Protein AF-0000000084396044 (afdb_homodimer)

Structure (mmCIF, N/CA/C/O backbone):
data_AF-0000000084396044-model_v1
#
loop_
_entity.id
_entity.type
_entity.pdbx_description
1 polymer 'Zn(2)-C6 fungal-type domain-containing protein'
#
loop_
_atom_site.group_PDB
_atom_site.id
_atom_site.type_symbol
_atom_site.label_atom_id
_atom_site.label_alt_id
_atom_site.label_comp_id
_atom_site.label_asym_id
_atom_site.label_entity_id
_atom_site.label_seq_id
_atom_site.pdbx_PDB_ins_code
_atom_site.Cartn_x
_atom_site.Cartn_y
_atom_site.Cartn_z
_atom_site.occupancy
_atom_site.B_iso_or_equiv
_atom_site.auth_seq_id
_atom_site.auth_comp_id
_atom_site.auth_asym_id
_atom_site.auth_atom_id
_atom_site.pdbx_PDB_model_num
ATOM 1 N N . MET A 1 1 ? -64.375 82.5 -14.344 1 21.16 1 MET A N 1
ATOM 2 C CA . MET A 1 1 ? -64.125 81.188 -15.047 1 21.16 1 MET A CA 1
ATOM 3 C C . MET A 1 1 ? -63.344 80.25 -14.148 1 21.16 1 MET A C 1
ATOM 5 O O . MET A 1 1 ? -62.688 80.625 -13.203 1 21.16 1 MET A O 1
ATOM 9 N N . TYR A 1 2 ? -63.25 78.688 -14.602 1 21.69 2 TYR A N 1
ATOM 10 C CA . TYR A 1 2 ? -63.844 77.438 -14.125 1 21.69 2 TYR A CA 1
ATOM 11 C C . TYR A 1 2 ? -62.812 76.5 -13.477 1 21.69 2 TYR A C 1
ATOM 13 O O . TYR A 1 2 ? -62.219 75.688 -14.156 1 21.69 2 TYR A O 1
ATOM 21 N N . THR A 1 3 ? -61.688 76.812 -12.773 1 20.41 3 THR A N 1
ATOM 22 C CA . THR A 1 3 ? -60.281 76.438 -12.539 1 20.41 3 THR A CA 1
ATOM 23 C C . THR A 1 3 ? -60.219 75.062 -11.891 1 20.41 3 THR A C 1
ATOM 25 O O . THR A 1 3 ? -59.5 74.188 -12.367 1 20.41 3 THR A O 1
ATOM 28 N N . SER A 1 4 ? -59.875 74.938 -10.578 1 18.22 4 SER A N 1
ATOM 29 C CA . SER A 1 4 ? -58.719 74.5 -9.812 1 18.22 4 SER A CA 1
ATOM 30 C C . SER A 1 4 ? -59 73.188 -9.117 1 18.22 4 SER A C 1
ATOM 32 O O . SER A 1 4 ? -58.25 72.75 -8.242 1 18.22 4 SER A O 1
ATOM 34 N N . THR A 1 5 ? -60.156 72.5 -9.477 1 21.81 5 THR A N 1
ATOM 35 C CA . THR A 1 5 ? -60.5 71.812 -8.25 1 21.81 5 THR A CA 1
ATOM 36 C C . THR A 1 5 ? -59.719 70.5 -8.141 1 21.81 5 THR A C 1
ATOM 38 O O . THR A 1 5 ? -60.062 69.5 -8.758 1 21.81 5 THR A O 1
ATOM 41 N N . SER A 1 6 ? -58.219 70.438 -8.07 1 21.19 6 SER A N 1
ATOM 42 C CA . SER A 1 6 ? -57.25 69.438 -8.516 1 21.19 6 SER A CA 1
ATOM 43 C C . SER A 1 6 ? -57.219 68.188 -7.586 1 21.19 6 SER A C 1
ATOM 45 O O . SER A 1 6 ? -56.688 68.312 -6.473 1 21.19 6 SER A O 1
ATOM 47 N N . SER A 1 7 ? -58.156 67.25 -7.539 1 19.41 7 SER A N 1
ATOM 48 C CA . SER A 1 7 ? -58.5 66.312 -6.441 1 19.41 7 SER A CA 1
ATOM 49 C C . SER A 1 7 ? -57.562 65.125 -6.383 1 19.41 7 SER A C 1
ATOM 51 O O . SER A 1 7 ? -57.656 64.188 -7.191 1 19.41 7 SER A O 1
ATOM 53 N N . ALA A 1 8 ? -56.188 65.188 -6.016 1 19.22 8 ALA A N 1
ATOM 54 C CA . ALA A 1 8 ? -55 64.375 -6.344 1 19.22 8 ALA A CA 1
ATOM 55 C C . ALA A 1 8 ? -55.031 63.031 -5.648 1 19.22 8 ALA A C 1
ATOM 57 O O . ALA A 1 8 ? -54.375 62.094 -6.074 1 19.22 8 ALA A O 1
ATOM 58 N N . THR A 1 9 ? -55.562 62.812 -4.422 1 17.52 9 THR A N 1
ATOM 59 C CA . THR A 1 9 ? -54.625 62.188 -3.498 1 17.52 9 THR A CA 1
ATOM 60 C C . THR A 1 9 ? -54.469 60.719 -3.834 1 17.52 9 THR A C 1
ATOM 62 O O . THR A 1 9 ? -53.312 60.219 -3.877 1 17.52 9 THR A O 1
ATOM 65 N N . ALA A 1 10 ? -55.438 59.688 -3.449 1 20.41 10 ALA A N 1
ATOM 66 C CA . ALA A 1 10 ? -55.156 58.719 -2.402 1 20.41 10 ALA A CA 1
ATOM 67 C C . ALA A 1 10 ? -54.719 57.375 -3 1 20.41 10 ALA A C 1
ATOM 69 O O . ALA A 1 10 ? -55.375 56.844 -3.893 1 20.41 10 ALA A O 1
ATOM 70 N N . ARG A 1 11 ? -53.469 56.781 -2.822 1 22.91 11 ARG A N 1
ATOM 71 C CA . ARG A 1 11 ? -52.438 55.844 -3.229 1 22.91 11 ARG A CA 1
ATOM 72 C C . ARG A 1 11 ? -52.844 54.406 -2.904 1 22.91 11 ARG A C 1
ATOM 74 O O . ARG A 1 11 ? -52.062 53.5 -3.064 1 22.91 11 ARG A O 1
ATOM 81 N N . SER A 1 12 ? -54.094 53.969 -2.48 1 22.05 12 SER A N 1
ATOM 82 C CA . SER A 1 12 ? -54.062 52.812 -1.6 1 22.05 12 SER A CA 1
ATOM 83 C C . SER A 1 12 ? -53.625 51.562 -2.35 1 22.05 12 SER A C 1
ATOM 85 O O . SER A 1 12 ? -54.281 51.156 -3.318 1 22.05 12 SER A O 1
ATOM 87 N N . GLU A 1 13 ? -52.344 51.375 -2.445 1 21.55 13 GLU A N 1
ATOM 88 C CA . GLU A 1 13 ? -51.688 50.312 -3.24 1 21.55 13 GLU A CA 1
ATOM 89 C C . GLU A 1 13 ? -52.219 48.938 -2.848 1 21.55 13 GLU A C 1
ATOM 91 O O . GLU A 1 13 ? -52.312 48.625 -1.662 1 21.55 13 GLU A O 1
ATOM 96 N N . GLU A 1 14 ? -53.062 48.312 -3.623 1 22.39 14 GLU A N 1
ATOM 97 C CA . GLU A 1 14 ? -53.781 47.062 -3.67 1 22.39 14 GLU A CA 1
ATOM 98 C C . GLU A 1 14 ? -52.844 45.875 -3.477 1 22.39 14 GLU A C 1
ATOM 100 O O . GLU A 1 14 ? -51.906 45.688 -4.246 1 22.39 14 GLU A O 1
ATOM 105 N N . GLU A 1 15 ? -52.562 45.594 -2.197 1 23.44 15 GLU A N 1
ATOM 106 C CA . GLU A 1 15 ? -51.625 44.594 -1.613 1 23.44 15 GLU A CA 1
ATOM 107 C C . GLU A 1 15 ? -51.844 43.219 -2.229 1 23.44 15 GLU A C 1
ATOM 109 O O . GLU A 1 15 ? -52.938 42.688 -2.184 1 23.44 15 GLU A O 1
ATOM 114 N N . ASP A 1 16 ? -51.125 42.938 -3.312 1 24.44 16 ASP A N 1
ATOM 115 C CA . ASP A 1 16 ? -51.062 41.781 -4.191 1 24.44 16 ASP A CA 1
ATOM 116 C C . ASP A 1 16 ? -50.844 40.5 -3.391 1 24.44 16 ASP A C 1
ATOM 118 O O . ASP A 1 16 ? -49.812 40.344 -2.752 1 24.44 16 ASP A O 1
ATOM 122 N N . GLN A 1 17 ? -51.844 40.062 -2.713 1 24.88 17 GLN A N 1
ATOM 123 C CA . GLN A 1 17 ? -51.781 38.938 -1.804 1 24.88 17 GLN A CA 1
ATOM 124 C C . GLN A 1 17 ? -51.25 37.688 -2.512 1 24.88 17 GLN A C 1
ATOM 126 O O . GLN A 1 17 ? -51.812 37.25 -3.523 1 24.88 17 GLN A O 1
ATOM 131 N N . PRO A 1 18 ? -49.906 37.594 -2.533 1 25.38 18 PRO A N 1
ATOM 132 C CA . PRO A 1 18 ? -49.281 36.531 -3.367 1 25.38 18 PRO A CA 1
ATOM 133 C C . PRO A 1 18 ? -49.938 35.188 -3.17 1 25.38 18 PRO A C 1
ATOM 135 O O . PRO A 1 18 ? -50.375 34.844 -2.059 1 25.38 18 PRO A O 1
ATOM 138 N N . GLU A 1 19 ? -50.625 34.75 -4.141 1 24.52 19 GLU A N 1
ATOM 139 C CA . GLU A 1 19 ? -51.375 33.5 -4.305 1 24.52 19 GLU A CA 1
ATOM 140 C C . GLU A 1 19 ? -50.594 32.312 -3.77 1 24.52 19 GLU A C 1
ATOM 142 O O . GLU A 1 19 ? -49.375 32.25 -3.904 1 24.52 19 GLU A O 1
ATOM 147 N N . GLU A 1 20 ? -51.188 31.641 -2.846 1 24.78 20 GLU A N 1
ATOM 148 C CA . GLU A 1 20 ? -50.906 30.453 -2.043 1 24.78 20 GLU A CA 1
ATOM 149 C C . GLU A 1 20 ? -50.469 29.281 -2.92 1 24.78 20 GLU A C 1
ATOM 151 O O . GLU A 1 20 ? -51.219 28.844 -3.799 1 24.78 20 GLU A O 1
ATOM 156 N N . ARG A 1 21 ? -49.188 29.344 -3.367 1 27.2 21 ARG A N 1
ATOM 157 C CA . ARG A 1 21 ? -48.656 28.281 -4.219 1 27.2 21 ARG A CA 1
ATOM 158 C C . ARG A 1 21 ? -49.125 26.906 -3.736 1 27.2 21 ARG A C 1
ATOM 160 O O . ARG A 1 21 ? -48.812 26.516 -2.607 1 27.2 21 ARG A O 1
ATOM 167 N N . ARG A 1 22 ? -50.125 26.406 -4.348 1 27.64 22 ARG A N 1
ATOM 168 C CA . ARG A 1 22 ? -50.812 25.109 -4.266 1 27.64 22 ARG A CA 1
ATOM 169 C C . ARG A 1 22 ? -49.812 23.969 -4.312 1 27.64 22 ARG A C 1
ATOM 171 O O . ARG A 1 22 ? -49 23.875 -5.23 1 27.64 22 ARG A O 1
ATOM 178 N N . LYS A 1 23 ? -49.5 23.391 -3.184 1 27.42 23 LYS A N 1
ATOM 179 C CA . LYS A 1 23 ? -48.719 22.188 -2.934 1 27.42 23 LYS A CA 1
ATOM 180 C C . LYS A 1 23 ? -49.094 21.078 -3.914 1 27.42 23 LYS A C 1
ATOM 182 O O . LYS A 1 23 ? -50.219 20.594 -3.916 1 27.42 23 LYS A O 1
ATOM 187 N N . ILE A 1 24 ? -48.688 21.203 -5.199 1 27.16 24 ILE A N 1
ATOM 188 C CA . ILE A 1 24 ? -49.125 20.172 -6.141 1 27.16 24 ILE A CA 1
ATOM 189 C C . ILE A 1 24 ? -48.75 18.781 -5.598 1 27.16 24 ILE A C 1
ATOM 191 O O . ILE A 1 24 ? -47.594 18.516 -5.32 1 27.16 24 ILE A O 1
ATOM 195 N N . LYS A 1 25 ? -49.688 18.156 -4.973 1 28.2 25 LYS A N 1
ATOM 196 C CA . LYS A 1 25 ? -49.719 16.797 -4.445 1 28.2 25 LYS A CA 1
ATOM 197 C C . LYS A 1 25 ? -49.188 15.797 -5.473 1 28.2 25 LYS A C 1
ATOM 199 O O . LYS A 1 25 ? -49.688 15.766 -6.605 1 28.2 25 LYS A O 1
ATOM 204 N N . ARG A 1 26 ? -47.969 15.445 -5.461 1 28.83 26 ARG A N 1
ATOM 205 C CA . ARG A 1 26 ? -47.344 14.492 -6.371 1 28.83 26 ARG A CA 1
ATOM 206 C C . ARG A 1 26 ? -48.188 13.227 -6.496 1 28.83 26 ARG A C 1
ATOM 208 O O . ARG A 1 26 ? -48.562 12.633 -5.488 1 28.83 26 ARG A O 1
ATOM 215 N N . PRO A 1 27 ? -48.844 12.961 -7.539 1 30.09 27 PRO A N 1
ATOM 216 C CA . PRO A 1 27 ? -49.75 11.812 -7.648 1 30.09 27 PRO A CA 1
ATOM 217 C C . PRO A 1 27 ? -49.062 10.484 -7.348 1 30.09 27 PRO A C 1
ATOM 219 O O . PRO A 1 27 ? -47.875 10.312 -7.672 1 30.09 27 PRO A O 1
ATOM 222 N N . ARG A 1 28 ? -49.438 9.711 -6.406 1 32.41 28 ARG A N 1
ATOM 223 C CA . ARG A 1 28 ? -49.062 8.367 -5.961 1 32.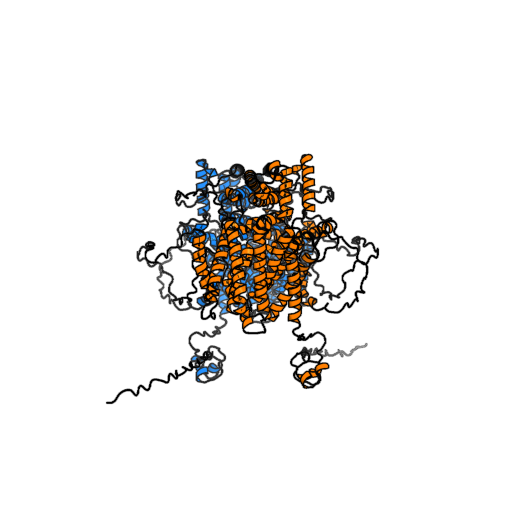41 28 ARG A CA 1
ATOM 224 C C . ARG A 1 28 ? -49.156 7.367 -7.109 1 32.41 28 ARG A C 1
ATOM 226 O O . ARG A 1 28 ? -50.188 7.219 -7.734 1 32.41 28 ARG A O 1
ATOM 233 N N . ALA A 1 29 ? -48.125 7.145 -7.801 1 35.47 29 ALA A N 1
ATOM 234 C CA . ALA A 1 29 ? -48.156 6.172 -8.891 1 35.47 29 ALA A CA 1
ATOM 235 C C . ALA A 1 29 ? -48.75 4.84 -8.422 1 35.47 29 ALA A C 1
ATOM 237 O O . ALA A 1 29 ? -48.25 4.246 -7.465 1 35.47 29 ALA A O 1
ATOM 238 N N . LYS A 1 30 ? -49.969 4.652 -8.539 1 42.31 30 LYS A N 1
ATOM 239 C CA . LYS A 1 30 ? -50.781 3.484 -8.203 1 42.31 30 LYS A CA 1
ATOM 240 C C . LYS A 1 30 ? -50.281 2.236 -8.914 1 42.31 30 LYS A C 1
ATOM 242 O O . LYS A 1 30 ? -50.219 2.203 -10.148 1 42.31 30 LYS A O 1
ATOM 247 N N . LEU A 1 31 ? -49.438 1.45 -8.352 1 51.81 31 LEU A N 1
ATOM 248 C CA . LEU A 1 31 ? -48.781 0.222 -8.781 1 51.81 31 LEU A CA 1
ATOM 249 C C . LEU A 1 31 ? -49.812 -0.896 -8.984 1 51.81 31 LEU A C 1
ATOM 251 O O . LEU A 1 31 ? -49.75 -1.928 -8.312 1 51.81 31 LEU A O 1
ATOM 255 N N . THR A 1 32 ? -51 -0.607 -9.391 1 63.94 32 THR A N 1
ATOM 256 C CA . THR A 1 32 ? -52.062 -1.593 -9.609 1 63.94 32 THR A CA 1
ATOM 257 C C . THR A 1 32 ? -52.219 -1.909 -11.094 1 63.94 32 THR A C 1
ATOM 259 O O . THR A 1 32 ? -51.938 -1.055 -11.945 1 63.94 32 THR A O 1
ATOM 262 N N . CYS A 1 33 ? -52.5 -3.174 -11.469 1 67.75 33 CYS A N 1
ATOM 263 C CA . CYS A 1 33 ? -52.719 -3.521 -12.867 1 67.75 33 CYS A CA 1
ATOM 264 C C . CYS A 1 33 ? -53.906 -2.727 -13.438 1 67.75 33 CYS A C 1
ATOM 266 O O . CYS A 1 33 ? -54.75 -2.252 -12.695 1 67.75 33 CYS A O 1
ATOM 268 N N . LEU A 1 34 ? -53.875 -2.344 -14.703 1 71.81 34 LEU A N 1
ATOM 269 C CA . LEU A 1 34 ? -54.844 -1.459 -15.328 1 71.81 34 LEU A CA 1
ATOM 270 C C . LEU A 1 34 ? -56.281 -1.956 -15.078 1 71.81 34 LEU A C 1
ATOM 272 O O . LEU A 1 34 ? -57.188 -1.156 -14.859 1 71.81 34 LEU A O 1
ATOM 276 N N . ASN A 1 35 ? -56.406 -3.297 -14.961 1 73.44 35 ASN A N 1
ATOM 277 C CA . ASN A 1 35 ? -57.719 -3.871 -14.727 1 73.44 35 ASN A CA 1
ATOM 278 C C . ASN A 1 35 ? -58.156 -3.723 -13.273 1 73.44 35 ASN A C 1
ATOM 280 O O . ASN A 1 35 ? -59.312 -3.357 -12.992 1 73.44 35 ASN A O 1
ATOM 284 N N . CYS A 1 36 ? -57.25 -3.953 -12.422 1 72.94 36 CYS A N 1
ATOM 285 C CA . CYS A 1 36 ? -57.531 -3.785 -11 1 72.94 36 CYS A CA 1
ATOM 286 C C . CYS A 1 36 ? -57.656 -2.309 -10.641 1 72.94 36 CYS A C 1
ATOM 288 O O . CYS A 1 36 ? -58.469 -1.948 -9.773 1 72.94 36 CYS A O 1
ATOM 290 N N . LYS A 1 37 ? -57 -1.386 -11.336 1 72.12 37 LYS A N 1
ATOM 291 C CA . LYS A 1 37 ? -57.125 0.062 -11.188 1 72.12 37 LYS A CA 1
ATOM 292 C C . LYS A 1 37 ? -58.5 0.546 -11.625 1 72.12 37 LYS A C 1
ATOM 294 O O . LYS A 1 37 ? -59.125 1.363 -10.938 1 72.12 37 LYS A O 1
ATOM 299 N N . ARG A 1 38 ? -58.938 0.032 -12.727 1 72.06 38 ARG A N 1
ATOM 300 C CA . ARG A 1 38 ? -60.25 0.415 -13.266 1 72.06 38 ARG A CA 1
ATOM 301 C C . ARG A 1 38 ? -61.375 -0.028 -12.344 1 72.06 38 ARG A C 1
ATOM 303 O O . ARG A 1 38 ? -62.344 0.7 -12.156 1 72.06 38 ARG A O 1
ATOM 310 N N . ARG A 1 39 ? -61.125 -1.17 -11.719 1 69.38 39 ARG A N 1
ATOM 311 C CA . ARG A 1 39 ? -62.188 -1.736 -10.922 1 69.38 39 ARG A CA 1
ATOM 312 C C . ARG A 1 39 ? -61.969 -1.479 -9.438 1 69.38 39 ARG A C 1
ATOM 314 O O . ARG A 1 39 ? -62.781 -1.896 -8.602 1 69.38 39 ARG A O 1
ATOM 321 N N . LYS A 1 40 ? -60.875 -0.711 -9.102 1 71.75 40 LYS A N 1
ATOM 322 C CA . LYS A 1 40 ? -60.531 -0.303 -7.746 1 71.75 40 LYS A CA 1
ATOM 323 C C . LYS A 1 40 ? -60.406 -1.512 -6.82 1 71.75 40 LYS A C 1
ATOM 325 O O . LYS A 1 40 ? -60.844 -1.47 -5.676 1 71.75 40 LYS A O 1
ATOM 330 N N . THR A 1 41 ? -59.969 -2.68 -7.453 1 73.31 41 THR A N 1
ATOM 331 C CA . THR A 1 41 ? -59.719 -3.863 -6.633 1 73.31 41 THR A CA 1
ATOM 332 C C . THR A 1 41 ? -58.25 -4.004 -6.293 1 73.31 41 THR A C 1
ATOM 334 O O . THR A 1 41 ? -57.375 -3.436 -6.977 1 73.31 41 THR A O 1
ATOM 337 N N . LYS A 1 42 ? -57.906 -4.664 -5.207 1 70.94 42 LYS A N 1
ATOM 338 C CA . LYS A 1 42 ? -56.531 -4.883 -4.73 1 70.94 42 LYS A CA 1
ATOM 339 C C . LYS A 1 42 ? -55.75 -5.734 -5.715 1 70.94 42 LYS A C 1
ATOM 341 O O . LYS A 1 42 ? -56.188 -6.809 -6.125 1 70.94 42 LYS A O 1
ATOM 346 N N . CYS A 1 43 ? -54.625 -5.238 -6.32 1 68.44 43 CYS A N 1
ATOM 347 C CA . CYS A 1 43 ? -53.75 -5.898 -7.266 1 68.44 43 CYS A CA 1
ATOM 348 C C . CYS A 1 43 ? -52.531 -6.465 -6.551 1 68.44 43 CYS A C 1
ATOM 350 O O . CYS A 1 43 ? -51.906 -5.789 -5.711 1 68.44 43 CYS A O 1
ATOM 352 N N . ASP A 1 44 ? -52.281 -7.672 -6.594 1 69.69 44 ASP A N 1
ATOM 353 C CA . ASP A 1 44 ? -51.156 -8.312 -5.922 1 69.69 44 ASP A CA 1
ATOM 354 C C . ASP A 1 44 ? -49.844 -8.102 -6.699 1 69.69 44 ASP A C 1
ATOM 356 O O . ASP A 1 44 ? -48.844 -8.734 -6.395 1 69.69 44 ASP A O 1
ATOM 360 N N . LYS A 1 45 ? -49.75 -7.312 -7.703 1 68.38 45 LYS A N 1
ATOM 361 C CA . LYS A 1 45 ? -48.688 -6.801 -8.531 1 68.38 45 LYS A CA 1
ATOM 362 C C . LYS A 1 45 ? -47.969 -7.934 -9.258 1 68.38 45 LYS A C 1
ATOM 364 O O . LYS A 1 45 ? -46.812 -7.766 -9.711 1 68.38 45 LYS A O 1
ATOM 369 N N . THR A 1 46 ? -48.719 -9.102 -9.406 1 70.44 46 THR A N 1
ATOM 370 C CA . THR A 1 46 ? -48.219 -10.203 -10.227 1 70.44 46 THR A CA 1
ATOM 371 C C . THR A 1 46 ? -48.844 -10.141 -11.625 1 70.44 46 THR A C 1
ATOM 373 O O . THR A 1 46 ? -49.875 -9.539 -11.828 1 70.44 46 THR A O 1
ATOM 376 N N . LEU A 1 47 ? -47.969 -10.57 -12.766 1 69.19 47 LEU A N 1
ATOM 377 C CA . LEU A 1 47 ? -48.531 -10.602 -14.109 1 69.19 47 LEU A CA 1
ATOM 378 C C . LEU A 1 47 ? -48.719 -12.047 -14.578 1 69.19 47 LEU A C 1
ATOM 380 O O . LEU A 1 47 ? -47.75 -12.781 -14.742 1 69.19 47 LEU A O 1
ATOM 384 N N . PRO A 1 48 ? -50.031 -12.312 -14.562 1 71.62 48 PRO A N 1
ATOM 385 C CA . PRO A 1 48 ? -51.312 -11.648 -14.289 1 71.62 48 PRO A CA 1
ATOM 386 C C . PRO A 1 48 ? -51.625 -11.594 -12.797 1 71.62 48 PRO A C 1
ATOM 388 O O . PRO A 1 48 ? -51.25 -12.492 -12.047 1 71.62 48 PRO A O 1
ATOM 391 N N . CYS A 1 49 ? -52.156 -10.508 -12.336 1 72.69 49 CYS A N 1
ATOM 392 C CA . CYS A 1 49 ? -52.406 -10.383 -10.898 1 72.69 49 CYS A CA 1
ATOM 393 C C . CYS A 1 49 ? -53.469 -11.352 -10.445 1 72.69 49 CYS A C 1
ATOM 395 O O . CYS A 1 49 ? -54.344 -11.734 -11.227 1 72.69 49 CYS A O 1
ATOM 397 N N . SER A 1 50 ? -53.281 -11.984 -9.297 1 75.88 50 SER A N 1
ATOM 398 C CA . SER A 1 50 ? -54.156 -13 -8.742 1 75.88 50 SER A CA 1
ATOM 399 C C . SER A 1 50 ? -55.625 -12.578 -8.859 1 75.88 50 SER A C 1
ATOM 401 O O . SER A 1 50 ? -56.5 -13.414 -9.078 1 75.88 50 SER A O 1
ATOM 403 N N . SER A 1 51 ? -55.844 -11.266 -8.812 1 76.62 51 SER A N 1
ATOM 404 C CA . SER A 1 51 ? -57.219 -10.742 -8.914 1 76.62 51 SER A CA 1
ATOM 405 C C . SER A 1 51 ? -57.75 -10.828 -10.344 1 76.62 51 SER A C 1
ATOM 407 O O . SER A 1 51 ? -58.906 -11.164 -10.562 1 76.62 51 SER A O 1
ATOM 409 N N . CYS A 1 52 ? -56.906 -10.617 -11.281 1 75.31 52 CYS A N 1
ATOM 410 C CA . CYS A 1 52 ? -57.281 -10.742 -12.688 1 75.31 52 CYS A CA 1
ATOM 411 C C . CYS A 1 52 ? -57.469 -12.203 -13.07 1 75.31 52 CYS A C 1
ATOM 413 O O . CYS A 1 52 ? -58.406 -12.547 -13.82 1 75.31 52 CYS A O 1
ATOM 415 N N . ILE A 1 53 ? -56.688 -13.156 -12.484 1 76.12 53 ILE A N 1
ATOM 416 C CA . ILE A 1 53 ? -56.75 -14.594 -12.719 1 76.12 53 ILE A CA 1
ATOM 417 C C . ILE A 1 53 ? -58.062 -15.133 -12.156 1 76.12 53 ILE A C 1
ATOM 419 O O . ILE A 1 53 ? -58.781 -15.891 -12.836 1 76.12 53 ILE A O 1
ATOM 423 N N . THR A 1 54 ? -58.406 -14.734 -10.992 1 76.69 54 THR A N 1
ATOM 424 C CA . THR A 1 54 ? -59.625 -15.227 -10.344 1 76.69 54 THR A CA 1
ATOM 425 C C . THR A 1 54 ? -60.844 -14.789 -11.117 1 76.69 54 THR A C 1
ATOM 427 O O . THR A 1 54 ? -61.875 -15.5 -11.125 1 76.69 54 THR A O 1
ATOM 430 N N . ARG A 1 55 ? -60.719 -13.711 -11.797 1 73.62 55 ARG A N 1
ATOM 431 C CA . ARG A 1 55 ? -61.875 -13.18 -12.5 1 73.62 55 ARG A CA 1
ATOM 432 C C . ARG A 1 55 ? -61.875 -13.609 -13.961 1 73.62 55 ARG A C 1
ATOM 434 O O . ARG A 1 55 ? -62.75 -13.195 -14.742 1 73.62 55 ARG A O 1
ATOM 441 N N . GLY A 1 56 ? -61.031 -14.539 -14.305 1 75.06 56 GLY A N 1
ATOM 442 C CA . GLY A 1 56 ? -60.969 -15.109 -15.633 1 75.06 56 GLY A CA 1
ATOM 443 C C . GLY A 1 56 ? -60.406 -14.156 -16.672 1 75.06 56 GLY A C 1
ATOM 444 O O . GLY A 1 56 ? -60.562 -14.352 -17.875 1 75.06 56 GLY A O 1
ATOM 445 N N . GLU A 1 57 ? -59.969 -12.93 -16.234 1 70.5 57 GLU A N 1
ATOM 446 C CA . GLU A 1 57 ? -59.438 -11.898 -17.125 1 70.5 57 GLU A CA 1
ATOM 447 C C . GLU A 1 57 ? -57.906 -11.883 -17.141 1 70.5 57 GLU A C 1
ATOM 449 O O . GLU A 1 57 ? -57.312 -10.844 -17.391 1 70.5 57 GLU A O 1
ATOM 454 N N . GLY A 1 58 ? -57.312 -13 -16.688 1 70.56 58 GLY A N 1
ATOM 455 C CA . GLY A 1 58 ? -55.875 -13.109 -16.609 1 70.56 58 GLY A CA 1
ATOM 456 C C . GLY A 1 58 ? -55.156 -12.711 -17.891 1 70.56 58 GLY A C 1
ATOM 457 O O . GLY A 1 58 ? -54.062 -12.125 -17.859 1 70.56 58 GLY A O 1
ATOM 458 N N . GLY A 1 59 ? -55.656 -13.008 -19.047 1 73.88 59 GLY A N 1
ATOM 459 C CA . GLY A 1 59 ? -55.094 -12.719 -20.359 1 73.88 59 GLY A CA 1
ATOM 460 C C . GLY A 1 59 ? -55.031 -11.234 -20.672 1 73.88 59 GLY A C 1
ATOM 461 O O . GLY A 1 59 ? -54.219 -10.797 -21.469 1 73.88 59 GLY A O 1
ATOM 462 N N . SER A 1 60 ? -56 -10.453 -20.094 1 68.88 60 SER A N 1
ATOM 463 C CA . SER A 1 60 ? -56.094 -9.023 -20.359 1 68.88 60 SER A CA 1
ATOM 464 C C . SER A 1 60 ? -55.5 -8.211 -19.234 1 68.88 60 SER A C 1
ATOM 466 O O . SER A 1 60 ? -55.625 -6.988 -19.188 1 68.88 60 SER A O 1
ATOM 468 N N . CYS A 1 61 ? -54.875 -8.82 -18.141 1 66.69 61 CYS A N 1
ATOM 469 C CA . CYS A 1 61 ? -54.188 -8.148 -17.047 1 66.69 61 CYS A CA 1
ATOM 470 C C . CYS A 1 61 ? -52.938 -7.41 -17.547 1 66.69 61 CYS A C 1
ATOM 472 O O . CYS A 1 61 ? -52.031 -8.023 -18.078 1 66.69 61 CYS A O 1
ATOM 474 N N . HIS A 1 62 ? -53.062 -6.117 -17.641 1 71.75 62 HIS A N 1
ATOM 475 C CA . HIS A 1 62 ? -52 -5.289 -18.141 1 71.75 62 HIS A CA 1
ATOM 476 C C . HIS A 1 62 ? -51.625 -4.195 -17.141 1 71.75 62 HIS A C 1
ATOM 478 O O . HIS A 1 62 ? -52.5 -3.662 -16.453 1 71.75 62 HIS A O 1
ATOM 484 N N . TYR A 1 63 ? -50.469 -4.133 -16.781 1 63.28 63 TYR A N 1
ATOM 485 C CA . TYR A 1 63 ? -50 -3.033 -15.961 1 63.28 63 TYR A CA 1
ATOM 486 C C . TYR A 1 63 ? -49.562 -1.857 -16.828 1 63.28 63 TYR A C 1
ATOM 488 O O . TYR A 1 63 ? -49.25 -2.029 -18 1 63.28 63 TYR A O 1
ATOM 496 N N . GLU A 1 64 ? -49.75 -0.645 -16.344 1 55.5 64 GLU A N 1
ATOM 497 C CA . GLU A 1 64 ? -49.312 0.536 -17.078 1 55.5 64 GLU A CA 1
ATOM 498 C C . GLU A 1 64 ? -47.875 0.367 -17.578 1 55.5 64 GLU A C 1
ATOM 500 O O . GLU A 1 64 ? -47.062 -0.348 -16.969 1 55.5 64 GLU A O 1
ATOM 505 N N . GLU A 1 65 ? -47.406 0.775 -18.797 1 43.47 65 GLU A N 1
ATOM 506 C CA . GLU A 1 65 ? -46.125 0.725 -19.5 1 43.47 65 GLU A CA 1
ATOM 507 C C . GLU A 1 65 ? -44.969 1.118 -18.578 1 43.47 65 GLU A C 1
ATOM 509 O O . GLU A 1 65 ? -45.031 2.121 -17.875 1 43.47 65 GLU A O 1
ATOM 514 N N . GLY A 1 66 ? -43.844 0.218 -18.312 1 43.28 66 GLY A N 1
ATOM 515 C CA . GLY A 1 66 ? -42.594 0.307 -17.547 1 43.28 66 GLY A CA 1
ATOM 516 C C . GLY A 1 66 ? -42.5 -0.739 -16.453 1 43.28 66 GLY A C 1
ATOM 517 O O . GLY A 1 66 ? -41.469 -0.848 -15.789 1 43.28 66 GLY A O 1
ATOM 518 N N . TYR A 1 67 ? -43.562 -1.254 -15.969 1 35.06 67 TYR A N 1
ATOM 519 C CA . TYR A 1 67 ? -43.469 -2.23 -14.891 1 35.06 67 TYR A CA 1
ATOM 520 C C . TYR A 1 67 ? -43.438 -3.65 -15.438 1 35.06 67 TYR A C 1
ATOM 522 O O . TYR A 1 67 ? -44.375 -4.074 -16.125 1 35.06 67 TYR A O 1
ATOM 530 N N . GLU A 1 68 ? -42.219 -4.219 -15.656 1 32.72 68 GLU A N 1
ATOM 531 C CA . GLU A 1 68 ? -42.281 -5.613 -16.078 1 32.72 68 GLU A CA 1
ATOM 532 C C . GLU A 1 68 ? -42.531 -6.539 -14.891 1 32.72 68 GLU A C 1
ATOM 534 O O . GLU A 1 68 ? -41.75 -6.551 -13.938 1 32.72 68 GLU A O 1
ATOM 539 N N . PRO A 1 69 ? -43.594 -7.008 -14.703 1 32.12 69 PRO A N 1
ATOM 540 C CA . PRO A 1 69 ? -43.812 -8.023 -13.664 1 32.12 69 PRO A CA 1
ATOM 541 C C . PRO A 1 69 ? -42.938 -9.258 -13.859 1 32.12 69 PRO A C 1
ATOM 543 O O . PRO A 1 69 ? -42.531 -9.555 -14.984 1 32.12 69 PRO A O 1
ATOM 546 N N . ILE A 1 70 ? -42.375 -9.891 -12.828 1 31.64 70 ILE A N 1
ATOM 547 C CA . ILE A 1 70 ? -41.594 -11.109 -12.773 1 31.64 70 ILE A CA 1
ATOM 548 C C . ILE A 1 70 ? -42.344 -12.25 -13.438 1 31.64 70 ILE A C 1
ATOM 550 O O . ILE A 1 70 ? -43.438 -12.609 -13.008 1 31.64 70 ILE A O 1
ATOM 554 N N . GLN A 1 71 ? -42.156 -12.406 -14.703 1 28.03 71 GLN A N 1
ATOM 555 C CA . GLN A 1 71 ? -42.719 -13.602 -15.305 1 28.03 71 GLN A CA 1
ATOM 556 C C . GLN A 1 71 ? -42.156 -14.867 -14.664 1 28.03 71 GLN A C 1
ATOM 558 O O . GLN A 1 71 ? -40.969 -14.992 -14.469 1 28.03 71 GLN A O 1
ATOM 563 N N . THR A 1 72 ? -42.875 -15.594 -14.008 1 27.06 72 THR A N 1
ATOM 564 C CA . THR A 1 72 ? -42.594 -16.922 -13.492 1 27.06 72 THR A CA 1
ATOM 565 C C . THR A 1 72 ? -42.219 -17.875 -14.625 1 27.06 72 THR A C 1
ATOM 567 O O . THR A 1 72 ? -43.062 -18.297 -15.406 1 27.06 72 THR A O 1
ATOM 570 N N . HIS A 1 73 ? -41.188 -17.672 -15.414 1 27.69 73 HIS A N 1
ATOM 571 C CA . HIS A 1 73 ? -40.906 -18.688 -16.422 1 27.69 73 HIS A CA 1
ATOM 572 C C . HIS A 1 73 ? -40.688 -20.062 -15.797 1 27.69 73 HIS A C 1
ATOM 574 O O . HIS A 1 73 ? -40.156 -20.172 -14.703 1 27.69 73 HIS A O 1
ATOM 580 N N . PRO A 1 74 ? -41.406 -21.078 -16.234 1 27.5 74 PRO A N 1
ATOM 581 C CA . PRO A 1 74 ? -41.281 -22.469 -15.805 1 27.5 74 PRO A CA 1
ATOM 582 C C . PRO A 1 74 ? -39.844 -22.953 -15.805 1 27.5 74 PRO A C 1
ATOM 584 O O . PRO A 1 74 ? -38.969 -22.359 -16.453 1 27.5 74 PRO A O 1
ATOM 587 N N . SER A 1 75 ? -39.531 -24.203 -15.141 1 29.52 75 SER A N 1
ATOM 588 C CA . SER A 1 75 ? -38.406 -24.969 -14.633 1 29.52 75 SER A CA 1
ATOM 589 C C . SER A 1 75 ? -37.469 -25.406 -15.773 1 29.52 75 SER A C 1
ATOM 591 O O . SER A 1 75 ? -37.531 -26.547 -16.219 1 29.52 75 SER A O 1
ATOM 593 N N . SER A 1 76 ? -37.438 -24.766 -16.875 1 31.39 76 SER A N 1
ATOM 594 C CA . SER A 1 76 ? -36.562 -25.234 -17.969 1 31.39 76 SER A CA 1
ATOM 595 C C . SER A 1 76 ? -35.125 -25.391 -17.5 1 31.39 76 SER A C 1
ATOM 597 O O . SER A 1 76 ? -34.25 -25.641 -18.312 1 31.39 76 SER A O 1
ATOM 599 N N . SER A 1 77 ? -34.906 -25.188 -16.297 1 33.09 77 SER A N 1
ATOM 600 C CA . SER A 1 77 ? -33.562 -24.969 -15.766 1 33.09 77 SER A CA 1
ATOM 601 C C . SER A 1 77 ? -32.719 -26.25 -15.828 1 33.09 77 SER A C 1
ATOM 603 O O . SER A 1 77 ? -31.5 -26.188 -15.875 1 33.09 77 SER A O 1
ATOM 605 N N . ASN A 1 78 ? -33.438 -27.422 -15.742 1 32.94 78 ASN A N 1
ATOM 606 C CA . ASN A 1 78 ? -32.719 -28.688 -15.664 1 32.94 78 ASN A CA 1
ATOM 607 C C . ASN A 1 78 ? -32.125 -29.062 -17.016 1 32.94 78 ASN A C 1
ATOM 609 O O . ASN A 1 78 ? -31.031 -29.656 -17.078 1 32.94 78 ASN A O 1
ATOM 613 N N . GLN A 1 79 ? -32.875 -28.828 -18.156 1 34.31 79 GLN A N 1
ATOM 614 C CA . GLN A 1 79 ? -32.438 -29.297 -19.453 1 34.31 79 GLN A CA 1
ATOM 615 C C . GLN A 1 79 ? -31.219 -28.516 -19.938 1 34.31 79 GLN A C 1
ATOM 617 O O . GLN A 1 79 ? -30.312 -29.094 -20.547 1 34.31 79 GLN A O 1
ATOM 622 N N . GLU A 1 80 ? -31.234 -27.297 -19.594 1 36.19 80 GLU A N 1
ATOM 623 C CA . GLU A 1 80 ? -30.109 -26.5 -20.062 1 36.19 80 GLU A CA 1
ATOM 624 C C . GLU A 1 80 ? -28.828 -26.859 -19.328 1 36.19 80 GLU A C 1
ATOM 626 O O . GLU A 1 80 ? -27.75 -26.969 -19.938 1 36.19 80 GLU A O 1
ATOM 631 N N . PHE A 1 81 ? -28.938 -27.312 -18.078 1 37.16 81 PHE A N 1
ATOM 632 C CA . PHE A 1 81 ? -27.781 -27.781 -17.328 1 37.16 81 PHE A CA 1
ATOM 633 C C . PHE A 1 81 ? -27.281 -29.109 -17.891 1 37.16 81 PHE A C 1
ATOM 635 O O . PHE A 1 81 ? -26.078 -29.297 -18.062 1 37.16 81 PHE A O 1
ATOM 642 N N . LYS A 1 82 ? -28.234 -30.062 -18.328 1 41.44 82 LYS A N 1
ATOM 643 C CA . LYS A 1 82 ? -27.844 -31.344 -18.922 1 41.44 82 LYS A CA 1
ATOM 644 C C . LYS A 1 82 ? -27.172 -31.141 -20.281 1 41.44 82 LYS A C 1
ATOM 646 O O . LYS A 1 82 ? -26.219 -31.828 -20.609 1 41.44 82 LYS A O 1
ATOM 651 N N . ALA A 1 83 ? -27.609 -30.109 -20.984 1 45.25 83 ALA A N 1
ATOM 652 C CA . ALA A 1 83 ? -27.016 -29.844 -22.297 1 45.25 83 ALA A CA 1
ATOM 653 C C . ALA A 1 83 ? -25.594 -29.297 -22.156 1 45.25 83 ALA A C 1
ATOM 655 O O . ALA A 1 83 ? -24.703 -29.688 -22.922 1 45.25 83 ALA A O 1
ATOM 656 N N . ILE A 1 84 ? -25.359 -28.531 -21.172 1 48.59 84 ILE A N 1
ATOM 657 C CA . ILE A 1 84 ? -24.031 -28.016 -20.906 1 48.59 84 ILE A CA 1
ATOM 658 C C . ILE A 1 84 ? -23.141 -29.125 -20.328 1 48.59 84 ILE A C 1
ATOM 660 O O . ILE A 1 84 ? -21.984 -29.281 -20.734 1 48.59 84 ILE A O 1
ATOM 664 N N . GLN A 1 85 ? -23.75 -30.078 -19.594 1 47 85 GLN A N 1
ATOM 665 C CA . GLN A 1 85 ? -23.047 -31.25 -19.094 1 47 85 GLN A CA 1
ATOM 666 C C . GLN A 1 85 ? -22.688 -32.219 -20.219 1 47 85 GLN A C 1
ATOM 668 O O . GLN A 1 85 ? -21.562 -32.719 -20.281 1 47 85 GLN A O 1
ATOM 673 N N . ASP A 1 86 ? -23.641 -32.469 -21.141 1 49.47 86 ASP A N 1
ATOM 674 C CA . ASP A 1 86 ? -23.391 -33.312 -22.297 1 49.47 86 ASP A CA 1
ATOM 675 C C . ASP A 1 86 ? -22.312 -32.719 -23.203 1 49.47 86 ASP A C 1
ATOM 677 O O . ASP A 1 86 ? -21.453 -33.469 -23.688 1 49.47 86 ASP A O 1
ATOM 681 N N . ARG A 1 87 ? -22.359 -31.438 -23.297 1 45 87 ARG A N 1
ATOM 682 C CA . ARG A 1 87 ? -21.312 -30.781 -24.062 1 45 87 ARG A CA 1
ATOM 683 C C . ARG A 1 87 ? -19.969 -30.891 -23.375 1 45 87 ARG A C 1
ATOM 685 O O . ARG A 1 87 ? -18.953 -31.172 -24 1 45 87 ARG A O 1
ATOM 692 N N . LEU A 1 88 ? -19.984 -30.828 -22.109 1 47.28 88 LEU A N 1
ATOM 693 C CA . LEU A 1 88 ? -18.781 -30.953 -21.297 1 47.28 88 LEU A CA 1
ATOM 694 C C . LEU A 1 88 ? -18.234 -32.375 -21.344 1 47.28 88 LEU A C 1
ATOM 696 O O . LEU A 1 88 ? -17.031 -32.562 -21.5 1 47.28 88 LEU A O 1
ATOM 700 N N . GLU A 1 89 ? -19.141 -33.406 -21.266 1 47.03 89 GLU A N 1
ATOM 701 C CA . GLU A 1 89 ? -18.719 -34.781 -21.359 1 47.03 89 GLU A CA 1
ATOM 702 C C . GLU A 1 89 ? -18.141 -35.094 -22.734 1 47.03 89 GLU A C 1
ATOM 704 O O . GLU A 1 89 ? -17.141 -35.812 -22.844 1 47.03 89 GLU A O 1
ATOM 709 N N . ARG A 1 90 ? -18.656 -34.5 -23.75 1 46.31 90 ARG A N 1
ATOM 710 C CA . ARG A 1 90 ? -18.125 -34.688 -25.094 1 46.31 90 ARG A CA 1
ATOM 711 C C . ARG A 1 90 ? -16.734 -34.062 -25.219 1 46.31 90 ARG A C 1
ATOM 713 O O . ARG A 1 90 ? -15.828 -34.656 -25.797 1 46.31 90 ARG A O 1
ATOM 720 N N . ILE A 1 91 ? -16.703 -32.938 -24.609 1 46.22 91 ILE A N 1
ATOM 721 C CA . ILE A 1 91 ? -15.43 -32.25 -24.688 1 46.22 91 ILE A CA 1
ATOM 722 C C . ILE A 1 91 ? -14.391 -33 -23.844 1 46.22 91 ILE A C 1
ATOM 724 O O . ILE A 1 91 ? -13.258 -33.188 -24.281 1 46.22 91 ILE A O 1
ATOM 728 N N . GLU A 1 92 ? -14.805 -33.5 -22.734 1 43 92 GLU A N 1
ATOM 729 C CA . GLU A 1 92 ? -13.914 -34.25 -21.859 1 43 92 GLU A CA 1
ATOM 730 C C . GLU A 1 92 ? -13.5 -35.562 -22.5 1 43 92 GLU A C 1
ATOM 732 O O . GLU A 1 92 ? -12.336 -35.969 -22.422 1 43 92 GLU A O 1
ATOM 737 N N . ALA A 1 93 ? -14.438 -36.312 -23.156 1 40.81 93 ALA A N 1
ATOM 738 C CA . ALA A 1 93 ? -14.133 -37.531 -23.875 1 40.81 93 ALA A CA 1
ATOM 739 C C . ALA A 1 93 ? -13.172 -37.281 -25.031 1 40.81 93 ALA A C 1
ATOM 741 O O . ALA A 1 93 ? -12.289 -38.094 -25.312 1 40.81 93 ALA A O 1
ATOM 742 N N . ALA A 1 94 ? -13.352 -36.156 -25.656 1 36.56 94 ALA A N 1
ATOM 743 C CA . ALA A 1 94 ? -12.453 -35.812 -26.766 1 36.56 94 ALA A CA 1
ATOM 744 C C . ALA A 1 94 ? -11.039 -35.562 -26.266 1 36.56 94 ALA A C 1
ATOM 746 O O . ALA A 1 94 ? -10.062 -35.906 -26.953 1 36.56 94 ALA A O 1
ATOM 747 N N . LEU A 1 95 ? -10.984 -35.062 -25.016 1 34.31 95 LEU A N 1
ATOM 748 C CA . LEU A 1 95 ? -9.664 -34.781 -24.484 1 34.31 95 LEU A CA 1
ATOM 749 C C . LEU A 1 95 ? -8.93 -36.062 -24.141 1 34.31 95 LEU A C 1
ATOM 751 O O . LEU A 1 95 ? -7.711 -36.156 -24.266 1 34.31 95 LEU A O 1
ATOM 755 N N . THR A 1 96 ? -9.594 -37.188 -23.719 1 31.73 96 THR A N 1
ATOM 756 C CA . THR A 1 96 ? -8.938 -38.438 -23.391 1 31.73 96 THR A CA 1
ATOM 757 C C . THR A 1 96 ? -8.453 -39.156 -24.656 1 31.73 96 THR A C 1
ATOM 759 O O . THR A 1 96 ? -7.453 -39.875 -24.625 1 31.73 96 THR A O 1
ATOM 762 N N . THR A 1 97 ? -9.258 -39.25 -25.875 1 29.17 97 THR A N 1
ATOM 763 C CA . THR A 1 97 ? -8.906 -40.125 -26.984 1 29.17 97 THR A CA 1
ATOM 764 C C . THR A 1 97 ? -7.734 -39.562 -27.766 1 29.17 97 THR A C 1
ATOM 766 O O . THR A 1 97 ? -7.145 -40.25 -28.609 1 29.17 97 THR A O 1
ATOM 769 N N . HIS A 1 98 ? -7.488 -38.281 -27.938 1 27.67 98 HIS A N 1
ATOM 770 C CA . HIS A 1 98 ? -6.668 -37.906 -29.078 1 27.67 98 HIS A CA 1
ATOM 771 C C . HIS A 1 98 ? -5.219 -38.344 -28.875 1 27.67 98 HIS A C 1
ATOM 773 O O . HIS A 1 98 ? -4.324 -37.5 -28.828 1 27.67 98 HIS A O 1
ATOM 779 N N . THR A 1 99 ? -4.945 -39.406 -28.094 1 23.91 99 THR A N 1
ATOM 780 C CA . THR A 1 99 ? -3.529 -39.688 -28.297 1 23.91 99 THR A CA 1
ATOM 781 C C . THR A 1 99 ? -3.23 -39.938 -29.781 1 23.91 99 THR A C 1
ATOM 783 O O . THR A 1 99 ? -2.086 -39.812 -30.219 1 23.91 99 THR A O 1
ATOM 786 N N . LEU A 1 100 ? -3.99 -40.969 -30.5 1 21.39 100 LEU A N 1
ATOM 787 C CA . LEU A 1 100 ? -3.354 -41.75 -31.562 1 21.39 100 LEU A CA 1
ATOM 788 C C . LEU A 1 100 ? -3.078 -40.875 -32.781 1 21.39 100 LEU A C 1
ATOM 790 O O . LEU A 1 100 ? -3.631 -39.781 -32.906 1 21.39 100 LEU A O 1
ATOM 794 N N . HIS A 1 101 ? -2.877 -41.531 -34.188 1 20.53 101 HIS A N 1
ATOM 795 C CA . HIS A 1 101 ? -2.166 -41.438 -35.469 1 20.53 101 HIS A CA 1
ATOM 796 C C . HIS A 1 101 ? -2.896 -40.5 -36.438 1 20.53 101 HIS A C 1
ATOM 798 O O . HIS A 1 101 ? -2.482 -40.344 -37.562 1 20.53 101 HIS A O 1
ATOM 804 N N . SER A 1 102 ? -4.246 -40.094 -36.25 1 19.02 102 SER A N 1
ATOM 805 C CA . SER A 1 102 ? -5.043 -39.938 -37.469 1 19.02 102 SER A CA 1
ATOM 806 C C . SER A 1 102 ? -4.543 -38.75 -38.312 1 19.02 102 SER A C 1
ATOM 808 O O . SER A 1 102 ? -4.375 -37.656 -37.781 1 19.02 102 SER A O 1
ATOM 810 N N . HIS A 1 103 ? -3.863 -39 -39.531 1 19.16 103 HIS A N 1
ATOM 811 C CA . HIS A 1 103 ? -3.5 -38.312 -40.781 1 19.16 103 HIS A CA 1
ATOM 812 C C . HIS A 1 103 ? -4.711 -37.625 -41.406 1 19.16 103 HIS A C 1
ATOM 814 O O . HIS A 1 103 ? -4.617 -37.094 -42.5 1 19.16 103 HIS A O 1
ATOM 820 N N . LEU A 1 104 ? -6.055 -37.906 -40.969 1 17.12 104 LEU A N 1
ATOM 821 C CA . LEU A 1 104 ? -7.09 -37.781 -42 1 17.12 104 LEU A CA 1
ATOM 822 C C . LEU A 1 104 ? -7.207 -36.344 -42.469 1 17.12 104 LEU A C 1
ATOM 824 O O . LEU A 1 104 ? -7.043 -35.406 -41.688 1 17.12 104 LEU A O 1
ATOM 828 N N . SER A 1 105 ? -7.254 -36.156 -43.938 1 18.22 105 SER A N 1
ATOM 829 C CA . SER A 1 105 ? -7.418 -35.125 -44.969 1 18.22 105 SER A CA 1
ATOM 830 C C . SER A 1 105 ? -8.789 -34.5 -44.875 1 18.22 105 SER A C 1
ATOM 832 O O . SER A 1 105 ? -9.805 -35.125 -45.188 1 18.22 105 SER A O 1
ATOM 834 N N . PRO A 1 106 ? -9.148 -33.875 -43.781 1 17.02 106 PRO A N 1
ATOM 835 C CA . PRO A 1 106 ? -10.547 -33.438 -43.781 1 17.02 106 PRO A CA 1
ATOM 836 C C . PRO A 1 106 ? -10.914 -32.594 -45 1 17.02 106 PRO A C 1
ATOM 838 O O . PRO A 1 106 ? -10.125 -31.734 -45.406 1 17.02 106 PRO A O 1
ATOM 841 N N . ALA A 1 107 ? -11.844 -33.094 -45.844 1 17.14 107 ALA A N 1
ATOM 842 C CA . ALA A 1 107 ? -12.625 -32.719 -47.031 1 17.14 107 ALA A CA 1
ATOM 843 C C . ALA A 1 107 ? -13.367 -31.406 -46.812 1 17.14 107 ALA A C 1
ATOM 845 O O . ALA A 1 107 ? -13.586 -31 -45.656 1 17.14 107 ALA A O 1
ATOM 846 N N . ALA A 1 108 ? -13.953 -30.828 -48 1 17.38 108 ALA A N 1
ATOM 847 C CA . ALA A 1 108 ? -14.43 -29.625 -48.688 1 17.38 108 ALA A CA 1
ATOM 848 C C . ALA A 1 108 ? -15.828 -29.25 -48.219 1 17.38 108 ALA A C 1
ATOM 850 O O . ALA A 1 108 ? -16.469 -28.359 -48.812 1 17.38 108 ALA A O 1
ATOM 851 N N . THR A 1 109 ? -16.375 -29.797 -47.125 1 16.77 109 THR A N 1
ATOM 852 C CA . THR A 1 109 ? -17.812 -29.641 -47.25 1 16.77 109 THR A CA 1
ATOM 853 C C . THR A 1 109 ? -18.188 -28.172 -47.406 1 16.77 109 THR A C 1
ATOM 855 O O . THR A 1 109 ? -17.609 -27.297 -46.75 1 16.77 109 THR A O 1
ATOM 858 N N . ALA A 1 110 ? -19.297 -27.875 -48.219 1 17.28 110 ALA A N 1
ATOM 859 C CA . ALA A 1 110 ? -20.109 -27 -49.062 1 17.28 110 ALA A CA 1
ATOM 860 C C . ALA A 1 110 ? -20.766 -25.906 -48.25 1 17.28 110 ALA A C 1
ATOM 862 O O . ALA A 1 110 ? -20.891 -26.016 -47.031 1 17.28 110 ALA A O 1
ATOM 863 N N . GLN A 1 111 ? -21.656 -24.984 -48.906 1 16.34 111 GLN A N 1
ATOM 864 C CA . GLN A 1 111 ? -22.016 -23.609 -49.188 1 16.34 111 GLN A CA 1
ATOM 865 C C . GLN A 1 111 ? -23.156 -23.125 -48.281 1 16.34 111 GLN A C 1
ATOM 867 O O . GLN A 1 111 ? -23.359 -21.922 -48.125 1 16.34 111 GLN A O 1
ATOM 872 N N . SER A 1 112 ? -23.938 -24.016 -47.625 1 16 112 SER A N 1
ATOM 873 C CA . SER A 1 112 ? -25.297 -23.516 -47.781 1 16 112 SER A CA 1
ATOM 874 C C . SER A 1 112 ? -25.516 -22.25 -46.969 1 16 112 SER A C 1
ATOM 876 O O . SER A 1 112 ? -24.938 -22.078 -45.906 1 16 112 SER A O 1
ATOM 878 N N . LYS A 1 113 ? -26.391 -21.281 -47.531 1 17.8 113 LYS A N 1
ATOM 879 C CA . LYS A 1 113 ? -26.859 -19.906 -47.531 1 17.8 113 LYS A CA 1
ATOM 880 C C . LYS A 1 113 ? -27.703 -19.609 -46.281 1 17.8 113 LYS A C 1
ATOM 882 O O . LYS A 1 113 ? -28.375 -18.578 -46.219 1 17.8 113 LYS A O 1
ATOM 887 N N . LEU A 1 114 ? -27.688 -20.547 -45.219 1 16.56 114 LEU A N 1
ATOM 888 C CA . LEU A 1 114 ? -28.938 -20.297 -44.5 1 16.56 114 LEU A CA 1
ATOM 889 C C . LEU A 1 114 ? -29.031 -18.828 -44.094 1 16.56 114 LEU A C 1
ATOM 891 O O . LEU A 1 114 ? -28.016 -18.203 -43.75 1 16.56 114 LEU A O 1
ATOM 895 N N . THR A 1 115 ? -30.266 -18.297 -44.094 1 17.44 115 THR A N 1
ATOM 896 C CA . THR A 1 115 ? -31.141 -17.141 -44.156 1 17.44 115 THR A CA 1
ATOM 897 C C . THR A 1 115 ? -31.062 -16.297 -42.906 1 17.44 115 THR A C 1
ATOM 899 O O . THR A 1 115 ? -30.844 -16.844 -41.812 1 17.44 115 THR A O 1
ATOM 902 N N . ASN A 1 116 ? -31.125 -14.977 -43 1 16.48 116 ASN A N 1
ATOM 903 C CA . ASN A 1 116 ? -30.719 -13.648 -42.531 1 16.48 116 ASN A CA 1
ATOM 904 C C . ASN A 1 116 ? -31.438 -13.25 -41.25 1 16.48 116 ASN A C 1
ATOM 906 O O . ASN A 1 116 ? -31.172 -12.195 -40.688 1 16.48 116 ASN A O 1
ATOM 910 N N . GLY A 1 117 ? -32.594 -13.945 -40.844 1 18.09 117 GLY A N 1
ATOM 911 C CA . GLY A 1 117 ? -33.531 -12.93 -40.375 1 18.09 117 GLY A CA 1
ATOM 912 C C . GLY A 1 117 ? -33.219 -12.391 -39 1 18.09 117 GLY A C 1
ATOM 913 O O . GLY A 1 117 ? -33.344 -13.109 -38 1 18.09 117 GLY A O 1
ATOM 914 N N . ARG A 1 118 ? -32.25 -11.586 -38.812 1 18.64 118 ARG A N 1
ATOM 915 C CA . ARG A 1 118 ? -31.594 -11.109 -37.594 1 18.64 118 ARG A CA 1
ATOM 916 C C . ARG A 1 118 ? -32.531 -10.227 -36.781 1 18.64 118 ARG A C 1
ATOM 918 O O . ARG A 1 118 ? -32.75 -9.062 -37.125 1 18.64 118 ARG A O 1
ATOM 925 N N . SER A 1 119 ? -33.688 -10.828 -36.281 1 17.83 119 SER A N 1
ATOM 926 C CA . SER A 1 119 ? -34.594 -9.883 -35.625 1 17.83 119 SER A CA 1
ATOM 927 C C . SER A 1 119 ? -33.875 -9.211 -34.438 1 17.83 119 SER A C 1
ATOM 929 O O . SER A 1 119 ? -33.281 -9.891 -33.594 1 17.83 119 SER A O 1
ATOM 931 N N . GLU A 1 120 ? -33.531 -7.902 -34.438 1 19.36 120 GLU A N 1
ATOM 932 C CA . GLU A 1 120 ? -32.75 -6.82 -33.875 1 19.36 120 GLU A CA 1
ATOM 933 C C . GLU A 1 120 ? -33.281 -6.445 -32.469 1 19.36 120 GLU A C 1
ATOM 935 O O . GLU A 1 120 ? -32.844 -5.449 -31.891 1 19.36 120 GLU A O 1
ATOM 940 N N . ASN A 1 121 ? -34.25 -7.203 -31.844 1 17.19 121 ASN A N 1
ATOM 941 C CA . ASN A 1 121 ? -35.094 -6.395 -30.984 1 17.19 121 ASN A CA 1
ATOM 942 C C . ASN A 1 121 ? -34.312 -5.781 -29.828 1 17.19 121 ASN A C 1
ATOM 944 O O . ASN A 1 121 ? -33.188 -6.203 -29.531 1 17.19 121 ASN A O 1
ATOM 948 N N . ASP A 1 122 ? -35 -5.637 -28.453 1 18.45 122 ASP A N 1
ATOM 949 C CA . ASP A 1 122 ? -35.469 -4.633 -27.516 1 18.45 122 ASP A CA 1
ATOM 950 C C . ASP A 1 122 ? -34.531 -4.516 -26.312 1 18.45 122 ASP A C 1
ATOM 952 O O . ASP A 1 122 ? -34.688 -3.637 -25.469 1 18.45 122 ASP A O 1
ATOM 956 N N . THR A 1 123 ? -33.781 -5.586 -26.016 1 19.67 123 THR A N 1
ATOM 957 C CA . THR A 1 123 ? -33.469 -5.711 -24.609 1 19.67 123 THR A CA 1
ATOM 958 C C . THR A 1 123 ? -32.438 -4.684 -24.188 1 19.67 123 THR A C 1
ATOM 960 O O . THR A 1 123 ? -31.266 -5.031 -23.953 1 19.67 123 THR A O 1
ATOM 963 N N . SER A 1 124 ? -32.375 -3.48 -24.891 1 20.89 124 SER A N 1
ATOM 964 C CA . SER A 1 124 ? -31.391 -2.418 -24.859 1 20.89 124 SER A CA 1
ATOM 965 C C . SER A 1 124 ? -31.391 -1.689 -23.516 1 20.89 124 SER A C 1
ATOM 967 O O . SER A 1 124 ? -30.516 -0.853 -23.266 1 20.89 124 SER A O 1
ATOM 969 N N . VAL A 1 125 ? -32.531 -1.671 -22.719 1 19.67 125 VAL A N 1
ATOM 970 C CA . VAL A 1 125 ? -32.875 -0.478 -21.953 1 19.67 125 VAL A CA 1
ATOM 971 C C . VAL A 1 125 ? -32.125 -0.483 -20.625 1 19.67 125 VAL A C 1
ATOM 973 O O . VAL A 1 125 ? -31.625 0.55 -20.188 1 19.67 125 VAL A O 1
ATOM 976 N N . ARG A 1 126 ? -32.469 -1.541 -19.766 1 21.19 126 ARG A N 1
ATOM 977 C CA . ARG A 1 126 ? -32.406 -1.415 -18.312 1 21.19 126 ARG A CA 1
ATOM 978 C C . ARG A 1 126 ? -30.953 -1.223 -17.844 1 21.19 126 ARG A C 1
ATOM 980 O O . ARG A 1 126 ? -30.703 -0.971 -16.672 1 21.19 126 ARG A O 1
ATOM 987 N N . ALA A 1 127 ? -30.094 -1.903 -18.531 1 21.09 127 ALA A N 1
ATOM 988 C CA . ALA A 1 127 ? -28.688 -1.892 -18.125 1 21.09 127 ALA A CA 1
ATOM 989 C C . ALA A 1 127 ? -28.172 -0.464 -18.016 1 21.09 127 ALA A C 1
ATOM 991 O O . ALA A 1 127 ? -26.984 -0.251 -17.781 1 21.09 127 ALA A O 1
ATOM 992 N N . ALA A 1 128 ? -29.078 0.497 -18.359 1 21.05 128 ALA A N 1
ATOM 993 C CA . ALA A 1 128 ? -28.797 1.925 -18.5 1 21.05 128 ALA A CA 1
ATOM 994 C C . ALA A 1 128 ? -28.734 2.609 -17.141 1 21.05 128 ALA A C 1
ATOM 996 O O . ALA A 1 128 ? -27.984 3.562 -16.953 1 21.05 128 ALA A O 1
ATOM 997 N N . THR A 1 129 ? -29.703 2.143 -16.172 1 20.8 129 THR A N 1
ATOM 998 C CA . THR A 1 129 ? -30 3.012 -15.039 1 20.8 129 THR A CA 1
ATOM 999 C C . THR A 1 129 ? -28.875 2.957 -14.008 1 20.8 129 THR A C 1
ATOM 1001 O O . THR A 1 129 ? -28.516 3.979 -13.43 1 20.8 129 THR A O 1
ATOM 1004 N N . GLU A 1 130 ? -28.719 1.725 -13.453 1 22.36 130 GLU A N 1
ATOM 1005 C CA . GLU A 1 130 ? -27.75 1.575 -12.367 1 22.36 130 GLU A CA 1
ATOM 1006 C C . GLU A 1 130 ? -26.375 2.068 -12.789 1 22.36 130 GLU A C 1
ATOM 1008 O O . GLU A 1 130 ? -25.484 2.254 -11.945 1 22.36 130 GLU A O 1
ATOM 1013 N N . GLU A 1 131 ? -26.109 2.205 -14.094 1 24.31 131 GLU A N 1
ATOM 1014 C CA . GLU A 1 131 ? -25.016 2.801 -14.867 1 24.31 131 GLU A CA 1
ATOM 1015 C C . GLU A 1 131 ? -24.906 4.301 -14.602 1 24.31 131 GLU A C 1
ATOM 1017 O O . GLU A 1 131 ? -23.891 4.918 -14.906 1 24.31 131 GLU A O 1
ATOM 1022 N N . ARG A 1 132 ? -26 4.863 -14.141 1 23.69 132 ARG A N 1
ATOM 1023 C CA . ARG A 1 132 ? -26.141 6.309 -14.008 1 23.69 132 ARG A CA 1
ATOM 1024 C C . ARG A 1 132 ? -25.359 6.832 -12.812 1 23.69 132 ARG A C 1
ATOM 1026 O O . ARG A 1 132 ? -24.719 7.883 -12.883 1 23.69 132 ARG A O 1
ATOM 1033 N N . ALA A 1 133 ? -25.766 6.172 -11.594 1 23.45 133 ALA A N 1
ATOM 1034 C CA . ALA A 1 133 ? -25.234 6.777 -10.375 1 23.45 133 ALA A CA 1
ATOM 1035 C C . ALA A 1 133 ? -23.703 6.719 -10.352 1 23.45 133 ALA A C 1
ATOM 1037 O O . ALA A 1 133 ? -23.047 7.645 -9.875 1 23.45 133 ALA A O 1
ATOM 1038 N N . HIS A 1 134 ? -23.062 5.516 -10.57 1 26.03 134 HIS A N 1
ATOM 1039 C CA . HIS A 1 134 ? -21.641 5.387 -10.82 1 26.03 134 HIS A CA 1
ATOM 1040 C C . HIS A 1 134 ? -21.188 6.332 -11.93 1 26.03 134 HIS A C 1
ATOM 1042 O O . HIS A 1 134 ? -20.031 6.781 -11.938 1 26.03 134 HIS A O 1
ATOM 1048 N N . GLY A 1 135 ? -21.969 6.641 -12.914 1 25.67 135 GLY A N 1
ATOM 1049 C CA . GLY A 1 135 ? -21.875 7.559 -14.039 1 25.67 135 GLY A CA 1
ATOM 1050 C C . GLY A 1 135 ? -21.672 9 -13.625 1 25.67 135 GLY A C 1
ATOM 1051 O O . GLY A 1 135 ? -21.031 9.781 -14.336 1 25.67 135 GLY A O 1
ATOM 1052 N N . VAL A 1 136 ? -22.484 9.375 -12.664 1 27.23 136 VAL A N 1
ATOM 1053 C CA . VAL A 1 136 ? -22.391 10.742 -12.172 1 27.23 136 VAL A CA 1
ATOM 1054 C C . VAL A 1 136 ? -21.016 10.992 -11.57 1 27.23 136 VAL A C 1
ATOM 1056 O O . VAL A 1 136 ? -20.422 12.055 -11.766 1 27.23 136 VAL A O 1
ATOM 1059 N N . LEU A 1 137 ? -20.672 10.102 -10.719 1 28.52 137 LEU A N 1
ATOM 1060 C CA . LEU A 1 137 ? -19.359 10.227 -10.102 1 28.52 137 LEU A CA 1
ATOM 1061 C C . LEU A 1 137 ? -18.25 10.188 -11.156 1 28.52 137 LEU A C 1
ATOM 1063 O O . LEU A 1 137 ? -17.25 10.906 -11.047 1 28.52 137 LEU A O 1
ATOM 1067 N N . VAL A 1 138 ? -18.281 9.203 -12.125 1 28.89 138 VAL A N 1
ATOM 1068 C CA . VAL A 1 138 ? -17.453 9.094 -13.32 1 28.89 138 VAL A CA 1
ATOM 1069 C C . VAL A 1 138 ? -17.656 10.328 -14.203 1 28.89 138 VAL A C 1
ATOM 1071 O O . VAL A 1 138 ? -16.719 10.781 -14.867 1 28.89 138 VAL A O 1
ATOM 1074 N N . ALA A 1 139 ? -18.781 10.719 -14.508 1 28.36 139 ALA A N 1
ATOM 1075 C CA . ALA A 1 139 ? -19.016 11.883 -15.352 1 28.36 139 ALA A CA 1
ATOM 1076 C C . ALA A 1 139 ? -18.359 13.133 -14.773 1 28.36 139 ALA A C 1
ATOM 1078 O O . ALA A 1 139 ? -18.016 14.055 -15.516 1 28.36 139 ALA A O 1
ATOM 1079 N N . SER A 1 140 ? -18.75 13.469 -13.508 1 29.02 140 SER A N 1
ATOM 1080 C CA . SER A 1 140 ? -17.984 14.57 -12.93 1 29.02 140 SER A CA 1
ATOM 1081 C C . SER A 1 140 ? -16.516 14.172 -12.719 1 29.02 140 SER A C 1
ATOM 1083 O O . SER A 1 140 ? -16.203 13.352 -11.859 1 29.02 140 SER A O 1
ATOM 1085 N N . ARG A 1 141 ? -15.906 13.562 -13.586 1 31.31 141 ARG A N 1
ATOM 1086 C CA . ARG A 1 141 ? -14.508 13.18 -13.703 1 31.31 141 ARG A CA 1
ATOM 1087 C C . ARG A 1 141 ? -13.625 14.047 -12.805 1 31.31 141 ARG A C 1
ATOM 1089 O O . ARG A 1 141 ? -12.641 14.625 -13.266 1 31.31 141 ARG A O 1
ATOM 1096 N N . THR A 1 142 ? -14.203 14.789 -12.023 1 31.56 142 THR A N 1
ATOM 1097 C CA . THR A 1 142 ? -13.328 15.617 -11.203 1 31.56 142 THR A CA 1
ATOM 1098 C C . THR A 1 142 ? -12.359 14.758 -10.406 1 31.56 142 THR A C 1
ATOM 1100 O O . THR A 1 142 ? -12.773 13.938 -9.586 1 31.56 142 THR A O 1
ATOM 1103 N N . LYS A 1 143 ? -11.414 14.367 -11.109 1 35.97 143 LYS A N 1
ATOM 1104 C CA . LYS A 1 143 ? -10.312 13.734 -10.383 1 35.97 143 LYS A CA 1
ATOM 1105 C C . LYS A 1 143 ? -10.172 14.32 -8.984 1 35.97 143 LYS A C 1
ATOM 1107 O O . LYS A 1 143 ? -10.461 15.492 -8.758 1 35.97 143 LYS A O 1
ATOM 1112 N N . PRO A 1 144 ? -10.352 13.516 -8.156 1 37.62 144 PRO A N 1
ATOM 1113 C CA . PRO A 1 144 ? -10.07 13.961 -6.793 1 37.62 144 PRO A CA 1
ATOM 1114 C C . PRO A 1 144 ? -8.961 15.016 -6.734 1 37.62 144 PRO A C 1
ATOM 1116 O O . PRO A 1 144 ? -8.016 14.961 -7.523 1 37.62 144 PRO A O 1
ATOM 1119 N N . ASN A 1 145 ? -9.297 16.156 -6.41 1 32.25 145 ASN A N 1
ATOM 1120 C CA . ASN A 1 145 ? -8.289 17.172 -6.141 1 32.25 145 ASN A CA 1
ATOM 1121 C C . ASN A 1 145 ? -7.148 16.609 -5.289 1 32.25 145 ASN A C 1
ATOM 1123 O O . ASN A 1 145 ? -7.352 16.266 -4.125 1 32.25 145 ASN A O 1
ATOM 1127 N N . HIS A 1 146 ? -6.457 15.75 -5.969 1 34.81 146 HIS A N 1
ATOM 1128 C CA . HIS A 1 146 ? -5.32 15.188 -5.258 1 34.81 146 HIS A CA 1
ATOM 1129 C C . HIS A 1 146 ? -4.391 16.281 -4.742 1 34.81 146 HIS A C 1
ATOM 1131 O O . HIS A 1 146 ? -3.871 17.078 -5.52 1 34.81 146 HIS A O 1
ATOM 1137 N N . GLY A 1 147 ? -4.758 16.891 -3.701 1 32.91 147 GLY A N 1
ATOM 1138 C CA . GLY A 1 147 ? -3.98 17.844 -2.926 1 32.91 147 GLY A CA 1
ATOM 1139 C C . GLY A 1 147 ? -2.92 18.562 -3.744 1 32.91 147 GLY A C 1
ATOM 1140 O O . GLY A 1 147 ? -2.686 18.219 -4.902 1 32.91 147 GLY A O 1
ATOM 1141 N N . PRO A 1 148 ? -2.451 19.812 -3.303 1 30.12 148 PRO A N 1
ATOM 1142 C CA . PRO A 1 148 ? -1.453 20.578 -4.047 1 30.12 148 PRO A CA 1
ATOM 1143 C C . PRO A 1 148 ? -0.249 19.734 -4.465 1 30.12 148 PRO A C 1
ATOM 1145 O O . PRO A 1 148 ? 0.195 18.875 -3.707 1 30.12 148 PRO A O 1
ATOM 1148 N N . SER A 1 149 ? -0.188 19.344 -5.594 1 33.53 149 SER A N 1
ATOM 1149 C CA . SER A 1 149 ? 1.172 19.047 -6.031 1 33.53 149 SER A CA 1
ATOM 1150 C C . SER A 1 149 ? 2.143 20.141 -5.609 1 33.53 149 SER A C 1
ATOM 1152 O O . SER A 1 149 ? 1.943 21.312 -5.934 1 33.53 149 SER A O 1
ATOM 1154 N N . PRO A 1 150 ? 2.723 20.156 -4.516 1 32.06 150 PRO A N 1
ATOM 1155 C CA . PRO A 1 150 ? 3.711 21.234 -4.383 1 32.06 150 PRO A CA 1
ATOM 1156 C C . PRO A 1 150 ? 4.562 21.406 -5.637 1 32.06 150 PRO A C 1
ATOM 1158 O O . PRO A 1 150 ? 5.336 20.516 -5.996 1 32.06 150 PRO A O 1
ATOM 1161 N N . ILE A 1 151 ? 4.137 21.875 -6.699 1 32.97 151 ILE A N 1
ATOM 1162 C CA . ILE A 1 151 ? 5.195 22.344 -7.586 1 32.97 151 ILE A CA 1
ATOM 1163 C C . ILE A 1 151 ? 6.105 23.312 -6.836 1 32.97 151 ILE A C 1
ATOM 1165 O O . ILE A 1 151 ? 5.734 24.469 -6.594 1 32.97 151 ILE A O 1
ATOM 1169 N N . TYR A 1 152 ? 6.652 23.031 -5.789 1 33.09 152 TYR A N 1
ATOM 1170 C CA . TYR A 1 152 ? 7.789 23.906 -5.504 1 33.09 152 TYR A CA 1
ATOM 1171 C C . TYR A 1 152 ? 8.648 24.094 -6.746 1 33.09 152 TYR A C 1
ATOM 1173 O O . TYR A 1 152 ? 9.438 23.219 -7.109 1 33.09 152 TYR A O 1
ATOM 1181 N N . GLN A 1 153 ? 8.18 24.672 -7.762 1 33.81 153 GLN A N 1
ATOM 1182 C CA . GLN A 1 153 ? 9.117 25.172 -8.766 1 33.81 153 GLN A CA 1
ATOM 1183 C C . GLN A 1 153 ? 10.125 26.141 -8.141 1 33.81 153 GLN A C 1
ATOM 1185 O O . GLN A 1 153 ? 9.773 27.266 -7.793 1 33.81 153 GLN A O 1
ATOM 1190 N N . ASN A 1 154 ? 10.766 25.906 -7.07 1 32.31 154 ASN A N 1
ATOM 1191 C CA . ASN A 1 154 ? 11.859 26.859 -7.176 1 32.31 154 ASN A CA 1
ATOM 1192 C C . ASN A 1 154 ? 12.195 27.172 -8.633 1 32.31 154 ASN A C 1
ATOM 1194 O O . ASN A 1 154 ? 12.047 26.312 -9.508 1 32.31 154 ASN A O 1
ATOM 1198 N N . HIS A 1 155 ? 12.172 28.484 -8.891 1 31.92 155 HIS A N 1
ATOM 1199 C CA . HIS A 1 155 ? 12.781 29.016 -10.109 1 31.92 155 HIS A CA 1
ATOM 1200 C C . HIS A 1 155 ? 14.031 28.219 -10.484 1 31.92 155 HIS A C 1
ATOM 1202 O O . HIS A 1 155 ? 15.148 28.734 -10.383 1 31.92 155 HIS A O 1
ATOM 1208 N N . TYR A 1 156 ? 14.406 27.312 -9.742 1 32.06 156 TYR A N 1
ATOM 1209 C CA . TYR A 1 156 ? 15.5 26.828 -10.586 1 32.06 156 TYR A CA 1
ATOM 1210 C C . TYR A 1 156 ? 15.109 26.875 -12.055 1 32.06 156 TYR A C 1
ATOM 1212 O O . TYR A 1 156 ? 13.953 26.625 -12.406 1 32.06 156 TYR A O 1
ATOM 1220 N N . GLU A 1 157 ? 15.781 27.797 -12.695 1 31.95 157 GLU A N 1
ATOM 1221 C CA . GLU A 1 157 ? 15.758 27.891 -14.156 1 31.95 157 GLU A CA 1
ATOM 1222 C C . GLU A 1 157 ? 15.328 26.562 -14.773 1 31.95 157 GLU A C 1
ATOM 1224 O O . GLU A 1 157 ? 15.984 25.531 -14.578 1 31.95 157 GLU A O 1
ATOM 1229 N N . GLN A 1 158 ? 14.148 26.234 -14.594 1 33.25 158 GLN A N 1
ATOM 1230 C CA . GLN A 1 158 ? 13.758 25.375 -15.711 1 33.25 158 GLN A CA 1
ATOM 1231 C C . GLN A 1 158 ? 14.688 25.562 -16.906 1 33.25 158 GLN A C 1
ATOM 1233 O O . GLN A 1 158 ? 14.625 26.578 -17.594 1 33.25 158 GLN A O 1
ATOM 1238 N N . GLU A 1 159 ? 15.953 25.625 -16.734 1 31.78 159 GLU A N 1
ATOM 1239 C CA . GLU A 1 159 ? 16.344 25.391 -18.125 1 31.78 159 GLU A CA 1
ATOM 1240 C C . GLU A 1 159 ? 15.234 24.672 -18.891 1 31.78 159 GLU A C 1
ATOM 1242 O O . GLU A 1 159 ? 14.742 23.641 -18.453 1 31.78 159 GLU A O 1
ATOM 1247 N N . THR A 1 160 ? 14.312 25.547 -19.375 1 31.69 160 THR A N 1
ATOM 1248 C CA . THR A 1 160 ? 13.516 25.125 -20.516 1 31.69 160 THR A CA 1
ATOM 1249 C C . THR A 1 160 ? 14.062 23.844 -21.125 1 31.69 160 THR A C 1
ATOM 1251 O O . THR A 1 160 ? 15.086 23.859 -21.812 1 31.69 160 THR A O 1
ATOM 1254 N N . ILE A 1 161 ? 14.516 23.062 -20.359 1 31.62 161 ILE A N 1
ATOM 1255 C CA . ILE A 1 161 ? 14.594 21.953 -21.297 1 31.62 161 ILE A CA 1
ATOM 1256 C C . ILE A 1 161 ? 13.469 22.062 -22.328 1 31.62 161 ILE A C 1
ATOM 1258 O O . ILE A 1 161 ? 12.297 21.922 -21.984 1 31.62 161 ILE A O 1
ATOM 1262 N N . GLN A 1 162 ? 13.461 23.219 -23.109 1 31.17 162 GLN A N 1
ATOM 1263 C CA . GLN A 1 162 ? 12.898 23.094 -24.453 1 31.17 162 GLN A CA 1
ATOM 1264 C C . GLN A 1 162 ? 12.797 21.625 -24.875 1 31.17 162 GLN A C 1
ATOM 1266 O O . GLN A 1 162 ? 13.812 20.938 -24.984 1 31.17 162 GLN A O 1
ATOM 1271 N N . SER A 1 163 ? 12.016 20.984 -24.266 1 32.31 163 SER A N 1
ATOM 1272 C CA . SER A 1 163 ? 11.656 19.922 -25.203 1 32.31 163 SER A CA 1
ATOM 1273 C C . SER A 1 163 ? 11.875 20.359 -26.641 1 32.31 163 SER A C 1
ATOM 1275 O O . SER A 1 163 ? 11.133 21.203 -27.172 1 32.31 163 SER A O 1
ATOM 1277 N N . ARG A 1 164 ? 13.055 20.953 -27 1 31.08 164 ARG A N 1
ATOM 1278 C CA . ARG A 1 164 ? 13.227 20.875 -28.453 1 31.08 164 ARG A CA 1
ATOM 1279 C C . ARG A 1 164 ? 12.328 19.781 -29.047 1 31.08 164 ARG A C 1
ATOM 1281 O O . ARG A 1 164 ? 11.531 20.062 -29.938 1 31.08 164 ARG A O 1
ATOM 1288 N N . THR A 1 165 ? 13.18 18.781 -29.531 1 31.73 165 THR A N 1
ATOM 1289 C CA . THR A 1 165 ? 12.922 17.906 -30.672 1 31.73 165 THR A CA 1
ATOM 1290 C C . THR A 1 165 ? 11.805 16.922 -30.359 1 31.73 165 THR A C 1
ATOM 1292 O O . THR A 1 165 ? 11.836 16.25 -29.312 1 31.73 165 THR A O 1
ATOM 1295 N N . THR A 1 166 ? 10.656 17.172 -30.578 1 36.69 166 THR A N 1
ATOM 1296 C CA . THR A 1 166 ? 9.703 16.172 -31.062 1 36.69 166 THR A CA 1
ATOM 1297 C C . THR A 1 166 ? 10.406 14.859 -31.359 1 36.69 166 THR A C 1
ATOM 1299 O O . THR A 1 166 ? 10.953 14.672 -32.438 1 36.69 166 THR A O 1
ATOM 1302 N N . ALA A 1 167 ? 11.492 14.609 -30.688 1 38.72 167 ALA A N 1
ATOM 1303 C CA . ALA A 1 167 ? 12.125 13.367 -31.125 1 38.72 167 ALA A CA 1
ATOM 1304 C C . ALA A 1 167 ? 11.117 12.453 -31.812 1 38.72 167 ALA A C 1
ATOM 1306 O O . ALA A 1 167 ? 9.922 12.477 -31.5 1 38.72 167 ALA A O 1
ATOM 1307 N N . PRO A 1 168 ? 11.492 12 -32.875 1 43.88 168 PRO A N 1
ATOM 1308 C CA . PRO A 1 168 ? 10.758 11.117 -33.781 1 43.88 168 PRO A CA 1
ATOM 1309 C C . PRO A 1 168 ? 9.969 10.039 -33.031 1 43.88 168 PRO A C 1
ATOM 1311 O O . PRO A 1 168 ? 10.422 9.531 -32 1 43.88 168 PRO A O 1
ATOM 1314 N N . GLU A 1 169 ? 8.633 9.992 -33.031 1 59.81 169 GLU A N 1
ATOM 1315 C CA . GLU A 1 169 ? 7.488 9.109 -32.844 1 59.81 169 GLU A CA 1
ATOM 1316 C C . GLU A 1 169 ? 7.879 7.645 -33 1 59.81 169 GLU A C 1
ATOM 1318 O O . GLU A 1 169 ? 7.504 7.004 -33.969 1 59.81 169 GLU A O 1
ATOM 1323 N N . ILE A 1 170 ? 9.102 7.305 -32.531 1 74.5 170 ILE A N 1
ATOM 1324 C CA . ILE A 1 170 ? 9.461 5.906 -32.75 1 74.5 170 ILE A CA 1
ATOM 1325 C C . ILE A 1 170 ? 8.766 5.023 -31.703 1 74.5 170 ILE A C 1
ATOM 1327 O O . ILE A 1 170 ? 8.75 5.352 -30.516 1 74.5 170 ILE A O 1
ATOM 1331 N N . TRP A 1 171 ? 8.125 4.223 -32.156 1 85.38 171 TRP A N 1
ATOM 1332 C CA . TRP A 1 171 ? 7.504 3.182 -31.359 1 85.38 171 TRP A CA 1
ATOM 1333 C C . TRP A 1 171 ? 7.906 1.796 -31.844 1 85.38 171 TRP A C 1
ATOM 1335 O O . TRP A 1 171 ? 7.855 1.52 -33.062 1 85.38 171 TRP A O 1
ATOM 1345 N N . PRO A 1 172 ? 8.414 0.964 -30.875 1 88.75 172 PRO A N 1
ATOM 1346 C CA . PRO A 1 172 ? 8.547 1.146 -29.438 1 88.75 172 PRO A CA 1
ATOM 1347 C C . PRO A 1 172 ? 9.781 1.961 -29.047 1 88.75 172 PRO A C 1
ATOM 1349 O O . PRO A 1 172 ? 10.75 2.012 -29.812 1 88.75 172 PRO A O 1
ATOM 1352 N N . ASN A 1 173 ? 9.68 2.662 -27.953 1 87.69 173 ASN A N 1
ATOM 1353 C CA . ASN A 1 173 ? 10.75 3.539 -27.484 1 87.69 173 ASN A CA 1
ATOM 1354 C C . ASN A 1 173 ? 11.305 3.08 -26.141 1 87.69 173 ASN A C 1
ATOM 1356 O O . ASN A 1 173 ? 10.555 2.9 -25.188 1 87.69 173 ASN A O 1
ATOM 1360 N N . ILE A 1 174 ? 12.641 2.861 -26.094 1 92.5 174 ILE A N 1
ATOM 1361 C CA . ILE A 1 174 ? 13.273 2.465 -24.828 1 92.5 174 ILE A CA 1
ATOM 1362 C C . ILE A 1 174 ? 14.312 3.504 -24.422 1 92.5 174 ILE A C 1
ATOM 1364 O O . ILE A 1 174 ? 15.188 3.225 -23.594 1 92.5 174 ILE A O 1
ATOM 1368 N N . VAL A 1 175 ? 14.273 4.707 -25.062 1 85.81 175 VAL A N 1
ATOM 1369 C CA . VAL A 1 175 ? 15.258 5.746 -24.781 1 85.81 175 VAL A CA 1
ATOM 1370 C C . VAL A 1 175 ? 14.617 6.848 -23.938 1 85.81 175 VAL A C 1
ATOM 1372 O O . VAL A 1 175 ? 13.461 7.227 -24.172 1 85.81 175 VAL A O 1
ATOM 1375 N N . LEU A 1 176 ? 15.391 7.305 -22.859 1 70.81 176 LEU A N 1
ATOM 1376 C CA . LEU A 1 176 ? 14.914 8.352 -21.969 1 70.81 176 LEU A CA 1
ATOM 1377 C C . LEU A 1 176 ? 14.961 9.711 -22.656 1 70.81 176 LEU A C 1
ATOM 1379 O O . LEU A 1 176 ? 15.922 10.031 -23.359 1 70.81 176 LEU A O 1
ATOM 1383 N N . THR A 1 177 ? 13.867 10.367 -22.719 1 58.91 177 THR A N 1
ATOM 1384 C CA . THR A 1 177 ? 13.859 11.672 -23.359 1 58.91 177 THR A CA 1
ATOM 1385 C C . THR A 1 177 ? 14.484 12.727 -22.469 1 58.91 177 THR A C 1
ATOM 1387 O O . THR A 1 177 ? 15.039 13.719 -22.953 1 58.91 177 THR A O 1
ATOM 1390 N N . SER A 1 178 ? 14.305 12.578 -21.109 1 57.72 178 SER A N 1
ATOM 1391 C CA . SER A 1 178 ? 14.68 13.719 -20.281 1 57.72 178 SER A CA 1
ATOM 1392 C C . SER A 1 178 ? 16.125 13.617 -19.828 1 57.72 178 SER A C 1
ATOM 1394 O O . SER A 1 178 ? 16.609 12.523 -19.5 1 57.72 178 SER A O 1
ATOM 1396 N N . THR A 1 179 ? 17.016 14.547 -20.25 1 54.47 179 THR A N 1
ATOM 1397 C CA . THR A 1 179 ? 18.453 14.656 -20 1 54.47 179 THR A CA 1
ATOM 1398 C C . THR A 1 179 ? 18.703 15.156 -18.578 1 54.47 179 THR A C 1
ATOM 1400 O O . THR A 1 179 ? 18.797 16.359 -18.344 1 54.47 179 THR A O 1
ATOM 1403 N N . TYR A 1 180 ? 18.219 14.516 -17.578 1 57.12 180 TYR A N 1
ATOM 1404 C CA . TYR A 1 180 ? 18.578 15.016 -16.25 1 57.12 180 TYR A CA 1
ATOM 1405 C C . TYR A 1 180 ? 20.031 14.688 -15.922 1 57.12 180 TYR A C 1
ATOM 1407 O O . TYR A 1 180 ? 20.625 13.789 -16.516 1 57.12 180 TYR A O 1
ATOM 1415 N N . ARG A 1 181 ? 20.703 15.625 -15.219 1 60.97 181 ARG A N 1
ATOM 1416 C CA . ARG A 1 181 ? 22.062 15.398 -14.727 1 60.97 181 ARG A CA 1
ATOM 1417 C C . ARG A 1 181 ? 22.156 14.086 -13.961 1 60.97 181 ARG A C 1
ATOM 1419 O O . ARG A 1 181 ? 21.406 13.867 -13.008 1 60.97 181 ARG A O 1
ATOM 1426 N N . ARG A 1 182 ? 22.906 13.242 -14.539 1 75.88 182 ARG A N 1
ATOM 1427 C CA . ARG A 1 182 ? 23.109 11.93 -13.93 1 75.88 182 ARG A CA 1
ATOM 1428 C C . ARG A 1 182 ? 24.344 11.938 -13.023 1 75.88 182 ARG A C 1
ATOM 1430 O O . ARG A 1 182 ? 25.344 12.578 -13.328 1 75.88 182 ARG A O 1
ATOM 1437 N N . SER A 1 183 ? 24.203 11.312 -11.898 1 77.31 183 SER A N 1
ATOM 1438 C CA . SER A 1 183 ? 25.297 11.242 -10.938 1 77.31 183 SER A CA 1
ATOM 1439 C C . SER A 1 183 ? 26.344 10.211 -11.359 1 77.31 183 SER A C 1
ATOM 1441 O O . SER A 1 183 ? 26.094 9.422 -12.273 1 77.31 183 SER A O 1
ATOM 1443 N N . ALA A 1 184 ? 27.5 10.281 -10.773 1 80.62 184 ALA A N 1
ATOM 1444 C CA . ALA A 1 184 ? 28.547 9.281 -10.992 1 80.62 184 ALA A CA 1
ATOM 1445 C C . ALA A 1 184 ? 28.062 7.887 -10.602 1 80.62 184 ALA A C 1
ATOM 1447 O O . ALA A 1 184 ? 28.375 6.898 -11.273 1 80.62 184 ALA A O 1
ATOM 1448 N N . ARG A 1 185 ? 27.25 7.801 -9.594 1 85.06 185 ARG A N 1
ATOM 1449 C CA . ARG A 1 185 ? 26.688 6.523 -9.172 1 85.06 185 ARG A CA 1
ATOM 1450 C C . ARG A 1 185 ? 25.766 5.949 -10.258 1 85.06 185 ARG A C 1
ATOM 1452 O O . ARG A 1 185 ? 25.828 4.75 -10.547 1 85.06 185 ARG A O 1
ATOM 1459 N N . TRP A 1 186 ? 25.016 6.828 -10.805 1 87.06 186 TRP A N 1
ATOM 1460 C CA . TRP A 1 186 ? 24.094 6.402 -11.852 1 87.06 186 TRP A CA 1
ATOM 1461 C C . TRP A 1 186 ? 24.844 5.742 -13 1 87.06 186 TRP A C 1
ATOM 1463 O O . TRP A 1 186 ? 24.484 4.648 -13.445 1 87.06 186 TRP A O 1
ATOM 1473 N N . HIS A 1 187 ? 25.969 6.316 -13.398 1 87.62 187 HIS A N 1
ATOM 1474 C CA . HIS A 1 187 ? 26.75 5.789 -14.516 1 87.62 187 HIS A CA 1
ATOM 1475 C C . HIS A 1 187 ? 27.391 4.457 -14.156 1 87.62 187 HIS A C 1
ATOM 1477 O O . HIS A 1 187 ? 27.391 3.527 -14.969 1 87.62 187 HIS A O 1
ATOM 1483 N N . ARG A 1 188 ? 27.844 4.398 -13.008 1 89.31 188 ARG A N 1
ATOM 1484 C CA . ARG A 1 188 ? 28.469 3.16 -12.562 1 89.31 188 ARG A CA 1
ATOM 1485 C C . ARG A 1 188 ? 27.453 2.025 -12.492 1 89.31 188 ARG A C 1
ATOM 1487 O O . ARG A 1 188 ? 27.734 0.906 -12.93 1 89.31 188 ARG A O 1
ATOM 1494 N N . GLU A 1 189 ? 26.344 2.367 -11.969 1 92.31 189 GLU A N 1
ATOM 1495 C CA . GLU A 1 189 ? 25.312 1.347 -11.836 1 92.31 189 GLU A CA 1
ATOM 1496 C C . GLU A 1 189 ? 24.781 0.927 -13.203 1 92.31 189 GLU A C 1
ATOM 1498 O O . GLU A 1 189 ? 24.562 -0.26 -13.453 1 92.31 189 GLU A O 1
ATOM 1503 N N . MET A 1 190 ? 24.594 1.886 -14.078 1 92.38 190 MET A N 1
ATOM 1504 C CA . MET A 1 190 ? 24.141 1.554 -15.43 1 92.38 190 MET A CA 1
ATOM 1505 C C . MET A 1 190 ? 25.125 0.606 -16.109 1 92.38 190 MET A C 1
ATOM 1507 O O . MET A 1 190 ? 24.719 -0.361 -16.75 1 92.38 190 MET A O 1
ATOM 1511 N N . HIS A 1 191 ? 26.344 0.872 -15.875 1 92.62 191 HIS A N 1
ATOM 1512 C CA . HIS A 1 191 ? 27.375 0.016 -16.453 1 92.62 191 HIS A CA 1
ATOM 1513 C C . HIS A 1 191 ? 27.328 -1.385 -15.852 1 92.62 191 HIS A C 1
ATOM 1515 O O . HIS A 1 191 ? 27.422 -2.379 -16.578 1 92.62 191 HIS A O 1
ATOM 1521 N N . SER A 1 192 ? 27.141 -1.459 -14.562 1 94.06 192 SER A N 1
ATOM 1522 C CA . SER A 1 192 ? 27.094 -2.74 -13.867 1 94.06 192 SER A CA 1
ATOM 1523 C C . SER A 1 192 ? 25.891 -3.574 -14.32 1 94.06 192 SER A C 1
ATOM 1525 O O . SER A 1 192 ? 26 -4.797 -14.453 1 94.06 192 SER A O 1
ATOM 1527 N N . ILE A 1 193 ? 24.781 -2.945 -14.547 1 96 193 ILE A N 1
ATOM 1528 C CA . ILE A 1 193 ? 23.578 -3.633 -15.008 1 96 193 ILE A CA 1
ATOM 1529 C C . ILE A 1 193 ? 23.844 -4.281 -16.359 1 96 193 ILE A C 1
ATOM 1531 O O . ILE A 1 193 ? 23.562 -5.465 -16.562 1 96 193 ILE A O 1
ATOM 1535 N N . LEU A 1 194 ? 24.453 -3.494 -17.234 1 95.44 194 LEU A N 1
ATOM 1536 C CA . LEU A 1 194 ? 24.703 -3.963 -18.594 1 95.44 194 LEU A CA 1
ATOM 1537 C C . LEU A 1 194 ? 25.719 -5.102 -18.609 1 95.44 194 LEU A C 1
ATOM 1539 O O . LEU A 1 194 ? 25.594 -6.035 -19.406 1 95.44 194 LEU A O 1
ATOM 1543 N N . GLU A 1 195 ? 26.625 -5.078 -17.672 1 94.12 195 GLU A N 1
ATOM 1544 C CA . GLU A 1 195 ? 27.641 -6.125 -17.562 1 94.12 195 GLU A CA 1
ATOM 1545 C C . GLU A 1 195 ? 27.047 -7.422 -17.031 1 94.12 195 GLU A C 1
ATOM 1547 O O . GLU A 1 195 ? 27.531 -8.516 -17.328 1 94.12 195 GLU A O 1
ATOM 1552 N N . THR A 1 196 ? 26.016 -7.289 -16.266 1 95.5 196 THR A N 1
ATOM 1553 C CA . THR A 1 196 ? 25.406 -8.445 -15.617 1 95.5 196 THR A CA 1
ATOM 1554 C C . THR A 1 196 ? 24.547 -9.227 -16.609 1 95.5 196 THR A C 1
ATOM 1556 O O . THR A 1 196 ? 24.297 -10.422 -16.422 1 95.5 196 THR A O 1
ATOM 1559 N N . LEU A 1 197 ? 24.062 -8.562 -17.672 1 96.5 197 LEU A N 1
ATOM 1560 C CA . LEU A 1 197 ? 23.203 -9.242 -18.641 1 96.5 197 LEU A CA 1
ATOM 1561 C C . LEU A 1 197 ? 23.953 -10.391 -19.312 1 96.5 197 LEU A C 1
ATOM 1563 O O . LEU A 1 197 ? 25.125 -10.266 -19.656 1 96.5 197 LEU A O 1
ATOM 1567 N N . PRO A 1 198 ? 23.281 -11.5 -19.391 1 96.44 198 PRO A N 1
ATOM 1568 C CA . PRO A 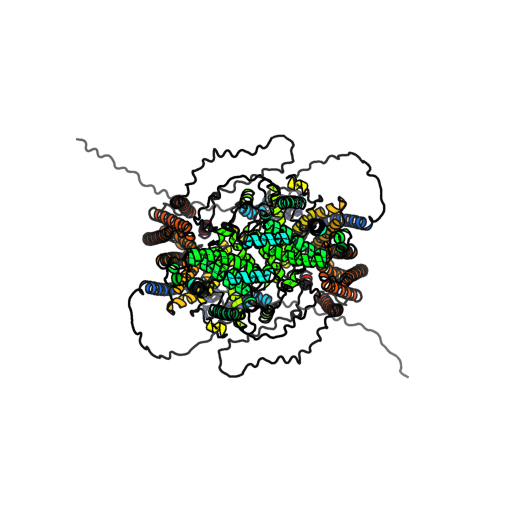1 198 ? 23.922 -12.609 -20.094 1 96.44 198 PRO A CA 1
ATOM 1569 C C . PRO A 1 198 ? 24.125 -12.336 -21.578 1 96.44 198 PRO A C 1
ATOM 1571 O O . PRO A 1 198 ? 23.703 -11.289 -22.078 1 96.44 198 PRO A O 1
ATOM 1574 N N . ASN A 1 199 ? 24.812 -13.281 -22.203 1 93.88 199 ASN A N 1
ATOM 1575 C CA . ASN A 1 199 ? 25.016 -13.109 -23.641 1 93.88 199 ASN A CA 1
ATOM 1576 C C . ASN A 1 199 ? 23.703 -13.234 -24.422 1 93.88 199 ASN A C 1
ATOM 1578 O O . ASN A 1 199 ? 22.688 -13.672 -23.859 1 93.88 199 ASN A O 1
ATOM 1582 N N . GLN A 1 200 ? 23.703 -12.922 -25.672 1 93.38 200 GLN A N 1
ATOM 1583 C CA . GLN A 1 200 ? 22.484 -12.797 -26.469 1 93.38 200 GLN A CA 1
ATOM 1584 C C . GLN A 1 200 ? 21.781 -14.141 -26.609 1 93.38 200 GLN A C 1
ATOM 1586 O O . GLN A 1 200 ? 20.547 -14.219 -26.484 1 93.38 200 GLN A O 1
ATOM 1591 N N . ALA A 1 201 ? 22.531 -15.164 -26.828 1 94.94 201 ALA A N 1
ATOM 1592 C CA . ALA A 1 201 ? 21.938 -16.484 -27 1 94.94 201 ALA A CA 1
ATOM 1593 C C . ALA A 1 201 ? 21.234 -16.938 -25.719 1 94.94 201 ALA A C 1
ATOM 1595 O O . ALA A 1 201 ? 20.125 -17.5 -25.766 1 94.94 201 ALA A O 1
ATOM 1596 N N . GLN A 1 202 ? 21.875 -16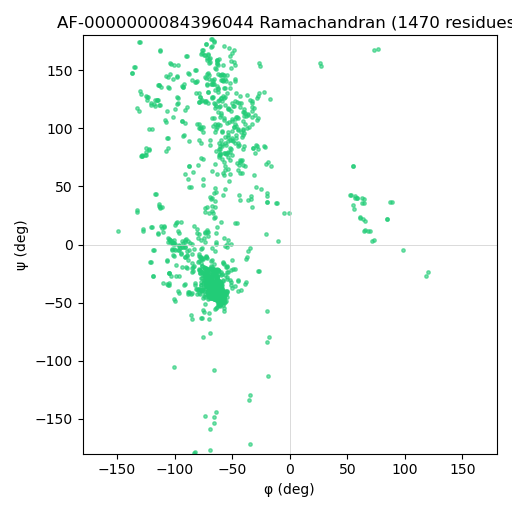.688 -24.641 1 96.56 202 GLN A N 1
ATOM 1597 C CA . GLN A 1 202 ? 21.281 -17.031 -23.359 1 96.56 202 GLN A CA 1
ATOM 1598 C C . GLN A 1 202 ? 20.031 -16.188 -23.078 1 96.56 202 GLN A C 1
ATOM 1600 O O . GLN A 1 202 ? 19.016 -16.703 -22.609 1 96.56 202 GLN A O 1
ATOM 1605 N N . MET A 1 203 ? 20.078 -14.922 -23.359 1 96.62 203 MET A N 1
ATOM 1606 C CA . MET A 1 203 ? 18.938 -14.023 -23.156 1 96.62 203 MET A CA 1
ATOM 1607 C C . MET A 1 203 ? 17.75 -14.477 -24 1 96.62 203 MET A C 1
ATOM 1609 O O . MET A 1 203 ? 16.625 -14.531 -23.484 1 96.62 203 MET A O 1
ATOM 1613 N N . ASP A 1 204 ? 18.031 -14.82 -25.203 1 95.69 204 ASP A N 1
ATOM 1614 C CA . ASP A 1 204 ? 16.953 -15.273 -26.078 1 95.69 204 ASP A CA 1
ATOM 1615 C C . ASP A 1 204 ? 16.312 -16.547 -25.547 1 95.69 204 ASP A C 1
ATOM 1617 O O . ASP A 1 204 ? 15.078 -16.688 -25.562 1 95.69 204 ASP A O 1
ATOM 1621 N N . TYR A 1 205 ? 17.156 -17.406 -25.109 1 96.5 205 TYR A N 1
ATOM 1622 C CA . TYR A 1 205 ? 16.656 -18.656 -24.578 1 96.5 205 TYR A CA 1
ATOM 1623 C C . TYR A 1 205 ? 15.766 -18.422 -23.359 1 96.5 205 TYR A C 1
ATOM 1625 O O . TYR A 1 205 ? 14.68 -19 -23.25 1 96.5 205 TYR A O 1
ATOM 1633 N N . ILE A 1 206 ? 16.219 -17.594 -22.453 1 96.88 206 ILE A N 1
ATOM 1634 C CA . ILE A 1 206 ? 15.5 -17.312 -21.203 1 96.88 206 ILE A CA 1
ATOM 1635 C C . ILE A 1 206 ? 14.203 -16.562 -21.5 1 96.88 206 ILE A C 1
ATOM 1637 O O . ILE A 1 206 ? 13.156 -16.875 -20.953 1 96.88 206 ILE A O 1
ATOM 1641 N N . LEU A 1 207 ? 14.242 -15.617 -22.391 1 96.69 207 LEU A N 1
ATOM 1642 C CA . LEU A 1 207 ? 13.07 -14.828 -22.75 1 96.69 207 LEU A CA 1
ATOM 1643 C C . LEU A 1 207 ? 12.031 -15.695 -23.453 1 96.69 207 LEU A C 1
ATOM 1645 O O . LEU A 1 207 ? 10.828 -15.539 -23.234 1 96.69 207 LEU A O 1
ATOM 1649 N N . ASP A 1 208 ? 12.492 -16.578 -24.25 1 94.38 208 ASP A N 1
ATOM 1650 C CA . ASP A 1 208 ? 11.578 -17.5 -24.906 1 94.38 208 ASP A CA 1
ATOM 1651 C C . ASP A 1 208 ? 10.844 -18.375 -23.891 1 94.38 208 ASP A C 1
ATOM 1653 O O . ASP A 1 208 ? 9.633 -18.594 -24.016 1 94.38 208 ASP A O 1
ATOM 1657 N N . PHE A 1 209 ? 11.609 -18.812 -22.984 1 93.25 209 PHE A N 1
ATOM 1658 C CA . PHE A 1 209 ? 11 -19.625 -21.922 1 93.25 209 PHE A CA 1
ATOM 1659 C C . PHE A 1 209 ? 9.945 -18.812 -21.172 1 93.25 209 PHE A C 1
ATOM 1661 O O . PHE A 1 209 ? 8.867 -19.328 -20.859 1 93.25 209 PHE A O 1
ATOM 1668 N N . TYR A 1 210 ? 10.234 -17.594 -20.891 1 93.56 210 TYR A N 1
ATOM 1669 C CA . TYR A 1 210 ? 9.305 -16.75 -20.156 1 93.56 210 TYR A CA 1
ATOM 1670 C C . TYR A 1 210 ? 7.992 -16.594 -20.922 1 93.56 210 TYR A C 1
ATOM 1672 O O . TYR A 1 210 ? 6.918 -16.812 -20.359 1 93.56 210 TYR A O 1
ATOM 1680 N N . PHE A 1 211 ? 8.016 -16.203 -22.141 1 92.06 211 PHE A N 1
ATOM 1681 C CA . PHE A 1 211 ? 6.812 -15.844 -22.891 1 92.06 211 PHE A CA 1
ATOM 1682 C C . PHE A 1 211 ? 6.051 -17.094 -23.312 1 92.06 211 PHE A C 1
ATOM 1684 O O . PHE A 1 211 ? 4.824 -17.062 -23.469 1 92.06 211 PHE A O 1
ATOM 1691 N N . LEU A 1 212 ? 6.742 -18.203 -23.391 1 87.31 212 LEU A N 1
ATOM 1692 C CA . LEU A 1 212 ? 6.086 -19.422 -23.875 1 87.31 212 LEU A CA 1
ATOM 1693 C C . LEU A 1 212 ? 5.496 -20.219 -22.703 1 87.31 212 LEU A C 1
ATOM 1695 O O . LEU A 1 212 ? 4.426 -20.812 -22.844 1 87.31 212 LEU A O 1
ATOM 1699 N N . GLU A 1 213 ? 6.199 -20.141 -21.594 1 86 213 GLU A N 1
ATOM 1700 C CA . GLU A 1 213 ? 5.816 -21.094 -20.562 1 86 213 GLU A CA 1
ATOM 1701 C C . GLU A 1 213 ? 5.348 -20.391 -19.297 1 86 213 GLU A C 1
ATOM 1703 O O . GLU A 1 213 ? 4.582 -20.953 -18.516 1 86 213 GLU A O 1
ATOM 1708 N N . LEU A 1 214 ? 5.836 -19.234 -19.094 1 86.25 214 LEU A N 1
ATOM 1709 C CA . LEU A 1 214 ? 5.52 -18.594 -17.812 1 86.25 214 LEU A CA 1
ATOM 1710 C C . LEU A 1 214 ? 4.402 -17.562 -17.984 1 86.25 214 LEU A C 1
ATOM 1712 O O . LEU A 1 214 ? 3.479 -17.516 -17.172 1 86.25 214 LEU A O 1
ATOM 1716 N N . GLN A 1 215 ? 4.523 -16.766 -18.953 1 86.25 215 GLN A N 1
ATOM 1717 C CA . GLN A 1 215 ? 3.555 -15.68 -19.109 1 86.25 215 GLN A CA 1
ATOM 1718 C C . GLN A 1 215 ? 2.342 -16.141 -19.922 1 86.25 215 GLN A C 1
ATOM 1720 O O . GLN A 1 215 ? 1.953 -15.508 -20.891 1 86.25 215 GLN A O 1
ATOM 1725 N N . ILE A 1 216 ? 1.809 -17.219 -19.562 1 81.62 216 ILE A N 1
ATOM 1726 C CA . ILE A 1 216 ? 0.603 -17.703 -20.219 1 81.62 216 ILE A CA 1
ATOM 1727 C C . ILE A 1 216 ? -0.631 -17.109 -19.547 1 81.62 216 ILE A C 1
ATOM 1729 O O . ILE A 1 216 ? -1.582 -16.703 -20.219 1 81.62 216 ILE A O 1
ATOM 1733 N N . ILE A 1 217 ? -0.523 -17.094 -18.219 1 79.62 217 ILE A N 1
ATOM 1734 C CA . ILE A 1 217 ? -1.523 -16.406 -17.406 1 79.62 217 ILE A CA 1
ATOM 1735 C C . ILE A 1 217 ? -0.901 -15.18 -16.75 1 79.62 217 ILE A C 1
ATOM 1737 O O . ILE A 1 217 ? 0.234 -15.234 -16.266 1 79.62 217 ILE A O 1
ATOM 1741 N N . GLY A 1 218 ? -1.579 -14.039 -16.75 1 77.44 218 GLY A N 1
ATOM 1742 C CA . GLY A 1 218 ? -1.052 -12.797 -16.219 1 77.44 218 GLY A CA 1
ATOM 1743 C C . GLY A 1 218 ? -0.281 -11.984 -17.25 1 77.44 218 GLY A C 1
ATOM 1744 O O . GLY A 1 218 ? 0.783 -11.445 -16.938 1 77.44 218 GLY A O 1
ATOM 1745 N N . MET A 1 219 ? -0.795 -12.055 -18.391 1 77.81 219 MET A N 1
ATOM 1746 C CA . MET A 1 219 ? -0.132 -11.391 -19.516 1 77.81 219 MET A CA 1
ATOM 1747 C C . MET A 1 219 ? -0.383 -9.891 -19.484 1 77.81 219 MET A C 1
ATOM 1749 O O . MET A 1 219 ? -1.45 -9.43 -19.891 1 77.81 219 MET A O 1
ATOM 1753 N N . HIS A 1 220 ? 0.664 -9.203 -18.953 1 85.56 220 HIS A N 1
ATOM 1754 C CA . HIS A 1 220 ? 0.561 -7.746 -18.969 1 85.56 220 HIS A CA 1
ATOM 1755 C C . HIS A 1 220 ? 1.665 -7.121 -19.812 1 85.56 220 HIS A C 1
ATOM 1757 O O . HIS A 1 220 ? 1.66 -5.914 -20.062 1 85.56 220 HIS A O 1
ATOM 1763 N N . ILE A 1 221 ? 2.541 -7.961 -20.281 1 91.88 221 ILE A N 1
ATOM 1764 C CA . ILE A 1 221 ? 3.578 -7.516 -21.203 1 91.88 221 ILE A CA 1
ATOM 1765 C C . ILE A 1 221 ? 3.391 -8.195 -22.562 1 91.88 221 ILE A C 1
ATOM 1767 O O . ILE A 1 221 ? 3.35 -9.422 -22.641 1 91.88 221 ILE A O 1
ATOM 1771 N N . MET A 1 222 ? 3.275 -7.438 -23.594 1 92.44 222 MET A N 1
ATOM 1772 C CA . MET A 1 222 ? 3.109 -7.973 -24.938 1 92.44 222 MET A CA 1
ATOM 1773 C C . MET A 1 222 ? 4.441 -8.469 -25.5 1 92.44 222 MET A C 1
ATOM 1775 O O . MET A 1 222 ? 5.402 -7.707 -25.578 1 92.44 222 MET A O 1
ATOM 1779 N N . ARG A 1 223 ? 4.441 -9.656 -25.938 1 94.12 223 ARG A N 1
ATOM 1780 C CA . ARG A 1 223 ? 5.676 -10.273 -26.406 1 94.12 223 ARG A CA 1
ATOM 1781 C C . ARG A 1 223 ? 6.207 -9.555 -27.641 1 94.12 223 ARG A C 1
ATOM 1783 O O . ARG A 1 223 ? 7.398 -9.242 -27.719 1 94.12 223 ARG A O 1
ATOM 1790 N N . SER A 1 224 ? 5.336 -9.289 -28.609 1 92.94 224 SER A N 1
ATOM 1791 C CA . SER A 1 224 ? 5.766 -8.695 -29.875 1 92.94 224 SER A CA 1
ATOM 1792 C C . SER A 1 224 ? 6.414 -7.336 -29.656 1 92.94 224 SER A C 1
ATOM 1794 O O . SER A 1 224 ? 7.477 -7.051 -30.219 1 92.94 224 SER A O 1
ATOM 1796 N N . VAL A 1 225 ? 5.82 -6.559 -28.812 1 94.38 225 VAL A N 1
ATOM 1797 C CA . VAL A 1 225 ? 6.359 -5.227 -28.547 1 94.38 225 VAL A CA 1
ATOM 1798 C C . VAL A 1 225 ? 7.664 -5.348 -27.766 1 94.38 225 VAL A C 1
ATOM 1800 O O . VAL A 1 225 ? 8.648 -4.684 -28.078 1 94.38 225 VAL A O 1
ATOM 1803 N N . PHE A 1 226 ? 7.684 -6.23 -26.797 1 96.06 226 PHE A N 1
ATOM 1804 C CA . PHE A 1 226 ? 8.867 -6.426 -25.984 1 96.06 226 PHE A CA 1
ATOM 1805 C C . PHE A 1 226 ? 10.047 -6.895 -26.828 1 96.06 226 PHE A C 1
ATOM 1807 O O . PHE A 1 226 ? 11.164 -6.41 -26.656 1 96.06 226 PHE A O 1
ATOM 1814 N N . MET A 1 227 ? 9.781 -7.781 -27.719 1 95.69 227 MET A N 1
ATOM 1815 C CA . MET A 1 227 ? 10.859 -8.305 -28.547 1 95.69 227 MET A CA 1
ATOM 1816 C C . MET A 1 227 ? 11.352 -7.246 -29.531 1 95.69 227 MET A C 1
ATOM 1818 O O . MET A 1 227 ? 12.539 -7.207 -29.859 1 95.69 227 MET A O 1
ATOM 1822 N N . SER A 1 228 ? 10.445 -6.434 -29.969 1 94.62 228 SER A N 1
ATOM 1823 C CA . SER A 1 228 ? 10.859 -5.305 -30.781 1 94.62 228 SER A CA 1
ATOM 1824 C C . SER A 1 228 ? 11.742 -4.344 -30 1 94.62 228 SER A C 1
ATOM 1826 O O . SER A 1 228 ? 12.703 -3.783 -30.547 1 94.62 228 SER A O 1
ATOM 1828 N N . GLU A 1 229 ? 11.406 -4.125 -28.781 1 95.75 229 GLU A N 1
ATOM 1829 C CA . GLU A 1 229 ? 12.234 -3.307 -27.891 1 95.75 229 GLU A CA 1
ATOM 1830 C C . GLU A 1 229 ? 13.609 -3.936 -27.688 1 95.75 229 GLU A C 1
ATOM 1832 O O . GLU A 1 229 ? 14.617 -3.23 -27.641 1 95.75 229 GLU A O 1
ATOM 1837 N N . MET A 1 230 ? 13.617 -5.234 -27.578 1 96.12 230 MET A N 1
ATOM 1838 C CA . MET A 1 230 ? 14.875 -5.953 -27.422 1 96.12 230 MET A CA 1
ATOM 1839 C C . MET A 1 230 ? 15.766 -5.77 -28.641 1 96.12 230 MET A C 1
ATOM 1841 O O . MET A 1 230 ? 16.984 -5.609 -28.516 1 96.12 230 MET A O 1
ATOM 1845 N N . ASP A 1 231 ? 15.156 -5.801 -29.812 1 95.06 231 ASP A N 1
ATOM 1846 C CA . ASP A 1 231 ? 15.898 -5.562 -31.047 1 95.06 231 ASP A CA 1
ATOM 1847 C C . ASP A 1 231 ? 16.516 -4.168 -31.047 1 95.06 231 ASP A C 1
ATOM 1849 O O . ASP A 1 231 ? 17.672 -3.994 -31.453 1 95.06 231 ASP A O 1
ATOM 1853 N N . ARG A 1 232 ? 15.75 -3.299 -30.578 1 93.06 232 ARG A N 1
ATOM 1854 C CA . ARG A 1 232 ? 16.25 -1.932 -30.469 1 93.06 232 ARG A CA 1
ATOM 1855 C C . ARG A 1 232 ? 17.422 -1.847 -29.5 1 93.06 232 ARG A C 1
ATOM 1857 O O . ARG A 1 232 ? 18.391 -1.126 -29.75 1 93.06 232 ARG A O 1
ATOM 1864 N N . PHE A 1 233 ? 17.328 -2.545 -28.484 1 95.38 233 PHE A N 1
ATOM 1865 C CA . PHE A 1 233 ? 18.406 -2.57 -27.5 1 95.38 233 PHE A CA 1
ATOM 1866 C C . PHE A 1 233 ? 19.688 -3.111 -28.094 1 95.38 233 PHE A C 1
ATOM 1868 O O . PHE A 1 233 ? 20.766 -2.547 -27.875 1 95.38 233 PHE A O 1
ATOM 1875 N N . VAL A 1 234 ? 19.516 -4.137 -28.828 1 94 234 VAL A N 1
ATOM 1876 C CA . VAL A 1 234 ? 20.672 -4.742 -29.469 1 94 234 VAL A CA 1
ATOM 1877 C C . VAL A 1 234 ? 21.297 -3.746 -30.438 1 94 234 VAL A C 1
ATOM 1879 O O . VAL A 1 234 ? 22.516 -3.639 -30.531 1 94 234 VAL A O 1
ATOM 1882 N N . GLN A 1 235 ? 20.453 -3.01 -31.062 1 91.69 235 GLN A N 1
ATOM 1883 C CA . GLN A 1 235 ? 20.938 -1.995 -31.984 1 91.69 235 GLN A CA 1
ATOM 1884 C C . GLN A 1 235 ? 21.688 -0.891 -31.25 1 91.69 235 GLN A C 1
ATOM 1886 O O . GLN A 1 235 ? 22.766 -0.472 -31.688 1 91.69 235 GLN A O 1
ATOM 1891 N N . LEU A 1 236 ? 21.141 -0.465 -30.188 1 91.38 236 LEU A N 1
ATOM 1892 C CA . LEU A 1 236 ? 21.781 0.583 -29.391 1 91.38 236 LEU A CA 1
ATOM 1893 C C . LEU A 1 236 ? 23.125 0.1 -28.828 1 91.38 236 LEU A C 1
ATOM 1895 O O . LEU A 1 236 ? 24.094 0.858 -28.797 1 91.38 236 LEU A O 1
ATOM 1899 N N . LYS A 1 237 ? 23.125 -1.059 -28.391 1 90.5 237 LYS A N 1
ATOM 1900 C CA . LYS A 1 237 ? 24.344 -1.646 -27.875 1 90.5 237 LYS A CA 1
ATOM 1901 C C . LYS A 1 237 ? 25.438 -1.697 -28.938 1 90.5 237 LYS A C 1
ATOM 1903 O O . LYS A 1 237 ? 26.594 -1.375 -28.656 1 90.5 237 LYS A O 1
ATOM 1908 N N . SER A 1 238 ? 25.094 -2.055 -30.109 1 90.62 238 SER A N 1
ATOM 1909 C CA . SER A 1 238 ? 26.047 -2.143 -31.203 1 90.62 238 SER A CA 1
ATOM 1910 C C . SER A 1 238 ? 26.609 -0.771 -31.562 1 90.62 238 SER A C 1
ATOM 1912 O O . SER A 1 238 ? 27.75 -0.663 -32.031 1 90.62 238 SER A O 1
ATOM 1914 N N . LEU A 1 239 ? 25.859 0.273 -31.312 1 91.88 239 LEU A N 1
ATOM 1915 C CA . LEU A 1 239 ? 26.281 1.638 -31.609 1 91.88 239 LEU A CA 1
ATOM 1916 C C . LEU A 1 239 ? 26.938 2.277 -30.391 1 91.88 239 LEU A C 1
ATOM 1918 O O . LEU A 1 239 ? 27.219 3.479 -30.391 1 91.88 239 LEU A O 1
ATOM 1922 N N . ASN A 1 240 ? 27.094 1.589 -29.344 1 88.69 240 ASN A N 1
ATOM 1923 C CA . ASN A 1 240 ? 27.688 2.051 -28.094 1 88.69 240 ASN A CA 1
ATOM 1924 C C . ASN A 1 240 ? 26.859 3.174 -27.469 1 88.69 240 ASN A C 1
ATOM 1926 O O . ASN A 1 240 ? 27.422 4.137 -26.938 1 88.69 240 ASN A O 1
ATOM 1930 N N . LEU A 1 241 ? 25.531 3.076 -27.609 1 88.75 241 LEU A N 1
ATOM 1931 C CA . LEU A 1 241 ? 24.594 4.055 -27.047 1 88.75 241 LEU A CA 1
ATOM 1932 C C . LEU A 1 241 ? 23.75 3.438 -25.938 1 88.75 241 LEU A C 1
ATOM 1934 O O . LEU A 1 241 ? 22.609 3.842 -25.734 1 88.75 241 LEU A O 1
ATOM 1938 N N . GLN A 1 242 ? 24.281 2.521 -25.25 1 84.69 242 GLN A N 1
ATOM 1939 C CA . GLN A 1 242 ? 23.5 1.779 -24.266 1 84.69 242 GLN A CA 1
ATOM 1940 C C . GLN A 1 242 ? 23.203 2.639 -23.047 1 84.69 242 GLN A C 1
ATOM 1942 O O . GLN A 1 242 ? 22.281 2.346 -22.281 1 84.69 242 GLN A O 1
ATOM 1947 N N . SER A 1 243 ? 23.938 3.674 -22.828 1 82.38 243 SER A N 1
ATOM 1948 C CA . SER A 1 243 ? 23.719 4.547 -21.672 1 82.38 243 SER A CA 1
ATOM 1949 C C . SER A 1 243 ? 22.469 5.387 -21.844 1 82.38 243 SER A C 1
ATOM 1951 O O . SER A 1 243 ? 21.969 5.984 -20.891 1 82.38 243 SER A O 1
ATOM 1953 N N . SER A 1 244 ? 21.938 5.348 -23.047 1 86.19 244 SER A N 1
ATOM 1954 C CA . SER A 1 244 ? 20.734 6.129 -23.312 1 86.19 244 SER A CA 1
ATOM 1955 C C . SER A 1 244 ? 19.469 5.316 -23.047 1 86.19 244 SER A C 1
ATOM 1957 O O . SER A 1 244 ? 18.359 5.844 -23.109 1 86.19 244 SER A O 1
ATOM 1959 N N . VAL A 1 245 ? 19.672 4.086 -22.688 1 92.31 245 VAL A N 1
ATOM 1960 C CA . VAL A 1 245 ? 18.547 3.195 -22.484 1 92.31 245 VAL A CA 1
ATOM 1961 C C . VAL A 1 245 ? 17.797 3.59 -21.203 1 92.31 245 VAL A C 1
ATOM 1963 O O . VAL A 1 245 ? 18.422 3.916 -20.203 1 92.31 245 VAL A O 1
ATOM 1966 N N . ASP A 1 246 ? 16.516 3.584 -21.25 1 91.69 246 ASP A N 1
ATOM 1967 C CA . ASP A 1 246 ? 15.672 3.842 -20.094 1 91.69 246 ASP A CA 1
ATOM 1968 C C . ASP A 1 246 ? 15.906 2.803 -19 1 91.69 246 ASP A C 1
ATOM 1970 O O . ASP A 1 246 ? 15.641 1.616 -19.188 1 91.69 246 ASP A O 1
ATOM 1974 N N . PRO A 1 247 ? 16.344 3.219 -17.859 1 93.12 247 PRO A N 1
ATOM 1975 C CA . PRO A 1 247 ? 16.609 2.248 -16.797 1 93.12 247 PRO A CA 1
ATOM 1976 C C . PRO A 1 247 ? 15.344 1.504 -16.344 1 93.12 247 PRO A C 1
ATOM 1978 O O . PRO A 1 247 ? 15.43 0.371 -15.867 1 93.12 247 PRO A O 1
ATOM 1981 N N . ALA A 1 248 ? 14.172 2.131 -16.469 1 94.38 248 ALA A N 1
ATOM 1982 C CA . ALA A 1 248 ? 12.938 1.437 -16.109 1 94.38 248 ALA A CA 1
ATOM 1983 C C . ALA A 1 248 ? 12.703 0.238 -17.031 1 94.38 248 ALA A C 1
ATOM 1985 O O . ALA A 1 248 ? 12.227 -0.808 -16.594 1 94.38 248 ALA A O 1
ATOM 1986 N N . TRP A 1 249 ? 13.008 0.406 -18.25 1 96.44 249 TRP A N 1
ATOM 1987 C CA . TRP A 1 249 ? 12.914 -0.713 -19.188 1 96.44 249 TRP A CA 1
ATOM 1988 C C . TRP A 1 249 ? 13.93 -1.794 -18.828 1 96.44 249 TRP A C 1
ATOM 1990 O O . TRP A 1 249 ? 13.617 -2.986 -18.875 1 96.44 249 TRP A O 1
ATOM 2000 N N . LEU A 1 250 ? 15.133 -1.368 -18.516 1 96.62 250 LEU A N 1
ATOM 2001 C CA . LEU A 1 250 ? 16.156 -2.328 -18.109 1 96.62 250 LEU A CA 1
ATOM 2002 C C . LEU A 1 250 ? 15.703 -3.123 -16.891 1 96.62 250 LEU A C 1
ATOM 2004 O O . LEU A 1 250 ? 15.961 -4.324 -16.797 1 96.62 250 LEU A O 1
ATOM 2008 N N . ALA A 1 251 ? 15.078 -2.381 -15.961 1 97.44 251 ALA A N 1
ATOM 2009 C CA . ALA A 1 251 ? 14.547 -3.07 -14.789 1 97.44 251 ALA A CA 1
ATOM 2010 C C . ALA A 1 251 ? 13.562 -4.164 -15.203 1 97.44 251 ALA A C 1
ATOM 2012 O O . ALA A 1 251 ? 13.57 -5.258 -14.633 1 97.44 251 ALA A O 1
ATOM 2013 N N . GLN A 1 252 ? 12.766 -3.896 -16.156 1 96.88 252 GLN A N 1
ATOM 2014 C CA . GLN A 1 252 ? 11.797 -4.871 -16.656 1 96.88 252 GLN A CA 1
ATOM 2015 C C . GLN A 1 252 ? 12.5 -6.086 -17.25 1 96.88 252 GLN A C 1
ATOM 2017 O O . GLN A 1 252 ? 12.164 -7.227 -16.906 1 96.88 252 GLN A O 1
ATOM 2022 N N . VAL A 1 253 ? 13.484 -5.805 -18.062 1 97.69 253 VAL A N 1
ATOM 2023 C CA . VAL A 1 253 ? 14.242 -6.883 -18.703 1 97.69 253 VAL A CA 1
ATOM 2024 C C . VAL A 1 253 ? 14.914 -7.734 -17.625 1 97.69 253 VAL A C 1
ATOM 2026 O O . VAL A 1 253 ? 14.797 -8.961 -17.641 1 97.69 253 VAL A O 1
ATOM 2029 N N . VAL A 1 254 ? 15.57 -7.098 -16.75 1 97.75 254 VAL A N 1
ATOM 2030 C CA . VAL A 1 254 ? 16.344 -7.789 -15.719 1 97.75 254 VAL A CA 1
ATOM 2031 C C . VAL A 1 254 ? 15.406 -8.609 -14.836 1 97.75 254 VAL A C 1
ATOM 2033 O O . VAL A 1 254 ? 15.719 -9.742 -14.469 1 97.75 254 VAL A O 1
ATOM 2036 N N . CYS A 1 255 ? 14.266 -8.078 -14.523 1 95.88 255 CYS A N 1
ATOM 2037 C CA . CYS A 1 255 ? 13.305 -8.773 -13.672 1 95.88 255 CYS A CA 1
ATOM 2038 C C . CYS A 1 255 ? 12.781 -10.031 -14.367 1 95.88 255 CYS A C 1
ATOM 2040 O O . CYS A 1 255 ? 12.68 -11.086 -13.742 1 95.88 255 CYS A O 1
ATOM 2042 N N . ILE A 1 256 ? 12.461 -9.867 -15.617 1 96.19 256 ILE A N 1
ATOM 2043 C CA . ILE A 1 256 ? 11.984 -11.016 -16.375 1 96.19 256 ILE A CA 1
ATOM 2044 C C . ILE A 1 256 ? 13.047 -12.109 -16.375 1 96.19 256 ILE A C 1
ATOM 2046 O O . ILE A 1 256 ? 12.742 -13.281 -16.141 1 96.19 256 ILE A O 1
ATOM 2050 N N . LEU A 1 257 ? 14.258 -11.711 -16.625 1 96.81 257 LEU A N 1
ATOM 2051 C CA . LEU A 1 257 ? 15.352 -12.68 -16.609 1 96.81 257 LEU A CA 1
ATOM 2052 C C . LEU A 1 257 ? 15.5 -13.32 -15.242 1 96.81 257 LEU A C 1
ATOM 2054 O O . LEU A 1 257 ? 15.641 -14.539 -15.133 1 96.81 257 LEU A O 1
ATOM 2058 N N . TRP A 1 258 ? 15.477 -12.5 -14.25 1 93.62 258 TRP A N 1
ATOM 2059 C CA . TRP A 1 258 ? 15.641 -12.953 -12.867 1 93.62 258 TRP A CA 1
ATOM 2060 C C . TRP A 1 258 ? 14.562 -13.977 -12.5 1 93.62 258 TRP A C 1
ATOM 2062 O O . TRP A 1 258 ? 14.875 -15.078 -12.047 1 93.62 258 TRP A O 1
ATOM 2072 N N . VAL A 1 259 ? 13.297 -13.648 -12.734 1 91 259 VAL A N 1
ATOM 2073 C CA . VAL A 1 259 ? 12.172 -14.508 -12.391 1 91 259 VAL A CA 1
ATOM 2074 C C . VAL A 1 259 ? 12.25 -15.805 -13.188 1 91 259 VAL A C 1
ATOM 2076 O O . VAL A 1 259 ? 12.07 -16.891 -12.633 1 91 259 VAL A O 1
ATOM 2079 N N . THR A 1 260 ? 12.578 -15.688 -14.414 1 92.38 260 THR A N 1
ATOM 2080 C CA . THR A 1 260 ? 12.617 -16.859 -15.289 1 92.38 260 THR A CA 1
ATOM 2081 C C . THR A 1 260 ? 13.711 -17.812 -14.852 1 92.38 260 THR A C 1
ATOM 2083 O O . THR A 1 260 ? 13.531 -19.031 -14.898 1 92.38 260 THR A O 1
ATOM 2086 N N . CYS A 1 261 ? 14.82 -17.281 -14.43 1 91.69 261 CYS A N 1
ATOM 2087 C CA . CYS A 1 261 ? 15.93 -18.125 -13.992 1 91.69 261 CYS A CA 1
ATOM 2088 C C . CYS A 1 261 ? 15.523 -18.984 -12.797 1 91.69 261 CYS A C 1
ATOM 2090 O O . CYS A 1 261 ? 15.992 -20.109 -12.664 1 91.69 261 CYS A O 1
ATOM 2092 N N . HIS A 1 262 ? 14.68 -18.516 -12 1 86.88 262 HIS A N 1
ATOM 2093 C CA . HIS A 1 262 ? 14.227 -19.297 -10.852 1 86.88 262 HIS A CA 1
ATOM 2094 C C . HIS A 1 262 ? 13.406 -20.516 -11.297 1 86.88 262 HIS A C 1
ATOM 2096 O O . HIS A 1 262 ? 13.57 -21.609 -10.758 1 86.88 262 HIS A O 1
ATOM 2102 N N . PHE A 1 263 ? 12.633 -20.281 -12.281 1 84 263 PHE A N 1
ATOM 2103 C CA . PHE A 1 263 ? 11.805 -21.375 -12.773 1 84 263 PHE A CA 1
ATOM 2104 C C . PHE A 1 263 ? 12.641 -22.328 -13.617 1 84 263 PHE A C 1
ATOM 2106 O O . PHE A 1 263 ? 12.438 -23.547 -13.57 1 84 263 PHE A O 1
ATOM 2113 N N . LEU A 1 264 ? 13.547 -21.75 -14.289 1 88.38 264 LEU A N 1
ATOM 2114 C CA . LEU A 1 264 ? 14.406 -22.562 -15.125 1 88.38 264 LEU A CA 1
ATOM 2115 C C . LEU A 1 264 ? 15.305 -23.453 -14.273 1 88.38 264 LEU A C 1
ATOM 2117 O O . LEU A 1 264 ? 15.57 -24.609 -14.633 1 88.38 264 LEU A O 1
ATOM 2121 N N . ALA A 1 265 ? 15.766 -22.938 -13.203 1 85.44 265 ALA A N 1
ATOM 2122 C CA . ALA A 1 265 ? 16.672 -23.688 -12.32 1 85.44 265 ALA A CA 1
ATOM 2123 C C . ALA A 1 265 ? 15.992 -24.938 -11.773 1 85.44 265 ALA A C 1
ATOM 2125 O O . ALA A 1 265 ? 16.656 -25.922 -11.461 1 85.44 265 ALA A O 1
ATOM 2126 N N . GLU A 1 266 ? 14.695 -24.891 -11.773 1 79.44 266 GLU A N 1
ATOM 2127 C CA . GLU A 1 266 ? 13.945 -26.031 -11.234 1 79.44 266 GLU A CA 1
ATOM 2128 C C . GLU A 1 266 ? 13.438 -26.938 -12.344 1 79.44 266 GLU A C 1
ATOM 2130 O O . GLU A 1 266 ? 12.781 -27.953 -12.07 1 79.44 266 GLU A O 1
ATOM 2135 N N . ASN A 1 267 ? 13.742 -26.578 -13.516 1 83.38 267 ASN A N 1
ATOM 2136 C CA . ASN A 1 267 ? 13.312 -27.375 -14.664 1 83.38 267 ASN A CA 1
ATOM 2137 C C . ASN A 1 267 ? 14.477 -28.156 -15.25 1 83.38 267 ASN A C 1
ATOM 2139 O O . ASN A 1 267 ? 15.055 -27.766 -16.266 1 83.38 267 ASN A O 1
ATOM 2143 N N . ASP A 1 268 ? 14.664 -29.328 -14.797 1 82.69 268 ASP A N 1
ATOM 2144 C CA . ASP A 1 268 ? 15.797 -30.156 -15.195 1 82.69 268 ASP A CA 1
ATOM 2145 C C . ASP A 1 268 ? 15.688 -30.562 -16.656 1 82.69 268 ASP A C 1
ATOM 2147 O O . ASP A 1 268 ? 16.688 -30.641 -17.375 1 82.69 268 ASP A O 1
ATOM 2151 N N . THR A 1 269 ? 14.508 -30.781 -17.031 1 83.31 269 THR A N 1
ATOM 2152 C CA . THR A 1 269 ? 14.305 -31.203 -18.422 1 83.31 269 THR A CA 1
ATOM 2153 C C . THR A 1 269 ? 14.758 -30.125 -19.391 1 83.31 269 THR A C 1
ATOM 2155 O O . THR A 1 269 ? 15.391 -30.422 -20.406 1 83.31 269 THR A O 1
ATOM 2158 N N . ARG A 1 270 ? 14.5 -28.922 -19.062 1 87.19 270 ARG A N 1
ATOM 2159 C CA . ARG A 1 270 ? 14.852 -27.797 -19.938 1 87.19 270 ARG A CA 1
ATOM 2160 C C . ARG A 1 270 ? 16.344 -27.5 -19.875 1 87.19 270 ARG A C 1
ATOM 2162 O O . ARG A 1 270 ? 16.969 -27.203 -20.891 1 87.19 270 ARG A O 1
ATOM 2169 N N . LEU A 1 271 ? 16.891 -27.578 -18.75 1 90.44 271 LEU A N 1
ATOM 2170 C CA . LEU A 1 271 ? 18.297 -27.203 -18.578 1 90.44 271 LEU A CA 1
ATOM 2171 C C . LEU A 1 271 ? 19.219 -28.297 -19.094 1 90.44 271 LEU A C 1
ATOM 2173 O O . LEU A 1 271 ? 20.391 -28.031 -19.422 1 90.44 271 LEU A O 1
ATOM 2177 N N . ASN A 1 272 ? 18.734 -29.516 -19.156 1 90.06 272 ASN A N 1
ATOM 2178 C CA . ASN A 1 272 ? 19.547 -30.625 -19.672 1 90.06 272 ASN A CA 1
ATOM 2179 C C . ASN A 1 272 ? 19.359 -30.812 -21.172 1 90.06 272 ASN A C 1
ATOM 2181 O O . ASN A 1 272 ? 19.922 -31.719 -21.766 1 90.06 272 ASN A O 1
ATOM 2185 N N . SER A 1 273 ? 18.609 -29.953 -21.703 1 91.25 273 SER A N 1
ATOM 2186 C CA . SER A 1 273 ? 18.438 -30 -23.156 1 91.25 273 SER A CA 1
ATOM 2187 C C . SER A 1 273 ? 19.719 -29.594 -23.875 1 91.25 273 SER A C 1
ATOM 2189 O O . SER A 1 273 ? 20.516 -28.828 -23.328 1 91.25 273 SER A O 1
ATOM 2191 N N . SER A 1 274 ? 19.859 -30.047 -25.156 1 91.94 274 SER A N 1
ATOM 2192 C CA . SER A 1 274 ? 21.031 -29.719 -25.953 1 91.94 274 SER A CA 1
ATOM 2193 C C . SER A 1 274 ? 21.125 -28.219 -26.219 1 91.94 274 SER A C 1
ATOM 2195 O O . SER A 1 274 ? 22.219 -27.656 -26.25 1 91.94 274 SER A O 1
ATOM 2197 N N . ALA A 1 275 ? 20 -27.641 -26.344 1 92.12 275 ALA A N 1
ATOM 2198 C CA . ALA A 1 275 ? 19.953 -26.203 -26.625 1 92.12 275 ALA A CA 1
ATOM 2199 C C . ALA A 1 275 ? 20.516 -25.406 -25.453 1 92.12 275 ALA A C 1
ATOM 2201 O O . ALA A 1 275 ? 21.281 -24.453 -25.656 1 92.12 275 ALA A O 1
ATOM 2202 N N . ALA A 1 276 ? 20.188 -25.75 -24.219 1 93.38 276 ALA A N 1
ATOM 2203 C CA . ALA A 1 276 ? 20.641 -25.047 -23.031 1 93.38 276 ALA A CA 1
ATOM 2204 C C . ALA A 1 276 ? 22.125 -25.297 -22.781 1 93.38 276 ALA A C 1
ATOM 2206 O O . ALA A 1 276 ? 22.875 -24.359 -22.469 1 93.38 276 ALA A O 1
ATOM 2207 N N . ILE A 1 277 ? 22.562 -26.5 -22.984 1 92.06 277 ILE A N 1
ATOM 2208 C CA . ILE A 1 277 ? 23.938 -26.891 -22.734 1 92.06 277 ILE A CA 1
ATOM 2209 C C . ILE A 1 277 ? 24.859 -26.188 -23.734 1 92.06 277 ILE A C 1
ATOM 2211 O O . ILE A 1 277 ? 25.938 -25.703 -23.359 1 92.06 277 ILE A O 1
ATOM 2215 N N . SER A 1 278 ? 24.438 -26.078 -24.922 1 93.94 278 SER A N 1
ATOM 2216 C CA . SER A 1 278 ? 25.266 -25.484 -25.984 1 93.94 278 SER A CA 1
ATOM 2217 C C . SER A 1 278 ? 25.547 -24.016 -25.703 1 93.94 278 SER A C 1
ATOM 2219 O O . SER A 1 278 ? 26.562 -23.469 -26.141 1 93.94 278 SER A O 1
ATOM 2221 N N . ILE A 1 279 ? 24.688 -23.422 -24.953 1 94.81 279 ILE A N 1
ATOM 2222 C CA . ILE A 1 279 ? 24.859 -21.984 -24.703 1 94.81 279 ILE A CA 1
ATOM 2223 C C . ILE A 1 279 ? 25.391 -21.766 -23.297 1 94.81 279 ILE A C 1
ATOM 2225 O O . ILE A 1 279 ? 25.453 -20.641 -22.812 1 94.81 279 ILE A O 1
ATOM 2229 N N . GLY A 1 280 ? 25.703 -22.875 -22.594 1 92.12 280 GLY A N 1
ATOM 2230 C CA . GLY A 1 280 ? 26.375 -22.797 -21.312 1 92.12 280 GLY A CA 1
ATOM 2231 C C . GLY A 1 280 ? 25.438 -22.562 -20.141 1 92.12 280 GLY A C 1
ATOM 2232 O O . GLY A 1 280 ? 25.828 -22 -19.125 1 92.12 280 GLY A O 1
ATOM 2233 N N . LEU A 1 281 ? 24.172 -22.875 -20.266 1 94.06 281 LEU A N 1
ATOM 2234 C CA . LEU A 1 281 ? 23.219 -22.719 -19.172 1 94.06 281 LEU A CA 1
ATOM 2235 C C . LEU A 1 281 ? 23.078 -24.031 -18.375 1 94.06 281 LEU A C 1
ATOM 2237 O O . LEU A 1 281 ? 22.562 -25.016 -18.906 1 94.06 281 LEU A O 1
ATOM 2241 N N . THR A 1 282 ? 23.641 -24.016 -17.234 1 92.62 282 THR A N 1
ATOM 2242 C CA . THR A 1 282 ? 23.516 -25.125 -16.281 1 92.62 282 THR A CA 1
ATOM 2243 C C . THR A 1 282 ? 22.719 -24.672 -15.055 1 92.62 282 THR A C 1
ATOM 2245 O O . THR A 1 282 ? 22.438 -23.484 -14.883 1 92.62 282 THR A O 1
ATOM 2248 N N . LYS A 1 283 ? 22.359 -25.625 -14.336 1 89.88 283 LYS A N 1
ATOM 2249 C CA . LYS A 1 283 ? 21.625 -25.281 -13.117 1 89.88 283 LYS A CA 1
ATOM 2250 C C . LYS A 1 283 ? 22.438 -24.344 -12.234 1 89.88 283 LYS A C 1
ATOM 2252 O O . LYS A 1 283 ? 21.922 -23.328 -11.766 1 89.88 283 LYS A O 1
ATOM 2257 N N . ALA A 1 284 ? 23.703 -24.656 -12.031 1 88.06 284 ALA A N 1
ATOM 2258 C CA . ALA A 1 284 ? 24.578 -23.844 -11.188 1 88.06 284 ALA A CA 1
ATOM 2259 C C . ALA A 1 284 ? 24.75 -22.438 -11.766 1 88.06 284 ALA A C 1
ATOM 2261 O O . ALA A 1 284 ? 24.672 -21.453 -11.039 1 88.06 284 ALA A O 1
ATOM 2262 N N . SER A 1 285 ? 24.984 -22.406 -13.055 1 91.88 285 SER A N 1
ATOM 2263 C CA . SER A 1 285 ? 25.188 -21.109 -13.688 1 91.88 285 SER A CA 1
ATOM 2264 C C . SER A 1 285 ? 23.906 -20.281 -13.672 1 91.88 285 SER A C 1
ATOM 2266 O O . SER A 1 285 ? 23.953 -19.047 -13.578 1 91.88 285 SER A O 1
ATOM 2268 N N . THR A 1 286 ? 22.781 -20.969 -13.789 1 93 286 THR A N 1
ATOM 2269 C CA . THR A 1 286 ? 21.484 -20.281 -13.781 1 93 286 THR A CA 1
ATOM 2270 C C . THR A 1 286 ? 21.188 -19.703 -12.406 1 93 286 THR A C 1
ATOM 2272 O O . THR A 1 286 ? 20.688 -18.578 -12.297 1 93 286 THR A O 1
ATOM 2275 N N . VAL A 1 287 ? 21.516 -20.391 -11.375 1 88.62 287 VAL A N 1
ATOM 2276 C CA . VAL A 1 287 ? 21.328 -19.922 -10.008 1 88.62 287 VAL A CA 1
ATOM 2277 C C . VAL A 1 287 ? 22.234 -18.734 -9.734 1 88.62 287 VAL A C 1
ATOM 2279 O O . VAL A 1 287 ? 21.812 -17.734 -9.141 1 88.62 287 VAL A O 1
ATOM 2282 N N . ASP A 1 288 ? 23.438 -18.812 -10.188 1 88.19 288 ASP A N 1
ATOM 2283 C CA . ASP A 1 288 ? 24.375 -17.719 -10.031 1 88.19 288 ASP A CA 1
ATOM 2284 C C . ASP A 1 288 ? 23.906 -16.469 -10.781 1 88.19 288 ASP A C 1
ATOM 2286 O O . ASP A 1 288 ? 24 -15.352 -10.273 1 88.19 288 ASP A O 1
ATOM 2290 N N . LEU A 1 289 ? 23.453 -16.734 -11.945 1 92.38 289 LEU A N 1
ATOM 2291 C CA . LEU A 1 289 ? 22.922 -15.633 -12.734 1 92.38 289 LEU A CA 1
ATOM 2292 C C . LEU A 1 289 ? 21.75 -14.969 -12.023 1 92.38 289 LEU A C 1
ATOM 2294 O O . LEU A 1 289 ? 21.625 -13.742 -12.016 1 92.38 289 LEU A O 1
ATOM 2298 N N . ALA A 1 290 ? 20.906 -15.75 -11.43 1 90.56 290 ALA A N 1
ATOM 2299 C CA . ALA A 1 290 ? 19.734 -15.234 -10.711 1 90.56 290 ALA A CA 1
ATOM 2300 C C . ALA A 1 290 ? 20.172 -14.305 -9.578 1 90.56 290 ALA A C 1
ATOM 2302 O O . ALA A 1 290 ? 19.562 -13.242 -9.383 1 90.56 290 ALA A O 1
ATOM 2303 N N . PHE A 1 291 ? 21.234 -14.602 -8.992 1 86.31 291 PHE A N 1
ATOM 2304 C CA . PHE A 1 291 ? 21.75 -13.789 -7.895 1 86.31 291 PHE A CA 1
ATOM 2305 C C . PHE A 1 291 ? 22.25 -12.438 -8.406 1 86.31 291 PHE A C 1
ATOM 2307 O O . PHE A 1 291 ? 21.906 -11.398 -7.832 1 86.31 291 PHE A O 1
ATOM 2314 N N . ARG A 1 292 ? 22.938 -12.5 -9.391 1 90.19 292 ARG A N 1
ATOM 2315 C CA . ARG A 1 292 ? 23.5 -11.273 -9.953 1 90.19 292 ARG A CA 1
ATOM 2316 C C . ARG A 1 292 ? 22.406 -10.391 -10.547 1 90.19 292 ARG A C 1
ATOM 2318 O O . ARG A 1 292 ? 22.484 -9.164 -10.469 1 90.19 292 ARG A O 1
ATOM 2325 N N . LEU A 1 293 ? 21.453 -11.055 -11.062 1 93 293 LEU A N 1
ATOM 2326 C CA . LEU A 1 293 ? 20.359 -10.32 -11.695 1 93 293 LEU A CA 1
ATOM 2327 C C . LEU A 1 293 ? 19.531 -9.578 -10.648 1 93 293 LEU A C 1
ATOM 2329 O O . LEU A 1 293 ? 19.016 -8.492 -10.914 1 93 293 LEU A O 1
ATOM 2333 N N . TYR A 1 294 ? 19.391 -10.094 -9.477 1 89.75 294 TYR A N 1
ATOM 2334 C CA . TYR A 1 294 ? 18.641 -9.391 -8.445 1 89.75 294 TYR A CA 1
ATOM 2335 C C . TYR A 1 294 ? 19.344 -8.094 -8.055 1 89.75 294 TYR A C 1
ATOM 2337 O O . TYR A 1 294 ? 18.703 -7.051 -7.895 1 89.75 294 TYR A O 1
ATOM 2345 N N . ASP A 1 295 ? 20.625 -8.195 -7.949 1 89.75 295 ASP A N 1
ATOM 2346 C CA . ASP A 1 295 ? 21.406 -6.988 -7.684 1 89.75 295 ASP A CA 1
ATOM 2347 C C . ASP A 1 295 ? 21.219 -5.957 -8.797 1 89.75 295 ASP A C 1
ATOM 2349 O O . ASP A 1 295 ? 21.062 -4.766 -8.516 1 89.75 295 ASP A O 1
ATOM 2353 N N . ALA A 1 296 ? 21.297 -6.465 -9.953 1 95.06 296 ALA A N 1
ATOM 2354 C CA . ALA A 1 296 ? 21.125 -5.586 -11.109 1 95.06 296 ALA A CA 1
ATOM 2355 C C . ALA A 1 296 ? 19.719 -4.965 -11.117 1 95.06 296 ALA A C 1
ATOM 2357 O O . ALA A 1 296 ? 19.562 -3.814 -11.531 1 95.06 296 ALA A O 1
ATOM 2358 N N . LEU A 1 297 ? 18.75 -5.742 -10.703 1 94.38 297 LEU A N 1
ATOM 2359 C CA . LEU A 1 297 ? 17.375 -5.242 -10.641 1 94.38 297 LEU A CA 1
ATOM 2360 C C . LEU A 1 297 ? 17.266 -4.062 -9.68 1 94.38 297 LEU A C 1
ATOM 2362 O O . LEU A 1 297 ? 16.688 -3.027 -10.023 1 94.38 297 LEU A O 1
ATOM 2366 N N . GLU A 1 298 ? 17.812 -4.168 -8.508 1 91.5 298 GLU A N 1
ATOM 2367 C CA . GLU A 1 298 ? 17.797 -3.086 -7.531 1 91.5 298 GLU A CA 1
ATOM 2368 C C . GLU A 1 298 ? 18.484 -1.834 -8.078 1 91.5 298 GLU A C 1
ATOM 2370 O O . GLU A 1 298 ? 17.969 -0.722 -7.906 1 91.5 298 GLU A O 1
ATOM 2375 N N . MET A 1 299 ? 19.594 -2.094 -8.773 1 94.12 299 MET A N 1
ATOM 2376 C CA . MET A 1 299 ? 20.328 -0.973 -9.367 1 94.12 299 MET A CA 1
ATOM 2377 C C . MET A 1 299 ? 19.5 -0.299 -10.453 1 94.12 299 MET A C 1
ATOM 2379 O O . MET A 1 299 ? 19.469 0.93 -10.547 1 94.12 299 MET A O 1
ATOM 2383 N N . ALA A 1 300 ? 18.875 -1.117 -11.234 1 96.19 300 ALA A N 1
ATOM 2384 C CA . ALA A 1 300 ? 18.062 -0.572 -12.328 1 96.19 300 ALA A CA 1
ATOM 2385 C C . ALA A 1 300 ? 16.891 0.249 -11.789 1 96.19 300 ALA A C 1
ATOM 2387 O O . ALA A 1 300 ? 16.594 1.324 -12.312 1 96.19 300 ALA A O 1
ATOM 2388 N N . LEU A 1 301 ? 16.266 -0.206 -10.781 1 94 301 LEU A N 1
ATOM 2389 C CA . LEU A 1 301 ? 15.164 0.521 -10.156 1 94 301 LEU A CA 1
ATOM 2390 C C . LEU A 1 301 ? 15.648 1.854 -9.594 1 94 301 LEU A C 1
ATOM 2392 O O . LEU A 1 301 ? 15 2.885 -9.789 1 94 301 LEU A O 1
ATOM 2396 N N . ASN A 1 302 ? 16.734 1.824 -8.984 1 90.69 302 ASN A N 1
ATOM 2397 C CA . ASN A 1 302 ? 17.281 3.055 -8.438 1 90.69 302 ASN A CA 1
ATOM 2398 C C . ASN A 1 302 ? 17.609 4.062 -9.531 1 90.69 302 ASN A C 1
ATOM 2400 O O . ASN A 1 302 ? 17.312 5.246 -9.406 1 90.69 302 ASN A O 1
ATOM 2404 N N . CYS A 1 303 ? 18.219 3.529 -10.578 1 90.81 303 CYS A N 1
ATOM 2405 C CA . CYS A 1 303 ? 18.578 4.398 -11.688 1 90.81 303 CYS A CA 1
ATOM 2406 C C . CYS A 1 303 ? 17.344 4.996 -12.336 1 90.81 303 CYS A C 1
ATOM 2408 O O . CYS A 1 303 ? 17.391 6.09 -12.906 1 90.81 303 CYS A O 1
ATOM 2410 N N . ALA A 1 304 ? 16.25 4.297 -12.234 1 89.81 304 ALA A N 1
ATOM 2411 C CA . ALA A 1 304 ? 15 4.77 -12.812 1 89.81 304 ALA A CA 1
ATOM 2412 C C . ALA A 1 304 ? 14.352 5.832 -11.93 1 89.81 304 ALA A C 1
ATOM 2414 O O . ALA A 1 304 ? 13.383 6.484 -12.336 1 89.81 304 ALA A O 1
ATOM 2415 N N . GLY A 1 305 ? 14.859 6.051 -10.695 1 84.75 305 GLY A N 1
ATOM 2416 C CA . GLY A 1 305 ? 14.258 7 -9.773 1 84.75 305 GLY A CA 1
ATOM 2417 C C . GLY A 1 305 ? 12.859 6.609 -9.344 1 84.75 305 GLY A C 1
ATOM 2418 O O . GLY A 1 305 ? 11.977 7.461 -9.234 1 84.75 305 GLY A O 1
ATOM 2419 N N . TRP A 1 306 ? 12.688 5.262 -9.133 1 86.75 306 TRP A N 1
ATOM 2420 C CA . TRP A 1 306 ? 11.336 4.73 -8.969 1 86.75 306 TRP A CA 1
ATOM 2421 C C . TRP A 1 306 ? 10.727 5.18 -7.648 1 86.75 306 TRP A C 1
ATOM 2423 O O . TRP A 1 306 ? 9.508 5.215 -7.5 1 86.75 306 TRP A O 1
ATOM 2433 N N . LEU A 1 307 ? 11.5 5.602 -6.637 1 81.12 307 LEU A N 1
ATOM 2434 C CA . LEU A 1 307 ? 10.977 6.066 -5.355 1 81.12 307 LEU A CA 1
ATOM 2435 C C . LEU A 1 307 ? 10.477 7.504 -5.465 1 81.12 307 LEU A C 1
ATOM 2437 O O . LEU A 1 307 ? 9.742 7.977 -4.594 1 81.12 307 LEU A O 1
ATOM 2441 N N . PHE A 1 308 ? 10.883 8.086 -6.52 1 75.62 308 PHE A N 1
ATOM 2442 C CA . PHE A 1 308 ? 10.531 9.492 -6.676 1 75.62 308 PHE A CA 1
ATOM 2443 C C . PHE A 1 308 ? 9.422 9.664 -7.703 1 75.62 308 PHE A C 1
ATOM 2445 O O . PHE A 1 308 ? 8.609 10.586 -7.594 1 75.62 308 PHE A O 1
ATOM 2452 N N . ARG A 1 309 ? 9.484 8.773 -8.664 1 78.69 309 ARG A N 1
ATOM 2453 C CA . ARG A 1 309 ? 8.539 8.898 -9.766 1 78.69 309 ARG A CA 1
ATOM 2454 C C . ARG A 1 309 ? 7.883 7.555 -10.078 1 78.69 309 ARG A C 1
ATOM 2456 O O . ARG A 1 309 ? 8.562 6.617 -10.5 1 78.69 309 ARG A O 1
ATOM 2463 N N . PRO A 1 310 ? 6.562 7.535 -9.906 1 84.06 310 PRO A N 1
ATOM 2464 C CA . PRO A 1 310 ? 5.895 6.309 -10.352 1 84.06 310 PRO A CA 1
ATOM 2465 C C . PRO A 1 310 ? 5.941 6.125 -11.867 1 84.06 310 PRO A C 1
ATOM 2467 O O . PRO A 1 310 ? 5.816 7.102 -12.609 1 84.06 310 PRO A O 1
ATOM 2470 N N . GLN A 1 311 ? 6.184 4.957 -12.336 1 88.88 311 GLN A N 1
ATOM 2471 C CA . GLN A 1 311 ? 6.297 4.645 -13.75 1 88.88 311 GLN A CA 1
ATOM 2472 C C . GLN A 1 311 ? 5.578 3.34 -14.086 1 88.88 311 GLN A C 1
ATOM 2474 O O . GLN A 1 311 ? 5.625 2.383 -13.312 1 88.88 311 GLN A O 1
ATOM 2479 N N . ILE A 1 312 ? 5.039 3.264 -15.281 1 93 312 ILE A N 1
ATOM 2480 C CA . ILE A 1 312 ? 4.27 2.096 -15.695 1 93 312 ILE A CA 1
ATOM 2481 C C . ILE A 1 312 ? 5.199 0.896 -15.859 1 93 312 ILE A C 1
ATOM 2483 O O . ILE A 1 312 ? 4.84 -0.23 -15.5 1 93 312 ILE A O 1
ATOM 2487 N N . ARG A 1 313 ? 6.371 1.09 -16.375 1 94.75 313 ARG A N 1
ATOM 2488 C CA . ARG A 1 313 ? 7.297 -0.019 -16.578 1 94.75 313 ARG A CA 1
ATOM 2489 C C . ARG A 1 313 ? 7.742 -0.615 -15.25 1 94.75 313 ARG A C 1
ATOM 2491 O O . ARG A 1 313 ? 7.949 -1.825 -15.148 1 94.75 313 ARG A O 1
ATOM 2498 N N . VAL A 1 314 ? 7.902 0.26 -14.312 1 94.94 314 VAL A N 1
ATOM 2499 C CA . VAL A 1 314 ? 8.258 -0.237 -12.984 1 94.94 314 VAL A CA 1
ATOM 2500 C C . VAL A 1 314 ? 7.098 -1.051 -12.414 1 94.94 314 VAL A C 1
ATOM 2502 O O . VAL A 1 314 ? 7.312 -2.102 -11.805 1 94.94 314 VAL A O 1
ATOM 2505 N N . LEU A 1 315 ? 5.887 -0.553 -12.633 1 95 315 LEU A N 1
ATOM 2506 C CA . LEU A 1 315 ? 4.719 -1.313 -12.203 1 95 315 LEU A CA 1
ATOM 2507 C C . LEU A 1 315 ? 4.707 -2.699 -12.836 1 95 315 LEU A C 1
ATOM 2509 O O . LEU A 1 315 ? 4.523 -3.703 -12.148 1 95 315 LEU A O 1
ATOM 2513 N N . GLN A 1 316 ? 4.926 -2.73 -14.094 1 95.06 316 GLN A N 1
ATOM 2514 C CA . GLN A 1 316 ? 4.953 -4.004 -14.805 1 95.06 316 GLN A CA 1
ATOM 2515 C C . GLN A 1 316 ? 6.07 -4.902 -14.281 1 95.06 316 GLN A C 1
ATOM 2517 O O . GLN A 1 316 ? 5.898 -6.121 -14.18 1 95.06 316 GLN A O 1
ATOM 2522 N N . THR A 1 317 ? 7.18 -4.301 -13.984 1 95.38 317 THR A N 1
ATOM 2523 C CA . THR A 1 317 ? 8.312 -5.023 -13.414 1 95.38 317 THR A CA 1
ATOM 2524 C C . THR A 1 317 ? 7.91 -5.688 -12.094 1 95.38 317 THR A C 1
ATOM 2526 O O . THR A 1 317 ? 8.188 -6.871 -11.883 1 95.38 317 THR A O 1
ATOM 2529 N N . LEU A 1 318 ? 7.238 -4.926 -11.289 1 92.44 318 LEU A N 1
ATOM 2530 C CA . LEU A 1 318 ? 6.809 -5.445 -10 1 92.44 318 LEU A CA 1
ATOM 2531 C C . LEU A 1 318 ? 5.781 -6.559 -10.172 1 92.44 318 LEU A C 1
ATOM 2533 O O . LEU A 1 318 ? 5.801 -7.543 -9.43 1 92.44 318 LEU A O 1
ATOM 2537 N N . LEU A 1 319 ? 4.914 -6.453 -11.109 1 92.06 319 LEU A N 1
ATOM 2538 C CA . LEU A 1 319 ? 3.906 -7.477 -11.359 1 92.06 319 LEU A CA 1
ATOM 2539 C C . LEU A 1 319 ? 4.562 -8.797 -11.75 1 92.06 319 LEU A C 1
ATOM 2541 O O . LEU A 1 319 ? 4.094 -9.867 -11.359 1 92.06 319 LEU A O 1
ATOM 2545 N N . VAL A 1 320 ? 5.648 -8.688 -12.484 1 91.62 320 VAL A N 1
ATOM 2546 C CA . VAL A 1 320 ? 6.391 -9.891 -12.844 1 91.62 320 VAL A CA 1
ATOM 2547 C C . VAL A 1 320 ? 6.984 -10.523 -11.586 1 91.62 320 VAL A C 1
ATOM 2549 O O . VAL A 1 320 ? 6.902 -11.742 -11.398 1 91.62 320 VAL A O 1
ATOM 2552 N N . ALA A 1 321 ? 7.473 -9.664 -10.711 1 87.88 321 ALA A N 1
ATOM 2553 C CA . ALA A 1 321 ? 8.156 -10.141 -9.508 1 87.88 321 ALA A CA 1
ATOM 2554 C C . ALA A 1 321 ? 7.168 -10.742 -8.516 1 87.88 321 ALA A C 1
ATOM 2556 O O . ALA A 1 321 ? 7.504 -11.68 -7.793 1 87.88 321 ALA A O 1
ATOM 2557 N N . ILE A 1 322 ? 5.973 -10.18 -8.445 1 81.88 322 ILE A N 1
ATOM 2558 C CA . ILE A 1 322 ? 4.969 -10.617 -7.48 1 81.88 322 ILE A CA 1
ATOM 2559 C C . ILE A 1 322 ? 4.633 -12.086 -7.711 1 81.88 322 ILE A C 1
ATOM 2561 O O . ILE A 1 322 ? 4.438 -12.844 -6.758 1 81.88 322 ILE A O 1
ATOM 2565 N N . TYR A 1 323 ? 4.629 -12.516 -8.938 1 71.31 323 TYR A N 1
ATOM 2566 C CA . TYR A 1 323 ? 4.305 -13.898 -9.258 1 71.31 323 TYR A CA 1
ATOM 2567 C C . TYR A 1 323 ? 5.309 -14.859 -8.633 1 71.31 323 TYR A C 1
ATOM 2569 O O . TYR A 1 323 ? 4.938 -15.938 -8.164 1 71.31 323 TYR A O 1
ATOM 2577 N N . LEU A 1 324 ? 6.559 -14.406 -8.602 1 72.44 324 LEU A N 1
ATOM 2578 C CA . LEU A 1 324 ? 7.602 -15.219 -7.98 1 72.44 324 LEU A CA 1
ATOM 2579 C C . LEU A 1 324 ? 7.504 -15.164 -6.461 1 72.44 324 LEU A C 1
ATOM 2581 O O . LEU A 1 324 ? 7.625 -16.188 -5.789 1 72.44 324 LEU A O 1
ATOM 2585 N N . ASN A 1 325 ? 7.195 -14.016 -5.984 1 64.75 325 ASN A N 1
ATOM 2586 C CA . ASN A 1 325 ? 7.195 -13.805 -4.543 1 64.75 325 ASN A CA 1
ATOM 2587 C C . ASN A 1 325 ? 6.059 -14.555 -3.863 1 64.75 325 ASN A C 1
ATOM 2589 O O . ASN A 1 325 ? 6.223 -15.078 -2.76 1 64.75 325 ASN A O 1
ATOM 2593 N N . MET A 1 326 ? 5.07 -14.609 -4.531 1 61.06 326 MET A N 1
ATOM 2594 C CA . MET A 1 326 ? 3.906 -15.297 -3.977 1 61.06 326 MET A CA 1
ATOM 2595 C C . MET A 1 326 ? 4.168 -16.797 -3.85 1 61.06 326 MET A C 1
ATOM 2597 O O . MET A 1 326 ? 3.496 -17.484 -3.08 1 61.06 326 MET A O 1
ATOM 2601 N N . GLN A 1 327 ? 5.258 -17.156 -4.531 1 58.34 327 GLN A N 1
ATOM 2602 C CA . GLN A 1 327 ? 5.57 -18.594 -4.52 1 58.34 327 GLN A CA 1
ATOM 2603 C C . GLN A 1 327 ? 6.691 -18.891 -3.529 1 58.34 327 GLN A C 1
ATOM 2605 O O . GLN A 1 327 ? 7.02 -20.062 -3.301 1 58.34 327 GLN A O 1
ATOM 2610 N N . GLY A 1 328 ? 7.094 -17.797 -2.934 1 54.97 328 GLY A N 1
ATOM 2611 C CA . GLY A 1 328 ? 8.172 -18 -1.978 1 54.97 328 GLY A CA 1
ATOM 2612 C C . GLY A 1 328 ? 9.461 -18.469 -2.623 1 54.97 328 GLY A C 1
ATOM 2613 O O . GLY A 1 328 ? 10.336 -19.031 -1.955 1 54.97 328 GLY A O 1
ATOM 2614 N N . CYS A 1 329 ? 9.594 -18.422 -3.889 1 51.97 329 CYS A N 1
ATOM 2615 C CA . CYS A 1 329 ? 10.664 -19.047 -4.664 1 51.97 329 CYS A CA 1
ATOM 2616 C C . CYS A 1 329 ? 11.859 -18.109 -4.785 1 51.97 329 CYS A C 1
ATOM 2618 O O . CYS A 1 329 ? 12.109 -17.547 -5.855 1 51.97 329 CYS A O 1
ATOM 2620 N N . TYR A 1 330 ? 12.398 -17.656 -3.66 1 58.22 330 TYR A N 1
ATOM 2621 C CA . TYR A 1 330 ? 13.492 -16.734 -3.918 1 58.22 330 TYR A CA 1
ATOM 2622 C C . TYR A 1 330 ? 14.844 -17.406 -3.738 1 58.22 330 TYR A C 1
ATOM 2624 O O . TYR A 1 330 ? 15.086 -18.062 -2.719 1 58.22 330 TYR A O 1
ATOM 2632 N N . HIS A 1 331 ? 15.539 -17.609 -4.848 1 48.28 331 HIS A N 1
ATOM 2633 C CA . HIS A 1 331 ? 16.938 -18.016 -4.699 1 48.28 331 HIS A CA 1
ATOM 2634 C C . HIS A 1 331 ? 17.75 -16.922 -4.031 1 48.28 331 HIS A C 1
ATOM 2636 O O . HIS A 1 331 ? 18.953 -17.078 -3.824 1 48.28 331 HIS A O 1
ATOM 2642 N N . THR A 1 332 ? 17.047 -15.883 -3.699 1 55.97 332 THR A N 1
ATOM 2643 C CA . THR A 1 332 ? 17.797 -14.75 -3.152 1 55.97 332 THR A CA 1
ATOM 2644 C C . THR A 1 332 ? 18.016 -14.93 -1.652 1 55.97 332 THR A C 1
ATOM 2646 O O . THR A 1 332 ? 18.578 -14.055 -0.999 1 55.97 332 THR A O 1
ATOM 2649 N N . GLY A 1 333 ? 17.531 -15.977 -1.219 1 57.72 333 GLY A N 1
ATOM 2650 C CA . GLY A 1 333 ? 17.734 -16.297 0.185 1 57.72 333 GLY A CA 1
ATOM 2651 C C . GLY A 1 333 ? 19.188 -16.281 0.588 1 57.72 333 GLY A C 1
ATOM 2652 O O . GLY A 1 333 ? 19.531 -15.961 1.729 1 57.72 333 GLY A O 1
ATOM 2653 N N . ARG A 1 334 ? 20 -16.469 -0.395 1 55.5 334 ARG A N 1
ATOM 2654 C CA . ARG A 1 334 ? 21.422 -16.469 -0.099 1 55.5 334 ARG A CA 1
ATOM 2655 C C . ARG A 1 334 ? 21.906 -15.07 0.27 1 55.5 334 ARG A C 1
ATOM 2657 O O . ARG A 1 334 ? 22.859 -14.914 1.029 1 55.5 334 ARG A O 1
ATOM 2664 N N . LEU A 1 335 ? 21.172 -14.188 -0.321 1 53.91 335 LEU A N 1
ATOM 2665 C CA . LEU A 1 335 ? 21.609 -12.812 -0.084 1 53.91 335 LEU A CA 1
ATOM 2666 C C . LEU A 1 335 ? 21.016 -12.266 1.208 1 53.91 335 LEU A C 1
ATOM 2668 O O . LEU A 1 335 ? 21.703 -11.625 1.996 1 53.91 335 LEU A O 1
ATOM 2672 N N . TYR A 1 336 ? 19.797 -12.586 1.325 1 59.69 336 TYR A N 1
ATOM 2673 C CA . TYR A 1 336 ? 19.125 -11.898 2.42 1 59.69 336 TYR A CA 1
ATOM 2674 C C . TYR A 1 336 ? 18.422 -12.898 3.332 1 59.69 336 TYR A C 1
ATOM 2676 O O . TYR A 1 336 ? 17.781 -12.516 4.32 1 59.69 336 TYR A O 1
ATOM 2684 N N . GLY A 1 337 ? 18.719 -14.102 3.186 1 57.41 337 GLY A N 1
ATOM 2685 C CA . GLY A 1 337 ? 18.016 -15.109 3.979 1 57.41 337 GLY A CA 1
ATOM 2686 C C . GLY A 1 337 ? 16.594 -15.352 3.525 1 57.41 337 GLY A C 1
ATOM 2687 O O . GLY A 1 337 ? 16.109 -14.68 2.611 1 57.41 337 GLY A O 1
ATOM 2688 N N . PRO A 1 338 ? 16.062 -16.422 4.062 1 56.06 338 PRO A N 1
ATOM 2689 C CA . PRO A 1 338 ? 14.672 -16.703 3.689 1 56.06 338 PRO A CA 1
ATOM 2690 C C . PRO A 1 338 ? 13.711 -15.586 4.098 1 56.06 338 PRO A C 1
ATOM 2692 O O . PRO A 1 338 ? 13.852 -15.016 5.18 1 56.06 338 PRO A O 1
ATOM 2695 N N . PRO A 1 339 ? 13.031 -15.133 3.064 1 55.81 339 PRO A N 1
ATOM 2696 C CA . PRO A 1 339 ? 12.086 -14.094 3.473 1 55.81 339 PRO A CA 1
ATOM 2697 C C . PRO A 1 339 ? 11.117 -14.57 4.551 1 55.81 339 PRO A C 1
ATOM 2699 O O . PRO A 1 339 ? 10.789 -15.758 4.609 1 55.81 339 PRO A O 1
ATOM 2702 N N . PRO A 1 340 ? 11 -13.602 5.555 1 52.91 340 PRO A N 1
ATOM 2703 C CA . PRO A 1 340 ? 9.953 -14 6.496 1 52.91 340 PRO A CA 1
ATOM 2704 C C . PRO A 1 340 ? 8.641 -14.359 5.797 1 52.91 340 PRO A C 1
ATOM 2706 O O . PRO A 1 340 ? 8.453 -14.039 4.621 1 52.91 340 PRO A O 1
ATOM 2709 N N . ASP A 1 341 ? 7.785 -15.125 6.434 1 48.72 341 ASP A N 1
ATOM 2710 C CA . ASP A 1 341 ? 6.504 -15.586 5.902 1 48.72 341 ASP A CA 1
ATOM 2711 C C . ASP A 1 341 ? 5.867 -14.523 5.008 1 48.72 341 ASP A C 1
ATOM 2713 O O . ASP A 1 341 ? 6.559 -13.641 4.492 1 48.72 341 ASP A O 1
ATOM 2717 N N . TRP A 1 342 ? 4.625 -14.148 5.184 1 48.25 342 TRP A N 1
ATOM 2718 C CA . TRP A 1 342 ? 3.688 -13.359 4.398 1 48.25 342 TRP A CA 1
ATOM 2719 C C . TRP A 1 342 ? 4.281 -11.992 4.051 1 48.25 342 TRP A C 1
ATOM 2721 O O . TRP A 1 342 ? 3.666 -11.211 3.328 1 48.25 342 TRP A O 1
ATOM 2731 N N . SER A 1 343 ? 5.516 -11.781 4.516 1 49.69 343 SER A N 1
ATOM 2732 C CA . SER A 1 343 ? 6.117 -10.461 4.359 1 49.69 343 SER A CA 1
ATOM 2733 C C . SER A 1 343 ? 6.336 -10.125 2.889 1 49.69 343 SER A C 1
ATOM 2735 O O . SER A 1 343 ? 6.75 -9.008 2.557 1 49.69 343 SER A O 1
ATOM 2737 N N . CYS A 1 344 ? 6.031 -11.18 2.043 1 52.72 344 CYS A N 1
ATOM 2738 C CA . CYS A 1 344 ? 6.434 -11.078 0.645 1 52.72 344 CYS A CA 1
ATOM 2739 C C . CYS A 1 344 ? 5.5 -10.148 -0.121 1 52.72 344 CYS A C 1
ATOM 2741 O O . CYS A 1 344 ? 5.727 -9.867 -1.301 1 52.72 344 CYS A O 1
ATOM 2743 N N . CYS A 1 345 ? 4.598 -9.578 0.656 1 64 345 CYS A N 1
ATOM 2744 C CA . CYS A 1 345 ? 3.648 -8.828 -0.159 1 64 345 CYS A CA 1
ATOM 2745 C C . CYS A 1 345 ? 4.055 -7.363 -0.263 1 64 345 CYS A C 1
ATOM 2747 O O . CYS A 1 345 ? 3.24 -6.512 -0.621 1 64 345 CYS A O 1
ATOM 2749 N N . LEU A 1 346 ? 5.305 -7.102 0.013 1 77.56 346 LEU A N 1
ATOM 2750 C CA . LEU A 1 346 ? 5.762 -5.715 -0.054 1 77.56 346 LEU A CA 1
ATOM 2751 C C . LEU A 1 346 ? 5.727 -5.203 -1.489 1 77.56 346 LEU A C 1
ATOM 2753 O O . LEU A 1 346 ? 5.312 -4.066 -1.737 1 77.56 346 LEU A O 1
ATOM 2757 N N . TRP A 1 347 ? 6.043 -6.102 -2.404 1 83.38 347 TRP A N 1
ATOM 2758 C CA . TRP A 1 347 ? 6.062 -5.719 -3.812 1 83.38 347 TRP A CA 1
ATOM 2759 C C . TRP A 1 347 ? 4.664 -5.348 -4.293 1 83.38 347 TRP A C 1
ATOM 2761 O O . TRP A 1 347 ? 4.5 -4.434 -5.109 1 83.38 347 TRP A O 1
ATOM 2771 N N . PHE A 1 348 ? 3.666 -6.078 -3.717 1 84.5 348 PHE A N 1
ATOM 2772 C CA . PHE A 1 348 ? 2.285 -5.777 -4.078 1 84.5 348 PHE A CA 1
ATOM 2773 C C . PHE A 1 348 ? 1.894 -4.383 -3.598 1 84.5 348 PHE A C 1
ATOM 2775 O O . PHE A 1 348 ? 1.315 -3.6 -4.352 1 84.5 348 PHE A O 1
ATOM 2782 N N . ASP A 1 349 ? 2.221 -4.02 -2.424 1 82.44 349 ASP A N 1
ATOM 2783 C CA . ASP A 1 349 ? 1.865 -2.721 -1.856 1 82.44 349 ASP A CA 1
ATOM 2784 C C . ASP A 1 349 ? 2.559 -1.586 -2.607 1 82.44 349 ASP A C 1
ATOM 2786 O O . ASP A 1 349 ? 1.98 -0.513 -2.791 1 82.44 349 ASP A O 1
ATOM 2790 N N . ILE A 1 350 ? 3.785 -1.885 -2.984 1 86.81 350 ILE A N 1
ATOM 2791 C CA . ILE A 1 350 ? 4.508 -0.888 -3.766 1 86.81 350 ILE A CA 1
ATOM 2792 C C . ILE A 1 350 ? 3.826 -0.696 -5.117 1 86.81 350 ILE A C 1
ATOM 2794 O O . ILE A 1 350 ? 3.648 0.435 -5.574 1 86.81 350 ILE A O 1
ATOM 2798 N N . ALA A 1 351 ? 3.428 -1.836 -5.695 1 91.81 351 ALA A N 1
ATOM 2799 C CA . ALA A 1 351 ? 2.717 -1.768 -6.969 1 91.81 351 ALA A CA 1
ATOM 2800 C C . ALA A 1 351 ? 1.419 -0.976 -6.832 1 91.81 351 ALA A C 1
ATOM 2802 O O . ALA A 1 351 ? 1.07 -0.186 -7.711 1 91.81 351 ALA A O 1
ATOM 2803 N N . VAL A 1 352 ? 0.723 -1.199 -5.742 1 90.31 352 VAL A N 1
ATOM 2804 C CA . VAL A 1 352 ? -0.509 -0.467 -5.461 1 90.31 352 VAL A CA 1
ATOM 2805 C C . VAL A 1 352 ? -0.215 1.029 -5.391 1 90.31 352 VAL A C 1
ATOM 2807 O O . VAL A 1 352 ? -0.948 1.841 -5.961 1 90.31 352 VAL A O 1
ATOM 2810 N N . GLY A 1 353 ? 0.869 1.372 -4.691 1 87.31 353 GLY A N 1
ATOM 2811 C CA . GLY A 1 353 ? 1.258 2.77 -4.586 1 87.31 353 GLY A CA 1
ATOM 2812 C C . GLY A 1 353 ? 1.526 3.418 -5.93 1 87.31 353 GLY A C 1
ATOM 2813 O O . GLY A 1 353 ? 1.104 4.551 -6.176 1 87.31 353 GLY A O 1
ATOM 2814 N N . ILE A 1 354 ? 2.189 2.713 -6.801 1 90.62 354 ILE A N 1
ATOM 2815 C CA . ILE A 1 354 ? 2.494 3.23 -8.133 1 90.62 354 ILE A CA 1
ATOM 2816 C C . ILE A 1 354 ? 1.203 3.402 -8.922 1 90.62 354 ILE A C 1
ATOM 2818 O O . ILE A 1 354 ? 1.013 4.414 -9.602 1 90.62 354 ILE A O 1
ATOM 2822 N N . CYS A 1 355 ? 0.336 2.412 -8.828 1 92.38 355 CYS A N 1
ATOM 2823 C CA . CYS A 1 355 ? -0.944 2.475 -9.523 1 92.38 355 CYS A CA 1
ATOM 2824 C C . CYS A 1 355 ? -1.741 3.699 -9.086 1 92.38 355 CYS A C 1
ATOM 2826 O O . CYS A 1 355 ? -2.258 4.438 -9.93 1 92.38 355 CYS A O 1
ATOM 2828 N N . LYS A 1 356 ? -1.812 3.965 -7.828 1 84.88 356 LYS A N 1
ATOM 2829 C CA . LYS A 1 356 ? -2.531 5.117 -7.293 1 84.88 356 LYS A CA 1
ATOM 2830 C C . LYS A 1 356 ? -1.84 6.422 -7.668 1 84.88 356 LYS A C 1
ATOM 2832 O O . LYS A 1 356 ? -2.5 7.406 -8 1 84.88 356 LYS A O 1
ATOM 2837 N N . GLY A 1 357 ? -0.493 6.324 -7.59 1 81.38 357 GLY A N 1
ATOM 2838 C CA . GLY A 1 357 ? 0.275 7.508 -7.945 1 81.38 357 GLY A CA 1
ATOM 2839 C C . GLY A 1 357 ? 0.061 7.949 -9.383 1 81.38 357 GLY A C 1
ATOM 2840 O O . GLY A 1 357 ? 0.058 9.148 -9.672 1 81.38 357 GLY A O 1
ATOM 2841 N N . LEU A 1 358 ? -0.189 6.996 -10.25 1 86.69 358 LEU A N 1
ATOM 2842 C CA . LEU A 1 358 ? -0.411 7.285 -11.664 1 86.69 358 LEU A CA 1
ATOM 2843 C C . LEU A 1 358 ? -1.901 7.363 -11.977 1 86.69 358 LEU A C 1
ATOM 2845 O O . LEU A 1 358 ? -2.289 7.578 -13.125 1 86.69 358 LEU A O 1
ATOM 2849 N N . GLU A 1 359 ? -2.721 7.074 -10.977 1 85.5 359 GLU A N 1
ATOM 2850 C CA . GLU A 1 359 ? -4.176 7.098 -11.078 1 85.5 359 GLU A CA 1
ATOM 2851 C C . GLU A 1 359 ? -4.672 6.141 -12.164 1 85.5 359 GLU A C 1
ATOM 2853 O O . GLU A 1 359 ? -5.59 6.469 -12.914 1 85.5 359 GLU A O 1
ATOM 2858 N N . LEU A 1 360 ? -4.047 5.02 -12.227 1 92.81 360 LEU A N 1
ATOM 2859 C CA . LEU A 1 360 ? -4.406 4.043 -13.25 1 92.81 360 LEU A CA 1
ATOM 2860 C C . LEU A 1 360 ? -5.754 3.4 -12.945 1 92.81 360 LEU A C 1
ATOM 2862 O O . LEU A 1 360 ? -6.414 2.871 -13.844 1 92.81 360 LEU A O 1
ATOM 2866 N N . HIS A 1 361 ? -6.164 3.365 -11.719 1 92.38 361 HIS A N 1
ATOM 2867 C CA . HIS A 1 361 ? -7.43 2.771 -11.305 1 92.38 361 HIS A CA 1
ATOM 2868 C C . HIS A 1 361 ? -8.602 3.688 -11.641 1 92.38 361 HIS A C 1
ATOM 2870 O O . HIS A 1 361 ? -9.766 3.293 -11.508 1 92.38 361 HIS A O 1
ATOM 2876 N N . LEU A 1 362 ? -8.258 4.898 -12.188 1 88.5 362 LEU A N 1
ATOM 2877 C CA . LEU A 1 362 ? -9.305 5.879 -12.445 1 88.5 362 LEU A CA 1
ATOM 2878 C C . LEU A 1 362 ? -9.547 6.035 -13.945 1 88.5 362 LEU A C 1
ATOM 2880 O O . LEU A 1 362 ? -10.125 7.031 -14.383 1 88.5 362 LEU A O 1
ATOM 2884 N N . ASP A 1 363 ? -9.07 5.137 -14.742 1 88.81 363 ASP A N 1
ATOM 2885 C CA . ASP A 1 363 ? -9.242 5.141 -16.188 1 88.81 363 ASP A CA 1
ATOM 2886 C C . ASP A 1 363 ? -8.766 6.461 -16.797 1 88.81 363 ASP A C 1
ATOM 2888 O O . ASP A 1 363 ? -9.562 7.207 -17.375 1 88.81 363 ASP A O 1
ATOM 2892 N N . PRO A 1 364 ? -7.48 6.688 -16.734 1 89.38 364 PRO A N 1
ATOM 2893 C CA . PRO A 1 364 ? -6.965 7.965 -17.234 1 89.38 364 PRO A CA 1
ATOM 2894 C C . PRO A 1 364 ? -7.309 8.211 -18.703 1 89.38 364 PRO A C 1
ATOM 2896 O O . PRO A 1 364 ? -7.293 7.273 -19.5 1 89.38 364 PRO A O 1
ATOM 2899 N N . SER A 1 365 ? -7.523 9.516 -18.984 1 84.81 365 SER A N 1
ATOM 2900 C CA . SER A 1 365 ? -7.773 9.938 -20.344 1 84.81 365 SER A CA 1
ATOM 2901 C C . SER A 1 365 ? -6.488 9.945 -21.172 1 84.81 365 SER A C 1
ATOM 2903 O O . SER A 1 365 ? -5.395 9.82 -20.625 1 84.81 365 SER A O 1
ATOM 2905 N N . ILE A 1 366 ? -6.664 10.055 -22.438 1 84.75 366 ILE A N 1
ATOM 2906 C CA . ILE A 1 366 ? -5.504 10.078 -23.312 1 84.75 366 ILE A CA 1
ATOM 2907 C C . ILE A 1 366 ? -4.633 11.289 -22.984 1 84.75 366 ILE A C 1
ATOM 2909 O O . ILE A 1 366 ? -3.402 11.203 -23.016 1 84.75 366 ILE A O 1
ATOM 2913 N N . ALA A 1 367 ? -5.277 12.398 -22.672 1 80.94 367 ALA A N 1
ATOM 2914 C CA . ALA A 1 367 ? -4.535 13.602 -22.312 1 80.94 367 ALA A CA 1
ATOM 2915 C C . ALA A 1 367 ? -3.709 13.375 -21.047 1 80.94 367 ALA A C 1
ATOM 2917 O O . ALA A 1 367 ? -2.562 13.82 -20.969 1 80.94 367 ALA A O 1
ATOM 2918 N N . GLU A 1 368 ? -4.27 12.664 -20.141 1 82.44 368 GLU A N 1
ATOM 2919 C CA . GLU A 1 368 ? -3.564 12.352 -18.906 1 82.44 368 GLU A CA 1
ATOM 2920 C C . GLU A 1 368 ? -2.416 11.383 -19.156 1 82.44 368 GLU A C 1
ATOM 2922 O O . GLU A 1 368 ? -1.358 11.492 -18.531 1 82.44 368 GLU A O 1
ATOM 2927 N N . ILE A 1 369 ? -2.645 10.484 -20.016 1 86.69 369 ILE A N 1
ATOM 2928 C CA . ILE A 1 369 ? -1.621 9.5 -20.359 1 86.69 369 ILE A CA 1
ATOM 2929 C C . ILE A 1 369 ? -0.423 10.211 -21 1 86.69 369 ILE A C 1
ATOM 2931 O O . ILE A 1 369 ? 0.727 9.898 -20.672 1 86.69 369 ILE A O 1
ATOM 2935 N N . VAL A 1 370 ? -0.737 11.148 -21.797 1 81.25 370 VAL A N 1
ATOM 2936 C CA . VAL A 1 370 ? 0.317 11.898 -22.469 1 81.25 370 VAL A CA 1
ATOM 2937 C C . VAL A 1 370 ? 1.136 12.68 -21.438 1 81.25 370 VAL A C 1
ATOM 2939 O O . VAL A 1 370 ? 2.359 12.773 -21.562 1 81.25 370 VAL A O 1
ATOM 2942 N N . LYS A 1 371 ? 0.478 13.062 -20.438 1 75.75 371 LYS A N 1
ATOM 2943 C CA . LYS A 1 371 ? 1.14 13.859 -19.406 1 75.75 371 LYS A CA 1
ATOM 2944 C C . LYS A 1 371 ? 2.129 13.008 -18.609 1 75.75 371 LYS A C 1
ATOM 2946 O O . LYS A 1 371 ? 3.072 13.539 -18.031 1 75.75 371 LYS A O 1
ATOM 2951 N N . MET A 1 372 ? 1.914 11.742 -18.641 1 78.56 372 MET A N 1
ATOM 2952 C CA . MET A 1 372 ? 2.805 10.852 -17.891 1 78.56 372 MET A CA 1
ATOM 2953 C C . MET A 1 372 ? 4.184 10.797 -18.547 1 78.56 372 MET A C 1
ATOM 2955 O O . MET A 1 372 ? 5.16 10.406 -17.906 1 78.56 372 MET A O 1
ATOM 2959 N N . GLN A 1 373 ? 4.312 11.047 -19.766 1 76.94 373 GLN A N 1
ATOM 2960 C CA . GLN A 1 373 ? 5.559 11.055 -20.531 1 76.94 373 GLN A CA 1
ATOM 2961 C C . GLN A 1 373 ? 6.324 9.75 -20.344 1 76.94 373 GLN A C 1
ATOM 2963 O O . GLN A 1 373 ? 7.531 9.766 -20.078 1 76.94 373 GLN A O 1
ATOM 2968 N N . ASP A 1 374 ? 5.633 8.695 -20.375 1 80.62 374 ASP A N 1
ATOM 2969 C CA . ASP A 1 374 ? 6.215 7.359 -20.25 1 80.62 374 ASP A CA 1
ATOM 2970 C C . ASP A 1 374 ? 6.441 6.73 -21.609 1 80.62 374 ASP A C 1
ATOM 2972 O O . ASP A 1 374 ? 5.5 6.59 -22.406 1 80.62 374 ASP A O 1
ATOM 2976 N N . PRO A 1 375 ? 7.625 6.309 -21.844 1 84.44 375 PRO A N 1
ATOM 2977 C CA . PRO A 1 375 ? 7.91 5.727 -23.156 1 84.44 375 PRO A CA 1
ATOM 2978 C C . PRO A 1 375 ? 7.094 4.465 -23.438 1 84.44 375 PRO A C 1
ATOM 2980 O O . PRO A 1 375 ? 6.93 4.074 -24.594 1 84.44 375 PRO A O 1
ATOM 2983 N N . ALA A 1 376 ? 6.645 3.855 -22.453 1 89.19 376 ALA A N 1
ATOM 2984 C CA . ALA A 1 376 ? 5.859 2.639 -22.625 1 89.19 376 ALA A CA 1
ATOM 2985 C C . ALA A 1 376 ? 4.453 2.959 -23.109 1 89.19 376 ALA A C 1
ATOM 2987 O O . ALA A 1 376 ? 3.727 2.068 -23.562 1 89.19 376 ALA A O 1
ATOM 2988 N N . LEU A 1 377 ? 4.105 4.258 -23.047 1 90.31 377 LEU A N 1
ATOM 2989 C CA . LEU A 1 377 ? 2.77 4.699 -23.422 1 90.31 377 LEU A CA 1
ATOM 2990 C C . LEU A 1 377 ? 2.834 5.73 -24.547 1 90.31 377 LEU A C 1
ATOM 2992 O O . LEU A 1 377 ? 2.711 6.934 -24.297 1 90.31 377 LEU A O 1
ATOM 2996 N N . PRO A 1 378 ? 2.949 5.199 -25.734 1 86.88 378 PRO A N 1
ATOM 2997 C CA . PRO A 1 378 ? 3.102 6.141 -26.844 1 86.88 378 PRO A CA 1
ATOM 2998 C C . PRO A 1 378 ? 1.817 6.91 -27.156 1 86.88 378 PRO A C 1
ATOM 3000 O O . PRO A 1 378 ? 0.756 6.305 -27.312 1 86.88 378 PRO A O 1
ATOM 3003 N N . PRO A 1 379 ? 1.979 8.188 -27.266 1 82.38 379 PRO A N 1
ATOM 3004 C CA . PRO A 1 379 ? 0.794 8.977 -27.594 1 82.38 379 PRO A CA 1
ATOM 3005 C C . PRO A 1 379 ? 0.233 8.641 -28.984 1 82.38 379 PRO A C 1
ATOM 3007 O O . PRO A 1 379 ? -0.962 8.828 -29.219 1 82.38 379 PRO A O 1
ATOM 3010 N N . SER A 1 380 ? 1.047 8.102 -29.844 1 84.06 380 SER A N 1
ATOM 3011 C CA . SER A 1 380 ? 0.641 7.789 -31.203 1 84.06 380 SER A CA 1
ATOM 3012 C C . SER A 1 380 ? -0.208 6.523 -31.25 1 84.06 380 SER A C 1
ATOM 3014 O O . SER A 1 380 ? -0.849 6.234 -32.281 1 84.06 380 SER A O 1
ATOM 3016 N N . ARG A 1 381 ? -0.241 5.797 -30.172 1 89.88 381 ARG A N 1
ATOM 3017 C CA . ARG A 1 381 ? -1.016 4.562 -30.094 1 89.88 381 ARG A CA 1
ATOM 3018 C C . ARG A 1 381 ? -1.925 4.574 -28.859 1 89.88 381 ARG A C 1
ATOM 3020 O O . ARG A 1 381 ? -1.697 3.828 -27.906 1 89.88 381 ARG A O 1
ATOM 3027 N N . PRO A 1 382 ? -2.961 5.289 -28.922 1 89.19 382 PRO A N 1
ATOM 3028 C CA . PRO A 1 382 ? -3.797 5.492 -27.734 1 89.19 382 PRO A CA 1
ATOM 3029 C C . PRO A 1 382 ? -4.504 4.215 -27.281 1 89.19 382 PRO A C 1
ATOM 3031 O O . PRO A 1 382 ? -4.664 3.984 -26.078 1 89.19 382 PRO A O 1
ATOM 3034 N N . VAL A 1 383 ? -4.949 3.369 -28.25 1 91.75 383 VAL A N 1
ATOM 3035 C CA . VAL A 1 383 ? -5.637 2.137 -27.875 1 91.75 383 VAL A CA 1
ATOM 3036 C C . VAL A 1 383 ? -4.664 1.194 -27.172 1 91.75 383 VAL A C 1
ATOM 3038 O O . VAL A 1 383 ? -4.996 0.607 -26.141 1 91.75 383 VAL A O 1
ATOM 3041 N N . TYR A 1 384 ? -3.506 1.135 -27.719 1 93.5 384 TYR A N 1
ATOM 3042 C CA . TYR A 1 384 ? -2.469 0.313 -27.109 1 93.5 384 TYR A CA 1
ATOM 3043 C C . TYR A 1 384 ? -2.178 0.778 -25.688 1 93.5 384 TYR A C 1
ATOM 3045 O O . TYR A 1 384 ? -2.156 -0.029 -24.75 1 93.5 384 TYR A O 1
ATOM 3053 N N . SER A 1 385 ? -2.031 2.094 -25.578 1 93.5 385 SER A N 1
ATOM 3054 C CA . SER A 1 385 ? -1.697 2.664 -24.266 1 93.5 385 SER A CA 1
ATOM 3055 C C . SER A 1 385 ? -2.801 2.402 -23.25 1 93.5 385 SER A C 1
ATOM 3057 O O . SER A 1 385 ? -2.521 2.035 -22.109 1 93.5 385 SER A O 1
ATOM 3059 N N . ALA A 1 386 ? -3.977 2.508 -23.672 1 93.69 386 ALA A N 1
ATOM 3060 C CA . ALA A 1 386 ? -5.109 2.27 -22.781 1 93.69 386 ALA A CA 1
ATOM 3061 C C . ALA A 1 386 ? -5.172 0.806 -22.359 1 93.69 386 ALA A C 1
ATOM 3063 O O . ALA A 1 386 ? -5.414 0.506 -21.188 1 93.69 386 ALA A O 1
ATOM 3064 N N . GLN A 1 387 ? -4.926 -0.076 -23.281 1 94.75 387 GLN A N 1
ATOM 3065 C CA . GLN A 1 387 ? -5.004 -1.501 -22.984 1 94.75 387 GLN A CA 1
ATOM 3066 C C . GLN A 1 387 ? -3.857 -1.936 -22.078 1 94.75 387 GLN A C 1
ATOM 3068 O O . GLN A 1 387 ? -4.035 -2.803 -21.219 1 94.75 387 GLN A O 1
ATOM 3073 N N . VAL A 1 388 ? -2.703 -1.33 -22.266 1 94.94 388 VAL A N 1
ATOM 3074 C CA . VAL A 1 388 ? -1.569 -1.63 -21.391 1 94.94 388 VAL A CA 1
ATOM 3075 C C . VAL A 1 388 ? -1.909 -1.254 -19.953 1 94.94 388 VAL A C 1
ATOM 3077 O O . VAL A 1 388 ? -1.643 -2.021 -19.031 1 94.94 388 VAL A O 1
ATOM 3080 N N . ILE A 1 389 ? -2.553 -0.132 -19.797 1 96.19 389 ILE A N 1
ATOM 3081 C CA . ILE A 1 389 ? -2.939 0.362 -18.484 1 96.19 389 ILE A CA 1
ATOM 3082 C C . ILE A 1 389 ? -3.996 -0.558 -17.875 1 96.19 389 ILE A C 1
ATOM 3084 O O . ILE A 1 389 ? -3.873 -0.982 -16.719 1 96.19 389 ILE A O 1
ATOM 3088 N N . ARG A 1 390 ? -4.949 -0.91 -18.641 1 95.94 390 ARG A N 1
ATOM 3089 C CA . ARG A 1 390 ? -6.039 -1.743 -18.156 1 95.94 390 ARG A CA 1
ATOM 3090 C C . ARG A 1 390 ? -5.539 -3.131 -17.766 1 95.94 390 ARG A C 1
ATOM 3092 O O . ARG A 1 390 ? -5.945 -3.68 -16.75 1 95.94 390 ARG A O 1
ATOM 3099 N N . ARG A 1 391 ? -4.672 -3.658 -18.547 1 95.69 391 ARG A N 1
ATOM 3100 C CA . ARG A 1 391 ? -4.117 -4.977 -18.266 1 95.69 391 ARG A CA 1
ATOM 3101 C C . ARG A 1 391 ? -3.299 -4.957 -16.984 1 95.69 391 ARG A C 1
ATOM 3103 O O . ARG A 1 391 ? -3.453 -5.836 -16.125 1 95.69 391 ARG A O 1
ATOM 3110 N N . ALA A 1 392 ? -2.508 -3.961 -16.859 1 95.69 392 ALA A N 1
ATOM 3111 C CA . ALA A 1 392 ? -1.687 -3.848 -15.656 1 95.69 392 ALA A CA 1
ATOM 3112 C C . ALA A 1 392 ? -2.553 -3.688 -14.406 1 95.69 392 ALA A C 1
ATOM 3114 O O . ALA A 1 392 ? -2.326 -4.355 -13.398 1 95.69 392 ALA A O 1
ATOM 3115 N N . PHE A 1 393 ? -3.52 -2.852 -14.469 1 95.81 393 PHE A N 1
ATOM 3116 C CA . PHE A 1 393 ? -4.371 -2.594 -13.32 1 95.81 393 PHE A CA 1
ATOM 3117 C C . PHE A 1 393 ? -5.156 -3.844 -12.93 1 95.81 393 PHE A C 1
ATOM 3119 O O . PHE A 1 393 ? -5.238 -4.195 -11.758 1 95.81 393 PHE A O 1
ATOM 3126 N N . HIS A 1 394 ? -5.688 -4.465 -13.891 1 95.69 394 HIS A N 1
ATOM 3127 C CA . HIS A 1 394 ? -6.559 -5.59 -13.57 1 95.69 394 HIS A CA 1
ATOM 3128 C C . HIS A 1 394 ? -5.746 -6.809 -13.133 1 95.69 394 HIS A C 1
ATOM 3130 O O . HIS A 1 394 ? -6.254 -7.672 -12.414 1 95.69 394 HIS A O 1
ATOM 3136 N N . ASP A 1 395 ? -4.52 -6.887 -13.57 1 93.12 395 ASP A N 1
ATOM 3137 C CA . ASP A 1 395 ? -3.641 -7.883 -12.977 1 93.12 395 ASP A CA 1
ATOM 3138 C C . ASP A 1 395 ? -3.377 -7.574 -11.5 1 93.12 395 ASP A C 1
ATOM 3140 O O . ASP A 1 395 ? -3.361 -8.477 -10.664 1 93.12 395 ASP A O 1
ATOM 3144 N N . LEU A 1 396 ? -3.18 -6.336 -11.297 1 93.12 396 LEU A N 1
ATOM 3145 C CA . LEU A 1 396 ? -3.014 -5.902 -9.906 1 93.12 396 LEU A CA 1
ATOM 3146 C C . LEU A 1 396 ? -4.273 -6.184 -9.094 1 93.12 396 LEU A C 1
ATOM 3148 O O . LEU A 1 396 ? -4.188 -6.625 -7.949 1 93.12 396 LEU A O 1
ATOM 3152 N N . LEU A 1 397 ? -5.391 -5.879 -9.695 1 93.19 397 LEU A N 1
ATOM 3153 C CA . LEU A 1 397 ? -6.672 -6.113 -9.047 1 93.19 397 LEU A CA 1
ATOM 3154 C C . LEU A 1 397 ? -6.867 -7.598 -8.75 1 93.19 397 LEU A C 1
ATOM 3156 O O . LEU A 1 397 ? -7.43 -7.957 -7.711 1 93.19 397 LEU A O 1
ATOM 3160 N N . LEU A 1 398 ? -6.402 -8.414 -9.68 1 91.12 398 LEU A N 1
ATOM 3161 C CA . LEU A 1 398 ? -6.449 -9.859 -9.477 1 91.12 398 LEU A CA 1
ATOM 3162 C C . LEU A 1 398 ? -5.66 -10.266 -8.234 1 91.12 398 LEU A C 1
ATOM 3164 O O . LEU A 1 398 ? -6.156 -11.023 -7.398 1 91.12 398 LEU A O 1
ATOM 3168 N N . PHE A 1 399 ? -4.523 -9.727 -8.055 1 86 399 PHE A N 1
ATOM 3169 C CA . PHE A 1 399 ? -3.695 -10.016 -6.891 1 86 399 PHE A CA 1
ATOM 3170 C C . PHE A 1 399 ? -4.348 -9.492 -5.621 1 86 399 PHE A C 1
ATOM 3172 O O . PHE A 1 399 ? -4.32 -10.148 -4.582 1 86 399 PHE A O 1
ATOM 3179 N N . ASP A 1 400 ? -4.887 -8.305 -5.703 1 87 400 ASP A N 1
ATOM 3180 C CA . ASP A 1 400 ? -5.602 -7.719 -4.578 1 87 400 ASP A CA 1
ATOM 3181 C C . ASP A 1 400 ? -6.707 -8.648 -4.086 1 87 400 ASP A C 1
ATOM 3183 O O . ASP A 1 400 ? -6.887 -8.828 -2.879 1 87 400 ASP A O 1
ATOM 3187 N N . THR A 1 401 ? -7.332 -9.211 -5.023 1 85.56 401 THR A N 1
ATOM 3188 C CA . THR A 1 401 ? -8.461 -10.078 -4.727 1 85.56 401 THR A CA 1
ATOM 3189 C C . THR A 1 401 ? -7.992 -11.359 -4.031 1 85.56 401 THR A C 1
ATOM 3191 O O . THR A 1 401 ? -8.531 -11.734 -2.99 1 85.56 401 THR A O 1
ATOM 3194 N N . TYR A 1 402 ? -7 -11.914 -4.488 1 77.88 402 TYR A N 1
ATOM 3195 C CA . TYR A 1 402 ? -6.648 -13.25 -4.008 1 77.88 402 TYR A CA 1
ATOM 3196 C C . TYR A 1 402 ? -5.715 -13.164 -2.805 1 77.88 402 TYR A C 1
ATOM 3198 O O . TYR A 1 402 ? -5.582 -14.125 -2.047 1 77.88 402 TYR A O 1
ATOM 3206 N N . THR A 1 403 ? -5.078 -12.062 -2.615 1 67.31 403 THR A N 1
ATOM 3207 C CA . THR A 1 403 ? -4.293 -11.891 -1.396 1 67.31 403 THR A CA 1
ATOM 3208 C C . THR A 1 403 ? -5.203 -11.82 -0.174 1 67.31 403 THR A C 1
ATOM 3210 O O . THR A 1 403 ? -4.828 -12.266 0.913 1 67.31 403 THR A O 1
ATOM 3213 N N . ILE A 1 404 ? -6.398 -11.281 -0.345 1 57.91 404 ILE A N 1
ATOM 3214 C CA . ILE A 1 404 ? -7.277 -10.984 0.783 1 57.91 404 ILE A CA 1
ATOM 3215 C C . ILE A 1 404 ? -8.266 -12.133 0.982 1 57.91 404 ILE A C 1
ATOM 3217 O O . ILE A 1 404 ? -8.594 -12.484 2.117 1 57.91 404 ILE A O 1
ATOM 3221 N N . ILE A 1 405 ? -8.797 -12.656 -0.033 1 49.97 405 ILE A N 1
ATOM 3222 C CA . ILE A 1 405 ? -9.992 -13.492 -0.005 1 49.97 405 ILE A CA 1
ATOM 3223 C C . ILE A 1 405 ? -9.68 -14.812 0.697 1 49.97 405 ILE A C 1
ATOM 3225 O O . ILE A 1 405 ? -10.562 -15.414 1.317 1 49.97 405 ILE A O 1
ATOM 3229 N N . ASN A 1 406 ? -8.461 -15.195 0.584 1 50.12 406 ASN A N 1
ATOM 3230 C CA . ASN A 1 406 ? -8.266 -16.516 1.164 1 50.12 406 ASN A CA 1
ATOM 3231 C C . ASN A 1 406 ? -8.344 -16.484 2.688 1 50.12 406 ASN A C 1
ATOM 3233 O O . ASN A 1 406 ? -8.141 -17.5 3.35 1 50.12 406 ASN A O 1
ATOM 3237 N N . SER A 1 407 ? -8.828 -15.211 3.113 1 48.69 407 SER A N 1
ATOM 3238 C CA . SER A 1 407 ? -8.766 -15.039 4.562 1 48.69 407 SER A CA 1
ATOM 3239 C C . SER A 1 407 ? -10.156 -15.094 5.184 1 48.69 407 SER A C 1
ATOM 3241 O O . SER A 1 407 ? -11.164 -14.953 4.48 1 48.69 407 SER A O 1
ATOM 3243 N N . SER A 1 408 ? -10.258 -15.633 6.344 1 49.78 408 SER A N 1
ATOM 3244 C CA . SER A 1 408 ? -11.469 -15.578 7.152 1 49.78 408 SER A CA 1
ATOM 3245 C C . SER A 1 408 ? -12.031 -14.164 7.219 1 49.78 408 SER A C 1
ATOM 3247 O O . SER A 1 408 ? -11.367 -13.211 6.816 1 49.78 408 SER A O 1
ATOM 3249 N N . ASP A 1 409 ? -13.312 -14.031 7.445 1 49.97 409 ASP A N 1
ATOM 3250 C CA . ASP A 1 409 ? -13.961 -12.727 7.582 1 49.97 409 ASP A CA 1
ATOM 3251 C C . ASP A 1 409 ? -13.117 -11.781 8.43 1 49.97 409 ASP A C 1
ATOM 3253 O O . ASP A 1 409 ? -12.969 -10.602 8.094 1 49.97 409 ASP A O 1
ATOM 3257 N N . ILE A 1 410 ? -12.578 -12.352 9.398 1 48.75 410 ILE A N 1
ATOM 3258 C CA . ILE A 1 410 ? -11.773 -11.539 10.305 1 48.75 410 ILE A CA 1
ATOM 3259 C C . ILE A 1 410 ? -10.516 -11.07 9.594 1 48.75 410 ILE A C 1
ATOM 3261 O O . ILE A 1 410 ? -10.141 -9.891 9.68 1 48.75 410 ILE A O 1
ATOM 3265 N N . THR A 1 411 ? -10.102 -11.969 8.859 1 60.25 411 THR A N 1
ATOM 3266 C CA . THR A 1 411 ? -8.852 -11.625 8.188 1 60.25 411 THR A CA 1
ATOM 3267 C C . THR A 1 411 ? -9.094 -10.57 7.113 1 60.25 411 THR A C 1
ATOM 3269 O O . THR A 1 411 ? -8.266 -9.672 6.926 1 60.25 411 THR A O 1
ATOM 3272 N N . ARG A 1 412 ? -10.289 -10.602 6.645 1 70.31 412 ARG A N 1
ATOM 3273 C CA . ARG A 1 412 ? -10.578 -9.641 5.582 1 70.31 412 ARG A CA 1
ATOM 3274 C C . ARG A 1 412 ? -10.781 -8.242 6.148 1 70.31 412 ARG A C 1
ATOM 3276 O O . ARG A 1 412 ? -10.469 -7.246 5.488 1 70.31 412 ARG A O 1
ATOM 3283 N N . THR A 1 413 ? -11.234 -8.25 7.348 1 70.56 413 THR A N 1
ATOM 3284 C CA . THR A 1 413 ? -11.414 -6.953 7.992 1 70.56 413 THR A CA 1
ATOM 3285 C C . THR A 1 413 ? -10.062 -6.348 8.367 1 70.56 413 THR A C 1
ATOM 3287 O O . THR A 1 413 ? -9.859 -5.141 8.234 1 70.56 413 THR A O 1
ATOM 3290 N N . LEU A 1 414 ? -9.203 -7.242 8.742 1 74.12 414 LEU A N 1
ATOM 3291 C CA . LEU A 1 414 ? -7.91 -6.777 9.227 1 74.12 414 LEU A CA 1
ATOM 3292 C C . LEU A 1 414 ? -6.949 -6.531 8.07 1 74.12 414 LEU A C 1
ATOM 3294 O O . LEU A 1 414 ? -5.953 -5.816 8.227 1 74.12 414 LEU A O 1
ATOM 3298 N N . PHE A 1 415 ? -7.277 -7.164 6.934 1 77.81 415 PHE A N 1
ATOM 3299 C CA . PHE A 1 415 ? -6.5 -6.965 5.715 1 77.81 415 PHE A CA 1
ATOM 3300 C C . PHE A 1 415 ? -7.406 -6.602 4.547 1 77.81 415 PHE A C 1
ATOM 3302 O O . PHE A 1 415 ? -7.641 -7.422 3.658 1 77.81 415 PHE A O 1
ATOM 3309 N N . PRO A 1 416 ? -7.828 -5.387 4.578 1 80.5 416 PRO A N 1
ATOM 3310 C CA . PRO A 1 416 ? -8.781 -4.977 3.549 1 80.5 416 PRO A CA 1
ATOM 3311 C C . PRO A 1 416 ? -8.164 -4.902 2.156 1 80.5 416 PRO A C 1
ATOM 3313 O O . PRO A 1 416 ? -6.934 -4.848 2.027 1 80.5 416 PRO A O 1
ATOM 3316 N N . TYR A 1 417 ? -9.094 -4.945 1.174 1 85.69 417 TYR A N 1
ATOM 3317 C CA . TYR A 1 417 ? -8.664 -4.742 -0.207 1 85.69 417 TYR A CA 1
ATOM 3318 C C . TYR A 1 417 ? -7.984 -3.393 -0.375 1 85.69 417 TYR A C 1
ATOM 3320 O O . TYR A 1 417 ? -8.406 -2.395 0.213 1 85.69 417 TYR A O 1
ATOM 3328 N N . SER A 1 418 ? -6.961 -3.387 -1.163 1 86.69 418 SER A N 1
ATOM 3329 C CA . SER A 1 418 ? -6.363 -2.107 -1.53 1 86.69 418 SER A CA 1
ATOM 3330 C C . SER A 1 418 ? -7.281 -1.308 -2.445 1 86.69 418 SER A C 1
ATOM 3332 O O . SER A 1 418 ? -7.258 -0.075 -2.434 1 86.69 418 SER A O 1
ATOM 3334 N N . PHE A 1 419 ? -8.055 -2.082 -3.24 1 90.94 419 PHE A N 1
ATOM 3335 C CA . PHE A 1 419 ? -9.047 -1.484 -4.125 1 90.94 419 PHE A CA 1
ATOM 3336 C C . PHE A 1 419 ? -10.422 -2.078 -3.869 1 90.94 419 PHE A C 1
ATOM 3338 O O . PHE A 1 419 ? -10.883 -2.949 -4.613 1 90.94 419 PHE A O 1
ATOM 3345 N N . PRO A 1 420 ? -11.062 -1.577 -2.799 1 86.31 420 PRO A N 1
ATOM 3346 C CA . PRO A 1 420 ? -12.43 -2.053 -2.57 1 86.31 420 PRO A CA 1
ATOM 3347 C C . PRO A 1 420 ? -13.344 -1.793 -3.762 1 86.31 420 PRO A C 1
ATOM 3349 O O . PRO A 1 420 ? -13.031 -0.966 -4.621 1 86.31 420 PRO A O 1
ATOM 3352 N N . ASP A 1 421 ? -14.492 -2.436 -3.52 1 80.69 421 ASP A N 1
ATOM 3353 C CA . ASP A 1 421 ? -15.43 -2.314 -4.633 1 80.69 421 ASP A CA 1
ATOM 3354 C C . ASP A 1 421 ? -15.906 -0.875 -4.797 1 80.69 421 ASP A C 1
ATOM 3356 O O . ASP A 1 421 ? -16.062 -0.155 -3.809 1 80.69 421 ASP A O 1
ATOM 3360 N N . ASP A 1 422 ? -15.852 -0.215 -5.855 1 78.75 422 ASP A N 1
ATOM 3361 C CA . ASP A 1 422 ? -16.312 1.121 -6.211 1 78.75 422 ASP A CA 1
ATOM 3362 C C . ASP A 1 422 ? -15.172 2.135 -6.145 1 78.75 422 ASP A C 1
ATOM 3364 O O . ASP A 1 422 ? -15.383 3.326 -6.383 1 78.75 422 ASP A O 1
ATOM 3368 N N . SER A 1 423 ? -14.094 1.599 -5.691 1 87.31 423 SER A N 1
ATOM 3369 C CA . SER A 1 423 ? -12.969 2.529 -5.574 1 87.31 423 SER A CA 1
ATOM 3370 C C . SER A 1 423 ? -12.195 2.625 -6.879 1 87.31 423 SER A C 1
ATOM 3372 O O . SER A 1 423 ? -11.109 3.217 -6.922 1 87.31 423 SER A O 1
ATOM 3374 N N . PHE A 1 424 ? -12.578 1.971 -7.867 1 90.88 424 PHE A N 1
ATOM 3375 C CA . PHE A 1 424 ? -11.883 2.045 -9.148 1 90.88 424 PHE A CA 1
ATOM 3376 C C . PHE A 1 424 ? -12.875 2.195 -10.297 1 90.88 424 PHE A C 1
ATOM 3378 O O . PHE A 1 424 ? -14.016 1.735 -10.195 1 90.88 424 PHE A O 1
ATOM 3385 N N . LEU A 1 425 ? -12.398 2.816 -11.352 1 89.5 425 LEU A N 1
ATOM 3386 C CA . LEU A 1 425 ? -13.258 3.146 -12.492 1 89.5 425 LEU A CA 1
ATOM 3387 C C . LEU A 1 425 ? -12.742 2.49 -13.766 1 89.5 425 LEU A C 1
ATOM 3389 O O . LEU A 1 425 ? -13.461 2.414 -14.766 1 89.5 425 LEU A O 1
ATOM 3393 N N . THR A 1 426 ? -11.539 2.029 -13.719 1 94.19 426 THR A N 1
ATOM 3394 C CA . THR A 1 426 ? -10.922 1.464 -14.914 1 94.19 426 THR A CA 1
ATOM 3395 C C . THR A 1 426 ? -11.641 0.189 -15.344 1 94.19 426 THR A C 1
ATOM 3397 O O . THR A 1 426 ? -11.703 -0.781 -14.586 1 94.19 426 THR A O 1
ATOM 3400 N N . PRO A 1 427 ? -12.133 0.198 -16.547 1 92.31 427 PRO A N 1
ATOM 3401 C CA . PRO A 1 427 ? -12.828 -1 -17.031 1 92.31 427 PRO A CA 1
ATOM 3402 C C . PRO A 1 427 ? -11.875 -2.164 -17.297 1 92.31 427 PRO A C 1
ATOM 3404 O O . PRO A 1 427 ? -10.664 -1.962 -17.422 1 92.31 427 PRO A O 1
ATOM 3407 N N . PRO A 1 428 ? -12.461 -3.369 -17.406 1 92.94 428 PRO A N 1
ATOM 3408 C CA . PRO A 1 428 ? -11.625 -4.52 -17.75 1 92.94 428 PRO A CA 1
ATOM 3409 C C . PRO A 1 428 ? -11.016 -4.41 -19.141 1 92.94 428 PRO A C 1
ATOM 3411 O O . PRO A 1 428 ? -11.57 -3.732 -20.016 1 92.94 428 PRO A O 1
ATOM 3414 N N . PRO A 1 429 ? -9.859 -5.059 -19.266 1 94.75 429 PRO A N 1
ATOM 3415 C CA . PRO A 1 429 ? -9.281 -5.098 -20.609 1 94.75 429 PRO A CA 1
ATOM 3416 C C . PRO A 1 429 ? -10.156 -5.844 -21.609 1 94.75 429 PRO A C 1
ATOM 3418 O O . PRO A 1 429 ? -10.992 -6.664 -21.219 1 94.75 429 PRO A O 1
ATOM 3421 N N . VAL A 1 430 ? -9.891 -5.512 -22.875 1 93.75 430 VAL A N 1
ATOM 3422 C CA . VAL A 1 430 ? -10.617 -6.141 -23.969 1 93.75 430 VAL A CA 1
ATOM 3423 C C . VAL A 1 430 ? -9.734 -7.191 -24.641 1 93.75 430 VAL A C 1
ATOM 3425 O O . VAL A 1 430 ? -8.508 -7.148 -24.516 1 93.75 430 VAL A O 1
ATOM 3428 N N . ASN A 1 431 ? -10.406 -8.156 -25.281 1 94.94 431 ASN A N 1
ATOM 3429 C CA . ASN A 1 431 ? -9.672 -9.25 -25.906 1 94.94 431 ASN A CA 1
ATOM 3430 C C . ASN A 1 431 ? -9.055 -8.828 -27.234 1 94.94 431 ASN A C 1
ATOM 3432 O O . ASN A 1 431 ? -9.734 -8.836 -28.266 1 94.94 431 ASN A O 1
ATOM 3436 N N . TYR A 1 432 ? -7.766 -8.523 -27.203 1 93.94 432 TYR A N 1
ATOM 3437 C CA . TYR A 1 432 ? -7.008 -8.195 -28.406 1 93.94 432 TYR A CA 1
ATOM 3438 C C . TYR A 1 432 ? -5.941 -9.25 -28.688 1 93.94 432 TYR A C 1
ATOM 3440 O O . TYR A 1 432 ? -5.281 -9.727 -27.766 1 93.94 432 TYR A O 1
ATOM 3448 N N . SER A 1 433 ? -5.848 -9.586 -29.953 1 91.94 433 SER A N 1
ATOM 3449 C CA . SER A 1 433 ? -4.602 -10.234 -30.344 1 91.94 433 SER A CA 1
ATOM 3450 C C . SER A 1 433 ? -3.443 -9.242 -30.359 1 91.94 433 SER A C 1
ATOM 3452 O O . SER A 1 433 ? -3.66 -8.031 -30.406 1 91.94 433 SER A O 1
ATOM 3454 N N . GLU A 1 434 ? -2.242 -9.711 -30.297 1 90.62 434 GLU A N 1
ATOM 3455 C CA . GLU A 1 434 ? -1.096 -8.805 -30.328 1 90.62 434 GLU A CA 1
ATOM 3456 C C . GLU A 1 434 ? -1.063 -7.996 -31.609 1 90.62 434 GLU A C 1
ATOM 3458 O O . GLU A 1 434 ? -0.765 -6.797 -31.594 1 90.62 434 GLU A O 1
ATOM 3463 N N . GLU A 1 435 ? -1.431 -8.625 -32.656 1 90.69 435 GLU A N 1
ATOM 3464 C CA . GLU A 1 435 ? -1.443 -7.961 -33.969 1 90.69 435 GLU A CA 1
ATOM 3465 C C . GLU A 1 435 ? -2.523 -6.887 -34.031 1 90.69 435 GLU A C 1
ATOM 3467 O O . GLU A 1 435 ? -2.273 -5.773 -34.5 1 90.69 435 GLU A O 1
ATOM 3472 N N . SER A 1 436 ? -3.631 -7.289 -33.562 1 92.19 436 SER A N 1
ATOM 3473 C CA . SER A 1 436 ? -4.742 -6.348 -33.625 1 92.19 436 SER A CA 1
ATOM 3474 C C . SER A 1 436 ? -4.488 -5.141 -32.719 1 92.19 436 SER A C 1
ATOM 3476 O O . SER A 1 436 ? -4.859 -4.016 -33.062 1 92.19 436 SER A O 1
ATOM 3478 N N . LEU A 1 437 ? -3.867 -5.324 -31.594 1 92.31 437 LEU A N 1
ATOM 3479 C CA . LEU A 1 437 ? -3.623 -4.234 -30.656 1 92.31 437 LEU A CA 1
ATOM 3480 C C . LEU A 1 437 ? -2.564 -3.279 -31.203 1 92.31 437 LEU A C 1
ATOM 3482 O O . LEU A 1 437 ? -2.703 -2.059 -31.078 1 92.31 437 LEU A O 1
ATOM 3486 N N . THR A 1 438 ? -1.547 -3.803 -31.812 1 90.12 438 THR A N 1
ATOM 3487 C CA . THR A 1 438 ? -0.469 -2.967 -32.312 1 90.12 438 THR A CA 1
ATOM 3488 C C . THR A 1 438 ? -0.932 -2.184 -33.562 1 90.12 438 THR A C 1
ATOM 3490 O O . THR A 1 438 ? -0.456 -1.075 -33.812 1 90.12 438 THR A O 1
ATOM 3493 N N . SER A 1 439 ? -1.884 -2.768 -34.312 1 88.75 439 SER A N 1
ATOM 3494 C CA . SER A 1 439 ? -2.412 -2.096 -35.5 1 88.75 439 SER A CA 1
ATOM 3495 C C . SER A 1 439 ? -3.664 -1.291 -35.156 1 88.75 439 SER A C 1
ATOM 3497 O O . SER A 1 439 ? -4.23 -0.63 -36.031 1 88.75 439 SER A O 1
ATOM 3499 N N . GLU A 1 440 ? -4.035 -1.393 -33.906 1 86.25 440 GLU A N 1
ATOM 3500 C CA . GLU A 1 440 ? -5.234 -0.727 -33.406 1 86.25 440 GLU A CA 1
ATOM 3501 C C . GLU A 1 440 ? -6.473 -1.146 -34.219 1 86.25 440 GLU A C 1
ATOM 3503 O O . GLU A 1 440 ? -7.293 -0.305 -34.594 1 86.25 440 GLU A O 1
ATOM 3508 N N . ALA A 1 441 ? -6.453 -2.42 -34.469 1 88.56 441 ALA A N 1
ATOM 3509 C CA . ALA A 1 441 ? -7.613 -3.025 -35.125 1 88.56 441 ALA A CA 1
ATOM 3510 C C . ALA A 1 441 ? -8.703 -3.355 -34.094 1 88.56 441 ALA A C 1
ATOM 3512 O O . ALA A 1 441 ? -8.555 -3.066 -32.906 1 88.56 441 ALA A O 1
ATOM 3513 N N . LEU A 1 442 ? -9.758 -3.898 -34.594 1 90.19 442 LEU A N 1
ATOM 3514 C CA . LEU A 1 442 ? -10.891 -4.227 -33.719 1 90.19 442 LEU A CA 1
ATOM 3515 C C . LEU A 1 442 ? -10.555 -5.406 -32.812 1 90.19 442 LEU A C 1
ATOM 3517 O O . LEU A 1 442 ? -9.82 -6.312 -33.219 1 90.19 442 LEU A O 1
ATOM 3521 N N . PRO A 1 443 ? -11.117 -5.367 -31.672 1 93.19 443 PRO A N 1
ATOM 3522 C CA . PRO A 1 443 ? -10.883 -6.477 -30.75 1 93.19 443 PRO A CA 1
ATOM 3523 C C . PRO A 1 443 ? -11.641 -7.742 -31.141 1 93.19 443 PRO A C 1
ATOM 3525 O O . PRO A 1 443 ? -12.555 -7.688 -31.953 1 93.19 443 PRO A O 1
ATOM 3528 N N . CYS A 1 444 ? -11.219 -8.836 -30.578 1 91 444 CYS A N 1
ATOM 3529 C CA . CYS A 1 444 ? -11.875 -10.133 -30.75 1 91 444 CYS A CA 1
ATOM 3530 C C . CYS A 1 444 ? -12.945 -10.344 -29.672 1 91 444 CYS A C 1
ATOM 3532 O O . CYS A 1 444 ? -12.969 -9.641 -28.672 1 91 444 CYS A O 1
ATOM 3534 N N . SER A 1 445 ? -13.758 -11.266 -30 1 88.81 445 SER A N 1
ATOM 3535 C CA . SER A 1 445 ? -14.758 -11.633 -29 1 88.81 445 SER A CA 1
ATOM 3536 C C . SER A 1 445 ? -14.125 -12.406 -27.844 1 88.81 445 SER A C 1
ATOM 3538 O O . SER A 1 445 ? -12.984 -12.859 -27.953 1 88.81 445 SER A O 1
ATOM 3540 N N . ARG A 1 446 ? -14.828 -12.656 -26.844 1 88.94 446 ARG A N 1
ATOM 3541 C CA . ARG A 1 446 ? -14.352 -13.398 -25.672 1 88.94 446 ARG A CA 1
ATOM 3542 C C . ARG A 1 446 ? -14.305 -14.891 -25.969 1 88.94 446 ARG A C 1
ATOM 3544 O O . ARG A 1 446 ? -13.711 -15.656 -25.203 1 88.94 446 ARG A O 1
ATOM 3551 N N . THR A 1 447 ? -14.906 -15.219 -27.094 1 88.44 447 THR A N 1
ATOM 3552 C CA . THR A 1 447 ? -14.93 -16.625 -27.469 1 88.44 447 THR A CA 1
ATOM 3553 C C . THR A 1 447 ? -13.773 -16.953 -28.406 1 88.44 447 THR A C 1
ATOM 3555 O O . THR A 1 447 ? -13.531 -18.125 -28.719 1 88.44 447 THR A O 1
ATOM 3558 N N . ASP A 1 448 ? -13.102 -15.906 -28.797 1 89.31 448 ASP A N 1
ATOM 3559 C CA . ASP A 1 448 ? -11.992 -16.109 -29.719 1 89.31 448 ASP A CA 1
ATOM 3560 C C . ASP A 1 448 ? -10.672 -16.266 -28.953 1 89.31 448 ASP A C 1
ATOM 3562 O O . ASP A 1 448 ? -10.406 -15.523 -28.016 1 89.31 448 ASP A O 1
ATOM 3566 N N . LYS A 1 449 ? -9.961 -17.219 -29.391 1 91.12 449 LYS A N 1
ATOM 3567 C CA . LYS A 1 449 ? -8.672 -17.453 -28.75 1 91.12 449 LYS A CA 1
ATOM 3568 C C . LYS A 1 449 ? -7.66 -16.375 -29.156 1 91.12 449 LYS A C 1
ATOM 3570 O O . LYS A 1 449 ? -7.438 -16.141 -30.344 1 91.12 449 LYS A O 1
ATOM 3575 N N . THR A 1 450 ? -7.141 -15.719 -28.234 1 91.5 450 THR A N 1
ATOM 3576 C CA . THR A 1 450 ? -5.988 -14.828 -28.359 1 91.5 450 THR A CA 1
ATOM 3577 C C . THR A 1 450 ? -4.945 -15.141 -27.297 1 91.5 450 THR A C 1
ATOM 3579 O O . THR A 1 450 ? -5.176 -15.977 -26.422 1 91.5 450 THR A O 1
ATOM 3582 N N . ASP A 1 451 ? -3.859 -14.539 -27.344 1 88.25 451 ASP A N 1
ATOM 3583 C CA . ASP A 1 451 ? -2.814 -14.75 -26.359 1 88.25 451 ASP A CA 1
ATOM 3584 C C . ASP A 1 451 ? -3.25 -14.242 -24.984 1 88.25 451 ASP A C 1
ATOM 3586 O O . ASP A 1 451 ? -2.785 -14.742 -23.953 1 88.25 451 ASP A O 1
ATOM 3590 N N . PHE A 1 452 ? -4.199 -13.383 -24.969 1 92.81 452 PHE A N 1
ATOM 3591 C CA . PHE A 1 452 ? -4.59 -12.695 -23.734 1 92.81 452 PHE A CA 1
ATOM 3592 C C . PHE A 1 452 ? -5.836 -13.328 -23.141 1 92.81 452 PHE A C 1
ATOM 3594 O O . PHE A 1 452 ? -6.207 -13.031 -22 1 92.81 452 PHE A O 1
ATOM 3601 N N . ILE A 1 453 ? -6.43 -14.258 -23.734 1 92.75 453 ILE A N 1
ATOM 3602 C CA . ILE A 1 453 ? -7.781 -14.711 -23.422 1 92.75 453 ILE A CA 1
ATOM 3603 C C . ILE A 1 453 ? -7.793 -15.391 -22.047 1 92.75 453 ILE A C 1
ATOM 3605 O O . ILE A 1 453 ? -8.742 -15.234 -21.281 1 92.75 453 ILE A O 1
ATOM 3609 N N . TRP A 1 454 ? -6.738 -16.125 -21.719 1 91.56 454 TRP A N 1
ATOM 3610 C CA . TRP A 1 454 ? -6.684 -16.828 -20.453 1 91.56 454 TRP A CA 1
ATOM 3611 C C . TRP A 1 454 ? -6.645 -15.836 -19.281 1 91.56 454 TRP A C 1
ATOM 3613 O O . TRP A 1 454 ? -7.367 -15.992 -18.297 1 91.56 454 TRP A O 1
ATOM 3623 N N . THR A 1 455 ? -5.863 -14.781 -19.438 1 92.94 455 THR A N 1
ATOM 3624 C CA . THR A 1 455 ? -5.762 -13.727 -18.438 1 92.94 455 THR A CA 1
ATOM 3625 C C . THR A 1 455 ? -7.082 -12.977 -18.297 1 92.94 455 THR A C 1
ATOM 3627 O O . THR A 1 455 ? -7.492 -12.625 -17.188 1 92.94 455 THR A O 1
ATOM 3630 N N . LEU A 1 456 ? -7.664 -12.766 -19.406 1 95.06 456 LEU A N 1
ATOM 3631 C CA . LEU A 1 456 ? -8.938 -12.055 -19.391 1 95.06 456 LEU A CA 1
ATOM 3632 C C . LEU A 1 456 ? -9.969 -12.805 -18.562 1 95.06 456 LEU A C 1
ATOM 3634 O O . LEU A 1 456 ? -10.664 -12.203 -17.734 1 95.06 456 LEU A O 1
ATOM 3638 N N . HIS A 1 457 ? -10.07 -14.07 -18.781 1 94.31 457 HIS A N 1
ATOM 3639 C CA . HIS A 1 457 ? -11.031 -14.859 -18.016 1 94.31 457 HIS A CA 1
ATOM 3640 C C . HIS A 1 457 ? -10.672 -14.891 -16.531 1 94.31 457 HIS A C 1
ATOM 3642 O O . HIS A 1 457 ? -11.555 -14.844 -15.68 1 94.31 457 HIS A O 1
ATOM 3648 N N . GLN A 1 458 ? -9.414 -14.961 -16.25 1 93 458 GLN A N 1
ATOM 3649 C CA . GLN A 1 458 ? -9.008 -14.906 -14.852 1 93 458 GLN A CA 1
ATOM 3650 C C . GLN A 1 458 ? -9.422 -13.586 -14.211 1 93 458 GLN A C 1
ATOM 3652 O O . GLN A 1 458 ? -9.836 -13.555 -13.055 1 93 458 GLN A O 1
ATOM 3657 N N . ASN A 1 459 ? -9.258 -12.539 -14.953 1 93.25 459 ASN A N 1
ATOM 3658 C CA . ASN A 1 459 ? -9.688 -11.227 -14.477 1 93.25 459 ASN A CA 1
ATOM 3659 C C . ASN A 1 459 ? -11.188 -11.195 -14.219 1 93.25 459 ASN A C 1
ATOM 3661 O O . ASN A 1 459 ? -11.641 -10.688 -13.195 1 93.25 459 ASN A O 1
ATOM 3665 N N . LEU A 1 460 ? -11.922 -11.766 -15.109 1 93 460 LEU A N 1
ATOM 3666 C CA . LEU A 1 460 ? -13.375 -11.781 -14.984 1 93 460 LEU A CA 1
ATOM 3667 C C . LEU A 1 460 ? -13.812 -12.609 -13.781 1 93 460 LEU A C 1
ATOM 3669 O O . LEU A 1 460 ? -14.688 -12.203 -13.023 1 93 460 LEU A O 1
ATOM 3673 N N . ILE A 1 461 ? -13.164 -13.727 -13.633 1 93.38 461 ILE A N 1
ATOM 3674 C CA . ILE A 1 461 ? -13.461 -14.602 -12.5 1 93.38 461 ILE A CA 1
ATOM 3675 C C . ILE A 1 461 ? -13.172 -13.859 -11.195 1 93.38 461 ILE A C 1
ATOM 3677 O O . ILE A 1 461 ? -13.961 -13.922 -10.25 1 93.38 461 ILE A O 1
ATOM 3681 N N . SER A 1 462 ? -12.062 -13.164 -11.172 1 90.5 462 SER A N 1
ATOM 3682 C CA . SER A 1 462 ? -11.664 -12.469 -9.961 1 90.5 462 SER A CA 1
ATOM 3683 C C . SER A 1 462 ? -12.656 -11.375 -9.594 1 90.5 462 SER A C 1
ATOM 3685 O O . SER A 1 462 ? -12.953 -11.164 -8.414 1 90.5 462 SER A O 1
ATOM 3687 N N . GLN A 1 463 ? -13.156 -10.688 -10.508 1 90.94 463 GLN A N 1
ATOM 3688 C CA . GLN A 1 463 ? -14.133 -9.641 -10.266 1 90.94 463 GLN A CA 1
ATOM 3689 C C . GLN A 1 463 ? -15.445 -10.219 -9.758 1 90.94 463 GLN A C 1
ATOM 3691 O O . GLN A 1 463 ? -16.047 -9.695 -8.812 1 90.94 463 GLN A O 1
ATOM 3696 N N . GLU A 1 464 ? -15.82 -11.258 -10.383 1 91.44 464 GLU A N 1
ATOM 3697 C CA . GLU A 1 464 ? -17.047 -11.906 -9.93 1 91.44 464 GLU A CA 1
ATOM 3698 C C . GLU A 1 464 ? -16.875 -12.531 -8.547 1 91.44 464 GLU A C 1
ATOM 3700 O O . GLU A 1 464 ? -17.812 -12.547 -7.746 1 91.44 464 GLU A O 1
ATOM 3705 N N . TRP A 1 465 ? -15.727 -12.992 -8.32 1 90.69 465 TRP A N 1
ATOM 3706 C CA . TRP A 1 465 ? -15.422 -13.609 -7.027 1 90.69 465 TRP A CA 1
ATOM 3707 C C . TRP A 1 465 ? -15.617 -12.609 -5.891 1 90.69 465 TRP A C 1
ATOM 3709 O O . TRP A 1 465 ? -16.125 -12.961 -4.824 1 90.69 465 TRP A O 1
ATOM 3719 N N . ARG A 1 466 ? -15.188 -11.438 -6.055 1 88.06 466 ARG A N 1
ATOM 3720 C CA . ARG A 1 466 ? -15.375 -10.391 -5.051 1 88.06 466 ARG A CA 1
ATOM 3721 C C . ARG A 1 466 ? -16.859 -10.227 -4.711 1 88.06 466 ARG A C 1
ATOM 3723 O O . ARG A 1 466 ? -17.219 -10.109 -3.539 1 88.06 466 ARG A O 1
ATOM 3730 N N . LYS A 1 467 ? -17.688 -10.242 -5.68 1 88.12 467 LYS A N 1
ATOM 3731 C CA . LYS A 1 467 ? -19.125 -10.117 -5.469 1 88.12 467 LYS A CA 1
ATOM 3732 C C . LYS A 1 467 ? -19.688 -11.328 -4.742 1 88.12 467 LYS A C 1
ATOM 3734 O O . LYS A 1 467 ? -20.547 -11.195 -3.871 1 88.12 467 LYS A O 1
ATOM 3739 N N . ILE A 1 468 ? -19.188 -12.445 -5.156 1 88 468 ILE A N 1
ATOM 3740 C CA . ILE A 1 468 ? -19.625 -13.688 -4.527 1 88 468 ILE A CA 1
ATOM 3741 C C . ILE A 1 468 ? -19.266 -13.68 -3.049 1 88 468 ILE A C 1
ATOM 3743 O O . ILE A 1 468 ? -20.078 -14.031 -2.195 1 88 468 ILE A O 1
ATOM 3747 N N . VAL A 1 469 ? -18.109 -13.297 -2.715 1 83.5 469 VAL A N 1
ATOM 3748 C CA . VAL A 1 469 ? -17.656 -13.258 -1.332 1 83.5 469 VAL A CA 1
ATOM 3749 C C . VAL A 1 469 ? -18.516 -12.312 -0.517 1 83.5 469 VAL A C 1
ATOM 3751 O O . VAL A 1 469 ? -18.859 -12.602 0.633 1 83.5 469 VAL A O 1
ATOM 3754 N N . ASN A 1 470 ? -18.859 -11.219 -1.102 1 80.5 470 ASN A N 1
ATOM 3755 C CA . ASN A 1 470 ? -19.766 -10.281 -0.427 1 80.5 470 ASN A CA 1
ATOM 3756 C C . ASN A 1 470 ? -21.109 -10.93 -0.101 1 80.5 470 ASN A C 1
ATOM 3758 O O . ASN A 1 470 ? -21.688 -10.68 0.957 1 80.5 470 ASN A O 1
ATOM 3762 N N . VAL A 1 471 ? -21.578 -11.75 -0.979 1 80.88 471 VAL A N 1
ATOM 3763 C CA . VAL A 1 471 ? -22.828 -12.469 -0.778 1 80.88 471 VAL A CA 1
ATOM 3764 C C . VAL A 1 471 ? -22.656 -13.5 0.339 1 80.88 471 VAL A C 1
ATOM 3766 O O . VAL A 1 471 ? -23.531 -13.641 1.201 1 80.88 471 VAL A O 1
ATOM 3769 N N . LEU A 1 472 ? -21.562 -14.117 0.357 1 78.94 472 LEU A N 1
ATOM 3770 C CA . LEU A 1 472 ? -21.312 -15.195 1.309 1 78.94 472 LEU A CA 1
ATOM 3771 C C . LEU A 1 472 ? -21.094 -14.641 2.711 1 78.94 472 LEU A C 1
ATOM 3773 O O . LEU A 1 472 ? -21.359 -15.328 3.703 1 78.94 472 LEU A O 1
ATOM 3777 N N . GLU A 1 473 ? -20.656 -13.438 2.807 1 74.62 473 GLU A N 1
ATOM 3778 C CA . GLU A 1 473 ? -20.453 -12.797 4.102 1 74.62 473 GLU A CA 1
ATOM 3779 C C . GLU A 1 473 ? -21.781 -12.43 4.754 1 74.62 473 GLU A C 1
ATOM 3781 O O . GLU A 1 473 ? -21.891 -12.367 5.98 1 74.62 473 GLU A O 1
ATOM 3786 N N . LYS A 1 474 ? -22.766 -12.172 4.023 1 76.06 474 LYS A N 1
ATOM 3787 C CA . LYS A 1 474 ? -24.094 -11.805 4.527 1 76.06 474 LYS A CA 1
ATOM 3788 C C . LYS A 1 474 ? -25.141 -12.852 4.145 1 76.06 474 LYS A C 1
ATOM 3790 O O . LYS A 1 474 ? -26.219 -12.508 3.672 1 76.06 474 LYS A O 1
ATOM 3795 N N . LEU A 1 475 ? -24.734 -14.094 4.312 1 73.5 475 LEU A N 1
ATOM 3796 C CA . LEU A 1 475 ? -25.547 -15.188 3.783 1 73.5 475 LEU A CA 1
ATOM 3797 C C . LEU A 1 475 ? -26.938 -15.203 4.438 1 73.5 475 LEU A C 1
ATOM 3799 O O . LEU A 1 475 ? -27.938 -15.5 3.781 1 73.5 475 LEU A O 1
ATOM 3803 N N . ASP A 1 476 ? -26.969 -14.859 5.695 1 69.56 476 ASP A N 1
ATOM 3804 C CA . ASP A 1 476 ? -28.234 -14.906 6.422 1 69.56 476 ASP A CA 1
ATOM 3805 C C . ASP A 1 476 ? -29.219 -13.867 5.891 1 69.56 476 ASP A C 1
ATOM 3807 O O . ASP A 1 476 ? -30.438 -14.055 5.98 1 69.56 476 ASP A O 1
ATOM 3811 N N . ASP A 1 477 ? -28.656 -12.953 5.293 1 73.94 477 ASP A N 1
ATOM 3812 C CA . ASP A 1 477 ? -29.484 -11.844 4.844 1 73.94 477 ASP A CA 1
ATOM 3813 C C . ASP A 1 477 ? -29.75 -11.914 3.34 1 73.94 477 ASP A C 1
ATOM 3815 O O . ASP A 1 477 ? -30.484 -11.102 2.787 1 73.94 477 ASP A O 1
ATOM 3819 N N . VAL A 1 478 ? -29.219 -13.016 2.699 1 77.44 478 VAL A N 1
ATOM 3820 C CA . VAL A 1 478 ? -29.281 -13.023 1.24 1 77.44 478 VAL A CA 1
ATOM 3821 C C . VAL A 1 478 ? -30.234 -14.117 0.763 1 77.44 478 VAL A C 1
ATOM 3823 O O . VAL A 1 478 ? -30.094 -15.281 1.153 1 77.44 478 VAL A O 1
ATOM 3826 N N . PRO A 1 479 ? -31.219 -13.656 0.075 1 83.06 479 PRO A N 1
ATOM 3827 C CA . PRO A 1 479 ? -32.125 -14.664 -0.479 1 83.06 479 PRO A CA 1
ATOM 3828 C C . PRO A 1 479 ? -31.422 -15.594 -1.473 1 83.06 479 PRO A C 1
ATOM 3830 O O . PRO A 1 479 ? -30.453 -15.195 -2.119 1 83.06 479 PRO A O 1
ATOM 3833 N N . TYR A 1 480 ? -31.922 -16.812 -1.647 1 89.25 480 TYR A N 1
ATOM 3834 C CA . TYR A 1 480 ? -31.375 -17.812 -2.557 1 89.25 480 TYR A CA 1
ATOM 3835 C C . TYR A 1 480 ? -31.375 -17.297 -3.994 1 89.25 480 TYR A C 1
ATOM 3837 O O . TYR A 1 480 ? -30.516 -17.672 -4.793 1 89.25 480 TYR A O 1
ATOM 3845 N N . SER A 1 481 ? -32.312 -16.359 -4.273 1 88.56 481 SER A N 1
ATOM 3846 C CA . SER A 1 481 ? -32.375 -15.797 -5.617 1 88.56 481 SER A CA 1
ATOM 3847 C C . SER A 1 481 ? -31.109 -15.047 -5.988 1 88.56 481 SER A C 1
ATOM 3849 O O . SER A 1 481 ? -30.703 -15.031 -7.152 1 88.56 481 SER A O 1
ATOM 3851 N N . MET A 1 482 ? -30.484 -14.508 -5.027 1 90.5 482 MET A N 1
ATOM 3852 C CA . MET A 1 482 ? -29.25 -13.781 -5.277 1 90.5 482 MET A CA 1
ATOM 3853 C C . MET A 1 482 ? -28.109 -14.742 -5.637 1 90.5 482 MET A C 1
ATOM 3855 O O . MET A 1 482 ? -27.266 -14.422 -6.465 1 90.5 482 MET A O 1
ATOM 3859 N N . VAL A 1 483 ? -28.109 -15.875 -5.051 1 91.75 483 VAL A N 1
ATOM 3860 C CA . VAL A 1 483 ? -27.125 -16.906 -5.371 1 91.75 483 VAL A CA 1
ATOM 3861 C C . VAL A 1 483 ? -27.312 -17.359 -6.816 1 91.75 483 VAL A C 1
ATOM 3863 O O . VAL A 1 483 ? -26.344 -17.5 -7.559 1 91.75 483 VAL A O 1
ATOM 3866 N N . MET A 1 484 ? -28.547 -17.484 -7.176 1 93.56 484 MET A N 1
ATOM 3867 C CA . MET A 1 484 ? -28.844 -17.938 -8.523 1 93.56 484 MET A CA 1
ATOM 3868 C C . MET A 1 484 ? -28.469 -16.875 -9.555 1 93.56 484 MET A C 1
ATOM 3870 O O . MET A 1 484 ? -28.047 -17.219 -10.664 1 93.56 484 MET A O 1
ATOM 3874 N N . GLU A 1 485 ? -28.625 -15.656 -9.156 1 92.38 485 GLU A N 1
ATOM 3875 C CA . GLU A 1 485 ? -28.25 -14.57 -10.055 1 92.38 485 GLU A CA 1
ATOM 3876 C C . GLU A 1 485 ? -26.734 -14.57 -10.297 1 92.38 485 GLU A C 1
ATOM 3878 O O . GLU A 1 485 ? -26.297 -14.461 -11.438 1 92.38 485 GLU A O 1
ATOM 3883 N N . ARG A 1 486 ? -26 -14.703 -9.242 1 94.19 486 ARG A N 1
ATOM 3884 C CA . ARG A 1 486 ? -24.547 -14.742 -9.375 1 94.19 486 ARG A CA 1
ATOM 3885 C C . ARG A 1 486 ? -24.109 -15.984 -10.141 1 94.19 486 ARG A C 1
ATOM 3887 O O . ARG A 1 486 ? -23.141 -15.93 -10.906 1 94.19 486 ARG A O 1
ATOM 3894 N N . SER A 1 487 ? -24.766 -17.031 -9.93 1 94.94 487 SER A N 1
ATOM 3895 C CA . SER A 1 487 ? -24.484 -18.266 -10.633 1 94.94 487 SER A CA 1
ATOM 3896 C C . SER A 1 487 ? -24.656 -18.109 -12.141 1 94.94 487 SER A C 1
ATOM 3898 O O . SER A 1 487 ? -23.875 -18.641 -12.93 1 94.94 487 SER A O 1
ATOM 3900 N N . GLN A 1 488 ? -25.672 -17.359 -12.445 1 93.44 488 GLN A N 1
ATOM 3901 C CA . GLN A 1 488 ? -25.938 -17.156 -13.867 1 93.44 488 GLN A CA 1
ATOM 3902 C C . GLN A 1 488 ? -24.828 -16.328 -14.508 1 93.44 488 GLN A C 1
ATOM 3904 O O . GLN A 1 488 ? -24.375 -16.625 -15.617 1 93.44 488 GLN A O 1
ATOM 3909 N N . VAL A 1 489 ? -24.438 -15.297 -13.859 1 94 489 VAL A N 1
ATOM 3910 C CA . VAL A 1 489 ? -23.359 -14.453 -14.375 1 94 489 VAL A CA 1
ATOM 3911 C C . VAL A 1 489 ? -22.094 -15.289 -14.57 1 94 489 VAL A C 1
ATOM 3913 O O . VAL A 1 489 ? -21.422 -15.18 -15.602 1 94 489 VAL A O 1
ATOM 3916 N N . LEU A 1 490 ? -21.781 -16.125 -13.586 1 95.19 490 LEU A N 1
ATOM 3917 C CA . LEU A 1 490 ? -20.625 -17 -13.672 1 95.19 490 LEU A CA 1
ATOM 3918 C C . LEU A 1 490 ? -20.781 -17.984 -14.836 1 95.19 490 LEU A C 1
ATOM 3920 O O . LEU A 1 490 ? -19.812 -18.25 -15.555 1 95.19 490 LEU A O 1
ATOM 3924 N N . ARG A 1 491 ? -21.906 -18.438 -15 1 94.88 491 ARG A N 1
ATOM 3925 C CA . ARG A 1 491 ? -22.172 -19.406 -16.062 1 94.88 491 ARG A CA 1
ATOM 3926 C C . ARG A 1 491 ? -22.016 -18.766 -17.438 1 94.88 491 ARG A C 1
ATOM 3928 O O . ARG A 1 491 ? -21.531 -19.422 -18.375 1 94.88 491 ARG A O 1
ATOM 3935 N N . ASP A 1 492 ? -22.453 -17.578 -17.578 1 92.06 492 ASP A N 1
ATOM 3936 C CA . ASP A 1 492 ? -22.297 -16.875 -18.844 1 92.06 492 ASP A CA 1
ATOM 3937 C C . ASP A 1 492 ? -20.812 -16.75 -19.203 1 92.06 492 ASP A C 1
ATOM 3939 O O . ASP A 1 492 ? -20.422 -17.031 -20.344 1 92.06 492 ASP A O 1
ATOM 3943 N N . GLY A 1 493 ? -20.078 -16.359 -18.219 1 93.06 493 GLY A N 1
ATOM 3944 C CA . GLY A 1 493 ? -18.641 -16.297 -18.453 1 93.06 493 GLY A CA 1
ATOM 3945 C C . GLY A 1 493 ? -18.031 -17.656 -18.75 1 93.06 493 GLY A C 1
ATOM 3946 O O . GLY A 1 493 ? -17.156 -17.766 -19.625 1 93.06 493 GLY A O 1
ATOM 3947 N N . PHE A 1 494 ? -18.5 -18.609 -18.094 1 94.88 494 PHE A N 1
ATOM 3948 C CA . PHE A 1 494 ? -18.016 -19.969 -18.266 1 94.88 494 PHE A CA 1
ATOM 3949 C C . PHE A 1 494 ? -18.359 -20.484 -19.656 1 94.88 494 PHE A C 1
ATOM 3951 O O . PHE A 1 494 ? -17.562 -21.188 -20.281 1 94.88 494 PHE A O 1
ATOM 3958 N N . THR A 1 495 ? -19.484 -20.141 -20.094 1 91.31 495 THR A N 1
ATOM 3959 C CA . THR A 1 495 ? -19.906 -20.547 -21.438 1 91.31 495 THR A CA 1
ATOM 3960 C C . THR A 1 495 ? -19 -19.938 -22.5 1 91.31 495 THR A C 1
ATOM 3962 O O . THR A 1 495 ? -18.578 -20.625 -23.438 1 91.31 495 THR A O 1
ATOM 3965 N N . ASP A 1 496 ? -18.75 -18.688 -22.344 1 90.31 496 ASP A N 1
ATOM 3966 C CA . ASP A 1 496 ? -17.797 -18.047 -23.25 1 90.31 496 ASP A CA 1
ATOM 3967 C C . ASP A 1 496 ? -16.453 -18.766 -23.234 1 90.31 496 ASP A C 1
ATOM 3969 O O . ASP A 1 496 ? -15.828 -18.938 -24.281 1 90.31 496 ASP A O 1
ATOM 3973 N N . PHE A 1 497 ? -16.047 -19.156 -22.078 1 93.38 497 PHE A N 1
ATOM 3974 C CA . PHE A 1 497 ? -14.758 -19.797 -21.891 1 93.38 497 PHE A CA 1
ATOM 3975 C C . PHE A 1 497 ? -14.734 -21.172 -22.562 1 93.38 497 PHE A C 1
ATOM 3977 O O . PHE A 1 497 ? -13.758 -21.531 -23.219 1 93.38 497 PHE A O 1
ATOM 3984 N N . LEU A 1 498 ? -15.75 -21.953 -22.406 1 90.81 498 LEU A N 1
ATOM 3985 C CA . LEU A 1 498 ? -15.805 -23.297 -22.953 1 90.81 498 LEU A CA 1
ATOM 3986 C C . LEU A 1 498 ? -15.781 -23.281 -24.469 1 90.81 498 LEU A C 1
ATOM 3988 O O . LEU A 1 498 ? -15.359 -24.25 -25.094 1 90.81 498 LEU A O 1
ATOM 3992 N N . ALA A 1 499 ? -16.156 -22.172 -25.016 1 86.75 499 ALA A N 1
ATOM 3993 C CA . ALA A 1 499 ? -16.156 -22.031 -26.469 1 86.75 499 ALA A CA 1
ATOM 3994 C C . ALA A 1 499 ? -14.742 -22.062 -27.016 1 86.75 499 ALA A C 1
ATOM 3996 O O . ALA A 1 499 ? -14.523 -22.391 -28.188 1 86.75 499 ALA A O 1
ATOM 3997 N N . LEU A 1 500 ? -13.766 -21.766 -26.219 1 87.38 500 LEU A N 1
ATOM 3998 C CA . LEU A 1 500 ? -12.367 -21.719 -26.641 1 87.38 500 LEU A CA 1
ATOM 3999 C C . LEU A 1 500 ? -11.844 -23.125 -26.938 1 87.38 500 LEU A C 1
ATOM 4001 O O . LEU A 1 500 ? -10.922 -23.281 -27.75 1 87.38 500 LEU A O 1
ATOM 4005 N N . LYS A 1 501 ? -12.086 -24.078 -26.172 1 76.62 501 LYS A N 1
ATOM 4006 C CA . LYS A 1 501 ? -11.625 -25.438 -26.391 1 76.62 501 LYS A CA 1
ATOM 4007 C C . LYS A 1 501 ? -12.281 -26.047 -27.641 1 76.62 501 LYS A C 1
ATOM 4009 O O . LYS A 1 501 ? -11.641 -26.812 -28.359 1 76.62 501 LYS A O 1
ATOM 4014 N N . ALA A 1 502 ? -13.477 -25.797 -27.906 1 58.09 502 ALA A N 1
ATOM 4015 C CA . ALA A 1 502 ? -14.227 -26.375 -29.016 1 58.09 502 ALA A CA 1
ATOM 4016 C C . ALA A 1 502 ? -13.633 -25.953 -30.359 1 58.09 502 ALA A C 1
ATOM 4018 O O . ALA A 1 502 ? -13.578 -26.75 -31.297 1 58.09 502 ALA A O 1
ATOM 4019 N N . ASP A 1 503 ? -13.18 -24.891 -30.438 1 50.44 503 ASP A N 1
ATOM 4020 C CA . ASP A 1 503 ? -12.891 -24.312 -31.75 1 50.44 503 ASP A CA 1
ATOM 4021 C C . ASP A 1 503 ? -11.391 -24.328 -32.031 1 50.44 503 ASP A C 1
ATOM 4023 O O . ASP A 1 503 ? -10.984 -24.312 -33.188 1 50.44 503 ASP A O 1
ATOM 4027 N N . ASP A 1 504 ? -10.578 -24.359 -30.906 1 62.25 504 ASP A N 1
ATOM 4028 C CA . ASP A 1 504 ? -9.211 -24.016 -31.25 1 62.25 504 ASP A CA 1
ATOM 4029 C C . ASP A 1 504 ? -8.242 -25.141 -30.906 1 62.25 504 ASP A C 1
ATOM 4031 O O . ASP A 1 504 ? -8.492 -25.906 -29.969 1 62.25 504 ASP A O 1
ATOM 4035 N N . GLY A 1 505 ? -7.496 -25.703 -31.781 1 76.69 505 GLY A N 1
ATOM 4036 C CA . GLY A 1 505 ? -6.348 -26.562 -31.531 1 76.69 505 GLY A CA 1
ATOM 4037 C C . GLY A 1 505 ? -5.363 -25.984 -30.547 1 76.69 505 GLY A C 1
ATOM 4038 O O . GLY A 1 505 ? -4.41 -25.297 -30.938 1 76.69 505 GLY A O 1
ATOM 4039 N N . LEU A 1 506 ? -5.52 -26.25 -29.156 1 85.75 506 LEU A N 1
ATOM 4040 C CA . LEU A 1 506 ? -4.668 -25.703 -28.109 1 85.75 506 LEU A CA 1
ATOM 4041 C C . LEU A 1 506 ? -3.35 -26.469 -28.016 1 85.75 506 LEU A C 1
ATOM 4043 O O . LEU A 1 506 ? -3.328 -27.688 -28.125 1 85.75 506 LEU A O 1
ATOM 4047 N N . ASN A 1 507 ? -2.316 -25.734 -28.016 1 86.12 507 ASN A N 1
ATOM 4048 C CA . ASN A 1 507 ? -1.059 -26.406 -27.703 1 86.12 507 ASN A CA 1
ATOM 4049 C C . ASN A 1 507 ? -1.012 -26.875 -26.25 1 86.12 507 ASN A C 1
ATOM 4051 O O . ASN A 1 507 ? -1.965 -26.656 -25.5 1 86.12 507 ASN A O 1
ATOM 4055 N N . GLN A 1 508 ? -0.035 -27.5 -25.906 1 86 508 GLN A N 1
ATOM 4056 C CA . GLN A 1 508 ? 0.036 -28.125 -24.578 1 86 508 GLN A CA 1
ATOM 4057 C C . GLN A 1 508 ? -0.04 -27.062 -23.484 1 86 508 GLN A C 1
ATOM 4059 O O . GLN A 1 508 ? -0.715 -27.266 -22.469 1 86 508 GLN A O 1
ATOM 4064 N N . TYR A 1 509 ? 0.634 -26.016 -23.594 1 87.06 509 TYR A N 1
ATOM 4065 C CA . TYR A 1 509 ? 0.642 -24.984 -22.578 1 87.06 509 TYR A CA 1
ATOM 4066 C C . TYR A 1 509 ? -0.714 -24.297 -22.484 1 87.06 509 TYR A C 1
ATOM 4068 O O . TYR A 1 509 ? -1.176 -23.953 -21.391 1 87.06 509 TYR A O 1
ATOM 4076 N N . GLU A 1 510 ? -1.349 -24.125 -23.578 1 89.06 510 GLU A N 1
ATOM 4077 C CA . GLU A 1 510 ? -2.691 -23.547 -23.609 1 89.06 510 GLU A CA 1
ATOM 4078 C C . GLU A 1 510 ? -3.705 -24.5 -22.953 1 89.06 510 GLU A C 1
ATOM 4080 O O . GLU A 1 510 ? -4.656 -24.047 -22.312 1 89.06 510 GLU A O 1
ATOM 4085 N N . THR A 1 511 ? -3.438 -25.766 -23.172 1 90.38 511 THR A N 1
ATOM 4086 C CA . THR A 1 511 ? -4.301 -26.766 -22.547 1 90.38 511 THR A CA 1
ATOM 4087 C C . THR A 1 511 ? -4.199 -26.688 -21.031 1 90.38 511 THR A C 1
ATOM 4089 O O . THR A 1 511 ? -5.207 -26.812 -20.328 1 90.38 511 THR A O 1
ATOM 4092 N N . ASP A 1 512 ? -3.018 -26.562 -20.562 1 91.25 512 ASP A N 1
ATOM 4093 C CA . ASP A 1 512 ? -2.826 -26.406 -19.125 1 91.25 512 ASP A CA 1
ATOM 4094 C C . ASP A 1 512 ? -3.504 -25.125 -18.609 1 91.25 512 ASP A C 1
ATOM 4096 O O . ASP A 1 512 ? -4.133 -25.141 -17.547 1 91.25 512 ASP A O 1
ATOM 4100 N N . ALA A 1 513 ? -3.355 -24.031 -19.391 1 90.75 513 ALA A N 1
ATOM 4101 C CA . ALA A 1 513 ? -3.998 -22.781 -19.016 1 90.75 513 ALA A CA 1
ATOM 4102 C C . ALA A 1 513 ? -5.516 -22.922 -18.984 1 90.75 513 ALA A C 1
ATOM 4104 O O . ALA A 1 513 ? -6.18 -22.391 -18.094 1 90.75 513 ALA A O 1
ATOM 4105 N N . PHE A 1 514 ? -5.988 -23.625 -19.938 1 92.56 514 PHE A N 1
ATOM 4106 C CA . PHE A 1 514 ? -7.418 -23.906 -19.984 1 92.56 514 PHE A CA 1
ATOM 4107 C C . PHE A 1 514 ? -7.859 -24.688 -18.75 1 92.56 514 PHE A C 1
ATOM 4109 O O . PHE A 1 514 ? -8.867 -24.344 -18.109 1 92.56 514 PHE A O 1
ATOM 4116 N N . ALA A 1 515 ? -7.105 -25.688 -18.438 1 92.81 515 ALA A N 1
ATOM 4117 C CA . ALA A 1 515 ? -7.453 -26.531 -17.297 1 92.81 515 ALA A CA 1
ATOM 4118 C C . ALA A 1 515 ? -7.434 -25.734 -16 1 92.81 515 ALA A C 1
ATOM 4120 O O . ALA A 1 515 ? -8.312 -25.891 -15.156 1 92.81 515 ALA A O 1
ATOM 4121 N N . LEU A 1 516 ? -6.488 -24.922 -15.867 1 91.69 516 LEU A N 1
ATOM 4122 C CA . LEU A 1 516 ? -6.375 -24.094 -14.664 1 91.69 516 LEU A CA 1
ATOM 4123 C C . LEU A 1 516 ? -7.531 -23.109 -14.578 1 91.69 516 LEU A C 1
ATOM 4125 O O . LEU A 1 516 ? -8.117 -22.922 -13.508 1 91.69 516 LEU A O 1
ATOM 4129 N N . THR A 1 517 ? -7.805 -22.469 -15.633 1 93.06 517 THR A N 1
ATOM 4130 C CA . THR A 1 517 ? -8.914 -21.516 -15.672 1 93.06 517 THR A CA 1
ATOM 4131 C C . THR A 1 517 ? -10.242 -22.219 -15.438 1 93.06 517 THR A C 1
ATOM 4133 O O . THR A 1 517 ? -11.117 -21.719 -14.734 1 93.06 517 THR A O 1
ATOM 4136 N N . TYR A 1 518 ? -10.336 -23.391 -16.047 1 93.81 518 TYR A N 1
ATOM 4137 C CA . TYR A 1 518 ? -11.516 -24.219 -15.852 1 93.81 518 TYR A CA 1
ATOM 4138 C C . TYR A 1 518 ? -11.727 -24.531 -14.367 1 93.81 518 TYR A C 1
ATOM 4140 O O . TYR A 1 518 ? -12.836 -24.391 -13.852 1 93.81 518 TYR A O 1
ATOM 4148 N N . SER A 1 519 ? -10.719 -24.922 -13.812 1 93.25 519 SER A N 1
ATOM 4149 C CA . SER A 1 519 ? -10.773 -25.234 -12.383 1 93.25 519 SER A CA 1
ATOM 4150 C C . SER A 1 519 ? -11.164 -24 -11.57 1 93.25 519 SER A C 1
ATOM 4152 O O . SER A 1 519 ? -11.883 -24.125 -10.57 1 93.25 519 SER A O 1
ATOM 4154 N N . SER A 1 520 ? -10.68 -22.891 -11.945 1 92.56 520 SER A N 1
ATOM 4155 C CA . SER A 1 520 ? -11 -21.641 -11.258 1 92.56 520 SER A CA 1
ATOM 4156 C C . SER A 1 520 ? -12.5 -21.344 -11.336 1 92.56 520 SER A C 1
ATOM 4158 O O . SER A 1 520 ? -13.102 -20.906 -10.352 1 92.56 520 SER A O 1
ATOM 4160 N N . TYR A 1 521 ? -13.086 -21.531 -12.461 1 94.75 521 TYR A N 1
ATOM 4161 C CA . TYR A 1 521 ? -14.531 -21.391 -12.594 1 94.75 521 TYR A CA 1
ATOM 4162 C C . TYR A 1 521 ? -15.266 -22.359 -11.68 1 94.75 521 TYR A C 1
ATOM 4164 O O . TYR A 1 521 ? -16.188 -21.969 -10.961 1 94.75 521 TYR A O 1
ATOM 4172 N N . GLN A 1 522 ? -14.812 -23.594 -11.75 1 94.38 522 GLN A N 1
ATOM 4173 C CA . GLN A 1 522 ? -15.469 -24.625 -10.953 1 94.38 522 GLN A CA 1
ATOM 4174 C C . GLN A 1 522 ? -15.398 -24.281 -9.461 1 94.38 522 GLN A C 1
ATOM 4176 O O . GLN A 1 522 ? -16.359 -24.5 -8.727 1 94.38 522 GLN A O 1
ATOM 4181 N N . GLN A 1 523 ? -14.289 -23.781 -9.031 1 92.69 523 GLN A N 1
ATOM 4182 C CA . GLN A 1 523 ? -14.141 -23.422 -7.633 1 92.69 523 GLN A CA 1
ATOM 4183 C C . GLN A 1 523 ? -15.133 -22.328 -7.234 1 92.69 523 GLN A C 1
ATOM 4185 O O . GLN A 1 523 ? -15.648 -22.328 -6.113 1 92.69 523 GLN A O 1
ATOM 4190 N N . ARG A 1 524 ? -15.398 -21.438 -8.086 1 92.94 524 ARG A N 1
ATOM 4191 C CA . ARG A 1 524 ? -16.359 -20.375 -7.785 1 92.94 524 ARG A CA 1
ATOM 4192 C C . ARG A 1 524 ? -17.781 -20.922 -7.715 1 92.94 524 ARG A C 1
ATOM 4194 O O . ARG A 1 524 ? -18.594 -20.453 -6.914 1 92.94 524 ARG A O 1
ATOM 4201 N N . PHE A 1 525 ? -18.109 -21.844 -8.594 1 94.19 525 PHE A N 1
ATOM 4202 C CA . PHE A 1 525 ? -19.406 -22.5 -8.523 1 94.19 525 PHE A CA 1
ATOM 4203 C C . PHE A 1 525 ? -19.562 -23.25 -7.195 1 94.19 525 PHE A C 1
ATOM 4205 O O . PHE A 1 525 ? -20.594 -23.141 -6.531 1 94.19 525 PHE A O 1
ATOM 4212 N N . LEU A 1 526 ? -18.531 -23.922 -6.91 1 93 526 LEU A N 1
ATOM 4213 C CA . LEU A 1 526 ? -18.547 -24.703 -5.688 1 93 526 LEU A CA 1
ATOM 4214 C C . LEU A 1 526 ? -18.781 -23.828 -4.465 1 93 526 LEU A C 1
ATOM 4216 O O . LEU A 1 526 ? -19.688 -24.078 -3.668 1 93 526 LEU A O 1
ATOM 4220 N N . ARG A 1 527 ? -18.047 -22.766 -4.34 1 88.88 527 ARG A N 1
ATOM 4221 C CA . ARG A 1 527 ? -18.109 -21.906 -3.168 1 88.88 527 ARG A CA 1
ATOM 4222 C C . ARG A 1 527 ? -19.438 -21.156 -3.121 1 88.88 527 ARG A C 1
ATOM 4224 O O . ARG A 1 527 ? -20 -20.938 -2.043 1 88.88 527 ARG A O 1
ATOM 4231 N N . LEU A 1 528 ? -19.891 -20.75 -4.234 1 90.62 528 LEU A N 1
ATOM 4232 C CA . LEU A 1 528 ? -21.141 -20 -4.316 1 90.62 528 LEU A CA 1
ATOM 4233 C C . LEU A 1 528 ? -22.312 -20.828 -3.846 1 90.62 528 LEU A C 1
ATOM 4235 O O . LEU A 1 528 ? -23.203 -20.344 -3.137 1 90.62 528 LEU A O 1
ATOM 4239 N N . HIS A 1 529 ? -22.344 -22.078 -4.137 1 91.81 529 HIS A N 1
ATOM 4240 C CA . HIS A 1 529 ? -23.516 -22.938 -3.898 1 91.81 529 HIS A CA 1
ATOM 4241 C C . HIS A 1 529 ? -23.328 -23.781 -2.641 1 91.81 529 HIS A C 1
ATOM 4243 O O . HIS A 1 529 ? -24.297 -24.359 -2.143 1 91.81 529 HIS A O 1
ATOM 4249 N N . ARG A 1 530 ? -22.219 -23.781 -2.111 1 90 530 ARG A N 1
ATOM 4250 C CA . ARG A 1 530 ? -21.859 -24.656 -1.004 1 90 530 ARG A CA 1
ATOM 4251 C C . ARG A 1 530 ? -22.797 -24.438 0.188 1 90 530 ARG A C 1
ATOM 4253 O O . ARG A 1 530 ? -23.203 -25.391 0.848 1 90 530 ARG A O 1
ATOM 4260 N N . PRO A 1 531 ? -23.141 -23.188 0.521 1 85.25 531 PRO A N 1
ATOM 4261 C CA . PRO A 1 531 ? -24 -22.969 1.688 1 85.25 531 PRO A CA 1
ATOM 4262 C C . PRO A 1 531 ? -25.328 -23.688 1.583 1 85.25 531 PRO A C 1
ATOM 4264 O O . PRO A 1 531 ? -26 -23.906 2.596 1 85.25 531 PRO A O 1
ATOM 4267 N N . PHE A 1 532 ? -25.734 -24.141 0.439 1 88.56 532 PHE A N 1
ATOM 4268 C CA . PHE A 1 532 ? -27.047 -24.75 0.234 1 88.56 532 PHE A CA 1
ATOM 4269 C C . PHE A 1 532 ? -26.906 -26.219 -0.134 1 88.56 532 PHE A C 1
ATOM 4271 O O . PHE A 1 532 ? -27.875 -26.859 -0.554 1 88.56 532 PHE A O 1
ATOM 4278 N N . PHE A 1 533 ? -25.703 -26.734 -0.018 1 90 533 PHE A N 1
ATOM 4279 C CA . PHE A 1 533 ? -25.359 -28.078 -0.427 1 90 533 PHE A CA 1
ATOM 4280 C C . PHE A 1 533 ? -26.109 -29.109 0.416 1 90 533 PHE A C 1
ATOM 4282 O O . PHE A 1 533 ? -26.891 -29.906 -0.112 1 90 533 PHE A O 1
ATOM 4289 N N . ILE A 1 534 ? -25.953 -29.016 1.697 1 87.38 534 ILE A N 1
ATOM 4290 C CA . ILE A 1 534 ? -26.562 -30 2.588 1 87.38 534 ILE A CA 1
ATOM 4291 C C . ILE A 1 534 ? -28.078 -29.828 2.586 1 87.38 534 ILE A C 1
ATOM 4293 O O . ILE A 1 534 ? -28.812 -30.828 2.611 1 87.38 534 ILE A O 1
ATOM 4297 N N . ARG A 1 535 ? -28.484 -28.562 2.539 1 86.38 535 ARG A N 1
ATOM 4298 C CA . ARG A 1 535 ? -29.922 -28.281 2.51 1 86.38 535 ARG A CA 1
ATOM 4299 C C . ARG A 1 535 ? -30.578 -28.922 1.287 1 86.38 535 ARG A C 1
ATOM 4301 O O . ARG A 1 535 ? -31.766 -29.234 1.31 1 86.38 535 ARG A O 1
ATOM 4308 N N . GLY A 1 536 ? -29.797 -29.141 0.345 1 90.94 536 GLY A N 1
ATOM 4309 C CA . GLY A 1 536 ? -30.312 -29.672 -0.908 1 90.94 536 GLY A CA 1
ATOM 4310 C C . GLY A 1 536 ? -30.703 -31.125 -0.818 1 90.94 536 GLY A C 1
ATOM 4311 O O . GLY A 1 536 ? -31.406 -31.641 -1.687 1 90.94 536 GLY A O 1
ATOM 4312 N N . TYR A 1 537 ? -30.359 -31.812 0.239 1 89.25 537 TYR A N 1
ATOM 4313 C CA . TYR A 1 537 ? -30.766 -33.188 0.428 1 89.25 537 TYR A CA 1
ATOM 4314 C C . TYR A 1 537 ? -32.156 -33.281 1.056 1 89.25 537 TYR A C 1
ATOM 4316 O O . TYR A 1 537 ? -32.844 -34.312 0.931 1 89.25 537 TYR A O 1
ATOM 4324 N N . GLN A 1 538 ? -32.5 -32.188 1.751 1 87.25 538 GLN A N 1
ATOM 4325 C CA . GLN A 1 538 ? -33.781 -32.188 2.494 1 87.25 538 GLN A CA 1
ATOM 4326 C C . GLN A 1 538 ? -34.844 -31.344 1.793 1 87.25 538 GLN A C 1
ATOM 4328 O O . GLN A 1 538 ? -36.031 -31.656 1.881 1 87.25 538 GLN A O 1
ATOM 4333 N N . ASP A 1 539 ? -34.375 -30.281 1.188 1 89.81 539 ASP A N 1
ATOM 4334 C CA . ASP A 1 539 ? -35.25 -29.328 0.552 1 89.81 539 ASP A CA 1
ATOM 4335 C C . ASP A 1 539 ? -35 -29.25 -0.953 1 89.81 539 ASP A C 1
ATOM 4337 O O . ASP A 1 539 ? -33.938 -28.844 -1.39 1 89.81 539 ASP A O 1
ATOM 4341 N N . HIS A 1 540 ? -36.031 -29.578 -1.753 1 89.31 540 HIS A N 1
ATOM 4342 C CA . HIS A 1 540 ? -35.906 -29.625 -3.205 1 89.31 540 HIS A CA 1
ATOM 4343 C C . HIS A 1 540 ? -35.594 -28.25 -3.779 1 89.31 540 HIS A C 1
ATOM 4345 O O . HIS A 1 540 ? -35.125 -28.125 -4.91 1 89.31 540 HIS A O 1
ATOM 4351 N N . ARG A 1 541 ? -35.906 -27.156 -3.107 1 88.44 541 ARG A N 1
ATOM 4352 C CA . ARG A 1 541 ? -35.594 -25.781 -3.527 1 88.44 541 ARG A CA 1
ATOM 4353 C C . ARG A 1 541 ? -34.094 -25.625 -3.795 1 88.44 541 ARG A C 1
ATOM 4355 O O . ARG A 1 541 ? -33.688 -24.781 -4.613 1 88.44 541 ARG A O 1
ATOM 4362 N N . TYR A 1 542 ? -33.344 -26.438 -3.1 1 92.88 542 TYR A N 1
ATOM 4363 C CA . TYR A 1 542 ? -31.891 -26.25 -3.146 1 92.88 542 TYR A CA 1
ATOM 4364 C C . TYR A 1 542 ? -31.203 -27.391 -3.889 1 92.88 542 TYR A C 1
ATOM 4366 O O . TYR A 1 542 ? -29.984 -27.578 -3.77 1 92.88 542 TYR A O 1
ATOM 4374 N N . GLU A 1 543 ? -31.953 -28.172 -4.605 1 93.44 543 GLU A N 1
ATOM 4375 C CA . GLU A 1 543 ? -31.422 -29.312 -5.336 1 93.44 543 GLU A CA 1
ATOM 4376 C C . GLU A 1 543 ? -30.391 -28.891 -6.371 1 93.44 543 GLU A C 1
ATOM 4378 O O . GLU A 1 543 ? -29.375 -29.562 -6.57 1 93.44 543 GLU A O 1
ATOM 4383 N N . HIS A 1 544 ? -30.703 -27.797 -6.961 1 93.44 544 HIS A N 1
ATOM 4384 C CA . HIS A 1 544 ? -29.781 -27.281 -7.957 1 93.44 544 HIS A CA 1
ATOM 4385 C C . HIS A 1 544 ? -28.406 -27.031 -7.344 1 93.44 544 HIS A C 1
ATOM 4387 O O . HIS A 1 544 ? -27.375 -27.359 -7.945 1 93.44 544 HIS A O 1
ATOM 4393 N N . SER A 1 545 ? -28.391 -26.453 -6.262 1 93.81 545 SER A N 1
ATOM 4394 C CA . SER A 1 545 ? -27.125 -26.156 -5.586 1 93.81 545 SER A CA 1
ATOM 4395 C C . SER A 1 545 ? -26.406 -27.438 -5.188 1 93.81 545 SER A C 1
ATOM 4397 O O . SER A 1 545 ? -25.188 -27.531 -5.312 1 93.81 545 SER A O 1
ATOM 4399 N N . ARG A 1 546 ? -27.141 -28.391 -4.754 1 94.06 546 ARG A N 1
ATOM 4400 C CA . ARG A 1 546 ? -26.547 -29.672 -4.398 1 94.06 546 ARG A CA 1
ATOM 4401 C C . ARG A 1 546 ? -25.844 -30.312 -5.602 1 94.06 546 ARG A C 1
ATOM 4403 O O . ARG A 1 546 ? -24.672 -30.688 -5.523 1 94.06 546 ARG A O 1
ATOM 4410 N N . ILE A 1 547 ? -26.531 -30.328 -6.676 1 94.69 547 ILE A N 1
ATOM 4411 C CA . ILE A 1 547 ? -26 -30.953 -7.887 1 94.69 547 ILE A CA 1
ATOM 4412 C C . ILE A 1 547 ? -24.781 -30.188 -8.383 1 94.69 547 ILE A C 1
ATOM 4414 O O . ILE A 1 547 ? -23.766 -30.781 -8.758 1 94.69 547 ILE A O 1
ATOM 4418 N N . THR A 1 548 ? -24.891 -28.875 -8.352 1 95.5 548 THR A N 1
ATOM 4419 C CA . THR A 1 548 ? -23.812 -28.016 -8.828 1 95.5 548 THR A CA 1
ATOM 4420 C C . THR A 1 548 ? -22.562 -28.203 -7.992 1 95.5 548 THR A C 1
ATOM 4422 O O . THR A 1 548 ? -21.453 -28.281 -8.531 1 95.5 548 THR A O 1
ATOM 4425 N N . VAL A 1 549 ? -22.703 -28.281 -6.73 1 95.12 549 VAL A N 1
ATOM 4426 C CA . VAL A 1 549 ? -21.578 -28.406 -5.812 1 95.12 549 VAL A CA 1
ATOM 4427 C C . VAL A 1 549 ? -20.875 -29.734 -6.027 1 95.12 549 VAL A C 1
ATOM 4429 O O . VAL A 1 549 ? -19.641 -29.797 -6.09 1 95.12 549 VAL A O 1
ATOM 4432 N N . ILE A 1 550 ? -21.625 -30.781 -6.156 1 95.62 550 ILE A N 1
ATOM 4433 C CA . ILE A 1 550 ? -21.047 -32.125 -6.34 1 95.62 550 ILE A CA 1
ATOM 4434 C C . ILE A 1 550 ? -20.312 -32.188 -7.68 1 95.62 550 ILE A C 1
ATOM 4436 O O . ILE A 1 550 ? -19.172 -32.656 -7.75 1 95.62 550 ILE A O 1
ATOM 4440 N N . ALA A 1 551 ? -20.969 -31.703 -8.648 1 95.81 551 ALA A N 1
ATOM 4441 C CA . ALA A 1 551 ? -20.359 -31.703 -9.977 1 95.81 551 ALA A CA 1
ATOM 4442 C C . ALA A 1 551 ? -19.062 -30.891 -9.992 1 95.81 551 ALA A C 1
ATOM 4444 O O . ALA A 1 551 ? -18.062 -31.328 -10.555 1 95.81 551 ALA A O 1
ATOM 4445 N N . ALA A 1 552 ? -19.109 -29.734 -9.43 1 96.44 552 ALA A N 1
ATOM 4446 C CA . ALA A 1 552 ? -17.953 -28.844 -9.391 1 96.44 552 ALA A CA 1
ATOM 4447 C C . ALA A 1 552 ? -16.797 -29.5 -8.625 1 96.44 552 ALA A C 1
ATOM 4449 O O . ALA A 1 552 ? -15.648 -29.453 -9.062 1 96.44 552 ALA A O 1
ATOM 4450 N N . ALA A 1 553 ? -17.094 -30.078 -7.5 1 95.81 553 ALA A N 1
ATOM 4451 C CA . ALA A 1 553 ? -16.062 -30.734 -6.695 1 95.81 553 ALA A CA 1
ATOM 4452 C C . ALA A 1 553 ? -15.383 -31.859 -7.477 1 95.81 553 ALA A C 1
ATOM 4454 O O . ALA A 1 553 ? -14.156 -31.953 -7.477 1 95.81 553 ALA A O 1
ATOM 4455 N N . ARG A 1 554 ? -16.172 -32.656 -8.141 1 96.75 554 ARG A N 1
ATOM 4456 C CA . ARG A 1 554 ? -15.641 -33.75 -8.922 1 96.75 554 ARG A CA 1
ATOM 4457 C C . ARG A 1 554 ? -14.781 -33.25 -10.07 1 96.75 554 ARG A C 1
ATOM 4459 O O . ARG A 1 554 ? -13.719 -33.812 -10.352 1 96.75 554 ARG A O 1
ATOM 4466 N N . GLN A 1 555 ? -15.25 -32.188 -10.641 1 95.81 555 GLN A N 1
ATOM 4467 C CA . GLN A 1 555 ? -14.516 -31.641 -11.773 1 95.81 555 GLN A CA 1
ATOM 4468 C C . GLN A 1 555 ? -13.195 -31.031 -11.312 1 95.81 555 GLN A C 1
ATOM 4470 O O . GLN A 1 555 ? -12.18 -31.141 -12.016 1 95.81 555 GLN A O 1
ATOM 4475 N N . ILE A 1 556 ? -13.18 -30.312 -10.211 1 95.75 556 ILE A N 1
ATOM 4476 C CA . ILE A 1 556 ? -11.945 -29.75 -9.656 1 95.75 556 ILE A CA 1
ATOM 4477 C C . ILE A 1 556 ? -10.938 -30.875 -9.422 1 95.75 556 ILE A C 1
ATOM 4479 O O . ILE A 1 556 ? -9.789 -30.781 -9.875 1 95.75 556 ILE A O 1
ATOM 4483 N N . ALA A 1 557 ? -11.406 -31.906 -8.781 1 96.62 557 ALA A N 1
ATOM 4484 C CA . ALA A 1 557 ? -10.523 -33.031 -8.461 1 96.62 557 ALA A CA 1
ATOM 4485 C C . ALA A 1 557 ? -10 -33.688 -9.727 1 96.62 557 ALA A C 1
ATOM 4487 O O . ALA A 1 557 ? -8.805 -33.969 -9.844 1 96.62 557 ALA A O 1
ATOM 4488 N N . LYS A 1 558 ? -10.883 -33.938 -10.609 1 96 558 LYS A N 1
ATOM 4489 C CA . LYS A 1 558 ? -10.516 -34.594 -11.859 1 96 558 LYS A CA 1
ATOM 4490 C C . LYS A 1 558 ? -9.484 -33.781 -12.633 1 96 558 LYS A C 1
ATOM 4492 O O . LYS A 1 558 ? -8.492 -34.312 -13.117 1 96 558 LYS A O 1
ATOM 4497 N N . THR A 1 559 ? -9.75 -32.531 -12.766 1 95.31 559 THR A N 1
ATOM 4498 C CA . THR A 1 559 ? -8.859 -31.641 -13.5 1 95.31 559 THR A CA 1
ATOM 4499 C C . THR A 1 559 ? -7.484 -31.578 -12.844 1 95.31 559 THR A C 1
ATOM 4501 O O . THR A 1 559 ? -6.461 -31.625 -13.531 1 95.31 559 THR A O 1
ATOM 4504 N N . HIS A 1 560 ? -7.508 -31.469 -11.578 1 94.94 560 HIS A N 1
ATOM 4505 C CA . HIS A 1 560 ? -6.246 -31.406 -10.859 1 94.94 560 HIS A CA 1
ATOM 4506 C C . HIS A 1 560 ? -5.449 -32.688 -11.023 1 94.94 560 HIS A C 1
ATOM 4508 O O . HIS A 1 560 ? -4.238 -32.656 -11.25 1 94.94 560 HIS A O 1
ATOM 4514 N N . ARG A 1 561 ? -6.082 -33.844 -10.914 1 95 561 ARG A N 1
ATOM 4515 C CA . ARG A 1 561 ? -5.41 -35.125 -11.109 1 95 561 ARG A CA 1
ATOM 4516 C C . ARG A 1 561 ? -4.773 -35.188 -12.492 1 95 561 ARG A C 1
ATOM 4518 O O . ARG A 1 561 ? -3.621 -35.625 -12.625 1 95 561 ARG A O 1
ATOM 4525 N N . ARG A 1 562 ? -5.488 -34.719 -13.391 1 93.06 562 ARG A N 1
ATOM 4526 C CA . ARG A 1 562 ? -4.977 -34.75 -14.75 1 93.06 562 ARG A CA 1
ATOM 4527 C C . ARG A 1 562 ? -3.734 -33.875 -14.891 1 93.06 562 ARG A C 1
ATOM 4529 O O . ARG A 1 562 ? -2.748 -34.281 -15.508 1 93.06 562 ARG A O 1
ATOM 4536 N N . LEU A 1 563 ? -3.793 -32.688 -14.336 1 93.12 563 LEU A N 1
ATOM 4537 C CA . LEU A 1 563 ? -2.668 -31.766 -14.414 1 93.12 563 LEU A CA 1
ATOM 4538 C C . LEU A 1 563 ? -1.445 -32.344 -13.703 1 93.12 563 LEU A C 1
ATOM 4540 O O . LEU A 1 563 ? -0.325 -32.25 -14.211 1 93.12 563 LEU A O 1
ATOM 4544 N N . LEU A 1 564 ? -1.617 -32.938 -12.57 1 90.69 564 LEU A N 1
ATOM 4545 C CA . LEU A 1 564 ? -0.515 -33.5 -11.797 1 90.69 564 LEU A CA 1
ATOM 4546 C C . LEU A 1 564 ? 0.085 -34.719 -12.5 1 90.69 564 LEU A C 1
ATOM 4548 O O . LEU A 1 564 ? 1.274 -35 -12.344 1 90.69 564 LEU A O 1
ATOM 4552 N N . LEU A 1 565 ? -0.701 -35.375 -13.258 1 88.19 565 LEU A N 1
ATOM 4553 C CA . LEU A 1 565 ? -0.229 -36.562 -13.938 1 88.19 565 LEU A CA 1
ATOM 4554 C C . LEU A 1 565 ? 0.399 -36.219 -15.281 1 88.19 565 LEU A C 1
ATOM 4556 O O . LEU A 1 565 ? 1.48 -36.719 -15.609 1 88.19 565 LEU A O 1
ATOM 4560 N N . ASP A 1 566 ? -0.202 -35.344 -16.031 1 87.62 566 ASP A N 1
ATOM 4561 C CA . ASP A 1 566 ? 0.173 -35.094 -17.422 1 87.62 566 ASP A CA 1
ATOM 4562 C C . ASP A 1 566 ? 1.122 -33.906 -17.562 1 87.62 566 ASP A C 1
ATOM 4564 O O . ASP A 1 566 ? 1.89 -33.844 -18.516 1 87.62 566 ASP A O 1
ATOM 4568 N N . SER A 1 567 ? 1.046 -33 -16.656 1 89.25 567 SER A N 1
ATOM 4569 C CA . SER A 1 567 ? 1.751 -31.734 -16.859 1 89.25 567 SER A CA 1
ATOM 4570 C C . SER A 1 567 ? 2.535 -31.328 -15.617 1 89.25 567 SER A C 1
ATOM 4572 O O . SER A 1 567 ? 2.729 -30.141 -15.352 1 89.25 567 SER A O 1
ATOM 4574 N N . SER A 1 568 ? 2.959 -32.25 -14.828 1 84.81 568 SER A N 1
ATOM 4575 C CA . SER A 1 568 ? 3.611 -31.953 -13.555 1 84.81 568 SER A CA 1
ATOM 4576 C C . SER A 1 568 ? 4.938 -31.219 -13.766 1 84.81 568 SER A C 1
ATOM 4578 O O . SER A 1 568 ? 5.414 -30.516 -12.875 1 84.81 568 SER A O 1
ATOM 4580 N N . GLY A 1 569 ? 5.473 -31.359 -14.914 1 80.75 569 GLY A N 1
ATOM 4581 C CA . GLY A 1 569 ? 6.766 -30.75 -15.188 1 80.75 569 GLY A CA 1
ATOM 4582 C C . GLY A 1 569 ? 6.656 -29.328 -15.719 1 80.75 569 GLY A C 1
ATOM 4583 O O . GLY A 1 569 ? 7.648 -28.609 -15.773 1 80.75 569 GLY A O 1
ATOM 4584 N N . HIS A 1 570 ? 5.469 -28.906 -16.047 1 86.12 570 HIS A N 1
ATOM 4585 C CA . HIS A 1 570 ? 5.277 -27.578 -16.609 1 86.12 570 HIS A CA 1
ATOM 4586 C C . HIS A 1 570 ? 5.27 -26.516 -15.5 1 86.12 570 HIS A C 1
ATOM 4588 O O . HIS A 1 570 ? 4.68 -26.719 -14.445 1 86.12 570 HIS A O 1
ATOM 4594 N N . SER A 1 571 ? 5.879 -25.375 -15.773 1 81.56 571 SER A N 1
ATOM 4595 C CA . SER A 1 571 ? 6.09 -24.328 -14.781 1 81.56 571 SER A CA 1
ATOM 4596 C C . SER A 1 571 ? 4.762 -23.75 -14.297 1 81.56 571 SER A C 1
ATOM 4598 O O . SER A 1 571 ? 4.609 -23.438 -13.117 1 81.56 571 SER A O 1
ATOM 4600 N N . ILE A 1 572 ? 3.811 -23.656 -15.148 1 82.5 572 ILE A N 1
ATOM 4601 C CA . ILE A 1 572 ? 2.539 -23.047 -14.789 1 82.5 572 ILE A CA 1
ATOM 4602 C C . ILE A 1 572 ? 1.801 -23.922 -13.789 1 82.5 572 ILE A C 1
ATOM 4604 O O . ILE A 1 572 ? 1.089 -23.422 -12.914 1 82.5 572 ILE A O 1
ATOM 4608 N N . VAL A 1 573 ? 1.997 -25.234 -13.898 1 84.19 573 VAL A N 1
ATOM 4609 C CA . VAL A 1 573 ? 1.354 -26.172 -13 1 84.19 573 VAL A CA 1
ATOM 4610 C C . VAL A 1 573 ? 2.115 -26.219 -11.672 1 84.19 573 VAL A C 1
ATOM 4612 O O . VAL A 1 573 ? 1.506 -26.219 -10.602 1 84.19 573 VAL A O 1
ATOM 4615 N N . LYS A 1 574 ? 3.393 -26.156 -11.789 1 78.19 574 LYS A N 1
ATOM 4616 C CA . LYS A 1 574 ? 4.238 -26.172 -10.602 1 78.19 574 LYS A CA 1
ATOM 4617 C C . LYS A 1 574 ? 3.986 -24.953 -9.727 1 78.19 574 LYS A C 1
ATOM 4619 O O . LYS A 1 574 ? 4.082 -25.016 -8.5 1 78.19 574 LYS A O 1
ATOM 4624 N N . SER A 1 575 ? 3.619 -23.922 -10.359 1 75.88 575 SER A N 1
ATOM 4625 C CA . SER A 1 575 ? 3.447 -22.656 -9.648 1 75.88 575 SER A CA 1
ATOM 4626 C C . SER A 1 575 ? 2.018 -22.5 -9.141 1 75.88 575 SER A C 1
ATOM 4628 O O . SER A 1 575 ? 1.733 -21.609 -8.336 1 75.88 575 SER A O 1
ATOM 4630 N N . ALA A 1 576 ? 1.167 -23.344 -9.586 1 79.94 576 ALA A N 1
ATOM 4631 C CA . ALA A 1 576 ? -0.247 -23.203 -9.25 1 79.94 576 ALA A CA 1
ATOM 4632 C C . ALA A 1 576 ? -0.566 -23.906 -7.93 1 79.94 576 ALA A C 1
ATOM 4634 O O . ALA A 1 576 ? -1.387 -24.828 -7.895 1 79.94 576 ALA A O 1
ATOM 4635 N N . VAL A 1 577 ? -0.067 -23.422 -6.859 1 76 577 VAL A N 1
ATOM 4636 C CA . VAL A 1 577 ? -0.23 -24.047 -5.551 1 76 577 VAL A CA 1
ATOM 4637 C C . VAL A 1 577 ? -1.695 -23.984 -5.129 1 76 577 VAL A C 1
ATOM 4639 O O . VAL A 1 577 ? -2.182 -24.859 -4.418 1 76 577 VAL A O 1
ATOM 4642 N N . PHE A 1 578 ? -2.416 -23 -5.672 1 76.75 578 PHE A N 1
ATOM 4643 C CA . PHE A 1 578 ? -3.816 -22.812 -5.309 1 76.75 578 PHE A CA 1
ATOM 4644 C C . PHE A 1 578 ? -4.648 -24.016 -5.742 1 76.75 578 PHE A C 1
ATOM 4646 O O . PHE A 1 578 ? -5.688 -24.297 -5.145 1 76.75 578 PHE A O 1
ATOM 4653 N N . MET A 1 579 ? -4.195 -24.766 -6.703 1 85 579 MET A N 1
ATOM 4654 C CA . MET A 1 579 ? -4.93 -25.922 -7.199 1 85 579 MET A CA 1
ATOM 4655 C C . MET A 1 579 ? -5.039 -27 -6.121 1 85 579 MET A C 1
ATOM 4657 O O . MET A 1 579 ? -6.055 -27.688 -6.027 1 85 579 MET A O 1
ATOM 4661 N N . PHE A 1 580 ? -4.012 -27.094 -5.301 1 84.06 580 PHE A N 1
ATOM 4662 C CA . PHE A 1 580 ? -4.031 -28.062 -4.219 1 84.06 580 PHE A CA 1
ATOM 4663 C C . PHE A 1 580 ? -5.09 -27.703 -3.184 1 84.06 580 PHE A C 1
ATOM 4665 O O . PHE A 1 580 ? -5.832 -28.562 -2.717 1 84.06 580 PHE A O 1
ATOM 4672 N N . GLN A 1 581 ? -5.129 -26.453 -2.967 1 80.25 581 GLN A N 1
ATOM 4673 C CA . GLN A 1 581 ? -6.125 -25.984 -2.008 1 80.25 581 GLN A CA 1
ATOM 4674 C C . GLN A 1 581 ? -7.539 -26.219 -2.531 1 80.25 581 GLN A C 1
ATOM 4676 O O . GLN A 1 581 ? -8.422 -26.656 -1.786 1 80.25 581 GLN A O 1
ATOM 4681 N N . HIS A 1 582 ? -7.723 -25.891 -3.732 1 86.31 582 HIS A N 1
ATOM 4682 C CA . HIS A 1 582 ? -9.023 -26.141 -4.348 1 86.31 582 HIS A CA 1
ATOM 4683 C C . HIS A 1 582 ? -9.391 -27.625 -4.301 1 86.31 582 HIS A C 1
ATOM 4685 O O . HIS A 1 582 ? -10.531 -27.969 -3.992 1 86.31 582 HIS A O 1
ATOM 4691 N N . HIS A 1 583 ? -8.445 -28.406 -4.582 1 91.25 583 HIS A N 1
ATOM 4692 C CA . HIS A 1 583 ? -8.641 -29.859 -4.586 1 91.25 583 HIS A CA 1
ATOM 4693 C C . HIS A 1 583 ? -8.977 -30.375 -3.191 1 91.25 583 HIS A C 1
ATOM 4695 O O . HIS A 1 583 ? -9.938 -31.125 -3.016 1 91.25 583 HIS A O 1
ATOM 4701 N N . ILE A 1 584 ? -8.297 -29.953 -2.252 1 88.12 584 ILE A N 1
ATOM 4702 C CA . ILE A 1 584 ? -8.484 -30.406 -0.877 1 88.12 584 ILE A CA 1
ATOM 4703 C C . ILE A 1 584 ? -9.852 -29.938 -0.366 1 88.12 584 ILE A C 1
ATOM 4705 O O . ILE A 1 584 ? -10.539 -30.688 0.339 1 88.12 584 ILE A O 1
ATOM 4709 N N . THR A 1 585 ? -10.219 -28.75 -0.751 1 84.88 585 THR A N 1
ATOM 4710 C CA . THR A 1 585 ? -11.5 -28.234 -0.288 1 84.88 585 THR A CA 1
ATOM 4711 C C . THR A 1 585 ? -12.648 -28.922 -1.017 1 84.88 585 THR A C 1
ATOM 4713 O O . THR A 1 585 ? -13.797 -28.859 -0.56 1 84.88 585 THR A O 1
ATOM 4716 N N . ALA A 1 586 ? -12.398 -29.5 -2.107 1 91.44 586 ALA A N 1
ATOM 4717 C CA . ALA A 1 586 ? -13.414 -30.234 -2.861 1 91.44 586 ALA A CA 1
ATOM 4718 C C . ALA A 1 586 ? -13.672 -31.609 -2.256 1 91.44 586 ALA A C 1
ATOM 4720 O O . ALA A 1 586 ? -14.758 -32.156 -2.408 1 91.44 586 ALA A O 1
ATOM 4721 N N . LEU A 1 587 ? -12.797 -32.156 -1.521 1 93.5 587 LEU A N 1
ATOM 4722 C CA . LEU A 1 587 ? -12.844 -33.562 -1.065 1 93.5 587 LEU A CA 1
ATOM 4723 C C . LEU A 1 587 ? -13.938 -33.75 -0.017 1 93.5 587 LEU A C 1
ATOM 4725 O O . LEU A 1 587 ? -14.656 -34.75 -0.042 1 93.5 587 LEU A O 1
ATOM 4729 N N . PRO A 1 588 ? -14.07 -32.781 0.904 1 91.69 588 PRO A N 1
ATOM 4730 C CA . PRO A 1 588 ? -15.148 -32.938 1.885 1 91.69 588 PRO A CA 1
ATOM 4731 C C . PRO A 1 588 ? -16.531 -33.062 1.236 1 91.69 588 PRO A C 1
ATOM 4733 O O . PRO A 1 588 ? -17.422 -33.688 1.781 1 91.69 588 PRO A O 1
ATOM 4736 N N . ILE A 1 589 ? -16.672 -32.438 0.111 1 93.94 589 ILE A N 1
ATOM 4737 C CA . ILE A 1 589 ? -17.938 -32.5 -0.593 1 93.94 589 ILE A CA 1
ATOM 4738 C C . ILE A 1 589 ? -18.188 -33.938 -1.07 1 93.94 589 ILE A C 1
ATOM 4740 O O . ILE A 1 589 ? -19.297 -34.438 -0.974 1 93.94 589 ILE A O 1
ATOM 4744 N N . LEU A 1 590 ? -17.188 -34.562 -1.591 1 95.62 590 LEU A N 1
ATOM 4745 C CA . LEU A 1 590 ? -17.297 -35.969 -2.016 1 95.62 590 LEU A CA 1
ATOM 4746 C C . LEU A 1 590 ? -17.641 -36.875 -0.834 1 95.62 590 LEU A C 1
ATOM 4748 O O . LEU A 1 590 ? -18.5 -37.75 -0.939 1 95.62 590 LEU A O 1
ATOM 4752 N N . LEU A 1 591 ? -17.016 -36.625 0.266 1 94.5 591 LEU A N 1
ATOM 4753 C CA . LEU A 1 591 ? -17.281 -37.375 1.478 1 94.5 591 LEU A CA 1
ATOM 4754 C C . LEU A 1 591 ? -18.734 -37.219 1.911 1 94.5 591 LEU A C 1
ATOM 4756 O O . LEU A 1 591 ? -19.422 -38.219 2.129 1 94.5 591 LEU A O 1
ATOM 4760 N N . LEU A 1 592 ? -19.141 -35.969 2.002 1 92.44 592 LEU A N 1
ATOM 4761 C CA . LEU A 1 592 ? -20.484 -35.719 2.488 1 92.44 592 LEU A CA 1
ATOM 4762 C C . LEU A 1 592 ? -21.531 -36.281 1.529 1 92.44 592 LEU A C 1
ATOM 4764 O O . LEU A 1 592 ? -22.578 -36.781 1.962 1 92.44 592 LEU A O 1
ATOM 4768 N N . ASN A 1 593 ? -21.234 -36.188 0.281 1 94.31 593 ASN A N 1
ATOM 4769 C CA . ASN A 1 593 ? -22.156 -36.781 -0.686 1 94.31 593 ASN A CA 1
ATOM 4770 C C . ASN A 1 593 ? -22.25 -38.312 -0.504 1 94.31 593 ASN A C 1
ATOM 4772 O O . ASN A 1 593 ? -23.344 -38.875 -0.627 1 94.31 593 ASN A O 1
ATOM 4776 N N . ALA A 1 594 ? -21.188 -38.938 -0.239 1 95.44 594 ALA A N 1
ATOM 4777 C CA . ALA A 1 594 ? -21.156 -40.375 -0.007 1 95.44 594 ALA A CA 1
ATOM 4778 C C . ALA A 1 594 ? -21.969 -40.75 1.236 1 95.44 594 ALA A C 1
ATOM 4780 O O . ALA A 1 594 ? -22.578 -41.812 1.294 1 95.44 594 ALA A O 1
ATOM 4781 N N . LEU A 1 595 ? -21.984 -39.844 2.195 1 93.12 595 LEU A N 1
ATOM 4782 C CA . LEU A 1 595 ? -22.672 -40.125 3.449 1 93.12 595 LEU A CA 1
ATOM 4783 C C . LEU A 1 595 ? -24.172 -39.875 3.307 1 93.12 595 LEU A C 1
ATOM 4785 O O . LEU A 1 595 ? -24.984 -40.656 3.83 1 93.12 595 LEU A O 1
ATOM 4789 N N . TYR A 1 596 ? -24.531 -38.844 2.574 1 91.69 596 TYR A N 1
ATOM 4790 C CA . TYR A 1 596 ? -25.938 -38.5 2.432 1 91.69 596 TYR A CA 1
ATOM 4791 C C . TYR A 1 596 ? -26.609 -39.344 1.367 1 91.69 596 TYR A C 1
ATOM 4793 O O . TYR A 1 596 ? -27.812 -39.656 1.458 1 91.69 596 TYR A O 1
ATOM 4801 N N . ASP A 1 597 ? -25.828 -39.656 0.333 1 92.25 597 ASP A N 1
ATOM 4802 C CA . ASP A 1 597 ? -26.297 -40.531 -0.741 1 92.25 597 ASP A CA 1
ATOM 4803 C C . ASP A 1 597 ? -25.422 -41.781 -0.86 1 92.25 597 ASP A C 1
ATOM 4805 O O . ASP A 1 597 ? -24.469 -41.812 -1.644 1 92.25 597 ASP A O 1
ATOM 4809 N N . ARG A 1 598 ? -25.844 -42.844 -0.331 1 91.5 598 ARG A N 1
ATOM 4810 C CA . ARG A 1 598 ? -25.047 -44.062 -0.216 1 91.5 598 ARG A CA 1
ATOM 4811 C C . ARG A 1 598 ? -24.875 -44.75 -1.574 1 91.5 598 ARG A C 1
ATOM 4813 O O . ARG A 1 598 ? -23.922 -45.5 -1.779 1 91.5 598 ARG A O 1
ATOM 4820 N N . SER A 1 599 ? -25.766 -44.469 -2.477 1 93.25 599 SER A N 1
ATOM 4821 C CA . SER A 1 599 ? -25.641 -45.062 -3.811 1 93.25 599 SER A CA 1
ATOM 4822 C C . SER A 1 599 ? -24.406 -44.531 -4.531 1 93.25 599 SER A C 1
ATOM 4824 O O . SER A 1 599 ? -23.875 -45.188 -5.43 1 93.25 599 SER A O 1
ATOM 4826 N N . SER A 1 600 ? -23.922 -43.375 -4.133 1 93.69 600 SER A N 1
ATOM 4827 C CA . SER A 1 600 ? -22.75 -42.75 -4.762 1 93.69 600 SER A CA 1
ATOM 4828 C C . SER A 1 600 ? -21.469 -43.062 -3.992 1 93.69 600 SER A C 1
ATOM 4830 O O . SER A 1 600 ? -20.391 -42.656 -4.395 1 93.69 600 SER A O 1
ATOM 4832 N N . ALA A 1 601 ? -21.531 -43.781 -2.932 1 95.44 601 ALA A N 1
ATOM 4833 C CA . ALA A 1 601 ? -20.422 -43.969 -2.006 1 95.44 601 ALA A CA 1
ATOM 4834 C C . ALA A 1 601 ? -19.25 -44.656 -2.703 1 95.44 601 ALA A C 1
ATOM 4836 O O . ALA A 1 601 ? -18.094 -44.25 -2.494 1 95.44 601 ALA A O 1
ATOM 4837 N N . HIS A 1 602 ? -19.594 -45.688 -3.52 1 95.75 602 HIS A N 1
ATOM 4838 C CA . HIS A 1 602 ? -18.531 -46.406 -4.199 1 95.75 602 HIS A CA 1
ATOM 4839 C C . HIS A 1 602 ? -17.766 -45.5 -5.145 1 95.75 602 HIS A C 1
ATOM 4841 O O . HIS A 1 602 ? -16.531 -45.5 -5.168 1 95.75 602 HIS A O 1
ATOM 4847 N N . GLN A 1 603 ? -18.469 -44.781 -5.887 1 96.31 603 GLN A N 1
ATOM 4848 C CA . GLN A 1 603 ? -17.859 -43.844 -6.836 1 96.31 603 GLN A CA 1
ATOM 4849 C C . GLN A 1 603 ? -17.031 -42.781 -6.117 1 96.31 603 GLN A C 1
ATOM 4851 O O . GLN A 1 603 ? -15.914 -42.5 -6.52 1 96.31 603 GLN A O 1
ATOM 4856 N N . MET A 1 604 ? -17.594 -42.156 -5.066 1 97.06 604 MET A N 1
ATOM 4857 C CA . MET A 1 604 ? -16.891 -41.125 -4.312 1 97.06 604 MET A CA 1
ATOM 4858 C C . MET A 1 604 ? -15.625 -41.688 -3.674 1 97.06 604 MET A C 1
ATOM 4860 O O . MET A 1 604 ? -14.602 -41 -3.637 1 97.06 604 MET A O 1
ATOM 4864 N N . ARG A 1 605 ? -15.734 -42.875 -3.158 1 96.88 605 ARG A N 1
ATOM 4865 C CA . ARG A 1 605 ? -14.578 -43.531 -2.561 1 96.88 605 ARG A CA 1
ATOM 4866 C C . ARG A 1 605 ? -13.453 -43.688 -3.576 1 96.88 605 ARG A C 1
ATOM 4868 O O . ARG A 1 605 ? -12.289 -43.438 -3.258 1 96.88 605 ARG A O 1
ATOM 4875 N N . GLN A 1 606 ? -13.82 -44.125 -4.746 1 97.25 606 GLN A N 1
ATOM 4876 C CA . GLN A 1 606 ? -12.836 -44.312 -5.809 1 97.25 606 GLN A CA 1
ATOM 4877 C C . GLN A 1 606 ? -12.172 -42.969 -6.168 1 97.25 606 GLN A C 1
ATOM 4879 O O . GLN A 1 606 ? -10.953 -42.906 -6.332 1 97.25 606 GLN A O 1
ATOM 4884 N N . GLU A 1 607 ? -12.922 -41.969 -6.309 1 97.12 607 GLU A N 1
ATOM 4885 C CA . GLU A 1 607 ? -12.391 -40.656 -6.66 1 97.12 607 GLU A CA 1
ATOM 4886 C C . GLU A 1 607 ? -11.484 -40.125 -5.562 1 97.12 607 GLU A C 1
ATOM 4888 O O . GLU A 1 607 ? -10.477 -39.469 -5.848 1 97.12 607 GLU A O 1
ATOM 4893 N N . LEU A 1 608 ? -11.812 -40.344 -4.316 1 97.56 608 LEU A N 1
ATOM 4894 C CA . LEU A 1 608 ? -10.938 -39.969 -3.211 1 97.56 608 LEU A CA 1
ATOM 4895 C C . LEU A 1 608 ? -9.617 -40.719 -3.275 1 97.56 608 LEU A C 1
ATOM 4897 O O . LEU A 1 608 ? -8.555 -40.156 -3.021 1 97.56 608 LEU A O 1
ATOM 4901 N N . SER A 1 609 ? -9.727 -42 -3.627 1 97.56 609 SER A N 1
ATOM 4902 C CA . SER A 1 609 ? -8.531 -42.844 -3.746 1 97.56 609 SER A CA 1
ATOM 4903 C C . SER A 1 609 ? -7.625 -42.312 -4.863 1 97.56 609 SER A C 1
ATOM 4905 O O . SER A 1 609 ? -6.402 -42.281 -4.711 1 97.56 609 SER A O 1
ATOM 4907 N N . GLU A 1 610 ? -8.219 -42 -5.93 1 97.12 610 GLU A N 1
ATOM 4908 C CA . GLU A 1 610 ? -7.453 -41.438 -7.043 1 97.12 610 GLU A CA 1
ATOM 4909 C C . GLU A 1 610 ? -6.797 -40.125 -6.664 1 97.12 610 GLU A C 1
ATOM 4911 O O . GLU A 1 610 ? -5.68 -39.844 -7.098 1 97.12 610 GLU A O 1
ATOM 4916 N N . SER A 1 611 ? -7.52 -39.312 -5.938 1 96.94 611 SER A N 1
ATOM 4917 C CA . SER A 1 611 ? -6.957 -38.031 -5.461 1 96.94 611 SER A CA 1
ATOM 4918 C C . SER A 1 611 ? -5.77 -38.281 -4.531 1 96.94 611 SER A C 1
ATOM 4920 O O . SER A 1 611 ? -4.742 -37.625 -4.648 1 96.94 611 SER A O 1
ATOM 4922 N N . SER A 1 612 ? -5.945 -39.219 -3.627 1 96.56 612 SER A N 1
ATOM 4923 C CA . SER A 1 612 ? -4.848 -39.562 -2.734 1 96.56 612 SER A CA 1
ATOM 4924 C C . SER A 1 612 ? -3.613 -40 -3.523 1 96.56 612 SER A C 1
ATOM 4926 O O . SER A 1 612 ? -2.494 -39.594 -3.203 1 96.56 612 SER A O 1
ATOM 4928 N N . ALA A 1 613 ? -3.836 -40.781 -4.531 1 96.31 613 ALA A N 1
ATOM 4929 C CA . ALA A 1 613 ? -2.736 -41.25 -5.367 1 96.31 613 ALA A CA 1
ATOM 4930 C C . ALA A 1 613 ? -2.051 -40.094 -6.082 1 96.31 613 ALA A C 1
ATOM 4932 O O . ALA A 1 613 ? -0.826 -40.062 -6.219 1 96.31 613 ALA A O 1
ATOM 4933 N N . ALA A 1 614 ? -2.822 -39.188 -6.562 1 95.19 614 ALA A N 1
ATOM 4934 C CA . ALA A 1 614 ? -2.268 -38.031 -7.246 1 95.19 614 ALA A CA 1
ATOM 4935 C C . ALA A 1 614 ? -1.436 -37.188 -6.293 1 95.19 614 ALA A C 1
ATOM 4937 O O . ALA A 1 614 ? -0.353 -36.719 -6.652 1 95.19 614 ALA A O 1
ATOM 4938 N N . PHE A 1 615 ? -1.949 -36.938 -5.105 1 94.12 615 PHE A N 1
ATOM 4939 C CA . PHE A 1 615 ? -1.211 -36.188 -4.094 1 94.12 615 PHE A CA 1
ATOM 4940 C C . PHE A 1 615 ? 0.085 -36.875 -3.73 1 94.12 615 PHE A C 1
ATOM 4942 O O . PHE A 1 615 ? 1.12 -36.25 -3.537 1 94.12 615 PHE A O 1
ATOM 4949 N N . LEU A 1 616 ? -0.034 -38.156 -3.611 1 94.31 616 LEU A N 1
ATOM 4950 C CA . LEU A 1 616 ? 1.14 -38.938 -3.254 1 94.31 616 LEU A CA 1
ATOM 4951 C C . LEU A 1 616 ? 2.225 -38.812 -4.316 1 94.31 616 LEU A C 1
ATOM 4953 O O . LEU A 1 616 ? 3.408 -38.688 -3.992 1 94.31 616 LEU A O 1
ATOM 4957 N N . LYS A 1 617 ? 1.829 -38.875 -5.48 1 92.38 617 LYS A N 1
ATOM 4958 C CA . LYS A 1 617 ? 2.785 -38.688 -6.566 1 92.38 617 LYS A CA 1
ATOM 4959 C C . LYS A 1 617 ? 3.465 -37.312 -6.48 1 92.38 617 LYS A C 1
ATOM 4961 O O . LYS A 1 617 ? 4.676 -37.219 -6.695 1 92.38 617 LYS A O 1
ATOM 4966 N N . SER A 1 618 ? 2.695 -36.312 -6.27 1 90.69 618 SER A N 1
ATOM 4967 C CA . SER A 1 618 ? 3.252 -34.969 -6.113 1 90.69 618 SER A CA 1
ATOM 4968 C C . SER A 1 618 ? 4.207 -34.906 -4.926 1 90.69 618 SER A C 1
ATOM 4970 O O . SER A 1 618 ? 5.262 -34.281 -5.004 1 90.69 618 SER A O 1
ATOM 4972 N N . TYR A 1 619 ? 3.826 -35.531 -3.883 1 89.81 619 TYR A N 1
ATOM 4973 C CA . TYR A 1 619 ? 4.672 -35.594 -2.697 1 89.81 619 TYR A CA 1
ATOM 4974 C C . TYR A 1 619 ? 6.008 -36.25 -3.014 1 89.81 619 TYR A C 1
ATOM 4976 O O . TYR A 1 619 ? 7.062 -35.75 -2.588 1 89.81 619 TYR A O 1
ATOM 4984 N N . GLN A 1 620 ? 5.973 -37.219 -3.768 1 88.75 620 GLN A N 1
ATOM 4985 C CA . GLN A 1 620 ? 7.156 -38.031 -4.09 1 88.75 620 GLN A CA 1
ATOM 4986 C C . GLN A 1 620 ? 8.07 -37.281 -5.059 1 88.75 620 GLN A C 1
ATOM 4988 O O . GLN A 1 620 ? 9.258 -37.594 -5.168 1 88.75 620 GLN A O 1
ATOM 4993 N N . SER A 1 621 ? 7.52 -36.344 -5.758 1 83.75 621 SER A N 1
ATOM 4994 C CA . SER A 1 621 ? 8.344 -35.531 -6.652 1 83.75 621 SER A CA 1
ATOM 4995 C C . SER A 1 621 ? 9.312 -34.656 -5.871 1 83.75 621 SER A C 1
ATOM 4997 O O . SER A 1 621 ? 10.273 -34.125 -6.438 1 83.75 621 SER A O 1
ATOM 4999 N N . ASN A 1 622 ? 9.141 -34.375 -4.629 1 77.75 622 ASN A N 1
ATOM 5000 C CA . ASN A 1 622 ? 9.992 -33.625 -3.703 1 77.75 622 ASN A CA 1
ATOM 5001 C C . ASN A 1 622 ? 10.141 -32.156 -4.133 1 77.75 622 ASN A C 1
ATOM 5003 O O . ASN A 1 622 ? 11.156 -31.531 -3.85 1 77.75 622 ASN A O 1
ATOM 5007 N N . PHE A 1 623 ? 9.141 -31.797 -4.926 1 77.81 623 PHE A N 1
ATOM 5008 C CA . PHE A 1 623 ? 9.156 -30.359 -5.219 1 77.81 623 PHE A CA 1
ATOM 5009 C C . PHE A 1 623 ? 8.844 -29.562 -3.965 1 77.81 623 PHE A C 1
ATOM 5011 O O . PHE A 1 623 ? 7.809 -29.766 -3.328 1 77.81 623 PHE A O 1
ATOM 5018 N N . PRO A 1 624 ? 9.617 -28.656 -3.607 1 70.81 624 PRO A N 1
ATOM 5019 C CA . PRO A 1 624 ? 9.531 -28.016 -2.295 1 70.81 624 PRO A CA 1
ATOM 5020 C C . PRO A 1 624 ? 8.203 -27.312 -2.072 1 70.81 624 PRO A C 1
ATOM 5022 O O . PRO A 1 624 ? 7.668 -27.328 -0.96 1 70.81 624 PRO A O 1
ATOM 5025 N N . LEU A 1 625 ? 7.633 -26.797 -3.045 1 70.56 625 LEU A N 1
ATOM 5026 C CA . LEU A 1 625 ? 6.41 -26.031 -2.881 1 70.56 625 LEU A CA 1
ATOM 5027 C C . LEU A 1 625 ? 5.211 -26.938 -2.658 1 70.56 625 LEU A C 1
ATOM 5029 O O . LEU A 1 625 ? 4.176 -26.5 -2.146 1 70.56 625 LEU A O 1
ATOM 5033 N N . HIS A 1 626 ? 5.41 -28.203 -3.041 1 78.44 626 HIS A N 1
ATOM 5034 C CA . HIS A 1 626 ? 4.25 -29.078 -3.047 1 78.44 626 HIS A CA 1
ATOM 5035 C C . HIS A 1 626 ? 4.297 -30.062 -1.882 1 78.44 626 HIS A C 1
ATOM 5037 O O . HIS A 1 626 ? 3.285 -30.688 -1.546 1 78.44 626 HIS A O 1
ATOM 5043 N N . ILE A 1 627 ? 5.418 -30.172 -1.267 1 79.38 627 ILE A N 1
ATOM 5044 C CA . ILE A 1 627 ? 5.66 -31.281 -0.344 1 79.38 627 ILE A CA 1
ATOM 5045 C C . ILE A 1 627 ? 4.648 -31.234 0.795 1 79.38 627 ILE A C 1
ATOM 5047 O O . ILE A 1 627 ? 3.977 -32.219 1.081 1 79.38 627 ILE A O 1
ATOM 5051 N N . HIS A 1 628 ? 4.441 -30.141 1.369 1 76.5 628 HIS A N 1
ATOM 5052 C CA . HIS A 1 628 ? 3.594 -30.047 2.551 1 76.5 628 HIS A CA 1
ATOM 5053 C C . HIS A 1 628 ? 2.119 -30.172 2.182 1 76.5 628 HIS A C 1
ATOM 5055 O O . HIS A 1 628 ? 1.373 -30.906 2.836 1 76.5 628 HIS A O 1
ATOM 5061 N N . VAL A 1 629 ? 1.749 -29.516 1.164 1 82 629 VAL A N 1
ATOM 5062 C CA . VAL A 1 629 ? 0.336 -29.484 0.801 1 82 629 VAL A CA 1
ATOM 5063 C C . VAL A 1 629 ? -0.074 -30.828 0.217 1 82 629 VAL A C 1
ATOM 5065 O O . VAL A 1 629 ? -1.204 -31.281 0.415 1 82 629 VAL A O 1
ATOM 5068 N N . SER A 1 630 ? 0.812 -31.469 -0.469 1 87.94 630 SER A N 1
ATOM 5069 C CA . SER A 1 630 ? 0.531 -32.812 -1.012 1 87.94 630 SER A CA 1
ATOM 5070 C C . SER A 1 630 ? 0.396 -33.844 0.1 1 87.94 630 SER A C 1
ATOM 5072 O O . SER A 1 630 ? -0.473 -34.719 0.039 1 87.94 630 SER A O 1
ATOM 5074 N N . ALA A 1 631 ? 1.27 -33.688 1.08 1 87.94 631 ALA A N 1
ATOM 5075 C CA . ALA A 1 631 ? 1.161 -34.594 2.225 1 87.94 631 ALA A CA 1
ATOM 5076 C C . ALA A 1 631 ? -0.185 -34.438 2.924 1 87.94 631 ALA A C 1
ATOM 5078 O O . ALA A 1 631 ? -0.833 -35.406 3.271 1 87.94 631 ALA A O 1
ATOM 5079 N N . LYS A 1 632 ? -0.547 -33.219 3.127 1 86.44 632 LYS A N 1
ATOM 5080 C CA . LYS A 1 632 ? -1.849 -32.938 3.727 1 86.44 632 LYS A CA 1
ATOM 5081 C C . LYS A 1 632 ? -2.977 -33.562 2.902 1 86.44 632 LYS A C 1
ATOM 5083 O O . LYS A 1 632 ? -3.898 -34.156 3.455 1 86.44 632 LYS A O 1
ATOM 5088 N N . GLY A 1 633 ? -2.904 -33.406 1.573 1 90.31 633 GLY A N 1
ATOM 5089 C CA . GLY A 1 633 ? -3.914 -33.938 0.682 1 90.31 633 GLY A CA 1
ATOM 5090 C C . GLY A 1 633 ? -4.035 -35.438 0.771 1 90.31 633 GLY A C 1
ATOM 5091 O O . GLY A 1 633 ? -5.141 -36 0.815 1 90.31 633 GLY A O 1
ATOM 5092 N N . VAL A 1 634 ? -2.92 -36.125 0.885 1 93.94 634 VAL A N 1
ATOM 5093 C CA . VAL A 1 634 ? -2.906 -37.562 1.004 1 93.94 634 VAL A CA 1
ATOM 5094 C C . VAL A 1 634 ? -3.613 -38 2.289 1 93.94 634 VAL A C 1
ATOM 5096 O O . VAL A 1 634 ? -4.496 -38.844 2.268 1 93.94 634 VAL A O 1
ATOM 5099 N N . CYS A 1 635 ? -3.229 -37.312 3.336 1 92.81 635 CYS A N 1
ATOM 5100 C CA . CYS A 1 635 ? -3.707 -37.719 4.652 1 92.81 635 CYS A CA 1
ATOM 5101 C C . CYS A 1 635 ? -5.199 -37.438 4.801 1 92.81 635 CYS A C 1
ATOM 5103 O O . CYS A 1 635 ? -5.945 -38.281 5.312 1 92.81 635 CYS A O 1
ATOM 5105 N N . ILE A 1 636 ? -5.613 -36.344 4.367 1 92.19 636 ILE A N 1
ATOM 5106 C CA . ILE A 1 636 ? -7.023 -36 4.453 1 92.19 636 ILE A CA 1
ATOM 5107 C C . ILE A 1 636 ? -7.859 -36.938 3.611 1 92.19 636 ILE A C 1
ATOM 5109 O O . ILE A 1 636 ? -8.891 -37.438 4.07 1 92.19 636 ILE A O 1
ATOM 5113 N N . ALA A 1 637 ? -7.43 -37.188 2.393 1 95.25 637 ALA A N 1
ATOM 5114 C CA . ALA A 1 637 ? -8.156 -38.094 1.51 1 95.25 637 ALA A CA 1
ATOM 5115 C C . ALA A 1 637 ? -8.258 -39.5 2.123 1 95.25 637 ALA A C 1
ATOM 5117 O O . ALA A 1 637 ? -9.328 -40.125 2.107 1 95.25 637 ALA A O 1
ATOM 5118 N N . ASN A 1 638 ? -7.23 -39.969 2.684 1 95.69 638 ASN A N 1
ATOM 5119 C CA . ASN A 1 638 ? -7.215 -41.312 3.271 1 95.69 638 ASN A CA 1
ATOM 5120 C C . ASN A 1 638 ? -8.141 -41.406 4.477 1 95.69 638 ASN A C 1
ATOM 5122 O O . ASN A 1 638 ? -8.82 -42.406 4.668 1 95.69 638 ASN A O 1
ATOM 5126 N N . GLU A 1 639 ? -8.086 -40.344 5.293 1 94.62 639 GLU A N 1
ATOM 5127 C CA . GLU A 1 639 ? -8.984 -40.375 6.445 1 94.62 639 GLU A CA 1
ATOM 5128 C C . GLU A 1 639 ? -10.445 -40.312 6.008 1 94.62 639 GLU A C 1
ATOM 5130 O O . GLU A 1 639 ? -11.312 -40.938 6.648 1 94.62 639 GLU A O 1
ATOM 5135 N N . MET A 1 640 ? -10.68 -39.625 5 1 95.56 640 MET A N 1
ATOM 5136 C CA . MET A 1 640 ? -12.047 -39.562 4.5 1 95.56 640 MET A CA 1
ATOM 5137 C C . MET A 1 640 ? -12.5 -40.906 3.938 1 95.56 640 MET A C 1
ATOM 5139 O O . MET A 1 640 ? -13.672 -41.281 4.074 1 95.56 640 MET A O 1
ATOM 5143 N N . ILE A 1 641 ? -11.656 -41.594 3.307 1 97.12 641 ILE A N 1
ATOM 5144 C CA . ILE A 1 641 ? -11.953 -42.938 2.789 1 97.12 641 ILE A CA 1
ATOM 5145 C C . ILE A 1 641 ? -12.336 -43.875 3.939 1 97.12 641 ILE A C 1
ATOM 5147 O O . ILE A 1 641 ? -13.297 -44.625 3.832 1 97.12 641 ILE A O 1
ATOM 5151 N N . LYS A 1 642 ? -11.68 -43.688 5.051 1 96.19 642 LYS A N 1
ATOM 5152 C CA . LYS A 1 642 ? -12 -44.5 6.223 1 96.19 642 LYS A CA 1
ATOM 5153 C C . LYS A 1 642 ? -13.406 -44.219 6.73 1 96.19 642 LYS A C 1
ATOM 5155 O O . LYS A 1 642 ? -14.117 -45.094 7.172 1 96.19 642 LYS A O 1
ATOM 5160 N N . VAL A 1 643 ? -13.695 -42.969 6.66 1 94.69 643 VAL A N 1
ATOM 5161 C CA . VAL A 1 643 ? -15.023 -42.562 7.129 1 94.69 643 VAL A CA 1
ATOM 5162 C C . VAL A 1 643 ? -16.094 -43.156 6.219 1 94.69 643 VAL A C 1
ATOM 5164 O O . VAL A 1 643 ? -17.156 -43.594 6.688 1 94.69 643 VAL A O 1
ATOM 5167 N N . ILE A 1 644 ? -15.859 -43.188 4.918 1 95.69 644 ILE A N 1
ATOM 5168 C CA . ILE A 1 644 ? -16.828 -43.75 3.986 1 95.69 644 ILE A CA 1
ATOM 5169 C C . ILE A 1 644 ? -16.938 -45.281 4.227 1 95.69 644 ILE A C 1
ATOM 5171 O O . ILE A 1 644 ? -18.031 -45.844 4.176 1 95.69 644 ILE A O 1
ATOM 5175 N N . ASP A 1 645 ? -15.859 -45.938 4.5 1 95.56 645 ASP A N 1
ATOM 5176 C CA . ASP A 1 645 ? -15.828 -47.375 4.719 1 95.56 645 ASP A CA 1
ATOM 5177 C C . ASP A 1 645 ? -16.516 -47.75 6.031 1 95.56 645 ASP A C 1
ATOM 5179 O O . ASP A 1 645 ? -17.094 -48.812 6.148 1 95.56 645 ASP A O 1
ATOM 5183 N N . ASN A 1 646 ? -16.312 -46.812 7.035 1 93.12 646 ASN A N 1
ATOM 5184 C CA . ASN A 1 646 ? -16.969 -46.969 8.336 1 93.12 646 ASN A CA 1
ATOM 5185 C C . ASN A 1 646 ? -17.766 -45.75 8.719 1 93.12 646 ASN A C 1
ATOM 5187 O O . ASN A 1 646 ? -17.375 -45 9.617 1 93.12 646 ASN A O 1
ATOM 5191 N N . PRO A 1 647 ? -18.906 -45.656 8.094 1 91 647 PRO A N 1
ATOM 5192 C CA . PRO A 1 647 ? -19.672 -44.438 8.336 1 91 647 PRO A CA 1
ATOM 5193 C C . PRO A 1 647 ? -20.188 -44.344 9.766 1 91 647 PRO A C 1
ATOM 5195 O O . PRO A 1 647 ? -20.547 -45.344 10.367 1 91 647 PRO A O 1
ATOM 5198 N N . PRO A 1 648 ? -20.141 -43.125 10.266 1 85.62 648 PRO A N 1
ATOM 5199 C CA . PRO A 1 648 ? -20.719 -42.938 11.602 1 85.62 648 PRO A CA 1
ATOM 5200 C C . PRO A 1 648 ? -22.219 -43.219 11.641 1 85.62 648 PRO A C 1
ATOM 5202 O O . PRO A 1 648 ? -22.891 -43.125 10.609 1 85.62 648 PRO A O 1
ATOM 5205 N N . ALA A 1 649 ? -22.688 -43.562 12.898 1 76.69 649 ALA A N 1
ATOM 5206 C CA . ALA A 1 649 ? -24.094 -43.938 13.094 1 76.69 649 ALA A CA 1
ATOM 5207 C C . ALA A 1 649 ? -25.016 -42.75 12.805 1 76.69 649 ALA A C 1
ATOM 5209 O O . ALA A 1 649 ? -26.125 -42.906 12.297 1 76.69 649 ALA A O 1
ATOM 5210 N N . SER A 1 650 ? -24.531 -41.5 13.258 1 78.56 650 SER A N 1
ATOM 5211 C CA . SER A 1 650 ? -25.281 -40.281 12.977 1 78.56 650 SER A CA 1
ATOM 5212 C C . SER A 1 650 ? -24.375 -39.188 12.375 1 78.56 650 SER A C 1
ATOM 5214 O O . SER A 1 650 ? -23.203 -39.094 12.734 1 78.56 650 SER A O 1
ATOM 5216 N N . PHE A 1 651 ? -24.953 -38.656 11.289 1 74.94 651 PHE A N 1
ATOM 5217 C CA . PHE A 1 651 ? -24.109 -37.625 10.703 1 74.94 651 PHE A CA 1
ATOM 5218 C C . PHE A 1 651 ? -24.781 -36.25 10.844 1 74.94 651 PHE A C 1
ATOM 5220 O O . PHE A 1 651 ? -24.609 -35.375 9.992 1 74.94 651 PHE A O 1
ATOM 5227 N N . ASP A 1 652 ? -25.516 -36.156 12.008 1 71.44 652 ASP A N 1
ATOM 5228 C CA . ASP A 1 652 ? -26.172 -34.875 12.289 1 71.44 652 ASP A CA 1
ATOM 5229 C C . ASP A 1 652 ? -25.141 -33.781 12.609 1 71.44 652 ASP A C 1
ATOM 5231 O O . ASP A 1 652 ? -25.375 -32.594 12.328 1 71.44 652 ASP A O 1
ATOM 5235 N N . ASN A 1 653 ? -24.047 -34.25 13.133 1 79.56 653 ASN A N 1
ATOM 5236 C CA . ASN A 1 653 ? -23 -33.281 13.469 1 79.56 653 ASN A CA 1
ATOM 5237 C C . ASN A 1 653 ? -21.828 -33.375 12.5 1 79.56 653 ASN A C 1
ATOM 5239 O O . ASN A 1 653 ? -20.781 -33.938 12.836 1 79.56 653 ASN A O 1
ATOM 5243 N N . ILE A 1 654 ? -21.922 -32.812 11.398 1 81.56 654 ILE A N 1
ATOM 5244 C CA . ILE A 1 654 ? -20.938 -32.812 10.32 1 81.56 654 ILE A CA 1
ATOM 5245 C C . ILE A 1 654 ? -19.641 -32.188 10.797 1 81.56 654 ILE A C 1
ATOM 5247 O O . ILE A 1 654 ? -18.547 -32.594 10.414 1 81.56 654 ILE A O 1
ATOM 5251 N N . GLU A 1 655 ? -19.719 -31.141 11.648 1 77.69 655 GLU A N 1
ATOM 5252 C CA . GLU A 1 655 ? -18.547 -30.453 12.164 1 77.69 655 GLU A CA 1
ATOM 5253 C C . GLU A 1 655 ? -17.641 -31.406 12.922 1 77.69 655 GLU A C 1
ATOM 5255 O O . GLU A 1 655 ? -16.406 -31.359 12.75 1 77.69 655 GLU A O 1
ATOM 5260 N N . GLU A 1 656 ? -18.234 -32.188 13.672 1 78.88 656 GLU A N 1
ATOM 5261 C CA . GLU A 1 656 ? -17.453 -33.156 14.469 1 78.88 656 GLU A CA 1
ATOM 5262 C C . GLU A 1 656 ? -16.734 -34.156 13.578 1 78.88 656 GLU A C 1
ATOM 5264 O O . GLU A 1 656 ? -15.594 -34.531 13.836 1 78.88 656 GLU A O 1
ATOM 5269 N N . ILE A 1 657 ? -17.422 -34.625 12.555 1 84.12 657 ILE A N 1
ATOM 5270 C CA . ILE A 1 657 ? -16.859 -35.594 11.625 1 84.12 657 ILE A CA 1
ATOM 5271 C C . ILE A 1 657 ? -15.641 -35 10.93 1 84.12 657 ILE A C 1
ATOM 5273 O O . ILE A 1 657 ? -14.578 -35.625 10.875 1 84.12 657 ILE A O 1
ATOM 5277 N N . LEU A 1 658 ? -15.797 -33.812 10.445 1 83.25 658 LEU A N 1
ATOM 5278 C CA . LEU A 1 658 ? -14.734 -33.156 9.695 1 83.25 658 LEU A CA 1
ATOM 5279 C C . LEU A 1 658 ? -13.578 -32.781 10.617 1 83.25 658 LEU A C 1
ATOM 5281 O O . LEU A 1 658 ? -12.414 -32.812 10.203 1 83.25 658 LEU A O 1
ATOM 5285 N N . GLN A 1 659 ? -13.891 -32.375 11.797 1 79.06 659 GLN A N 1
ATOM 5286 C CA . GLN A 1 659 ? -12.836 -32.094 12.773 1 79.06 659 GLN A CA 1
ATOM 5287 C C . GLN A 1 659 ? -12.031 -33.344 13.094 1 79.06 659 GLN A C 1
ATOM 5289 O O . GLN A 1 659 ? -10.812 -33.281 13.258 1 79.06 659 GLN A O 1
ATOM 5294 N N . ASP A 1 660 ? -12.797 -34.438 13.234 1 81.81 660 ASP A N 1
ATOM 5295 C CA . ASP A 1 660 ? -12.133 -35.688 13.492 1 81.81 660 ASP A CA 1
ATOM 5296 C C . ASP A 1 660 ? -11.211 -36.094 12.344 1 81.81 660 ASP A C 1
ATOM 5298 O O . ASP A 1 660 ? -10.086 -36.531 12.562 1 81.81 660 ASP A O 1
ATOM 5302 N N . VAL A 1 661 ? -11.672 -35.938 11.172 1 87.25 661 VAL A N 1
ATOM 5303 C CA . VAL A 1 661 ? -10.875 -36.188 9.984 1 87.25 661 VAL A CA 1
ATOM 5304 C C . VAL A 1 661 ? -9.617 -35.312 10 1 87.25 661 VAL A C 1
ATOM 5306 O O . VAL A 1 661 ? -8.516 -35.812 9.727 1 87.25 661 VAL A O 1
ATOM 5309 N N . ASN A 1 662 ? -9.758 -34.062 10.297 1 82.81 662 ASN A N 1
ATOM 5310 C CA . ASN A 1 662 ? -8.633 -33.125 10.312 1 82.81 662 ASN A CA 1
ATOM 5311 C C . ASN A 1 662 ? -7.609 -33.5 11.375 1 82.81 662 ASN A C 1
ATOM 5313 O O . ASN A 1 662 ? -6.402 -33.438 11.133 1 82.81 662 ASN A O 1
ATOM 5317 N N . THR A 1 663 ? -8.094 -33.812 12.508 1 81.69 663 THR A N 1
ATOM 5318 C CA . THR A 1 663 ? -7.207 -34.156 13.617 1 81.69 663 THR A CA 1
ATOM 5319 C C . THR A 1 663 ? -6.402 -35.406 13.281 1 81.69 663 THR A C 1
ATOM 5321 O O . THR A 1 663 ? -5.18 -35.438 13.461 1 81.69 663 THR A O 1
ATOM 5324 N N . LYS A 1 664 ? -7.059 -36.375 12.812 1 88.06 664 LYS A N 1
ATOM 5325 C CA . LYS A 1 664 ? -6.387 -37.625 12.461 1 88.06 664 LYS A CA 1
ATOM 5326 C C . LYS A 1 664 ? -5.434 -37.438 11.289 1 88.06 664 LYS A C 1
ATOM 5328 O O . LYS A 1 664 ? -4.352 -38.031 11.25 1 88.06 664 LYS A O 1
ATOM 5333 N N . ALA A 1 665 ? -5.883 -36.688 10.328 1 88 665 ALA A N 1
ATOM 5334 C CA . ALA A 1 665 ? -5.035 -36.375 9.172 1 88 665 ALA A CA 1
ATOM 5335 C C . ALA A 1 665 ? -3.758 -35.656 9.594 1 88 665 ALA A C 1
ATOM 5337 O O . ALA A 1 665 ? -2.686 -35.906 9.039 1 88 665 ALA A O 1
ATOM 5338 N N . LYS A 1 666 ? -3.857 -34.781 10.516 1 83.5 666 LYS A N 1
ATOM 5339 C CA . LYS A 1 666 ? -2.697 -34.031 11 1 83.5 666 LYS A CA 1
ATOM 5340 C C . LYS A 1 666 ? -1.685 -34.969 11.664 1 83.5 666 LYS A C 1
ATOM 5342 O O . LYS A 1 666 ? -0.475 -34.781 11.516 1 83.5 666 LYS A O 1
ATOM 5347 N N . GLU A 1 667 ? -2.131 -35.875 12.383 1 83.62 667 GLU A N 1
ATOM 5348 C CA . GLU A 1 667 ? -1.258 -36.844 13.016 1 83.62 667 GLU A CA 1
ATOM 5349 C C . GLU A 1 667 ? -0.477 -37.656 11.977 1 83.62 667 GLU A C 1
ATOM 5351 O O . GLU A 1 667 ? 0.739 -37.812 12.102 1 83.62 667 GLU A O 1
ATOM 5356 N N . THR A 1 668 ? -1.156 -38.062 11.031 1 89.19 668 THR A N 1
ATOM 5357 C CA . THR A 1 668 ? -0.52 -38.844 9.984 1 89.19 668 THR A CA 1
ATOM 5358 C C . THR A 1 668 ? 0.413 -38 9.141 1 89.19 668 THR A C 1
ATOM 5360 O O . THR A 1 668 ? 1.438 -38.469 8.656 1 89.19 668 THR A O 1
ATOM 5363 N N . GLU A 1 669 ? 0.001 -36.812 8.875 1 87.12 669 GLU A N 1
ATOM 5364 C CA . GLU A 1 669 ? 0.82 -35.875 8.133 1 87.12 669 GLU A CA 1
ATOM 5365 C C . GLU A 1 669 ? 2.17 -35.656 8.812 1 87.12 669 GLU A C 1
ATOM 5367 O O . GLU A 1 669 ? 3.207 -35.625 8.148 1 87.12 669 GLU A O 1
ATOM 5372 N N . ASN A 1 670 ? 2.135 -35.5 10.102 1 82.38 670 ASN A N 1
ATOM 5373 C CA . ASN A 1 670 ? 3.363 -35.312 10.867 1 82.38 670 ASN A CA 1
ATOM 5374 C C . ASN A 1 670 ? 4.305 -36.5 10.711 1 82.38 670 ASN A C 1
ATOM 5376 O O . ASN A 1 670 ? 5.523 -36.344 10.609 1 82.38 670 ASN A O 1
ATOM 5380 N N . VAL A 1 671 ? 3.754 -37.594 10.672 1 86.12 671 VAL A N 1
ATOM 5381 C CA . VAL A 1 671 ? 4.543 -38.812 10.477 1 86.12 671 VAL A CA 1
ATOM 5382 C C . VAL A 1 671 ? 5.148 -38.812 9.07 1 86.12 671 VAL A C 1
ATOM 5384 O O . VAL A 1 671 ? 6.328 -39.125 8.898 1 86.12 671 VAL A O 1
ATOM 5387 N N . MET A 1 672 ? 4.359 -38.438 8.125 1 87.69 672 MET A N 1
ATOM 5388 C CA . MET A 1 672 ? 4.797 -38.438 6.734 1 87.69 672 MET A CA 1
ATOM 5389 C C . MET A 1 672 ? 5.918 -37.438 6.52 1 87.69 672 MET A C 1
ATOM 5391 O O . MET A 1 672 ? 6.84 -37.656 5.738 1 87.69 672 MET A O 1
ATOM 5395 N N . LEU A 1 673 ? 5.832 -36.312 7.219 1 85.56 673 LEU A N 1
ATOM 5396 C CA . LEU A 1 673 ? 6.805 -35.25 7.055 1 85.56 673 LEU A CA 1
ATOM 5397 C C . LEU A 1 673 ? 7.977 -35.406 8.016 1 85.56 673 LEU A C 1
ATOM 5399 O O . LEU A 1 673 ? 8.922 -34.625 8.008 1 85.56 673 LEU A O 1
ATOM 5403 N N . GLY A 1 674 ? 8.031 -36.406 8.734 1 76.12 674 GLY A N 1
ATOM 5404 C CA . GLY A 1 674 ? 9.109 -36.688 9.672 1 76.12 674 GLY A CA 1
ATOM 5405 C C . GLY A 1 674 ? 9.141 -35.719 10.844 1 76.12 674 GLY A C 1
ATOM 5406 O O . GLY A 1 674 ? 10.211 -35.438 11.391 1 76.12 674 GLY A O 1
ATOM 5407 N N . ARG A 1 675 ? 8.188 -34.938 11.047 1 64.38 675 ARG A N 1
ATOM 5408 C CA . ARG A 1 675 ? 8.141 -34.031 12.188 1 64.38 675 ARG A CA 1
ATOM 5409 C C . ARG A 1 675 ? 7.793 -34.781 13.477 1 64.38 675 ARG A C 1
ATOM 5411 O O . ARG A 1 675 ? 7.012 -35.75 13.453 1 64.38 675 ARG A O 1
ATOM 5418 N N . PRO A 1 676 ? 8.656 -34.656 14.523 1 53.81 676 PRO A N 1
ATOM 5419 C CA . PRO A 1 676 ? 8.305 -35.344 15.758 1 53.81 676 PRO A CA 1
ATOM 5420 C C . PRO A 1 676 ? 6.879 -35.062 16.219 1 53.81 676 PRO A C 1
ATOM 5422 O O . PRO A 1 676 ? 6.391 -33.938 16.062 1 53.81 676 PRO A O 1
ATOM 5425 N N . VAL A 1 677 ? 6.078 -36.031 16.375 1 48.72 677 VAL A N 1
ATOM 5426 C CA . VAL A 1 677 ? 4.746 -35.906 16.953 1 48.72 677 VAL A CA 1
ATOM 5427 C C . VAL A 1 677 ? 4.82 -35.031 18.219 1 48.72 677 VAL A C 1
ATOM 5429 O O . VAL A 1 677 ? 5.645 -35.281 19.094 1 48.72 677 VAL A O 1
ATOM 5432 N N . PRO A 1 678 ? 4.332 -33.844 18.219 1 42.94 678 PRO A N 1
ATOM 5433 C CA . PRO A 1 678 ? 4.398 -33.188 19.516 1 42.94 678 PRO A CA 1
ATOM 5434 C C . PRO A 1 678 ? 4.062 -34.094 20.672 1 42.94 678 PRO A C 1
ATOM 5436 O O . PRO A 1 678 ? 3.031 -34.781 20.656 1 42.94 678 PRO A O 1
ATOM 5439 N N . GLN A 1 679 ? 4.957 -34.781 21.359 1 34.72 679 GLN A N 1
ATOM 5440 C CA . GLN A 1 679 ? 4.602 -35.438 22.609 1 34.72 679 GLN A CA 1
ATOM 5441 C C . GLN A 1 679 ? 3.547 -34.656 23.375 1 34.72 679 GLN A C 1
ATOM 5443 O O . GLN A 1 679 ? 3.58 -33.406 23.391 1 34.72 679 GLN A O 1
ATOM 5448 N N . GLN A 1 680 ? 2.467 -35.281 23.641 1 33.03 680 GLN A N 1
ATOM 5449 C CA . GLN A 1 680 ? 1.567 -34.688 24.625 1 33.03 680 GLN A CA 1
ATOM 5450 C C . GLN A 1 680 ? 2.35 -34.062 25.781 1 33.03 680 GLN A C 1
ATOM 5452 O O . GLN A 1 680 ? 2.99 -34.75 26.562 1 33.03 680 GLN A O 1
ATOM 5457 N N . VAL A 1 681 ? 3.045 -33.094 25.656 1 31.7 681 VAL A N 1
ATOM 5458 C CA . VAL A 1 681 ? 3.504 -32.438 26.875 1 31.7 681 VAL A CA 1
ATOM 5459 C C . VAL A 1 681 ? 2.379 -32.406 27.906 1 31.7 681 VAL A C 1
ATOM 5461 O O . VAL A 1 681 ? 1.293 -31.891 27.656 1 31.7 681 VAL A O 1
ATOM 5464 N N . ASP A 1 682 ? 2.398 -33.375 28.781 1 28.08 682 ASP A N 1
ATOM 5465 C CA . ASP A 1 682 ? 1.683 -33.219 30.047 1 28.08 682 ASP A CA 1
ATOM 5466 C C . ASP A 1 682 ? 1.829 -31.797 30.594 1 28.08 682 ASP A C 1
ATOM 5468 O O . ASP A 1 682 ? 2.945 -31.297 30.734 1 28.08 682 ASP A O 1
ATOM 5472 N N . ALA A 1 683 ? 0.876 -30.969 30.5 1 30.11 683 ALA A N 1
ATOM 5473 C CA . ALA A 1 683 ? 0.742 -29.609 31 1 30.11 683 ALA A CA 1
ATOM 5474 C C . ALA A 1 683 ? 1.398 -29.453 32.375 1 30.11 683 ALA A C 1
ATOM 5476 O O . ALA A 1 683 ? 1.325 -28.391 33 1 30.11 683 ALA A O 1
ATOM 5477 N N . SER A 1 684 ? 1.789 -30.594 33 1 28.81 684 SER A N 1
ATOM 5478 C CA . SER A 1 684 ? 2.264 -30.391 34.375 1 28.81 684 SER A CA 1
ATOM 5479 C C . SER A 1 684 ? 3.609 -29.672 34.375 1 28.81 684 SER A C 1
ATOM 5481 O O . SER A 1 684 ? 3.871 -28.859 35.281 1 28.81 684 SER A O 1
ATOM 5483 N N . ASP A 1 685 ? 4.672 -30.156 33.781 1 26.8 685 ASP A N 1
ATOM 5484 C CA . ASP A 1 685 ? 6.012 -29.781 34.219 1 26.8 685 ASP A CA 1
ATOM 5485 C C . ASP A 1 685 ? 6.473 -28.5 33.5 1 26.8 685 ASP A C 1
ATOM 5487 O O . ASP A 1 685 ? 7.672 -28.219 33.438 1 26.8 685 ASP A O 1
ATOM 5491 N N . THR A 1 686 ? 5.781 -28 32.625 1 28.42 686 THR A N 1
ATOM 5492 C CA . THR A 1 686 ? 6.414 -26.766 32.188 1 28.42 686 THR A CA 1
ATOM 5493 C C . THR A 1 686 ? 6.523 -25.766 33.344 1 28.42 686 THR A C 1
ATOM 5495 O O . THR A 1 686 ? 5.52 -25.188 33.75 1 28.42 686 THR A O 1
ATOM 5498 N N . GLY A 1 687 ? 7.492 -26.016 34.219 1 24.75 687 GLY A N 1
ATOM 5499 C CA . GLY A 1 687 ? 8.008 -25.047 35.188 1 24.75 687 GLY A CA 1
ATOM 5500 C C . GLY A 1 687 ? 8.242 -23.672 34.594 1 24.75 687 GLY A C 1
ATOM 5501 O O . GLY A 1 687 ? 9.344 -23.375 34.125 1 24.75 687 GLY A O 1
ATOM 5502 N N . ILE A 1 688 ? 7.48 -23.25 33.906 1 26.14 688 ILE A N 1
ATOM 5503 C CA . ILE A 1 688 ? 7.617 -21.812 33.625 1 26.14 688 ILE A CA 1
ATOM 5504 C C . ILE A 1 688 ? 7.871 -21.078 34.938 1 26.14 688 ILE A C 1
ATOM 5506 O O . ILE A 1 688 ? 7.043 -21.109 35.875 1 26.14 688 ILE A O 1
ATOM 5510 N N . SER A 1 689 ? 9.164 -21.078 35.281 1 25 689 SER A N 1
ATOM 5511 C CA . SER A 1 689 ? 9.531 -20.188 36.375 1 25 689 SER A CA 1
ATOM 5512 C C . SER A 1 689 ? 8.672 -18.922 36.375 1 25 689 SER A C 1
ATOM 5514 O O . SER A 1 689 ? 8.523 -18.266 35.344 1 25 689 SER A O 1
ATOM 5516 N N . GLN A 1 690 ? 7.793 -18.906 37.219 1 23.19 690 GLN A N 1
ATOM 5517 C CA . GLN A 1 690 ? 6.934 -17.781 37.562 1 23.19 690 GLN A CA 1
ATOM 5518 C C . GLN A 1 690 ? 7.75 -16.484 37.688 1 23.19 690 GLN A C 1
ATOM 5520 O O . GLN A 1 690 ? 8.789 -16.484 38.375 1 23.19 690 GLN A O 1
ATOM 5525 N N . PRO A 1 691 ? 7.789 -15.711 36.75 1 24.98 691 PRO A N 1
ATOM 5526 C CA . PRO A 1 691 ? 8.539 -14.523 37.156 1 24.98 691 PRO A CA 1
ATOM 5527 C C . PRO A 1 691 ? 8.305 -14.133 38.594 1 24.98 691 PRO A C 1
ATOM 5529 O O . PRO A 1 691 ? 7.227 -14.383 39.156 1 24.98 691 PRO A O 1
ATOM 5532 N N . PHE A 1 692 ? 9.289 -14.273 39.375 1 22.97 692 PHE A N 1
ATOM 5533 C CA . PHE A 1 692 ? 9.328 -13.859 40.781 1 22.97 692 PHE A CA 1
ATOM 5534 C C . PHE A 1 692 ? 8.641 -12.508 40.969 1 22.97 692 PHE A C 1
ATOM 5536 O O . PHE A 1 692 ? 9.133 -11.492 40.469 1 22.97 692 PHE A O 1
ATOM 5543 N N . VAL A 1 693 ? 7.379 -12.562 41.062 1 23.77 693 VAL A N 1
ATOM 5544 C CA . VAL A 1 693 ? 6.691 -11.422 41.656 1 23.77 693 VAL A CA 1
ATOM 5545 C C . VAL A 1 693 ? 7.18 -11.227 43.094 1 23.77 693 VAL A C 1
ATOM 5547 O O . VAL A 1 693 ? 6.957 -12.078 43.938 1 23.77 693 VAL A O 1
ATOM 5550 N N . ARG A 1 694 ? 8.344 -10.672 43.25 1 22.72 694 ARG A N 1
ATOM 5551 C CA . ARG A 1 694 ? 8.664 -10.234 44.594 1 22.72 694 ARG A CA 1
ATOM 5552 C C . ARG A 1 694 ? 7.473 -9.531 45.25 1 22.72 694 ARG A C 1
ATOM 5554 O O . ARG A 1 694 ? 6.793 -8.734 44.594 1 22.72 694 ARG A O 1
ATOM 5561 N N . GLU A 1 695 ? 6.855 -10 46.406 1 22.83 695 GLU A N 1
ATOM 5562 C CA . GLU A 1 695 ? 5.789 -9.633 47.312 1 22.83 695 GLU A CA 1
ATOM 5563 C C . GLU A 1 695 ? 5.992 -8.227 47.875 1 22.83 695 GLU A C 1
ATOM 5565 O O . GLU A 1 695 ? 5.262 -7.797 48.781 1 22.83 695 GLU A O 1
ATOM 5570 N N . ASP A 1 696 ? 7.125 -7.699 47.844 1 23.58 696 ASP A N 1
ATOM 5571 C CA . ASP A 1 696 ? 7.082 -6.535 48.75 1 23.58 696 ASP A CA 1
ATOM 5572 C C . ASP A 1 696 ? 5.977 -5.566 48.312 1 23.58 696 ASP A C 1
ATOM 5574 O O . ASP A 1 696 ? 5.695 -5.422 47.125 1 23.58 696 ASP A O 1
ATOM 5578 N N . GLY A 1 697 ? 4.98 -5.121 49.312 1 21.89 697 GLY A N 1
ATOM 5579 C CA . GLY A 1 697 ? 3.727 -4.434 49.594 1 21.89 697 GLY A CA 1
ATOM 5580 C C . GLY A 1 697 ? 3.535 -3.182 48.75 1 21.89 697 GLY A C 1
ATOM 5581 O O . GLY A 1 697 ? 2.572 -2.438 48.969 1 21.89 697 GLY A O 1
ATOM 5582 N N . GLN A 1 698 ? 4.551 -2.5 48.438 1 22.44 698 GLN A N 1
ATOM 5583 C CA . GLN A 1 698 ? 4.102 -1.147 48.125 1 22.44 698 GLN A CA 1
ATOM 5584 C C . GLN A 1 698 ? 3.166 -1.142 46.906 1 22.44 698 GLN A C 1
ATOM 5586 O O . GLN A 1 698 ? 3.477 -1.734 45.875 1 22.44 698 GLN A O 1
ATOM 5591 N N . ASN A 1 699 ? 1.704 -1.052 47.156 1 20.97 699 ASN A N 1
ATOM 5592 C CA . ASN A 1 699 ? 0.382 -0.99 46.531 1 20.97 699 ASN A CA 1
ATOM 5593 C C . ASN A 1 699 ? 0.414 -0.239 45.219 1 20.97 699 ASN A C 1
ATOM 5595 O O . ASN A 1 699 ? 0.245 0.981 45.188 1 20.97 699 ASN A O 1
ATOM 5599 N N . PHE A 1 700 ? 1.354 -0.388 44.469 1 22.78 700 PHE A N 1
ATOM 5600 C CA . PHE A 1 700 ? 1.063 0.522 43.375 1 22.78 700 PHE A CA 1
ATOM 5601 C C . PHE A 1 700 ? -0.287 0.197 42.75 1 22.78 700 PHE A C 1
ATOM 5603 O O . PHE A 1 700 ? -0.643 -0.974 42.594 1 22.78 700 PHE A O 1
ATOM 5610 N N . GLY A 1 701 ? -1.404 1.001 42.938 1 22.34 701 GLY A N 1
ATOM 5611 C CA . GLY A 1 701 ? -2.828 0.923 42.656 1 22.34 701 GLY A CA 1
ATOM 5612 C C . GLY A 1 701 ? -3.145 0.137 41.406 1 22.34 701 GLY A C 1
ATOM 5613 O O . GLY A 1 701 ? -2.809 0.565 40.281 1 22.34 701 GLY A O 1
ATOM 5614 N N . VAL A 1 702 ? -3.205 -1.177 41.5 1 22.44 702 VAL A N 1
ATOM 5615 C CA . VAL A 1 702 ? -3.488 -2.301 40.625 1 22.44 702 VAL A CA 1
ATOM 5616 C C . VAL A 1 702 ? -4.863 -2.121 40 1 22.44 702 VAL A C 1
ATOM 5618 O O . VAL A 1 702 ? -5.871 -2.012 40.688 1 22.44 702 VAL A O 1
ATOM 5621 N N . MET A 1 703 ? -5.016 -1.478 38.938 1 23.98 703 MET A N 1
ATOM 5622 C CA . MET A 1 703 ? -6.352 -1.209 38.406 1 23.98 703 MET A CA 1
ATOM 5623 C C . MET A 1 703 ? -7.207 -2.471 38.438 1 23.98 703 MET A C 1
ATOM 5625 O O . MET A 1 703 ? -6.695 -3.576 38.25 1 23.98 703 MET A O 1
ATOM 5629 N N . PRO A 1 704 ? -8.383 -2.453 39.125 1 20.47 704 PRO A N 1
ATOM 5630 C CA . PRO A 1 704 ? -9.305 -3.547 39.438 1 20.47 704 PRO A CA 1
ATOM 5631 C C . PRO A 1 704 ? -9.43 -4.562 38.312 1 20.47 704 PRO A C 1
ATOM 5633 O O . PRO A 1 704 ? -9.414 -4.188 37.125 1 20.47 704 PRO A O 1
ATOM 5636 N N . SER A 1 705 ? -9.266 -5.828 38.656 1 22.02 705 SER A N 1
ATOM 5637 C CA . SER A 1 705 ? -9.062 -7.145 38.062 1 22.02 705 SER A CA 1
ATOM 5638 C C . SER A 1 705 ? -10.305 -7.617 37.344 1 22.02 705 SER A C 1
ATOM 5640 O O . SER A 1 705 ? -10.227 -8.055 36.188 1 22.02 705 SER A O 1
ATOM 5642 N N . GLN A 1 706 ? -11.484 -8.125 38.062 1 21.94 706 GLN A N 1
ATOM 5643 C CA . GLN A 1 706 ? -12.086 -9.453 38 1 21.94 706 GLN A CA 1
ATOM 5644 C C . GLN A 1 706 ? -13.242 -9.492 37 1 21.94 706 GLN A C 1
ATOM 5646 O O . GLN A 1 706 ? -14.344 -9.945 37.344 1 21.94 706 GLN A O 1
ATOM 5651 N N . THR A 1 707 ? -13.703 -8.672 36.375 1 23.89 707 THR A N 1
ATOM 5652 C CA . THR A 1 707 ? -15.016 -8.984 35.812 1 23.89 707 THR A CA 1
ATOM 5653 C C . THR A 1 707 ? -15 -10.328 35.094 1 23.89 707 THR A C 1
ATOM 5655 O O . THR A 1 707 ? -14.117 -10.578 34.25 1 23.89 707 THR A O 1
ATOM 5658 N N . SER A 1 708 ? -15.625 -11.375 35.719 1 21.75 708 SER A N 1
ATOM 5659 C CA . SER A 1 708 ? -15.875 -12.773 35.406 1 21.75 708 SER A CA 1
ATOM 5660 C C . SER A 1 708 ? -16.281 -12.93 33.938 1 21.75 708 SER A C 1
ATOM 5662 O O . SER A 1 708 ? -17.406 -12.609 33.562 1 21.75 708 SER A O 1
ATOM 5664 N N . ILE A 1 709 ? -15.602 -12.648 33.156 1 23.41 709 ILE A N 1
ATOM 5665 C CA . ILE A 1 709 ? -15.891 -12.906 31.75 1 23.41 709 ILE A CA 1
ATOM 5666 C C . ILE A 1 709 ? -16.188 -14.391 31.531 1 23.41 709 ILE A C 1
ATOM 5668 O O . ILE A 1 709 ? -15.344 -15.242 31.812 1 23.41 709 ILE A O 1
ATOM 5672 N N . GLN A 1 710 ? -17.422 -14.852 31.875 1 24.38 710 GLN A N 1
ATOM 5673 C CA . GLN A 1 710 ? -17.781 -16.234 31.594 1 24.38 710 GLN A CA 1
ATOM 5674 C C . GLN A 1 710 ? -17 -16.766 30.391 1 24.38 710 GLN A C 1
ATOM 5676 O O . GLN A 1 710 ? -16.812 -16.062 29.406 1 24.38 710 GLN A O 1
ATOM 5681 N N . PRO A 1 711 ? -16.375 -17.938 30.703 1 22.53 711 PRO A N 1
ATOM 5682 C CA . PRO A 1 711 ? -15.445 -18.547 29.734 1 22.53 711 PRO A CA 1
ATOM 5683 C C . PRO A 1 711 ? -16.062 -18.703 28.344 1 22.53 711 PRO A C 1
ATOM 5685 O O . PRO A 1 711 ? -17.172 -19.203 28.203 1 22.53 711 PRO A O 1
ATOM 5688 N N . LEU A 1 712 ? -16.078 -17.766 27.703 1 25.45 712 LEU A N 1
ATOM 5689 C CA . LEU A 1 712 ? -16.578 -17.984 26.359 1 25.45 712 LEU A CA 1
ATOM 5690 C C . LEU A 1 712 ? -16.312 -19.422 25.922 1 25.45 712 LEU A C 1
ATOM 5692 O O . LEU A 1 712 ? -15.266 -20 26.25 1 25.45 712 LEU A O 1
ATOM 5696 N N . GLY A 1 713 ? -17.297 -20.281 25.812 1 24.39 713 GLY A N 1
ATOM 5697 C CA . GLY A 1 713 ? -17.094 -21.703 25.547 1 24.39 713 GLY A CA 1
ATOM 5698 C C . GLY A 1 713 ? -15.805 -21.984 24.797 1 24.39 713 GLY A C 1
ATOM 5699 O O . GLY A 1 713 ? -15.172 -21.062 24.266 1 24.39 713 GLY A O 1
ATOM 5700 N N . ASP A 1 714 ? -15.25 -23.297 24.953 1 23.39 714 ASP A N 1
ATOM 5701 C CA . ASP A 1 714 ? -14.039 -24 24.547 1 23.39 714 ASP A CA 1
ATOM 5702 C C . ASP A 1 714 ? -13.727 -23.75 23.078 1 23.39 714 ASP A C 1
ATOM 5704 O O . ASP A 1 714 ? -14.039 -24.562 22.219 1 23.39 714 ASP A O 1
ATOM 5708 N N . P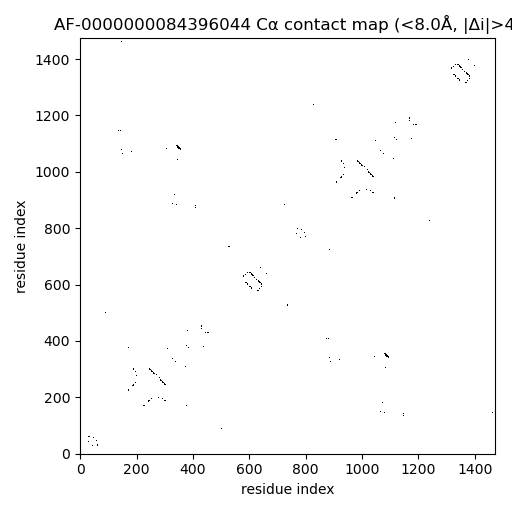HE A 1 715 ? -14.227 -22.859 22.641 1 25.3 715 PHE A N 1
ATOM 5709 C CA . PHE A 1 715 ? -13.711 -22.859 21.281 1 25.3 715 PHE A CA 1
ATOM 5710 C C . PHE A 1 715 ? -12.188 -22.812 21.281 1 25.3 715 PHE A C 1
ATOM 5712 O O . PHE A 1 715 ? -11.594 -21.812 21.656 1 25.3 715 PHE A O 1
ATOM 5719 N N . THR A 1 716 ? -11.539 -23.984 21.703 1 23.42 716 THR A N 1
ATOM 5720 C CA . THR A 1 716 ? -10.133 -24.344 21.562 1 23.42 716 THR A CA 1
ATOM 5721 C C . THR A 1 716 ? -9.523 -23.688 20.328 1 23.42 716 THR A C 1
ATOM 5723 O O . THR A 1 716 ? -10 -23.891 19.219 1 23.42 716 THR A O 1
ATOM 5726 N N . LEU A 1 717 ? -9.164 -22.609 20.547 1 27.5 717 LEU A N 1
ATOM 5727 C CA . LEU A 1 717 ? -8.141 -22.172 19.609 1 27.5 717 LEU A CA 1
ATOM 5728 C C . LEU A 1 717 ? -7.309 -23.344 19.125 1 27.5 717 LEU A C 1
ATOM 5730 O O . LEU A 1 717 ? -6.777 -24.109 19.922 1 27.5 717 LEU A O 1
ATOM 5734 N N . LEU A 1 718 ? -7.777 -24.094 18.234 1 26.64 718 LEU A N 1
ATOM 5735 C CA . LEU A 1 718 ? -6.777 -25.141 18 1 26.64 718 LEU A CA 1
ATOM 5736 C C . LEU A 1 718 ? -5.367 -24.562 18.109 1 26.64 718 LEU A C 1
ATOM 5738 O O . LEU A 1 718 ? -5.086 -23.5 17.547 1 26.64 718 LEU A O 1
ATOM 5742 N N . PRO A 1 719 ? -4.59 -24.688 19.219 1 28.62 719 PRO A N 1
ATOM 5743 C CA . PRO A 1 719 ? -3.238 -24.297 19.625 1 28.62 719 PRO A CA 1
ATOM 5744 C C . PRO A 1 719 ? -2.346 -23.953 18.438 1 28.62 719 PRO A C 1
ATOM 5746 O O . PRO A 1 719 ? -1.59 -22.984 18.469 1 28.62 719 PRO A O 1
ATOM 5749 N N . SER A 1 720 ? -1.793 -25.016 17.75 1 29.38 720 SER A N 1
ATOM 5750 C CA . SER A 1 720 ? -0.635 -25.156 16.875 1 29.38 720 SER A CA 1
ATOM 5751 C C . SER A 1 720 ? -0.841 -24.406 15.57 1 29.38 720 SER A C 1
ATOM 5753 O O . SER A 1 720 ? -1.134 -25.016 14.539 1 29.38 720 SER A O 1
ATOM 5755 N N . ALA A 1 721 ? -1.474 -23.406 15.594 1 29.47 721 ALA A N 1
ATOM 5756 C CA . ALA A 1 721 ? -1.868 -22.781 14.336 1 29.47 721 ALA A CA 1
ATOM 5757 C C . ALA A 1 721 ? -0.654 -22.234 13.594 1 29.47 721 ALA A C 1
ATOM 5759 O O . ALA A 1 721 ? -0.299 -21.062 13.75 1 29.47 721 ALA A O 1
ATOM 5760 N N . GLU A 1 722 ? 0.452 -22.703 13.688 1 31.14 722 GLU A N 1
ATOM 5761 C CA . GLU A 1 722 ? 1.361 -22.531 12.555 1 31.14 722 GLU A CA 1
ATOM 5762 C C . GLU A 1 722 ? 0.604 -22.547 11.234 1 31.14 722 GLU A C 1
ATOM 5764 O O . GLU A 1 722 ? 0.465 -23.594 10.602 1 31.14 722 GLU A O 1
ATOM 5769 N N . GLN A 1 723 ? -0.532 -21.891 11.203 1 33.38 723 GLN A N 1
ATOM 5770 C CA . GLN A 1 723 ? -1.36 -21.953 10.008 1 33.38 723 GLN A CA 1
ATOM 5771 C C . GLN A 1 723 ? -0.618 -21.406 8.789 1 33.38 723 GLN A C 1
ATOM 5773 O O . GLN A 1 723 ? -0.191 -20.25 8.789 1 33.38 723 GLN A O 1
ATOM 5778 N N . ASN A 1 724 ? 0.096 -22.203 8.227 1 38.84 724 ASN A N 1
ATOM 5779 C CA . ASN A 1 724 ? 0.734 -22.031 6.922 1 38.84 724 ASN A CA 1
ATOM 5780 C C . ASN A 1 724 ? -0.289 -21.703 5.836 1 38.84 724 ASN A C 1
ATOM 5782 O O . ASN A 1 724 ? -1.476 -22 5.988 1 38.84 724 ASN A O 1
ATOM 5786 N N . TRP A 1 725 ? -0.023 -20.828 4.898 1 42.31 725 TRP A N 1
ATOM 5787 C CA . TRP A 1 725 ? -0.808 -20.484 3.715 1 42.31 725 TRP A CA 1
ATOM 5788 C C . TRP A 1 725 ? -1.668 -21.656 3.275 1 42.31 725 TRP A C 1
ATOM 5790 O O . TRP A 1 725 ? -2.715 -21.484 2.65 1 42.31 725 TRP A O 1
ATOM 5800 N N . TRP A 1 726 ? -1.146 -22.875 3.738 1 41.72 726 TRP A N 1
ATOM 5801 C CA . TRP A 1 726 ? -1.747 -24.062 3.133 1 41.72 726 TRP A CA 1
ATOM 5802 C C . TRP A 1 726 ? -2.756 -24.703 4.078 1 41.72 726 TRP A C 1
ATOM 5804 O O . TRP A 1 726 ? -3.324 -25.75 3.77 1 41.72 726 TRP A O 1
ATOM 5814 N N . ASP A 1 727 ? -2.793 -24.094 5.262 1 42 727 ASP A N 1
ATOM 5815 C CA . ASP A 1 727 ? -3.73 -24.781 6.145 1 42 727 ASP A CA 1
ATOM 5816 C C . ASP A 1 727 ? -5.176 -24.469 5.77 1 42 727 ASP A C 1
ATOM 5818 O O . ASP A 1 727 ? -5.527 -23.297 5.566 1 42 727 ASP A O 1
ATOM 5822 N N . THR A 1 728 ? -5.723 -25.344 5.031 1 45.06 728 THR A N 1
ATOM 5823 C CA . THR A 1 728 ? -7.133 -25.281 4.676 1 45.06 728 THR A CA 1
ATOM 5824 C C . THR A 1 728 ? -7.973 -24.844 5.875 1 45.06 728 THR A C 1
ATOM 5826 O O . THR A 1 728 ? -7.945 -25.5 6.926 1 45.06 728 THR A O 1
ATOM 5829 N N . ASP A 1 729 ? -8.328 -23.609 5.914 1 45.88 729 ASP A N 1
ATOM 5830 C CA . ASP A 1 729 ? -9.227 -23.172 6.98 1 45.88 729 ASP A CA 1
ATOM 5831 C C . ASP A 1 729 ? -10.547 -23.938 6.941 1 45.88 729 ASP A C 1
ATOM 5833 O O . ASP A 1 729 ? -11.43 -23.609 6.145 1 45.88 729 ASP A O 1
ATOM 5837 N N . TRP A 1 730 ? -10.469 -25.094 7.594 1 53.66 730 TRP A N 1
ATOM 5838 C CA . TRP A 1 730 ? -11.68 -25.891 7.762 1 53.66 730 TRP A CA 1
ATOM 5839 C C . TRP A 1 730 ? -12.836 -25.016 8.25 1 53.66 730 TRP A C 1
ATOM 5841 O O . TRP A 1 730 ? -14 -25.297 7.938 1 53.66 730 TRP A O 1
ATOM 5851 N N . THR A 1 731 ? -12.352 -23.953 8.797 1 50.59 731 THR A N 1
ATOM 5852 C CA . THR A 1 731 ? -13.398 -23.109 9.367 1 50.59 731 THR A CA 1
ATOM 5853 C C . THR A 1 731 ? -14.219 -22.453 8.266 1 50.59 731 THR A C 1
ATOM 5855 O O . THR A 1 731 ? -15.445 -22.344 8.375 1 50.59 731 THR A O 1
ATOM 5858 N N . MET A 1 732 ? -13.453 -22.203 7.32 1 53.5 732 MET A N 1
ATOM 5859 C CA . MET A 1 732 ? -14.18 -21.594 6.211 1 53.5 732 MET A CA 1
ATOM 5860 C C . MET A 1 732 ? -15.125 -22.594 5.555 1 53.5 732 MET A C 1
ATOM 5862 O O . MET A 1 732 ? -16.25 -22.266 5.203 1 53.5 732 MET A O 1
ATOM 5866 N N . PHE A 1 733 ? -14.625 -23.766 5.43 1 55.91 733 PHE A N 1
ATOM 5867 C CA . PHE A 1 733 ? -15.469 -24.812 4.871 1 55.91 733 PHE A CA 1
ATOM 5868 C C . PHE A 1 733 ? -16.703 -25.031 5.738 1 55.91 733 PHE A C 1
ATOM 5870 O O . PHE A 1 733 ? -17.828 -25.078 5.23 1 55.91 733 PHE A O 1
ATOM 5877 N N . LEU A 1 734 ? -16.484 -25.062 6.988 1 52.59 734 LEU A N 1
ATOM 5878 C CA . LEU A 1 734 ? -17.578 -25.344 7.914 1 52.59 734 LEU A CA 1
ATOM 5879 C C . LEU A 1 734 ? -18.578 -24.203 7.953 1 52.59 734 LEU A C 1
ATOM 5881 O O . LEU A 1 734 ? -19.797 -24.438 8.016 1 52.59 734 LEU A O 1
ATOM 5885 N N . ARG A 1 735 ? -17.984 -23.094 7.867 1 50.5 735 ARG A N 1
ATOM 5886 C CA . ARG A 1 735 ? -18.859 -21.922 7.891 1 50.5 735 ARG A CA 1
ATOM 5887 C C . ARG A 1 735 ? -19.812 -21.938 6.699 1 50.5 735 ARG A C 1
ATOM 5889 O O . ARG A 1 735 ? -20.984 -21.594 6.836 1 50.5 735 ARG A O 1
ATOM 5896 N N . ASP A 1 736 ? -19.297 -22.375 5.695 1 51.66 736 ASP A N 1
ATOM 5897 C CA . ASP A 1 736 ? -20.062 -22.266 4.461 1 51.66 736 ASP A CA 1
ATOM 5898 C C . ASP A 1 736 ? -21.062 -23.406 4.32 1 51.66 736 ASP A C 1
ATOM 5900 O O . ASP A 1 736 ? -21.969 -23.359 3.48 1 51.66 736 ASP A O 1
ATOM 5904 N N . ILE A 1 737 ? -20.875 -24.453 5.027 1 48.72 737 ILE A N 1
ATOM 5905 C CA . ILE A 1 737 ? -21.812 -25.562 4.867 1 48.72 737 ILE A CA 1
ATOM 5906 C C . ILE A 1 737 ? -22.891 -25.5 5.949 1 48.72 737 ILE A C 1
ATOM 5908 O O . ILE A 1 737 ? -24.047 -25.828 5.703 1 48.72 737 ILE A O 1
ATOM 5912 N N . MET B 1 1 ? -40.188 -91.688 30.328 1 19.27 1 MET B N 1
ATOM 5913 C CA . MET B 1 1 ? -40.906 -90.75 31.172 1 19.27 1 MET B CA 1
ATOM 5914 C C . MET B 1 1 ? -41.125 -89.438 30.438 1 19.27 1 MET B C 1
ATOM 5916 O O . MET B 1 1 ? -40.594 -89.25 29.344 1 19.27 1 MET B O 1
ATOM 5920 N N . TYR B 1 2 ? -40.875 -88.125 31.203 1 20.55 2 TYR B N 1
ATOM 5921 C CA . TYR B 1 2 ? -41.625 -86.938 31.531 1 20.55 2 TYR B CA 1
ATOM 5922 C C . TYR B 1 2 ? -41.438 -85.875 30.453 1 20.55 2 TYR B C 1
ATOM 5924 O O . TYR B 1 2 ? -40.312 -85.562 30.047 1 20.55 2 TYR B O 1
ATOM 5932 N N . THR B 1 3 ? -42.344 -85.562 29.531 1 23.98 3 THR B N 1
ATOM 5933 C CA . THR B 1 3 ? -42.812 -84.875 28.328 1 23.98 3 THR B CA 1
ATOM 5934 C C . THR B 1 3 ? -42.906 -83.375 28.562 1 23.98 3 THR B C 1
ATOM 5936 O O . THR B 1 3 ? -43.812 -82.75 28.016 1 23.98 3 THR B O 1
ATOM 5939 N N . SER B 1 4 ? -41.844 -82.812 29.344 1 22.22 4 SER B N 1
ATOM 5940 C CA . SER B 1 4 ? -42 -81.625 30.141 1 22.22 4 SER B CA 1
ATOM 5941 C C . SER B 1 4 ? -42.281 -80.438 29.266 1 22.22 4 SER B C 1
ATOM 5943 O O . SER B 1 4 ? -41.5 -80.062 28.375 1 22.22 4 SER B O 1
ATOM 5945 N N . THR B 1 5 ? -43.594 -79.875 28.953 1 21.61 5 THR B N 1
ATOM 5946 C CA . THR B 1 5 ? -44.438 -79.188 28.016 1 21.61 5 THR B CA 1
ATOM 5947 C C . THR B 1 5 ? -44.219 -77.688 28.094 1 21.61 5 THR B C 1
ATOM 5949 O O . THR B 1 5 ? -45 -76.875 27.516 1 21.61 5 THR B O 1
ATOM 5952 N N . SER B 1 6 ? -43.094 -77.188 28.734 1 22.17 6 SER B N 1
ATOM 5953 C CA . SER B 1 6 ? -43.25 -75.938 29.5 1 22.17 6 SER B CA 1
ATOM 5954 C C . SER B 1 6 ? -43.656 -74.75 28.609 1 22.17 6 SER B C 1
ATOM 5956 O O . SER B 1 6 ? -43.25 -74.688 27.438 1 22.17 6 SER B O 1
ATOM 5958 N N . SER B 1 7 ? -44.656 -74 28.969 1 21.64 7 SER B N 1
ATOM 5959 C CA . SER B 1 7 ? -45.719 -73 28.609 1 21.64 7 SER B CA 1
ATOM 5960 C C . SER B 1 7 ? -45.125 -71.688 28.156 1 21.64 7 SER B C 1
ATOM 5962 O O . SER B 1 7 ? -44.312 -71.062 28.859 1 21.64 7 SER B O 1
ATOM 5964 N N . ALA B 1 8 ? -45.031 -71.438 26.797 1 20.61 8 ALA B N 1
ATOM 5965 C CA . ALA B 1 8 ? -44.438 -70.562 25.797 1 20.61 8 ALA B CA 1
ATOM 5966 C C . ALA B 1 8 ? -45 -69.125 25.953 1 20.61 8 ALA B C 1
ATOM 5968 O O . ALA B 1 8 ? -45.844 -68.688 25.156 1 20.61 8 ALA B O 1
ATOM 5969 N N . THR B 1 9 ? -45.25 -68.625 27.234 1 20.69 9 THR B N 1
ATOM 5970 C CA . THR B 1 9 ? -46.125 -67.438 27.469 1 20.69 9 THR B CA 1
ATOM 5971 C C . THR B 1 9 ? -45.531 -66.188 26.844 1 20.69 9 THR B C 1
ATOM 5973 O O . THR B 1 9 ? -46.031 -65.062 27.109 1 20.69 9 THR B O 1
ATOM 5976 N N . ALA B 1 10 ? -44.375 -66.312 25.953 1 20.44 10 ALA B N 1
ATOM 5977 C CA . ALA B 1 10 ? -43.656 -65.062 25.922 1 20.44 10 ALA B CA 1
ATOM 5978 C C . ALA B 1 10 ? -44.562 -63.875 25.625 1 20.44 10 ALA B C 1
ATOM 5980 O O . ALA B 1 10 ? -45.531 -64 24.875 1 20.44 10 ALA B O 1
ATOM 5981 N N . ARG B 1 11 ? -44.219 -62.594 26.125 1 20.56 11 ARG B N 1
ATOM 5982 C CA . ARG B 1 11 ? -44.312 -61.25 26.656 1 20.56 11 ARG B CA 1
ATOM 5983 C C . ARG B 1 11 ? -44.438 -60.219 25.531 1 20.56 11 ARG B C 1
ATOM 5985 O O . ARG B 1 11 ? -43.562 -60.156 24.656 1 20.56 11 ARG B O 1
ATOM 5992 N N . SER B 1 12 ? -45.531 -59.875 25.062 1 21 12 SER B N 1
ATOM 5993 C CA . SER B 1 12 ? -46.031 -58.969 24.047 1 21 12 SER B CA 1
ATOM 5994 C C . SER B 1 12 ? -45.281 -57.625 24.125 1 21 12 SER B C 1
ATOM 5996 O O . SER B 1 12 ? -44.969 -57.156 25.219 1 21 12 SER B O 1
ATOM 5998 N N . GLU B 1 13 ? -44.688 -57.062 22.984 1 21.16 13 GLU B N 1
ATOM 5999 C CA . GLU B 1 13 ? -43.844 -56.031 22.391 1 21.16 13 GLU B CA 1
ATOM 6000 C C . GLU B 1 13 ? -44.469 -54.625 22.547 1 21.16 13 GLU B C 1
ATOM 6002 O O . GLU B 1 13 ? -45.406 -54.281 21.844 1 21.16 13 GLU B O 1
ATOM 6007 N N . GLU B 1 14 ? -44.938 -54.219 23.766 1 21.55 14 GLU B N 1
ATOM 6008 C CA . GLU B 1 14 ? -45.688 -52.969 23.891 1 21.55 14 GLU B CA 1
ATOM 6009 C C . GLU B 1 14 ? -44.906 -51.812 23.281 1 21.55 14 GLU B C 1
ATOM 6011 O O . GLU B 1 14 ? -43.719 -51.656 23.547 1 21.55 14 GLU B O 1
ATOM 6016 N N . GLU B 1 15 ? -45.375 -51.125 22.203 1 22.55 15 GLU B N 1
ATOM 6017 C CA . GLU B 1 15 ? -45.094 -50.125 21.188 1 22.55 15 GLU B CA 1
ATOM 6018 C C . GLU B 1 15 ? -44.875 -48.75 21.828 1 22.55 15 GLU B C 1
ATOM 6020 O O . GLU B 1 15 ? -45.781 -48.156 22.391 1 22.55 15 GLU B O 1
ATOM 6025 N N . ASP B 1 16 ? -43.781 -48.469 22.594 1 22.61 16 ASP B N 1
ATOM 6026 C CA . ASP B 1 16 ? -43.562 -47.281 23.375 1 22.61 16 ASP B CA 1
ATOM 6027 C C . ASP B 1 16 ? -43.531 -46.031 22.484 1 22.61 16 ASP B C 1
ATOM 6029 O O . ASP B 1 16 ? -42.656 -45.906 21.609 1 22.61 16 ASP B O 1
ATOM 6033 N N . GLN B 1 17 ? -44.594 -45.438 22.094 1 24.41 17 GLN B N 1
ATOM 6034 C CA . GLN B 1 17 ? -44.875 -44.312 21.219 1 24.41 17 GLN B CA 1
ATOM 6035 C C . GLN B 1 17 ? -44.219 -43.031 21.734 1 24.41 17 GLN B C 1
ATOM 6037 O O . GLN B 1 17 ? -44.5 -42.594 22.844 1 24.41 17 GLN B O 1
ATOM 6042 N N . PRO B 1 18 ? -42.906 -42.812 21.562 1 25.14 18 PRO B N 1
ATOM 6043 C CA . PRO B 1 18 ? -42.281 -41.719 22.297 1 25.14 18 PRO B CA 1
ATOM 6044 C C . PRO B 1 18 ? -43.031 -40.375 22.125 1 25.14 18 PRO B C 1
ATOM 6046 O O . PRO B 1 18 ? -43.75 -40.219 21.109 1 25.14 18 PRO B O 1
ATOM 6049 N N . GLU B 1 19 ? -43.219 -39.562 23.125 1 23.7 19 GLU B N 1
ATOM 6050 C CA . GLU B 1 19 ? -43.875 -38.344 23.578 1 23.7 19 GLU B CA 1
ATOM 6051 C C . GLU B 1 19 ? -43.438 -37.156 22.734 1 23.7 19 GLU B C 1
ATOM 6053 O O . GLU B 1 19 ? -42.281 -37.031 22.359 1 23.7 19 GLU B O 1
ATOM 6058 N N . GLU B 1 20 ? -44.344 -36.469 22.141 1 24.14 20 GLU B N 1
ATOM 6059 C CA . GLU B 1 20 ? -44.5 -35.281 21.297 1 24.14 20 GLU B CA 1
ATOM 6060 C C . GLU B 1 20 ? -43.844 -34.062 21.938 1 24.14 20 GLU B C 1
ATOM 6062 O O . GLU B 1 20 ? -44.281 -33.625 23.016 1 24.14 20 GLU B O 1
ATOM 6067 N N . ARG B 1 21 ? -42.562 -33.938 21.938 1 27.88 21 ARG B N 1
ATOM 6068 C CA . ARG B 1 21 ? -41.875 -32.844 22.594 1 27.88 21 ARG B CA 1
ATOM 6069 C C . ARG B 1 21 ? -42.531 -31.5 22.25 1 27.88 21 ARG B C 1
ATOM 6071 O O . ARG B 1 21 ? -42.594 -31.125 21.078 1 27.88 21 ARG B O 1
ATOM 6078 N N . ARG B 1 22 ? -43.312 -30.938 23.094 1 27.41 22 ARG B N 1
ATOM 6079 C CA . ARG B 1 22 ? -44.062 -29.688 23.109 1 27.41 22 ARG B CA 1
ATOM 6080 C C . ARG B 1 22 ? -43.156 -28.5 22.844 1 27.41 22 ARG B C 1
ATOM 6082 O O . ARG B 1 22 ? -42.062 -28.422 23.359 1 27.41 22 ARG B O 1
ATOM 6089 N N . LYS B 1 23 ? -43.5 -27.672 21.969 1 26.64 23 LYS B N 1
ATOM 6090 C CA . LYS B 1 23 ? -43 -26.422 21.391 1 26.64 23 LYS B CA 1
ATOM 6091 C C . LYS B 1 23 ? -42.844 -25.359 22.484 1 26.64 23 LYS B C 1
ATOM 6093 O O . LYS B 1 23 ? -43.812 -24.875 23.062 1 26.64 23 LYS B O 1
ATOM 6098 N N . ILE B 1 24 ? -41.906 -25.328 23.406 1 27.02 24 ILE B N 1
ATOM 6099 C CA . ILE B 1 24 ? -41.875 -24.297 24.438 1 27.02 24 ILE B CA 1
ATOM 6100 C C . ILE B 1 24 ? -41.75 -22.922 23.797 1 27.02 24 ILE B C 1
ATOM 6102 O O . ILE B 1 24 ? -40.781 -22.672 23.078 1 27.02 24 ILE B O 1
ATOM 6106 N N . LYS B 1 25 ? -42.812 -22.156 23.719 1 27.45 25 LYS B N 1
ATOM 6107 C CA . LYS B 1 25 ? -43.094 -20.781 23.281 1 27.45 25 LYS B CA 1
ATOM 6108 C C . LYS B 1 25 ? -42.156 -19.781 23.984 1 27.45 25 LYS B C 1
ATOM 6110 O O . LYS B 1 25 ? -42.031 -19.797 25.219 1 27.45 25 LYS B O 1
ATOM 6115 N N . ARG B 1 26 ? -41.125 -19.172 23.391 1 28.67 26 ARG B N 1
ATOM 6116 C CA . ARG B 1 26 ? -40.156 -18.203 23.906 1 28.67 26 ARG B CA 1
ATOM 6117 C C . ARG B 1 26 ? -40.875 -16.969 24.453 1 28.67 26 ARG B C 1
ATOM 6119 O O . ARG B 1 26 ? -41.688 -16.359 23.781 1 28.67 26 ARG B O 1
ATOM 6126 N N . PRO B 1 27 ? -40.969 -16.656 25.734 1 30.66 27 PRO B N 1
ATOM 6127 C CA . PRO B 1 27 ? -41.719 -15.539 26.312 1 30.66 27 PRO B CA 1
ATOM 6128 C C . PRO B 1 27 ? -41.25 -14.188 25.781 1 30.66 27 PRO B C 1
ATOM 6130 O O . PRO B 1 27 ? -40.062 -14 25.531 1 30.66 27 PRO B O 1
ATOM 6133 N N . ARG B 1 28 ? -42.062 -13.281 25.219 1 32.47 28 ARG B N 1
ATOM 6134 C CA . ARG B 1 28 ? -41.969 -11.906 24.734 1 32.47 28 ARG B CA 1
ATOM 6135 C C . ARG B 1 28 ? -41.531 -10.961 25.844 1 32.47 28 ARG B C 1
ATOM 6137 O O . ARG B 1 28 ? -42.156 -10.883 26.906 1 32.47 28 ARG B O 1
ATOM 6144 N N . ALA B 1 29 ? -40.312 -10.602 26 1 34.47 29 ALA B N 1
ATOM 6145 C CA . ALA B 1 29 ? -39.844 -9.672 27.016 1 34.47 29 ALA B CA 1
ATOM 6146 C C . ALA B 1 29 ? -40.625 -8.352 26.953 1 34.47 29 ALA B C 1
ATOM 6148 O O . ALA B 1 29 ? -40.656 -7.695 25.906 1 34.47 29 ALA B O 1
ATOM 6149 N N . LYS B 1 30 ? -41.625 -8.203 27.688 1 42.28 30 LYS B N 1
ATOM 6150 C CA . LYS B 1 30 ? -42.562 -7.086 27.875 1 42.28 30 LYS B CA 1
ATOM 6151 C C . LYS B 1 30 ? -41.812 -5.832 28.328 1 42.28 30 LYS B C 1
ATOM 6153 O O . LYS B 1 30 ? -41.156 -5.836 29.359 1 42.28 30 LYS B O 1
ATOM 6158 N N . LEU B 1 31 ? -41.438 -4.863 27.484 1 52.31 31 LEU B N 1
ATOM 6159 C CA . LEU B 1 31 ? -40.688 -3.611 27.578 1 52.31 31 LEU B CA 1
ATOM 6160 C C . LEU B 1 31 ? -41.5 -2.549 28.297 1 52.31 31 LEU B C 1
ATOM 6162 O O . LEU B 1 31 ? -41.656 -1.425 27.812 1 52.31 31 LEU B O 1
ATOM 6166 N N . THR B 1 32 ? -42.344 -2.844 29.25 1 64.88 32 THR B N 1
ATOM 6167 C CA . THR B 1 32 ? -43.219 -1.91 29.969 1 64.88 32 THR B CA 1
ATOM 6168 C C . THR B 1 32 ? -42.688 -1.626 31.359 1 64.88 32 THR B C 1
ATOM 6170 O O . THR B 1 32 ? -42.031 -2.484 31.969 1 64.88 32 THR B O 1
ATOM 6173 N N . CYS B 1 33 ? -42.875 -0.386 31.922 1 67.56 33 CYS B N 1
ATOM 6174 C CA . CYS B 1 33 ? -42.438 -0.067 33.281 1 67.56 33 CYS B CA 1
ATOM 6175 C C . CYS B 1 33 ? -43.156 -0.93 34.281 1 67.56 33 CYS B C 1
ATOM 6177 O O . CYS B 1 33 ? -44.25 -1.437 34 1 67.56 33 CYS B O 1
ATOM 6179 N N . LEU B 1 34 ? -42.562 -1.331 35.406 1 72.12 34 LEU B N 1
ATOM 6180 C CA . LEU B 1 34 ? -43.094 -2.281 36.375 1 72.12 34 LEU B CA 1
ATOM 6181 C C . LEU B 1 34 ? -44.469 -1.859 36.844 1 72.12 34 LEU B C 1
ATOM 6183 O O . LEU B 1 34 ? -45.344 -2.705 37.031 1 72.12 34 LEU B O 1
ATOM 6187 N N . ASN B 1 35 ? -44.719 -0.571 36.844 1 73.81 35 ASN B N 1
ATOM 6188 C CA . ASN B 1 35 ? -46.031 -0.079 37.281 1 73.81 35 ASN B CA 1
ATOM 6189 C C . ASN B 1 35 ? -47.062 -0.204 36.156 1 73.81 35 ASN B C 1
ATOM 6191 O O . ASN B 1 35 ? -48.188 -0.635 36.406 1 73.81 35 ASN B O 1
ATOM 6195 N N . CYS B 1 36 ? -46.688 0.119 35 1 72.62 36 CYS B N 1
ATOM 6196 C CA . CYS B 1 36 ? -47.594 -0.033 33.844 1 72.62 36 CYS B CA 1
ATOM 6197 C C . CYS B 1 36 ? -47.781 -1.505 33.531 1 72.62 36 CYS B C 1
ATOM 6199 O O . CYS B 1 36 ? -48.875 -1.897 33.094 1 72.62 36 CYS B O 1
ATOM 6201 N N . LYS B 1 37 ? -46.812 -2.396 33.781 1 71.62 37 LYS B N 1
ATOM 6202 C CA . LYS B 1 37 ? -46.906 -3.846 33.625 1 71.62 37 LYS B CA 1
ATOM 6203 C C . LYS B 1 37 ? -47.938 -4.434 34.625 1 71.62 37 LYS B C 1
ATOM 6205 O O . LYS B 1 37 ? -48.75 -5.277 34.25 1 71.62 37 LYS B O 1
ATOM 6210 N N . ARG B 1 38 ? -47.844 -3.986 35.812 1 72.19 38 ARG B N 1
ATOM 6211 C CA . ARG B 1 38 ? -48.75 -4.465 36.844 1 72.19 38 ARG B CA 1
ATOM 6212 C C . ARG B 1 38 ? -50.188 -4.07 36.562 1 72.19 38 ARG B C 1
ATOM 6214 O O . ARG B 1 38 ? -51.125 -4.855 36.812 1 72.19 38 ARG B O 1
ATOM 6221 N N . ARG B 1 39 ? -50.281 -2.932 35.938 1 69.75 39 ARG B N 1
ATOM 6222 C CA . ARG B 1 39 ? -51.656 -2.418 35.75 1 69.75 39 ARG B CA 1
ATOM 6223 C C . ARG B 1 39 ? -52.125 -2.611 34.312 1 69.75 39 ARG B C 1
ATOM 6225 O O . ARG B 1 39 ? -53.219 -2.238 33.969 1 69.75 39 ARG B O 1
ATOM 6232 N N . LYS B 1 40 ? -51.281 -3.273 33.469 1 71.06 40 LYS B N 1
ATOM 6233 C CA . LYS B 1 40 ? -51.562 -3.605 32.062 1 71.06 40 LYS B CA 1
ATOM 6234 C C . LYS B 1 40 ? -51.938 -2.359 31.266 1 71.06 40 LYS B C 1
ATOM 6236 O O . LYS B 1 40 ? -52.844 -2.389 30.453 1 71.06 40 LYS B O 1
ATOM 6241 N N . THR B 1 41 ? -51.281 -1.188 31.672 1 73.38 41 THR B N 1
ATOM 6242 C CA . THR B 1 41 ? -51.5 0.04 30.906 1 73.38 41 THR B CA 1
ATOM 6243 C C . THR B 1 41 ? -50.344 0.297 29.953 1 73.38 41 THR B C 1
ATOM 6245 O O . THR B 1 41 ? -49.25 -0.224 30.156 1 73.38 41 THR B O 1
ATOM 6248 N N . LYS B 1 42 ? -50.562 0.994 28.891 1 71.25 42 LYS B N 1
ATOM 6249 C CA . LYS B 1 42 ? -49.562 1.333 27.859 1 71.25 42 LYS B CA 1
ATOM 6250 C C . LYS B 1 42 ? -48.469 2.229 28.422 1 71.25 42 LYS B C 1
ATOM 6252 O O . LYS B 1 42 ? -48.75 3.26 29.031 1 71.25 42 LYS B O 1
ATOM 6257 N N . CYS B 1 43 ? -47.188 1.778 28.438 1 69 43 CYS B N 1
ATOM 6258 C CA . CYS B 1 43 ? -46 2.482 28.922 1 69 43 CYS B CA 1
ATOM 6259 C C . CYS B 1 43 ? -45.25 3.158 27.766 1 69 43 CYS B C 1
ATOM 6261 O O . CYS B 1 43 ? -45.062 2.557 26.703 1 69 43 CYS B O 1
ATOM 6263 N N . ASP B 1 44 ? -45.062 4.355 27.781 1 69.88 44 ASP B N 1
ATOM 6264 C CA . ASP B 1 44 ? -44.375 5.098 26.703 1 69.88 44 ASP B CA 1
ATOM 6265 C C . ASP B 1 44 ? -42.875 4.98 26.812 1 69.88 44 ASP B C 1
ATOM 6267 O O . ASP B 1 44 ? -42.125 5.688 26.125 1 69.88 44 ASP B O 1
ATOM 6271 N N . LYS B 1 45 ? -42.25 4.176 27.609 1 69.12 45 LYS B N 1
ATOM 6272 C CA . LYS B 1 45 ? -40.875 3.734 27.844 1 69.12 45 LYS B CA 1
ATOM 6273 C C . LYS B 1 45 ? -40 4.906 28.219 1 69.12 45 LYS B C 1
ATOM 6275 O O . LYS B 1 45 ? -38.781 4.82 28.109 1 69.12 45 LYS B O 1
ATOM 6280 N N . THR B 1 46 ? -40.656 6 28.766 1 70.81 46 THR B N 1
ATOM 6281 C CA . THR B 1 46 ? -39.906 7.113 29.344 1 70.81 46 THR B CA 1
ATOM 6282 C C . THR B 1 46 ? -39.812 6.977 30.859 1 70.81 46 THR B C 1
ATOM 6284 O O . THR B 1 46 ? -40.625 6.293 31.484 1 70.81 46 THR B O 1
ATOM 6287 N N . LEU B 1 47 ? -38.562 7.418 31.484 1 69.31 47 LEU B N 1
ATOM 6288 C CA . LEU B 1 47 ? -38.438 7.383 32.938 1 69.31 47 LEU B CA 1
ATOM 6289 C C . LEU B 1 47 ? -38.469 8.789 33.531 1 69.31 47 LEU B C 1
ATOM 6291 O O . LEU B 1 47 ? -37.562 9.586 33.25 1 69.31 47 LEU B O 1
ATOM 6295 N N . PRO B 1 48 ? -39.688 8.93 34.094 1 71.44 48 PRO B N 1
ATOM 6296 C CA . PRO B 1 48 ? -40.906 8.18 34.406 1 71.44 48 PRO B CA 1
ATOM 6297 C C . PRO B 1 48 ? -41.875 8.148 33.219 1 71.44 48 PRO B C 1
ATOM 6299 O O . PRO B 1 48 ? -41.906 9.086 32.438 1 71.44 48 PRO B O 1
ATOM 6302 N N . CYS B 1 49 ? -42.5 7.066 33.031 1 72.38 49 CYS B N 1
ATOM 6303 C CA . CYS B 1 49 ? -43.375 6.957 31.844 1 72.38 49 CYS B CA 1
ATOM 6304 C C . CYS B 1 49 ? -44.594 7.867 31.969 1 72.38 49 CYS B C 1
ATOM 6306 O O . CYS B 1 49 ? -45.031 8.164 33.094 1 72.38 49 CYS B O 1
ATOM 6308 N N . SER B 1 50 ? -44.969 8.531 30.906 1 76.06 50 SER B N 1
ATOM 6309 C CA . SER B 1 50 ? -46.062 9.5 30.859 1 76.06 50 SER B CA 1
ATOM 6310 C C . SER B 1 50 ? -47.281 8.969 31.578 1 76.06 50 SER B C 1
ATOM 6312 O O . SER B 1 50 ? -48.031 9.734 32.219 1 76.06 50 SER B O 1
ATOM 6314 N N . SER B 1 51 ? -47.469 7.66 31.562 1 76.5 51 SER B N 1
ATOM 6315 C CA . SER B 1 51 ? -48.594 7.031 32.219 1 76.5 51 SER B CA 1
ATOM 6316 C C . SER B 1 51 ? -48.438 7.031 33.75 1 76.5 51 SER B C 1
ATOM 6318 O O . SER B 1 51 ? -49.406 7.273 34.469 1 76.5 51 SER B O 1
ATOM 6320 N N . CYS B 1 52 ? -47.281 6.836 34.188 1 75.75 52 CYS B N 1
ATOM 6321 C CA . CYS B 1 52 ? -47 6.891 35.625 1 75.75 52 CYS B CA 1
ATOM 6322 C C . CYS B 1 52 ? -47.062 8.328 36.125 1 75.75 52 CYS B C 1
ATOM 6324 O O . CYS B 1 52 ? -47.562 8.57 37.219 1 75.75 52 CYS B O 1
ATOM 6326 N N . ILE B 1 53 ? -46.656 9.359 35.312 1 76.75 53 ILE B N 1
ATOM 6327 C CA . ILE B 1 53 ? -46.719 10.781 35.656 1 76.75 53 ILE B CA 1
ATOM 6328 C C . ILE B 1 53 ? -48.156 11.25 35.781 1 76.75 53 ILE B C 1
ATOM 6330 O O . ILE B 1 53 ? -48.531 11.93 36.719 1 76.75 53 ILE B O 1
ATOM 6334 N N . THR B 1 54 ? -48.969 10.844 34.812 1 76.75 54 THR B N 1
ATOM 6335 C CA . THR B 1 54 ? -50.375 11.273 34.812 1 76.75 54 THR B CA 1
ATOM 6336 C C . THR B 1 54 ? -51.094 10.734 36.031 1 76.75 54 THR B C 1
ATOM 6338 O O . THR B 1 54 ? -52.031 11.375 36.5 1 76.75 54 THR B O 1
ATOM 6341 N N . ARG B 1 55 ? -50.625 9.648 36.5 1 73.88 55 ARG B N 1
ATOM 6342 C CA . ARG B 1 55 ? -51.312 9.016 37.594 1 73.88 55 ARG B CA 1
ATOM 6343 C C . ARG B 1 55 ? -50.688 9.398 38.938 1 73.88 55 ARG B C 1
ATOM 6345 O O . ARG B 1 55 ? -51.062 8.891 40 1 73.88 55 ARG B O 1
ATOM 6352 N N . GLY B 1 56 ? -49.812 10.352 38.906 1 75.06 56 GLY B N 1
ATOM 6353 C CA . GLY B 1 56 ? -49.188 10.898 40.094 1 75.06 56 GLY B CA 1
ATOM 6354 C C . GLY B 1 56 ? -48.156 9.961 40.719 1 75.06 56 GLY B C 1
ATOM 6355 O O . GLY B 1 56 ? -47.781 10.125 41.875 1 75.06 56 GLY B O 1
ATOM 6356 N N . GLU B 1 57 ? -47.875 8.773 40.062 1 71.12 57 GLU B N 1
ATOM 6357 C CA . GLU B 1 57 ? -46.969 7.77 40.594 1 71.12 57 GLU B CA 1
ATOM 6358 C C . GLU B 1 57 ? -45.594 7.867 39.938 1 71.12 57 GLU B C 1
ATOM 6360 O O . GLU B 1 57 ? -44.875 6.875 39.844 1 71.12 57 GLU B O 1
ATOM 6365 N N . GLY B 1 58 ? -45.344 9.016 39.281 1 70.81 58 GLY B N 1
ATOM 6366 C CA . GLY B 1 58 ? -44.094 9.242 38.594 1 70.81 58 GLY B CA 1
ATOM 6367 C C . GLY B 1 58 ? -42.844 8.891 39.406 1 70.81 58 GLY B C 1
ATOM 6368 O O . GLY B 1 58 ? -41.875 8.398 38.875 1 70.81 58 GLY B O 1
ATOM 6369 N N . GLY B 1 59 ? -42.812 9.094 40.656 1 73.81 59 GLY B N 1
ATOM 6370 C CA . GLY B 1 59 ? -41.688 8.828 41.562 1 73.81 59 GLY B CA 1
ATOM 6371 C C . GLY B 1 59 ? -41.406 7.352 41.75 1 73.81 59 GLY B C 1
ATOM 6372 O O . GLY B 1 59 ? -40.281 6.973 42.094 1 73.81 59 GLY B O 1
ATOM 6373 N N . SER B 1 60 ? -42.438 6.488 41.625 1 69.31 60 SER B N 1
ATOM 6374 C CA . SER B 1 60 ? -42.312 5.047 41.812 1 69.31 60 SER B CA 1
ATOM 6375 C C . SER B 1 60 ? -42.219 4.312 40.5 1 69.31 60 SER B C 1
ATOM 6377 O O . SER B 1 60 ? -42.312 3.084 40.438 1 69.31 60 SER B O 1
ATOM 6379 N N . CYS B 1 61 ? -42.219 4.973 39.281 1 66.38 61 CYS B N 1
ATOM 6380 C CA . CYS B 1 61 ? -42.031 4.391 37.938 1 66.38 61 CYS B CA 1
ATOM 6381 C C . CYS B 1 61 ? -40.656 3.754 37.812 1 66.38 61 CYS B C 1
ATOM 6383 O O . CYS B 1 61 ? -39.656 4.441 37.875 1 66.38 61 CYS B O 1
ATOM 6385 N N . HIS B 1 62 ? -40.625 2.426 37.875 1 72.06 62 HIS B N 1
ATOM 6386 C CA . HIS B 1 62 ? -39.375 1.689 37.781 1 72.06 62 HIS B CA 1
ATOM 6387 C C . HIS B 1 62 ? -39.406 0.651 36.656 1 72.06 62 HIS B C 1
ATOM 6389 O O . HIS B 1 62 ? -40.469 0.072 36.375 1 72.06 62 HIS B O 1
ATOM 6395 N N . TYR B 1 63 ? -38.531 0.648 35.812 1 63.66 63 TYR B N 1
ATOM 6396 C CA . TYR B 1 63 ? -38.406 -0.391 34.812 1 63.66 63 TYR B CA 1
ATOM 6397 C C . TYR B 1 63 ? -37.562 -1.546 35.312 1 63.66 63 TYR B C 1
ATOM 6399 O O . TYR B 1 63 ? -36.75 -1.376 36.25 1 63.66 63 TYR B O 1
ATOM 6407 N N . GLU B 1 64 ? -37.812 -2.762 34.906 1 55.53 64 GLU B N 1
ATOM 6408 C CA . GLU B 1 64 ? -37 -3.918 35.281 1 55.53 64 GLU B CA 1
ATOM 6409 C C . GLU B 1 64 ? -35.531 -3.637 35.094 1 55.53 64 GLU B C 1
ATOM 6411 O O . GLU B 1 64 ? -35.125 -2.842 34.219 1 55.53 64 GLU B O 1
ATOM 6416 N N . GLU B 1 65 ? -34.531 -4.055 35.906 1 45.22 65 GLU B N 1
ATOM 6417 C CA . GLU B 1 65 ? -33.062 -3.902 35.969 1 45.22 65 GLU B CA 1
ATOM 6418 C C . GLU B 1 65 ? -32.438 -4.176 34.625 1 45.22 65 GLU B C 1
ATOM 6420 O O . GLU B 1 65 ? -32.75 -5.172 33.969 1 45.22 65 GLU B O 1
ATOM 6425 N N . GLY B 1 66 ? -31.594 -3.197 33.938 1 43.66 66 GLY B N 1
ATOM 6426 C CA . GLY B 1 66 ? -30.844 -3.166 32.688 1 43.66 66 GLY B CA 1
ATOM 6427 C C . GLY B 1 66 ? -31.312 -2.094 31.734 1 43.66 66 GLY B C 1
ATOM 6428 O O . GLY B 1 66 ? -30.719 -1.893 30.672 1 43.66 66 GLY B O 1
ATOM 6429 N N . TYR B 1 67 ? -32.531 -1.71 31.812 1 36.06 67 TYR B N 1
ATOM 6430 C CA . TYR B 1 67 ? -32.969 -0.698 30.859 1 36.06 67 TYR B CA 1
ATOM 6431 C C . TYR B 1 67 ? -32.781 0.704 31.438 1 36.06 67 TYR B C 1
ATOM 6433 O O . TYR B 1 67 ? -33.344 1.028 32.5 1 36.06 67 TYR B O 1
ATOM 6441 N N . GLU B 1 68 ? -31.656 1.349 31.141 1 33.25 68 GLU B N 1
ATOM 6442 C CA . GLU B 1 68 ? -31.578 2.729 31.625 1 33.25 68 GLU B CA 1
ATOM 6443 C C . GLU B 1 68 ? -32.344 3.668 30.703 1 33.25 68 GLU B C 1
ATOM 6445 O O . GLU B 1 68 ? -32.062 3.764 29.5 1 33.25 68 GLU B O 1
ATOM 6450 N N . PRO B 1 69 ? -33.406 4.066 31.031 1 32.41 69 PRO B N 1
ATOM 6451 C CA . PRO B 1 69 ? -34.094 5.082 30.25 1 32.41 69 PRO B CA 1
ATOM 6452 C C . PRO B 1 69 ? -33.312 6.383 30.125 1 32.41 69 PRO B C 1
ATOM 6454 O O . PRO B 1 69 ? -32.469 6.68 30.969 1 32.41 69 PRO B O 1
ATOM 6457 N N . ILE B 1 70 ? -33.312 7.07 29 1 32.31 70 ILE B N 1
ATOM 6458 C CA . ILE B 1 70 ? -32.719 8.352 28.672 1 32.31 70 ILE B CA 1
ATOM 6459 C C . ILE B 1 70 ? -33.125 9.406 29.688 1 32.31 70 ILE B C 1
ATOM 6461 O O . ILE B 1 70 ? -34.312 9.695 29.844 1 32.31 70 ILE B O 1
ATOM 6465 N N . GLN B 1 71 ? -32.344 9.547 30.734 1 28.59 71 GLN B N 1
ATOM 6466 C CA . GLN B 1 71 ? -32.625 10.672 31.625 1 28.59 71 GLN B CA 1
ATOM 6467 C C . GLN B 1 71 ? -32.469 12 30.891 1 28.59 71 GLN B C 1
ATOM 6469 O O . GLN B 1 71 ? -31.5 12.219 30.188 1 28.59 71 GLN B O 1
ATOM 6474 N N . THR B 1 72 ? -33.438 12.719 30.703 1 27.09 72 THR B N 1
ATOM 6475 C CA . THR B 1 72 ? -33.469 14.094 30.234 1 27.09 72 THR B CA 1
ATOM 6476 C C . THR B 1 72 ? -32.656 15.008 31.172 1 27.09 72 THR B C 1
ATOM 6478 O O . THR B 1 72 ? -33.125 15.305 32.281 1 27.09 72 THR B O 1
ATOM 6481 N N . HIS B 1 73 ? -31.359 14.875 31.406 1 27.62 73 HIS B N 1
ATOM 6482 C CA . HIS B 1 73 ? -30.719 15.852 32.25 1 27.62 73 HIS B CA 1
ATOM 6483 C C . HIS B 1 73 ? -30.906 17.266 31.734 1 27.62 73 HIS B C 1
ATOM 6485 O O . HIS B 1 73 ? -30.875 17.484 30.516 1 27.62 73 HIS B O 1
ATOM 6491 N N . PRO B 1 74 ? -31.375 18.188 32.5 1 27.5 74 PRO B N 1
ATOM 6492 C CA . PRO B 1 74 ? -31.562 19.609 32.219 1 27.5 74 PRO B CA 1
ATOM 6493 C C . PRO B 1 74 ? -30.312 20.25 31.641 1 27.5 74 PRO B C 1
ATOM 6495 O O . PRO B 1 74 ? -29.203 19.719 31.797 1 27.5 74 PRO B O 1
ATOM 6498 N N . SER B 1 75 ? -30.422 21.531 31.016 1 29.83 75 SER B N 1
ATOM 6499 C CA . SER B 1 75 ? -29.703 22.453 30.141 1 29.83 75 SER B CA 1
ATOM 6500 C C . SER B 1 75 ? -28.438 22.984 30.797 1 29.83 75 SER B C 1
ATOM 6502 O O . SER B 1 75 ? -28.391 24.125 31.266 1 29.83 75 SER B O 1
ATOM 6504 N N . SER B 1 76 ? -27.844 22.359 31.75 1 31.81 76 SER B N 1
ATOM 6505 C CA . SER B 1 76 ? -26.672 22.906 32.406 1 31.81 76 SER B CA 1
ATOM 6506 C C . SER B 1 76 ? -25.562 23.188 31.391 1 31.81 76 SER B C 1
ATOM 6508 O O . SER B 1 76 ? -24.438 23.547 31.766 1 31.81 76 SER B O 1
ATOM 6510 N N . SER B 1 77 ? -25.828 23.031 30.188 1 33.06 77 SER B N 1
ATOM 6511 C CA . SER B 1 77 ? -24.828 22.922 29.125 1 33.06 77 SER B CA 1
ATOM 6512 C C . SER B 1 77 ? -24.156 24.266 28.844 1 33.06 77 SER B C 1
ATOM 6514 O O . SER B 1 77 ? -23.031 24.312 28.359 1 33.06 77 SER B O 1
ATOM 6516 N N . ASN B 1 78 ? -24.922 25.391 29.172 1 32.94 78 ASN B N 1
ATOM 6517 C CA . ASN B 1 78 ? -24.391 26.703 28.797 1 32.94 78 ASN B CA 1
ATOM 6518 C C . ASN B 1 78 ? -23.281 27.156 29.75 1 32.94 78 ASN B C 1
ATOM 6520 O O . ASN B 1 78 ? -22.328 27.812 29.344 1 32.94 78 ASN B O 1
ATOM 6524 N N . GLN B 1 79 ? -23.453 26.875 31.109 1 34.41 79 GLN B N 1
ATOM 6525 C CA . GLN B 1 79 ? -22.516 27.406 32.094 1 34.41 79 GLN B CA 1
ATOM 6526 C C . GLN B 1 79 ? -21.156 26.734 31.969 1 34.41 79 GLN B C 1
ATOM 6528 O O . GLN B 1 79 ? -20.125 27.391 32.125 1 34.41 79 GLN B O 1
ATOM 6533 N N . GLU B 1 80 ? -21.203 25.516 31.625 1 36.12 80 GLU B N 1
ATOM 6534 C CA . GLU B 1 80 ? -19.922 24.797 31.516 1 36.12 80 GLU B CA 1
ATOM 6535 C C . GLU B 1 80 ? -19.141 25.266 30.297 1 36.12 80 GLU B C 1
ATOM 6537 O O . GLU B 1 80 ? -17.922 25.453 30.375 1 36.12 80 GLU B O 1
ATOM 6542 N N . PHE B 1 81 ? -19.828 25.703 29.25 1 36.94 81 PHE B N 1
ATOM 6543 C CA . PHE B 1 81 ? -19.172 26.266 28.078 1 36.94 81 PHE B CA 1
ATOM 6544 C C . PHE B 1 81 ? -18.547 27.625 28.391 1 36.94 81 PHE B C 1
ATOM 6546 O O . PHE B 1 81 ? -17.406 27.891 28.016 1 36.94 81 PHE B O 1
ATOM 6553 N N . LYS B 1 82 ? -19.25 28.516 29.25 1 41.84 82 LYS B N 1
ATOM 6554 C CA . LYS B 1 82 ? -18.734 29.812 29.625 1 41.84 82 LYS B CA 1
ATOM 6555 C C . LYS B 1 82 ? -17.516 29.688 30.547 1 41.84 82 LYS B C 1
ATOM 6557 O O . LYS B 1 82 ? -16.547 30.453 30.422 1 41.84 82 LYS B O 1
ATOM 6562 N N . ALA B 1 83 ? -17.5 28.641 31.328 1 45 83 ALA B N 1
ATOM 6563 C CA . ALA B 1 83 ? -16.359 28.422 32.219 1 45 83 ALA B CA 1
ATOM 6564 C C . ALA B 1 83 ? -15.125 27.984 31.453 1 45 83 ALA B C 1
ATOM 6566 O O . ALA B 1 83 ? -14.008 28.438 31.734 1 45 83 ALA B O 1
ATOM 6567 N N . ILE B 1 84 ? -15.32 27.234 30.438 1 48.47 84 ILE B N 1
ATOM 6568 C CA . ILE B 1 84 ? -14.211 26.812 29.578 1 48.47 84 ILE B CA 1
ATOM 6569 C C . ILE B 1 84 ? -13.75 27.984 28.719 1 48.47 84 ILE B C 1
ATOM 6571 O O . ILE B 1 84 ? -12.547 28.219 28.562 1 48.47 84 ILE B O 1
ATOM 6575 N N . GLN B 1 85 ? -14.688 28.891 28.375 1 46.53 85 GLN B N 1
ATOM 6576 C CA . GLN B 1 85 ? -14.359 30.109 27.641 1 46.53 85 GLN B CA 1
ATOM 6577 C C . GLN B 1 85 ? -13.57 31.094 28.516 1 46.53 85 GLN B C 1
ATOM 6579 O O . GLN B 1 85 ? -12.578 31.656 28.062 1 46.53 85 GLN B O 1
ATOM 6584 N N . ASP B 1 86 ? -14.023 31.281 29.781 1 49.28 86 ASP B N 1
ATOM 6585 C CA . ASP B 1 86 ? -13.328 32.156 30.719 1 49.28 86 ASP B CA 1
ATOM 6586 C C . ASP B 1 86 ? -11.922 31.656 31.031 1 49.28 86 ASP B C 1
ATOM 6588 O O . ASP B 1 86 ? -10.977 32.438 31.094 1 49.28 86 ASP B O 1
ATOM 6592 N N . ARG B 1 87 ? -11.844 30.344 31.078 1 45.25 87 ARG B N 1
ATOM 6593 C CA . ARG B 1 87 ? -10.523 29.766 31.281 1 45.25 87 ARG B CA 1
ATOM 6594 C C . ARG B 1 87 ? -9.641 29.953 30.047 1 45.25 87 ARG B C 1
ATOM 6596 O O . ARG B 1 87 ? -8.461 30.312 30.188 1 45.25 87 ARG B O 1
ATOM 6603 N N . LEU B 1 88 ? -10.234 29.906 28.938 1 47.81 88 LEU B N 1
ATOM 6604 C CA . LEU B 1 88 ? -9.539 30.109 27.672 1 47.81 88 LEU B CA 1
ATOM 6605 C C . LEU B 1 88 ? -9.109 31.562 27.531 1 47.81 88 LEU B C 1
ATOM 6607 O O . LEU B 1 88 ? -7.973 31.844 27.141 1 47.81 88 LEU B O 1
ATOM 6611 N N . GLU B 1 89 ? -10.008 32.531 27.922 1 47.25 89 GLU B N 1
ATOM 6612 C CA . GLU B 1 89 ? -9.688 33.938 27.875 1 47.25 89 GLU B CA 1
ATOM 6613 C C . GLU B 1 89 ? -8.57 34.281 28.844 1 47.25 89 GLU B C 1
ATOM 6615 O O . GLU B 1 89 ? -7.672 35.062 28.516 1 47.25 89 GLU B O 1
ATOM 6620 N N . ARG B 1 90 ? -8.555 33.656 29.953 1 46.72 90 ARG B N 1
ATOM 6621 C CA . ARG B 1 90 ? -7.488 33.875 30.938 1 46.72 90 ARG B CA 1
ATOM 6622 C C . ARG B 1 90 ? -6.156 33.344 30.422 1 46.72 90 ARG B C 1
ATOM 6624 O O . ARG B 1 90 ? -5.125 34 30.547 1 46.72 90 ARG B O 1
ATOM 6631 N N . ILE B 1 91 ? -6.34 32.219 29.812 1 46.44 91 ILE B N 1
ATOM 6632 C CA . ILE B 1 91 ? -5.113 31.625 29.297 1 46.44 91 ILE B CA 1
ATOM 6633 C C . ILE B 1 91 ? -4.609 32.438 28.109 1 46.44 91 ILE B C 1
ATOM 6635 O O . ILE B 1 91 ? -3.414 32.719 28 1 46.44 91 ILE B O 1
ATOM 6639 N N . GLU B 1 92 ? -5.523 32.906 27.344 1 42.66 92 GLU B N 1
ATOM 6640 C CA . GLU B 1 92 ? -5.164 33.719 26.188 1 42.66 92 GLU B CA 1
ATOM 6641 C C . GLU B 1 92 ? -4.59 35.062 26.641 1 42.66 92 GLU B C 1
ATOM 6643 O O . GLU B 1 92 ? -3.604 35.562 26.078 1 42.66 92 GLU B O 1
ATOM 6648 N N . ALA B 1 93 ? -5.227 35.719 27.656 1 41.06 93 ALA B N 1
ATOM 6649 C CA . ALA B 1 93 ? -4.715 36.969 28.219 1 41.06 93 ALA B CA 1
ATOM 6650 C C . ALA B 1 93 ? -3.33 36.75 28.828 1 41.06 93 ALA B C 1
ATOM 6652 O O . ALA B 1 93 ? -2.463 37.625 28.719 1 41.06 93 ALA B O 1
ATOM 6653 N N . ALA B 1 94 ? -3.162 35.656 29.469 1 37.19 94 ALA B N 1
ATOM 6654 C CA . ALA B 1 94 ? -1.856 35.375 30.062 1 37.19 94 ALA B CA 1
ATOM 6655 C C . ALA B 1 94 ? -0.788 35.219 28.984 1 37.19 94 ALA B C 1
ATOM 6657 O O . ALA B 1 94 ? 0.365 35.594 29.188 1 37.19 94 ALA B O 1
ATOM 6658 N N . LEU B 1 95 ? -1.264 34.656 27.844 1 35.09 95 LEU B N 1
ATOM 6659 C CA . LEU B 1 95 ? -0.304 34.469 26.766 1 35.09 95 LEU B CA 1
ATOM 6660 C C . LEU B 1 95 ? 0.104 35.812 26.172 1 35.09 95 LEU B C 1
ATOM 6662 O O . LEU B 1 95 ? 1.243 35.969 25.734 1 35.09 95 LEU B O 1
ATOM 6666 N N . THR B 1 96 ? -0.797 36.844 26.172 1 32.22 96 THR B N 1
ATOM 6667 C CA . THR B 1 96 ? -0.457 38.156 25.625 1 32.22 96 THR B CA 1
ATOM 6668 C C . THR B 1 96 ? 0.457 38.906 26.594 1 32.22 96 THR B C 1
ATOM 6670 O O . THR B 1 96 ? 1.3 39.688 26.156 1 32.22 96 THR B O 1
ATOM 6673 N N . THR B 1 97 ? 0.162 38.969 28.047 1 30.22 97 THR B N 1
ATOM 6674 C CA . THR B 1 97 ? 0.878 39.844 28.938 1 30.22 97 THR B CA 1
ATOM 6675 C C . THR B 1 97 ? 2.305 39.375 29.172 1 30.22 97 THR B C 1
ATOM 6677 O O . THR B 1 97 ? 3.139 40.094 29.703 1 30.22 97 THR B O 1
ATOM 6680 N N . HIS B 1 98 ? 2.594 38.094 29.234 1 28.08 98 HIS B N 1
ATOM 6681 C CA . HIS B 1 98 ? 3.842 37.781 29.922 1 28.08 98 HIS B CA 1
ATOM 6682 C C . HIS B 1 98 ? 5.047 38.312 29.141 1 28.08 98 HIS B C 1
ATOM 6684 O O . HIS B 1 98 ? 5.973 37.562 28.844 1 28.08 98 HIS B O 1
ATOM 6690 N N . THR B 1 99 ? 4.84 39.406 28.344 1 23.81 99 THR B N 1
ATOM 6691 C CA . THR B 1 99 ? 6.191 39.781 27.938 1 23.81 99 THR B CA 1
ATOM 6692 C C . THR B 1 99 ? 7.043 40.125 29.172 1 23.81 99 THR B C 1
ATOM 6694 O O . THR B 1 99 ? 8.273 40.125 29.094 1 23.81 99 THR B O 1
ATOM 6697 N N . LEU B 1 100 ? 6.48 41.062 30.188 1 21.36 100 LEU B N 1
ATOM 6698 C CA . LEU B 1 100 ? 7.434 41.906 30.875 1 21.36 100 LEU B CA 1
ATOM 6699 C C . LEU B 1 100 ? 8.25 41.125 31.891 1 21.36 100 LEU B C 1
ATOM 6701 O O . LEU B 1 100 ? 7.898 40 32.219 1 21.36 100 LEU B O 1
ATOM 6705 N N . HIS B 1 101 ? 8.75 41.781 33.219 1 20.64 101 HIS B N 1
ATOM 6706 C CA . HIS B 1 101 ? 9.914 41.844 34.094 1 20.64 101 HIS B CA 1
ATOM 6707 C C . HIS B 1 101 ? 9.82 40.812 35.219 1 20.64 101 HIS B C 1
ATOM 6709 O O . HIS B 1 101 ? 10.672 40.781 36.094 1 20.64 101 HIS B O 1
ATOM 6715 N N . SER B 1 102 ? 8.594 40.219 35.594 1 19.52 102 SER B N 1
ATOM 6716 C CA . SER B 1 102 ? 8.406 39.938 37 1 19.52 102 SER B CA 1
ATOM 6717 C C . SER B 1 102 ? 9.383 38.875 37.5 1 19.52 102 SER B C 1
ATOM 6719 O O . SER B 1 102 ? 9.453 37.781 36.938 1 19.52 102 SER B O 1
ATOM 6721 N N . HIS B 1 103 ? 10.453 39.219 38.375 1 19.25 103 HIS B N 1
ATOM 6722 C CA . HIS B 1 103 ? 11.469 38.625 39.25 1 19.25 103 HIS B CA 1
ATOM 6723 C C . HIS B 1 103 ? 10.836 37.781 40.312 1 19.25 103 HIS B C 1
ATOM 6725 O O . HIS B 1 103 ? 11.531 37.25 41.219 1 19.25 103 HIS B O 1
ATOM 6731 N N . LEU B 1 104 ? 9.461 37.875 40.594 1 17.69 104 LEU B N 1
ATOM 6732 C CA . LEU B 1 104 ? 9.117 37.625 42 1 17.69 104 LEU B CA 1
ATOM 6733 C C . LEU B 1 104 ? 9.43 36.156 42.375 1 17.69 104 LEU B C 1
ATOM 6735 O O . LEU B 1 104 ? 9.352 35.281 41.5 1 17.69 104 LEU B O 1
ATOM 6739 N N . SER B 1 105 ? 9.945 36 43.719 1 18.17 105 SER B N 1
ATOM 6740 C CA . SER B 1 105 ? 10.469 35 44.625 1 18.17 105 SER B CA 1
ATOM 6741 C C . SER B 1 105 ? 9.43 33.938 44.938 1 18.17 105 SER B C 1
ATOM 6743 O O . SER B 1 105 ? 8.227 34.219 44.969 1 18.17 105 SER B O 1
ATOM 6745 N N . PRO B 1 106 ? 9.867 32.594 44.938 1 18.66 106 PRO B N 1
ATOM 6746 C CA . PRO B 1 106 ? 9.234 31.281 45.031 1 18.66 106 PRO B CA 1
ATOM 6747 C C . PRO B 1 106 ? 8.539 31.031 46.344 1 18.66 106 PRO B C 1
ATOM 6749 O O . PRO B 1 106 ? 8.203 29.891 46.688 1 18.66 106 PRO B O 1
ATOM 6752 N N . ALA B 1 107 ? 7.738 32.031 46.875 1 17.53 107 ALA B N 1
ATOM 6753 C CA . ALA B 1 107 ? 7.43 31.641 48.25 1 17.53 107 ALA B CA 1
ATOM 6754 C C . ALA B 1 107 ? 6.746 30.281 48.312 1 17.53 107 ALA B C 1
ATOM 6756 O O . ALA B 1 107 ? 6.098 29.859 47.344 1 17.53 107 ALA B O 1
ATOM 6757 N N . ALA B 1 108 ? 6.895 29.531 49.562 1 17.53 108 ALA B N 1
ATOM 6758 C CA . ALA B 1 108 ? 6.91 28.234 50.219 1 17.53 108 ALA B CA 1
ATOM 6759 C C . ALA B 1 108 ? 5.492 27.734 50.469 1 17.53 108 ALA B C 1
ATOM 6761 O O . ALA B 1 108 ? 5.305 26.656 51.062 1 17.53 108 ALA B O 1
ATOM 6762 N N . THR B 1 109 ? 4.434 28.422 50 1 15.89 109 THR B N 1
ATOM 6763 C CA . THR B 1 109 ? 3.295 28.156 50.875 1 15.89 109 THR B CA 1
ATOM 6764 C C . THR B 1 109 ? 2.957 26.672 50.875 1 15.89 109 THR B C 1
ATOM 6766 O O . THR B 1 109 ? 2.998 26 49.844 1 15.89 109 THR B O 1
ATOM 6769 N N . ALA B 1 110 ? 2.482 26.188 52.125 1 16.39 110 ALA B N 1
ATOM 6770 C CA . ALA B 1 110 ? 2.242 25.047 53 1 16.39 110 ALA B CA 1
ATOM 6771 C C . ALA B 1 110 ? 1.192 24.109 52.438 1 16.39 110 ALA B C 1
ATOM 6773 O O . ALA B 1 110 ? 0.464 24.484 51.5 1 16.39 110 ALA B O 1
ATOM 6774 N N . GLN B 1 111 ? 0.448 23.328 53.281 1 15.95 111 GLN B N 1
ATOM 6775 C CA . GLN B 1 111 ? 0.203 21.953 53.688 1 15.95 111 GLN B CA 1
ATOM 6776 C C . GLN B 1 111 ? -1.17 21.469 53.219 1 15.95 111 GLN B C 1
ATOM 6778 O O . GLN B 1 111 ? -1.374 20.281 52.969 1 15.95 111 GLN B O 1
ATOM 6783 N N . SER B 1 112 ? -2.168 22.359 53.156 1 16.5 112 SER B N 1
ATOM 6784 C CA . SER B 1 112 ? -3.348 21.766 53.781 1 16.5 112 SER B CA 1
ATOM 6785 C C . SER B 1 112 ? -4.008 20.75 52.844 1 16.5 112 SER B C 1
ATOM 6787 O O . SER B 1 112 ? -4.422 21.078 51.75 1 16.5 112 SER B O 1
ATOM 6789 N N . LYS B 1 113 ? -3.49 19.453 52.938 1 17.84 113 LYS B N 1
ATOM 6790 C CA . LYS B 1 113 ? -3.992 18.25 52.25 1 17.84 113 LYS B CA 1
ATOM 6791 C C . LYS B 1 113 ? -5.484 18.062 52.531 1 17.84 113 LYS B C 1
ATOM 6793 O O . LYS B 1 113 ? -5.895 17.766 53.625 1 17.84 113 LYS B O 1
ATOM 6798 N N . LEU B 1 114 ? -6.281 19 52.062 1 16.62 114 LEU B N 1
ATOM 6799 C CA . LEU B 1 114 ? -7.719 18.766 52.125 1 16.62 114 LEU B CA 1
ATOM 6800 C C . LEU B 1 114 ? -8.062 17.359 51.625 1 16.62 114 LEU B C 1
ATOM 6802 O O . LEU B 1 114 ? -7.469 16.891 50.625 1 16.62 114 LEU B O 1
ATOM 6806 N N . THR B 1 115 ? -8.859 16.641 52.438 1 17.8 115 THR B N 1
ATOM 6807 C CA . THR B 1 115 ? -9.414 15.328 52.719 1 17.8 115 THR B CA 1
ATOM 6808 C C . THR B 1 115 ? -10.312 14.852 51.594 1 17.8 115 THR B C 1
ATOM 6810 O O . THR B 1 115 ? -11.336 15.469 51.281 1 17.8 115 THR B O 1
ATOM 6813 N N . ASN B 1 116 ? -9.648 14.336 50.562 1 17.33 116 ASN B N 1
ATOM 6814 C CA . ASN B 1 116 ? -10.062 13.844 49.25 1 17.33 116 ASN B CA 1
ATOM 6815 C C . ASN B 1 116 ? -11.109 12.742 49.344 1 17.33 116 ASN B C 1
ATOM 6817 O O . ASN B 1 116 ? -10.797 11.633 49.781 1 17.33 116 ASN B O 1
ATOM 6821 N N . GLY B 1 117 ? -12.281 13.133 49.875 1 17.12 117 GLY B N 1
ATOM 6822 C CA . GLY B 1 117 ? -13.258 12.07 50.031 1 17.12 117 GLY B CA 1
ATOM 6823 C C . GLY B 1 117 ? -13.492 11.281 48.781 1 17.12 117 GLY B C 1
ATOM 6824 O O . GLY B 1 117 ? -13.328 11.805 47.656 1 17.12 117 GLY B O 1
ATOM 6825 N N . ARG B 1 118 ? -13.547 9.883 48.781 1 17.75 118 ARG B N 1
ATOM 6826 C CA . ARG B 1 118 ? -13.445 8.633 48.062 1 17.75 118 ARG B CA 1
ATOM 6827 C C . ARG B 1 118 ? -14.648 8.438 47.125 1 17.75 118 ARG B C 1
ATOM 6829 O O . ARG B 1 118 ? -14.75 7.422 46.438 1 17.75 118 ARG B O 1
ATOM 6836 N N . SER B 1 119 ? -15.57 9.438 46.844 1 17.06 119 SER B N 1
ATOM 6837 C CA . SER B 1 119 ? -16.766 8.711 46.438 1 17.06 119 SER B CA 1
ATOM 6838 C C . SER B 1 119 ? -16.547 7.98 45.125 1 17.06 119 SER B C 1
ATOM 6840 O O . SER B 1 119 ? -16.188 8.594 44.125 1 17.06 119 SER B O 1
ATOM 6842 N N . GLU B 1 120 ? -16.297 6.605 45 1 18.94 120 GLU B N 1
ATOM 6843 C CA . GLU B 1 120 ? -15.836 5.473 44.219 1 18.94 120 GLU B CA 1
ATOM 6844 C C . GLU B 1 120 ? -16.859 5.098 43.156 1 18.94 120 GLU B C 1
ATOM 6846 O O . GLU B 1 120 ? -16.703 4.102 42.438 1 18.94 120 GLU B O 1
ATOM 6851 N N . ASN B 1 121 ? -18 5.812 42.906 1 16.84 121 ASN B N 1
ATOM 6852 C CA . ASN B 1 121 ? -19.109 4.984 42.438 1 16.84 121 ASN B CA 1
ATOM 6853 C C . ASN B 1 121 ? -18.844 4.367 41.094 1 16.84 121 ASN B C 1
ATOM 6855 O O . ASN B 1 121 ? -17.938 4.816 40.375 1 16.84 121 ASN B O 1
ATOM 6859 N N . ASP B 1 122 ? -20.016 4.109 40.125 1 18.47 122 ASP B N 1
ATOM 6860 C CA . ASP B 1 122 ? -20.766 3.043 39.438 1 18.47 122 ASP B CA 1
ATOM 6861 C C . ASP B 1 122 ? -20.406 2.959 37.969 1 18.47 122 ASP B C 1
ATOM 6863 O O . ASP B 1 122 ? -20.875 2.066 37.25 1 18.47 122 ASP B O 1
ATOM 6867 N N . THR B 1 123 ? -19.922 4.031 37.375 1 19.73 123 THR B N 1
ATOM 6868 C CA . THR B 1 123 ? -20.25 4.137 35.969 1 19.73 123 THR B CA 1
ATOM 6869 C C . THR B 1 123 ? -19.438 3.139 35.125 1 19.73 123 THR B C 1
ATOM 6871 O O . THR B 1 123 ? -19.109 3.395 33.969 1 19.73 123 THR B O 1
ATOM 6874 N N . SER B 1 124 ? -19.094 1.933 35.719 1 20.52 124 SER B N 1
ATOM 6875 C CA . SER B 1 124 ? -18.141 0.931 35.25 1 20.52 124 SER B CA 1
ATOM 6876 C C . SER B 1 124 ? -18.688 0.181 34.031 1 20.52 124 SER B C 1
ATOM 6878 O O . SER B 1 124 ? -17.984 -0.656 33.469 1 20.52 124 SER B O 1
ATOM 6880 N N . VAL B 1 125 ? -20.078 0.134 33.75 1 19.98 125 VAL B N 1
ATOM 6881 C CA . VAL B 1 125 ? -20.672 -1.075 33.219 1 19.98 125 VAL B CA 1
ATOM 6882 C C . VAL B 1 125 ? -20.531 -1.081 31.688 1 19.98 125 VAL B C 1
ATOM 6884 O O . VAL B 1 125 ? -20.219 -2.113 31.094 1 19.98 125 VAL B O 1
ATOM 6887 N N . ARG B 1 126 ? -21.156 -0.029 30.984 1 21.03 126 ARG B N 1
ATOM 6888 C CA . ARG B 1 126 ? -21.688 -0.171 29.625 1 21.03 126 ARG B CA 1
ATOM 6889 C C . ARG B 1 126 ? -20.562 -0.374 28.625 1 21.03 126 ARG B C 1
ATOM 6891 O O . ARG B 1 126 ? -20.812 -0.599 27.438 1 21.03 126 ARG B O 1
ATOM 6898 N N . ALA B 1 127 ? -19.469 0.186 28.906 1 21.14 127 ALA B N 1
ATOM 6899 C CA . ALA B 1 127 ? -18.328 0.159 27.984 1 21.14 127 ALA B CA 1
ATOM 6900 C C . ALA B 1 127 ? -17.953 -1.274 27.625 1 21.14 127 ALA B C 1
ATOM 6902 O O . ALA B 1 127 ? -16.969 -1.506 26.922 1 21.14 127 ALA B O 1
ATOM 6903 N N . ALA B 1 128 ? -18.719 -2.225 28.25 1 21.91 128 ALA B N 1
ATOM 6904 C CA . ALA B 1 128 ? -18.375 -3.645 28.203 1 21.91 128 ALA B CA 1
ATOM 6905 C C . ALA B 1 128 ? -18.781 -4.266 26.875 1 21.91 128 ALA B C 1
ATOM 6907 O O . ALA B 1 128 ? -18.094 -5.145 26.344 1 21.91 128 ALA B O 1
ATOM 6908 N N . THR B 1 129 ? -20.078 -3.861 26.344 1 21.61 129 THR B N 1
ATOM 6909 C CA . THR B 1 129 ? -20.719 -4.734 25.375 1 21.61 129 THR B CA 1
ATOM 6910 C C . THR B 1 129 ? -20.078 -4.586 24 1 21.61 129 THR B C 1
ATOM 6912 O O . THR B 1 129 ? -19.891 -5.57 23.281 1 21.61 129 THR B O 1
ATOM 6915 N N . GLU B 1 130 ? -20.203 -3.352 23.438 1 23.28 130 GLU B N 1
ATOM 6916 C CA . GLU B 1 130 ? -19.734 -3.123 22.062 1 23.28 130 GLU B CA 1
ATOM 6917 C C . GLU B 1 130 ? -18.281 -3.535 21.906 1 23.28 130 GLU B C 1
ATOM 6919 O O . GLU B 1 130 ? -17.781 -3.664 20.797 1 23.28 130 GLU B O 1
ATOM 6924 N N . GLU B 1 131 ? -17.547 -3.648 23.031 1 24.23 131 GLU B N 1
ATOM 6925 C CA . GLU B 1 131 ? -16.203 -4.152 23.25 1 24.23 131 GLU B CA 1
ATOM 6926 C C . GLU B 1 131 ? -16.109 -5.645 22.953 1 24.23 131 GLU B C 1
ATOM 6928 O O . GLU B 1 131 ? -15.008 -6.195 22.844 1 24.23 131 GLU B O 1
ATOM 6933 N N . ARG B 1 132 ? -17.25 -6.336 22.891 1 25.06 132 ARG B N 1
ATOM 6934 C CA . ARG B 1 132 ? -17.312 -7.789 22.797 1 25.06 132 ARG B CA 1
ATOM 6935 C C . ARG B 1 132 ? -16.938 -8.258 21.391 1 25.06 132 ARG B C 1
ATOM 6937 O O . ARG B 1 132 ? -16.203 -9.234 21.219 1 25.06 132 ARG B O 1
ATOM 6944 N N . ALA B 1 133 ? -17.812 -7.676 20.359 1 24.59 133 ALA B N 1
ATOM 6945 C CA . ALA B 1 133 ? -17.672 -8.25 19.031 1 24.59 133 ALA B CA 1
ATOM 6946 C C . ALA B 1 133 ? -16.266 -8 18.484 1 24.59 133 ALA B C 1
ATOM 6948 O O . ALA B 1 133 ? -15.688 -8.867 17.828 1 24.59 133 ALA B O 1
ATOM 6949 N N . HIS B 1 134 ? -15.773 -6.73 18.438 1 26.23 134 HIS B N 1
ATOM 6950 C CA . HIS B 1 134 ? -14.367 -6.418 18.188 1 26.23 134 HIS B CA 1
ATOM 6951 C C . HIS B 1 134 ? -13.453 -7.207 19.109 1 26.23 134 HIS B C 1
ATOM 6953 O O . HIS B 1 134 ? -12.336 -7.555 18.734 1 26.23 134 HIS B O 1
ATOM 6959 N N . GLY B 1 135 ? -13.797 -7.488 20.328 1 25.67 135 GLY B N 1
ATOM 6960 C CA . GLY B 1 135 ? -13.195 -8.25 21.406 1 25.67 135 GLY B CA 1
ATOM 6961 C C . GLY B 1 135 ? -13 -9.719 21.062 1 25.67 135 GLY B C 1
ATOM 6962 O O . GLY B 1 135 ? -12.07 -10.359 21.562 1 25.67 135 GLY B O 1
ATOM 6963 N N . VAL B 1 136 ? -14.062 -10.273 20.516 1 27.39 136 VAL B N 1
ATOM 6964 C CA . VAL B 1 136 ? -13.992 -11.68 20.141 1 27.39 136 VAL B CA 1
ATOM 6965 C C . VAL B 1 136 ? -12.891 -11.883 19.094 1 27.39 136 VAL B C 1
ATOM 6967 O O . VAL B 1 136 ? -12.148 -12.867 19.156 1 27.39 136 VAL B O 1
ATOM 6970 N N . LEU B 1 137 ? -12.969 -11.062 18.125 1 29.08 137 LEU B N 1
ATOM 6971 C CA . LEU B 1 137 ? -11.961 -11.141 17.078 1 29.08 137 LEU B CA 1
ATOM 6972 C C . LEU B 1 137 ? -10.57 -10.875 17.641 1 29.08 137 LEU B C 1
ATOM 6974 O O . LEU B 1 137 ? -9.594 -11.516 17.234 1 29.08 137 LEU B O 1
ATOM 6978 N N . VAL B 1 138 ? -10.359 -9.789 18.453 1 29.31 138 VAL B N 1
ATOM 6979 C CA . VAL B 1 138 ? -9.172 -9.477 19.25 1 29.31 138 VAL B CA 1
ATOM 6980 C C . VAL B 1 138 ? -8.898 -10.609 20.234 1 29.31 138 VAL B C 1
ATOM 6982 O O . VAL B 1 138 ? -7.738 -10.938 20.5 1 29.31 138 VAL B O 1
ATOM 6985 N N . ALA B 1 139 ? -9.789 -11.078 20.969 1 28.64 139 ALA B N 1
ATOM 6986 C CA . ALA B 1 139 ? -9.578 -12.148 21.938 1 28.64 139 ALA B CA 1
ATOM 6987 C C . ALA B 1 139 ? -9.125 -13.43 21.25 1 28.64 139 ALA B C 1
ATOM 6989 O O . ALA B 1 139 ? -8.484 -14.281 21.875 1 28.64 139 ALA B O 1
ATOM 6990 N N . SER B 1 140 ? -9.914 -13.852 20.203 1 29.27 140 SER B N 1
ATOM 6991 C CA . SER B 1 140 ? -9.375 -14.992 19.469 1 29.27 140 SER B CA 1
ATOM 6992 C C . SER B 1 140 ? -8.109 -14.609 18.719 1 29.27 140 SER B C 1
ATOM 6994 O O . SER B 1 140 ? -8.141 -13.742 17.828 1 29.27 140 SER B O 1
ATOM 6996 N N . ARG B 1 141 ? -7.266 -13.852 19.25 1 31.66 141 ARG B N 1
ATOM 6997 C CA . ARG B 1 141 ? -5.941 -13.422 18.812 1 31.66 141 ARG B CA 1
ATOM 6998 C C . ARG B 1 141 ? -5.473 -14.219 17.594 1 31.66 141 ARG B C 1
ATOM 7000 O O . ARG B 1 141 ? -4.285 -14.523 17.469 1 31.66 141 ARG B O 1
ATOM 7007 N N . THR B 1 142 ? -6.254 -15.047 17.109 1 32 142 THR B N 1
ATOM 7008 C CA . THR B 1 142 ? -5.793 -15.859 15.992 1 32 142 THR B CA 1
ATOM 7009 C C . THR B 1 142 ? -5.414 -14.984 14.805 1 32 142 THR B C 1
ATOM 7011 O O . THR B 1 142 ? -6.242 -14.234 14.289 1 32 142 THR B O 1
ATOM 7014 N N . LYS B 1 143 ? -4.277 -14.508 14.891 1 36.62 143 LYS B N 1
ATOM 7015 C CA . LYS B 1 143 ? -3.705 -13.828 13.734 1 36.62 143 LYS B CA 1
ATOM 7016 C C . LYS B 1 143 ? -4.18 -14.461 12.43 1 36.62 143 LYS B C 1
ATOM 7018 O O . LYS B 1 143 ? -4.414 -15.672 12.367 1 36.62 143 LYS B O 1
ATOM 7023 N N . PRO B 1 144 ? -4.789 -13.742 11.75 1 37.88 144 PRO B N 1
ATOM 7024 C CA . PRO B 1 144 ? -5.145 -14.227 10.414 1 37.88 144 PRO B CA 1
ATOM 7025 C C . PRO B 1 144 ? -4.098 -15.164 9.828 1 37.88 144 PRO B C 1
ATOM 7027 O O . PRO B 1 144 ? -2.9 -15.008 10.086 1 37.88 144 PRO B O 1
ATOM 7030 N N . ASN B 1 145 ? -4.438 -16.344 9.633 1 32.5 145 ASN B N 1
ATOM 7031 C CA . ASN B 1 145 ? -3.582 -17.266 8.906 1 32.5 145 ASN B CA 1
ATOM 7032 C C . ASN B 1 145 ? -3.029 -16.641 7.629 1 32.5 145 ASN B C 1
ATOM 7034 O O . ASN B 1 145 ? -3.789 -16.328 6.715 1 32.5 145 ASN B O 1
ATOM 7038 N N . HIS B 1 146 ? -2.17 -15.742 7.895 1 34.81 146 HIS B N 1
ATOM 7039 C CA . HIS B 1 146 ? -1.563 -15.133 6.719 1 34.81 146 HIS B CA 1
ATOM 7040 C C . HIS B 1 146 ? -0.913 -16.188 5.824 1 34.81 146 HIS B C 1
ATOM 7042 O O . HIS B 1 146 ? -0.018 -16.906 6.262 1 34.81 146 HIS B O 1
ATOM 7048 N N . GLY B 1 147 ? -1.679 -16.859 5.07 1 33.5 147 GLY B N 1
ATOM 7049 C CA . GLY B 1 147 ? -1.283 -17.781 4.02 1 33.5 147 GLY B CA 1
ATOM 7050 C C . GLY B 1 147 ? 0.081 -18.406 4.254 1 33.5 147 GLY B C 1
ATOM 7051 O O . GLY B 1 147 ? 0.799 -18.016 5.176 1 33.5 147 GLY B O 1
ATOM 7052 N N . PRO B 1 148 ? 0.381 -19.672 3.705 1 29.97 148 PRO B N 1
ATOM 7053 C CA . PRO B 1 148 ? 1.658 -20.359 3.914 1 29.97 148 PRO B CA 1
ATOM 7054 C C . PRO B 1 148 ? 2.863 -19.453 3.672 1 29.97 148 PRO B C 1
ATOM 7056 O O . PRO B 1 148 ? 2.838 -18.625 2.764 1 29.97 148 PRO B O 1
ATOM 7059 N N . SER B 1 149 ? 3.439 -19.031 4.605 1 33.69 149 SER B N 1
ATOM 7060 C CA . SER B 1 149 ? 4.82 -18.641 4.34 1 33.69 149 SER B CA 1
ATOM 7061 C C . SER B 1 149 ? 5.559 -19.719 3.555 1 33.69 149 SER B C 1
ATOM 7063 O O . SER B 1 149 ? 5.621 -20.859 3.98 1 33.69 149 SER B O 1
ATOM 7065 N N . PRO B 1 150 ? 5.555 -19.781 2.293 1 31.62 150 PRO B N 1
ATOM 7066 C CA . PRO B 1 150 ? 6.438 -20.812 1.751 1 31.62 150 PRO B CA 1
ATOM 7067 C C . PRO B 1 150 ? 7.781 -20.875 2.475 1 31.62 150 PRO B C 1
ATOM 7069 O O . PRO B 1 150 ? 8.562 -19.922 2.42 1 31.62 150 PRO B O 1
ATOM 7072 N N . ILE B 1 151 ? 7.926 -21.328 3.617 1 32.62 151 ILE B N 1
ATOM 7073 C CA . ILE B 1 151 ? 9.305 -21.688 3.939 1 32.62 151 ILE B CA 1
ATOM 7074 C C . ILE B 1 151 ? 9.867 -22.594 2.852 1 32.62 151 ILE B C 1
ATOM 7076 O O . ILE B 1 151 ? 9.477 -23.766 2.742 1 32.62 151 ILE B O 1
ATOM 7080 N N . TYR B 1 152 ? 9.969 -22.25 1.69 1 32.5 152 TYR B N 1
ATOM 7081 C CA . TYR B 1 152 ? 10.945 -23.031 0.929 1 32.5 152 TYR B CA 1
ATOM 7082 C C . TYR B 1 152 ? 12.203 -23.266 1.744 1 32.5 152 TYR B C 1
ATOM 7084 O O . TYR B 1 152 ? 13.023 -22.375 1.917 1 32.5 152 TYR B O 1
ATOM 7092 N N . GLN B 1 153 ? 12.164 -24.078 2.738 1 33.5 153 GLN B N 1
ATOM 7093 C CA . GLN B 1 153 ? 13.406 -24.625 3.268 1 33.5 153 GLN B CA 1
ATOM 7094 C C . GLN B 1 153 ? 14.188 -25.375 2.186 1 33.5 153 GLN B C 1
ATOM 7096 O O . GLN B 1 153 ? 13.867 -26.516 1.856 1 33.5 153 GLN B O 1
ATOM 7101 N N . ASN B 1 154 ? 14.344 -24.953 0.99 1 32.28 154 ASN B N 1
ATOM 7102 C CA . ASN B 1 154 ? 15.438 -25.781 0.496 1 32.28 154 ASN B CA 1
ATOM 7103 C C . ASN B 1 154 ? 16.422 -26.141 1.612 1 32.28 154 ASN B C 1
ATOM 7105 O O . ASN B 1 154 ? 16.641 -25.344 2.529 1 32.28 154 ASN B O 1
ATOM 7109 N N . HIS B 1 155 ? 16.562 -27.453 1.726 1 31.33 155 HIS B N 1
ATOM 7110 C CA . HIS B 1 155 ? 17.719 -28 2.439 1 31.33 155 HIS B CA 1
ATOM 7111 C C . HIS B 1 155 ? 18.969 -27.156 2.199 1 31.33 155 HIS B C 1
ATOM 7113 O O . HIS B 1 155 ? 19.922 -27.609 1.56 1 31.33 155 HIS B O 1
ATOM 7119 N N . TYR B 1 156 ? 18.906 -26.219 1.396 1 31.59 156 TYR B N 1
ATOM 7120 C CA . TYR B 1 156 ? 20.25 -25.688 1.646 1 31.59 156 TYR B CA 1
ATOM 7121 C C . TYR B 1 156 ? 20.594 -25.75 3.129 1 31.59 156 TYR B C 1
ATOM 7123 O O . TYR B 1 156 ? 19.719 -25.578 3.984 1 31.59 156 TYR B O 1
ATOM 7131 N N . GLU B 1 157 ? 21.562 -26.672 3.338 1 30.91 157 GLU B N 1
ATOM 7132 C CA . GLU B 1 157 ? 22.219 -26.734 4.641 1 30.91 157 GLU B CA 1
ATOM 7133 C C . GLU B 1 157 ? 22.031 -25.438 5.422 1 30.91 157 GLU B C 1
ATOM 7135 O O . GLU B 1 157 ? 22.453 -24.375 4.965 1 30.91 157 GLU B O 1
ATOM 7140 N N . GLN B 1 158 ? 20.906 -25.25 5.836 1 32.56 158 GLN B N 1
ATOM 7141 C CA . GLN B 1 158 ? 21.031 -24.438 7.043 1 32.56 158 GLN B CA 1
ATOM 7142 C C . GLN B 1 158 ? 22.438 -24.531 7.625 1 32.56 158 GLN B C 1
ATOM 7144 O O . GLN B 1 158 ? 22.797 -25.547 8.219 1 32.56 158 GLN B O 1
ATOM 7149 N N . GLU B 1 159 ? 23.484 -24.5 6.812 1 30.92 159 GLU B N 1
ATOM 7150 C CA . GLU B 1 159 ? 24.484 -24.234 7.848 1 30.92 159 GLU B CA 1
ATOM 7151 C C . GLU B 1 159 ? 23.828 -23.625 9.086 1 30.92 159 GLU B C 1
ATOM 7153 O O . GLU B 1 159 ? 23.125 -22.609 8.992 1 30.92 159 GLU B O 1
ATOM 7158 N N . THR B 1 160 ? 23.328 -24.562 9.875 1 31.28 160 THR B N 1
ATOM 7159 C CA . THR B 1 160 ? 23.141 -24.25 11.281 1 31.28 160 THR B CA 1
ATOM 7160 C C . THR B 1 160 ? 23.844 -22.938 11.633 1 31.28 160 THR B C 1
ATOM 7162 O O . THR B 1 160 ? 25.078 -22.906 11.766 1 31.28 160 THR B O 1
ATOM 7165 N N . ILE B 1 161 ? 23.828 -22.078 10.773 1 31.05 161 ILE B N 1
ATOM 7166 C CA . ILE B 1 161 ? 24.297 -20.984 11.625 1 31.05 161 ILE B CA 1
ATOM 7167 C C . ILE B 1 161 ? 23.844 -21.234 13.062 1 31.05 161 ILE B C 1
ATOM 7169 O O . ILE B 1 161 ? 22.672 -21.078 13.391 1 31.05 161 ILE B O 1
ATOM 7173 N N . GLN B 1 162 ? 24.094 -22.453 13.555 1 30.86 162 GLN B N 1
ATOM 7174 C CA . GLN B 1 162 ? 24.234 -22.734 14.977 1 30.86 162 GLN B CA 1
ATOM 7175 C C . GLN B 1 162 ? 24.547 -21.469 15.766 1 30.86 162 GLN B C 1
ATOM 7177 O O . GLN B 1 162 ? 24.641 -21.516 17 1 30.86 162 GLN B O 1
ATOM 7182 N N . SER B 1 163 ? 25.859 -20.953 15.07 1 30.83 163 SER B N 1
ATOM 7183 C CA . SER B 1 163 ? 26.516 -20.469 16.281 1 30.83 163 SER B CA 1
ATOM 7184 C C . SER B 1 163 ? 25.5 -19.906 17.266 1 30.83 163 SER B C 1
ATOM 7186 O O . SER B 1 163 ? 24.391 -19.547 16.875 1 30.83 163 SER B O 1
ATOM 7188 N N . ARG B 1 164 ? 26.094 -19.344 18.203 1 29.61 164 ARG B N 1
ATOM 7189 C CA . ARG B 1 164 ? 26.609 -19.188 19.562 1 29.61 164 ARG B CA 1
ATOM 7190 C C . ARG B 1 164 ? 25.719 -18.281 20.406 1 29.61 164 ARG B C 1
ATOM 7192 O O . ARG B 1 164 ? 25.297 -18.656 21.5 1 29.61 164 ARG B O 1
ATOM 7199 N N . THR B 1 165 ? 26.406 -17.031 20.531 1 31.33 165 THR B N 1
ATOM 7200 C CA . THR B 1 165 ? 26.484 -16.062 21.641 1 31.33 165 THR B CA 1
ATOM 7201 C C . THR B 1 165 ? 25.234 -15.203 21.688 1 31.33 165 THR B C 1
ATOM 7203 O O . THR B 1 165 ? 24.797 -14.656 20.672 1 31.33 165 THR B O 1
ATOM 7206 N N . THR B 1 166 ? 24.266 -15.555 22.359 1 36.59 166 THR B N 1
ATOM 7207 C CA . THR B 1 166 ? 23.531 -14.586 23.156 1 36.59 166 THR B CA 1
ATOM 7208 C C . THR B 1 166 ? 24.141 -13.195 23.016 1 36.59 166 THR B C 1
ATOM 7210 O O . THR B 1 166 ? 25.109 -12.875 23.703 1 36.59 166 THR B O 1
ATOM 7213 N N . ALA B 1 167 ? 24.797 -12.945 21.875 1 39.16 167 ALA B N 1
ATOM 7214 C CA . ALA B 1 167 ? 25.406 -11.617 21.906 1 39.16 167 ALA B CA 1
ATOM 7215 C C . ALA B 1 167 ? 24.797 -10.75 23 1 39.16 167 ALA B C 1
ATOM 7217 O O . ALA B 1 167 ? 23.594 -10.867 23.297 1 39.16 167 ALA B O 1
ATOM 7218 N N . PRO B 1 168 ? 25.625 -10.305 23.75 1 44.22 168 PRO B N 1
ATOM 7219 C CA . PRO B 1 168 ? 25.312 -9.469 24.906 1 44.22 168 PRO B CA 1
ATOM 7220 C C . PRO B 1 168 ? 24.203 -8.461 24.625 1 44.22 168 PRO B C 1
ATOM 7222 O O . PRO B 1 168 ? 24.094 -7.949 23.5 1 44.22 168 PRO B O 1
ATOM 7225 N N . GLU B 1 169 ? 23.062 -8.516 25.203 1 60.44 169 GLU B N 1
ATOM 7226 C CA . GLU B 1 169 ? 21.891 -7.707 25.547 1 60.44 169 GLU B CA 1
ATOM 7227 C C . GLU B 1 169 ? 22.219 -6.219 25.5 1 60.44 169 GLU B C 1
ATOM 7229 O O . GLU B 1 169 ? 22.266 -5.551 26.531 1 60.44 169 GLU B O 1
ATOM 7234 N N . ILE B 1 170 ? 23.109 -5.871 24.469 1 74.31 170 ILE B N 1
ATOM 7235 C CA . ILE B 1 170 ? 23.453 -4.449 24.5 1 74.31 170 ILE B CA 1
ATOM 7236 C C . ILE B 1 170 ? 22.312 -3.637 23.891 1 74.31 170 ILE B C 1
ATOM 7238 O O . ILE B 1 170 ? 21.766 -3.996 22.844 1 74.31 170 ILE B O 1
ATOM 7242 N N . TRP B 1 171 ? 21.922 -2.871 24.594 1 85.25 171 TRP B N 1
ATOM 7243 C CA . TRP B 1 171 ? 20.938 -1.881 24.172 1 85.25 171 TRP B CA 1
ATOM 7244 C C . TRP B 1 171 ? 21.438 -0.466 24.453 1 85.25 171 TRP B C 1
ATOM 7246 O O . TRP B 1 171 ? 21.922 -0.178 25.547 1 85.25 171 TRP B O 1
ATOM 7256 N N . PRO B 1 172 ? 21.406 0.391 23.375 1 88.62 172 PRO B N 1
ATOM 7257 C CA . PRO B 1 172 ? 20.875 0.196 22.031 1 88.62 172 PRO B CA 1
ATOM 7258 C C . PRO B 1 172 ? 21.844 -0.546 21.109 1 88.62 172 PRO B C 1
ATOM 7260 O O . PRO B 1 172 ? 23.062 -0.52 21.344 1 88.62 172 PRO B O 1
ATOM 7263 N N . ASN B 1 173 ? 21.312 -1.277 20.172 1 87.69 173 ASN B N 1
ATOM 7264 C CA . ASN B 1 173 ? 22.094 -2.098 19.266 1 87.69 173 ASN B CA 1
ATOM 7265 C C . ASN B 1 173 ? 21.969 -1.621 17.812 1 87.69 173 ASN B C 1
ATOM 7267 O O . ASN B 1 173 ? 20.844 -1.498 17.297 1 87.69 173 ASN B O 1
ATOM 7271 N N . ILE B 1 174 ? 23.125 -1.333 17.156 1 92.5 174 ILE B N 1
ATOM 7272 C CA . ILE B 1 174 ? 23.094 -0.912 15.766 1 92.5 174 ILE B CA 1
ATOM 7273 C C . ILE B 1 174 ? 23.906 -1.886 14.922 1 92.5 174 ILE B C 1
ATOM 7275 O O . ILE B 1 174 ? 24.312 -1.557 13.797 1 92.5 174 ILE B O 1
ATOM 7279 N N . VAL B 1 175 ? 24.234 -3.08 15.484 1 85.69 175 VAL B N 1
ATOM 7280 C CA . VAL B 1 175 ? 25.062 -4.055 14.781 1 85.69 175 VAL B CA 1
ATOM 7281 C C . VAL B 1 175 ? 24.188 -5.195 14.273 1 85.69 175 VAL B C 1
ATOM 7283 O O . VAL B 1 175 ? 23.281 -5.656 14.977 1 85.69 175 VAL B O 1
ATOM 7286 N N . LEU B 1 176 ? 24.422 -5.594 12.977 1 71 176 LEU B N 1
ATOM 7287 C CA . LEU B 1 176 ? 23.688 -6.672 12.336 1 71 176 LEU B CA 1
ATOM 7288 C C . LEU B 1 176 ? 24.078 -8.023 12.922 1 71 176 LEU B C 1
ATOM 7290 O O . LEU B 1 176 ? 25.266 -8.297 13.117 1 71 176 LEU B O 1
ATOM 7294 N N . THR B 1 177 ? 23.156 -8.727 13.43 1 58.88 177 THR B N 1
ATOM 7295 C CA . THR B 1 177 ? 23.5 -10.031 13.992 1 58.88 177 THR B CA 1
ATOM 7296 C C . THR B 1 177 ? 23.703 -11.062 12.891 1 58.88 177 THR B C 1
ATOM 7298 O O . THR B 1 177 ? 24.438 -12.031 13.07 1 58.88 177 THR B O 1
ATOM 7301 N N . SER B 1 178 ? 22.938 -10.914 11.758 1 57.91 178 SER B N 1
ATOM 7302 C CA . SER B 1 178 ? 22.938 -12.039 10.828 1 57.91 178 SER B CA 1
ATOM 7303 C C . SER B 1 178 ? 24.062 -11.922 9.812 1 57.91 178 SER B C 1
ATOM 7305 O O . SER B 1 178 ? 24.375 -10.82 9.344 1 57.91 178 SER B O 1
ATOM 7307 N N . THR B 1 179 ? 25.016 -12.875 9.781 1 54.94 179 THR B N 1
ATOM 7308 C CA . THR B 1 179 ? 26.219 -13.008 8.945 1 54.94 179 THR B CA 1
ATOM 7309 C C . THR B 1 179 ? 25.844 -13.445 7.535 1 54.94 179 THR B C 1
ATOM 7311 O O . THR B 1 179 ? 25.938 -14.625 7.199 1 54.94 179 THR B O 1
ATOM 7314 N N . TYR B 1 180 ? 24.938 -12.805 6.891 1 57.41 180 TYR B N 1
ATOM 7315 C CA . TYR B 1 180 ? 24.688 -13.266 5.531 1 57.41 180 TYR B CA 1
ATOM 7316 C C . TYR B 1 180 ? 25.812 -12.852 4.594 1 57.41 180 TYR B C 1
ATOM 7318 O O . TYR B 1 180 ? 26.562 -11.914 4.887 1 57.41 180 TYR B O 1
ATOM 7326 N N . ARG B 1 181 ? 26.109 -13.75 3.619 1 61.47 181 ARG B N 1
ATOM 7327 C CA . ARG B 1 181 ? 27.094 -13.438 2.576 1 61.47 181 ARG B CA 1
ATOM 7328 C C . ARG B 1 181 ? 26.75 -12.125 1.885 1 61.47 181 ARG B C 1
ATOM 7330 O O . ARG B 1 181 ? 25.625 -11.922 1.434 1 61.47 181 ARG B O 1
ATOM 7337 N N . ARG B 1 182 ? 27.656 -11.234 2.039 1 76.44 182 ARG B N 1
ATOM 7338 C CA . ARG B 1 182 ? 27.5 -9.914 1.435 1 76.44 182 ARG B CA 1
ATOM 7339 C C . ARG B 1 182 ? 28.172 -9.852 0.069 1 76.44 182 ARG B C 1
ATOM 7341 O O . ARG B 1 182 ? 29.25 -10.422 -0.125 1 76.44 182 ARG B O 1
ATOM 7348 N N . SER B 1 183 ? 27.484 -9.258 -0.85 1 77.75 183 SER B N 1
ATOM 7349 C CA . SER B 1 183 ? 28.016 -9.125 -2.203 1 77.75 183 SER B CA 1
ATOM 7350 C C . SER B 1 183 ? 29.078 -8.031 -2.281 1 77.75 183 SER B C 1
ATOM 7352 O O . SER B 1 183 ? 29.234 -7.25 -1.339 1 77.75 183 SER B O 1
ATOM 7354 N N . ALA B 1 184 ? 29.828 -8.031 -3.35 1 81.12 184 ALA B N 1
ATOM 7355 C CA . ALA B 1 184 ? 30.797 -6.965 -3.609 1 81.12 184 ALA B CA 1
ATOM 7356 C C . ALA B 1 184 ? 30.109 -5.609 -3.711 1 81.12 184 ALA B C 1
ATOM 7358 O O . ALA B 1 184 ? 30.641 -4.598 -3.246 1 81.12 184 ALA B O 1
ATOM 7359 N N . ARG B 1 185 ? 28.922 -5.586 -4.23 1 85.38 185 ARG B N 1
ATOM 7360 C CA . ARG B 1 185 ? 28.156 -4.352 -4.324 1 85.38 185 ARG B CA 1
ATOM 7361 C C . ARG B 1 185 ? 27.812 -3.816 -2.938 1 85.38 185 ARG B C 1
ATOM 7363 O O . ARG B 1 185 ? 27.922 -2.615 -2.684 1 85.38 185 ARG B O 1
ATOM 7370 N N . TRP B 1 186 ? 27.438 -4.719 -2.115 1 87.38 186 TRP B N 1
ATOM 7371 C CA . TRP B 1 186 ? 27.078 -4.336 -0.755 1 87.38 186 TRP B CA 1
ATOM 7372 C C . TRP B 1 186 ? 28.234 -3.617 -0.067 1 87.38 186 TRP B C 1
ATOM 7374 O O . TRP B 1 186 ? 28.047 -2.543 0.511 1 87.38 186 TRP B O 1
ATOM 7384 N N . HIS B 1 187 ? 29.438 -4.121 -0.227 1 87.94 187 HIS B N 1
ATOM 7385 C CA . HIS B 1 187 ? 30.609 -3.533 0.416 1 87.94 187 HIS B CA 1
ATOM 7386 C C . HIS B 1 187 ? 30.938 -2.166 -0.177 1 87.94 187 HIS B C 1
ATOM 7388 O O . HIS B 1 187 ? 31.25 -1.227 0.556 1 87.94 187 HIS B O 1
ATOM 7394 N N . ARG B 1 188 ? 30.812 -2.105 -1.411 1 89.5 188 ARG B N 1
ATOM 7395 C CA . ARG B 1 188 ? 31.078 -0.837 -2.078 1 89.5 188 ARG B CA 1
ATOM 7396 C C . ARG B 1 188 ? 30.078 0.232 -1.658 1 89.5 188 ARG B C 1
ATOM 7398 O O . ARG B 1 188 ? 30.469 1.373 -1.385 1 89.5 188 ARG B O 1
ATOM 7405 N N . GLU B 1 189 ? 28.875 -0.187 -1.622 1 92.5 189 GLU B N 1
ATOM 7406 C CA . GLU B 1 189 ? 27.828 0.765 -1.255 1 92.5 189 GLU B CA 1
ATOM 7407 C C . GLU B 1 189 ? 27.953 1.169 0.212 1 92.5 189 GLU B C 1
ATOM 7409 O O . GLU B 1 189 ? 27.781 2.344 0.552 1 92.5 189 GLU B O 1
ATOM 7414 N N . MET B 1 190 ? 28.25 0.219 1.073 1 92.44 190 MET B N 1
ATOM 7415 C CA . MET B 1 190 ? 28.438 0.541 2.484 1 92.44 190 MET B CA 1
ATOM 7416 C C . MET B 1 190 ? 29.562 1.559 2.664 1 92.44 190 MET B C 1
ATOM 7418 O O . MET B 1 190 ? 29.422 2.508 3.439 1 92.44 190 MET B O 1
ATOM 7422 N N . HIS B 1 191 ? 30.547 1.368 1.88 1 92.81 191 HIS B N 1
ATOM 7423 C CA . HIS B 1 191 ? 31.672 2.297 1.943 1 92.81 191 HIS B CA 1
ATOM 7424 C C . HIS B 1 191 ? 31.266 3.684 1.453 1 92.81 191 HIS B C 1
ATOM 7426 O O . HIS B 1 191 ? 31.625 4.691 2.07 1 92.81 191 HIS B O 1
ATOM 7432 N N . SER B 1 192 ? 30.516 3.729 0.385 1 94.12 192 SER B N 1
ATOM 7433 C CA . SER B 1 192 ? 30.078 4.992 -0.193 1 94.12 192 SER B CA 1
ATOM 7434 C C . SER B 1 192 ? 29.172 5.754 0.768 1 94.12 192 SER B C 1
ATOM 7436 O O . SER B 1 192 ? 29.234 6.98 0.857 1 94.12 192 SER B O 1
ATOM 7438 N N . ILE B 1 193 ? 28.328 5.066 1.479 1 96 193 ILE B N 1
ATOM 7439 C CA . ILE B 1 193 ? 27.422 5.684 2.447 1 96 193 ILE B CA 1
ATOM 7440 C C . ILE B 1 193 ? 28.234 6.363 3.547 1 96 193 ILE B C 1
ATOM 7442 O O . ILE B 1 193 ? 27.984 7.527 3.877 1 96 193 ILE B O 1
ATOM 7446 N N . LEU B 1 194 ? 29.219 5.617 4.035 1 95.5 194 LEU B N 1
ATOM 7447 C CA . LEU B 1 194 ? 30.016 6.117 5.148 1 95.5 194 LEU B CA 1
ATOM 7448 C C . LEU B 1 194 ? 30.859 7.316 4.719 1 95.5 194 LEU B C 1
ATOM 7450 O O . LEU B 1 194 ? 31.062 8.25 5.504 1 95.5 194 LEU B O 1
ATOM 7454 N N . GLU B 1 195 ? 31.234 7.344 3.459 1 94.19 195 GLU B N 1
ATOM 7455 C CA . GLU B 1 195 ? 32.031 8.453 2.934 1 94.19 195 GLU B CA 1
ATOM 7456 C C . GLU B 1 195 ? 31.172 9.695 2.74 1 94.19 195 GLU B C 1
ATOM 7458 O O . GLU B 1 195 ? 31.672 10.82 2.809 1 94.19 195 GLU B O 1
ATOM 7463 N N . THR B 1 196 ? 29.906 9.492 2.531 1 95.62 196 THR B N 1
ATOM 7464 C CA . THR B 1 196 ? 29 10.594 2.252 1 95.62 196 THR B CA 1
ATOM 7465 C C . THR B 1 196 ? 28.641 11.336 3.537 1 95.62 196 THR B C 1
ATOM 7467 O O . THR B 1 196 ? 28.266 12.508 3.5 1 95.62 196 THR B O 1
ATOM 7470 N N . LEU B 1 197 ? 28.734 10.664 4.699 1 96.56 197 LEU B N 1
ATOM 7471 C CA . LEU B 1 197 ? 28.359 11.305 5.961 1 96.56 197 LEU B CA 1
ATOM 7472 C C . LEU B 1 197 ? 29.25 12.508 6.238 1 96.56 197 LEU B C 1
ATOM 7474 O O . LEU B 1 197 ? 30.469 12.461 6.012 1 96.56 197 LEU B O 1
ATOM 7478 N N . PRO B 1 198 ? 28.625 13.57 6.617 1 96.5 198 PRO B N 1
ATOM 7479 C CA . PRO B 1 198 ? 29.453 14.734 6.965 1 96.5 198 PRO B CA 1
ATOM 7480 C C . PRO B 1 198 ? 30.312 14.5 8.195 1 96.5 198 PRO B C 1
ATOM 7482 O O . PRO B 1 198 ? 30.234 13.438 8.82 1 96.5 198 PRO B O 1
ATOM 7485 N N . ASN B 1 199 ? 31.141 15.484 8.469 1 94 199 ASN B N 1
ATOM 7486 C CA . ASN B 1 199 ? 31.984 15.344 9.656 1 94 199 ASN B CA 1
ATOM 7487 C C . ASN B 1 199 ? 31.156 15.398 10.938 1 94 199 ASN B C 1
ATOM 7489 O O . ASN B 1 199 ? 29.969 15.766 10.906 1 94 199 ASN B O 1
ATOM 7493 N N . GLN B 1 200 ? 31.734 15.094 12.062 1 93.5 200 GLN B N 1
ATOM 7494 C CA . GLN B 1 200 ? 31.016 14.906 13.312 1 93.5 200 GLN B CA 1
ATOM 7495 C C . GLN B 1 200 ? 30.359 16.203 13.773 1 93.5 200 GLN B C 1
ATOM 7497 O O . GLN B 1 200 ? 29.219 16.188 14.227 1 93.5 200 GLN B O 1
ATOM 7502 N N . ALA B 1 201 ? 31.062 17.281 13.648 1 95.12 201 ALA B N 1
ATOM 7503 C CA . ALA B 1 201 ? 30.531 18.562 14.078 1 95.12 201 ALA B CA 1
ATOM 7504 C C . ALA B 1 201 ? 29.297 18.938 13.266 1 95.12 201 ALA B C 1
ATOM 7506 O O . ALA B 1 201 ? 28.297 19.438 13.82 1 95.12 201 ALA B O 1
ATOM 7507 N N . GLN B 1 202 ? 29.391 18.703 12.016 1 96.62 202 GLN B N 1
ATOM 7508 C CA . GLN B 1 202 ? 28.266 19 11.141 1 96.62 202 GLN B CA 1
ATOM 7509 C C . GLN B 1 202 ? 27.094 18.062 11.453 1 96.62 202 GLN B C 1
ATOM 7511 O O . GLN B 1 202 ? 25.938 18.516 11.5 1 96.62 202 GLN B O 1
ATOM 7516 N N . MET B 1 203 ? 27.328 16.812 11.656 1 96.69 203 MET B N 1
ATOM 7517 C CA . MET B 1 203 ? 26.281 15.852 11.984 1 96.69 203 MET B CA 1
ATOM 7518 C C . MET B 1 203 ? 25.562 16.25 13.266 1 96.69 203 MET B C 1
ATOM 7520 O O . MET B 1 203 ? 24.344 16.219 13.328 1 96.69 203 MET B O 1
ATOM 7524 N N . ASP B 1 204 ? 26.344 16.625 14.234 1 95.69 204 ASP B N 1
ATOM 7525 C CA . ASP B 1 204 ? 25.75 17.016 15.508 1 95.69 204 ASP B CA 1
ATOM 7526 C C . ASP B 1 204 ? 24.859 18.25 15.344 1 95.69 204 ASP B C 1
ATOM 7528 O O . ASP B 1 204 ? 23.766 18.297 15.906 1 95.69 204 ASP B O 1
ATOM 7532 N N . TYR B 1 205 ? 25.359 19.141 14.578 1 96.56 205 TYR B N 1
ATOM 7533 C CA . TYR B 1 205 ? 24.594 20.359 14.336 1 96.56 205 TYR B CA 1
ATOM 7534 C C . TYR B 1 205 ? 23.281 20.047 13.648 1 96.56 205 TYR B C 1
ATOM 7536 O O . TYR B 1 205 ? 22.234 20.547 14.055 1 96.56 205 TYR B O 1
ATOM 7544 N N . ILE B 1 206 ? 23.328 19.234 12.625 1 96.94 206 ILE B N 1
ATOM 7545 C CA . ILE B 1 206 ? 22.141 18.891 11.836 1 96.94 206 ILE B CA 1
ATOM 7546 C C . ILE B 1 206 ? 21.172 18.062 12.68 1 96.94 206 ILE B C 1
ATOM 7548 O O . ILE B 1 206 ? 19.969 18.312 12.656 1 96.94 206 ILE B O 1
ATOM 7552 N N . LEU B 1 207 ? 21.672 17.141 13.43 1 96.69 207 LEU B N 1
ATOM 7553 C CA . LEU B 1 207 ? 20.828 16.281 14.273 1 96.69 207 LEU B CA 1
ATOM 7554 C C . LEU B 1 207 ? 20.172 17.094 15.383 1 96.69 207 LEU B C 1
ATOM 7556 O O . LEU B 1 207 ? 19.016 16.875 15.719 1 96.69 207 LEU B O 1
ATOM 7560 N N . ASP B 1 208 ? 20.891 18.031 15.891 1 94.25 208 ASP B N 1
ATOM 7561 C CA . ASP B 1 208 ? 20.312 18.906 16.906 1 94.25 208 ASP B CA 1
ATOM 7562 C C . ASP B 1 208 ? 19.141 19.719 16.344 1 94.25 208 ASP B C 1
ATOM 7564 O O . ASP B 1 208 ? 18.109 19.859 17 1 94.25 208 ASP B O 1
ATOM 7568 N N . PHE B 1 209 ? 19.391 20.172 15.195 1 93.44 209 PHE B N 1
ATOM 7569 C CA . PHE B 1 209 ? 18.312 20.922 14.539 1 93.44 209 PHE B CA 1
ATOM 7570 C C . PHE B 1 209 ? 17.094 20.047 14.328 1 93.44 209 PHE B C 1
ATOM 7572 O O . PHE B 1 209 ? 15.961 20.484 14.555 1 93.44 209 PHE B O 1
ATOM 7579 N N . TYR B 1 210 ? 17.297 18.828 13.93 1 93.56 210 TYR B N 1
ATOM 7580 C CA . TYR B 1 210 ? 16.188 17.922 13.68 1 93.56 210 TYR B CA 1
ATOM 7581 C C . TYR B 1 210 ? 15.375 17.688 14.945 1 93.56 210 TYR B C 1
ATOM 7583 O O . TYR B 1 210 ? 14.148 17.844 14.938 1 93.56 210 TYR B O 1
ATOM 7591 N N . PHE B 1 211 ? 15.969 17.344 16.031 1 92.19 211 PHE B N 1
ATOM 7592 C CA . PHE B 1 211 ? 15.258 16.906 17.234 1 92.19 211 PHE B CA 1
ATOM 7593 C C . PHE B 1 211 ? 14.703 18.109 17.984 1 92.19 211 PHE B C 1
ATOM 7595 O O . PHE B 1 211 ? 13.688 18 18.672 1 92.19 211 PHE B O 1
ATOM 7602 N N . LEU B 1 212 ? 15.273 19.281 17.75 1 87.5 212 LEU B N 1
ATOM 7603 C CA . LEU B 1 212 ? 14.836 20.453 18.484 1 87.5 212 LEU B CA 1
ATOM 7604 C C . LEU B 1 212 ? 13.734 21.188 17.734 1 87.5 212 LEU B C 1
ATOM 7606 O O . LEU B 1 212 ? 12.805 21.719 18.344 1 87.5 212 LEU B O 1
ATOM 7610 N N . GLU B 1 213 ? 13.859 21.156 16.422 1 86.25 213 GLU B N 1
ATOM 7611 C CA . GLU B 1 213 ? 12.992 22.062 15.688 1 86.25 213 GLU B CA 1
ATOM 7612 C C . GLU B 1 213 ? 12.047 21.297 14.758 1 86.25 213 GLU B C 1
ATOM 7614 O O . GLU B 1 213 ? 10.984 21.812 14.398 1 86.25 213 GLU B O 1
ATOM 7619 N N . LEU B 1 214 ? 12.469 20.172 14.344 1 86.19 214 LEU B N 1
ATOM 7620 C CA . LEU B 1 214 ? 11.656 19.5 13.336 1 86.19 214 LEU B CA 1
ATOM 7621 C C . LEU B 1 214 ? 10.797 18.422 13.977 1 86.19 214 LEU B C 1
ATOM 7623 O O . LEU B 1 214 ? 9.609 18.297 13.664 1 86.19 214 LEU B O 1
ATOM 7627 N N . GLN B 1 215 ? 11.398 17.609 14.773 1 86.25 215 GLN B N 1
ATOM 7628 C CA . GLN B 1 215 ? 10.672 16.484 15.336 1 86.25 215 GLN B CA 1
ATOM 7629 C C . GLN B 1 215 ? 9.93 16.875 16.609 1 86.25 215 GLN B C 1
ATOM 7631 O O . GLN B 1 215 ? 10.062 16.219 17.641 1 86.25 215 GLN B O 1
ATOM 7636 N N . ILE B 1 216 ? 9.211 17.922 16.547 1 81.56 216 ILE B N 1
ATOM 7637 C CA . ILE B 1 216 ? 8.406 18.328 17.688 1 81.56 216 ILE B CA 1
ATOM 7638 C C . ILE B 1 216 ? 7.047 17.641 17.625 1 81.56 216 ILE B C 1
ATOM 7640 O O . ILE B 1 216 ? 6.527 17.188 18.656 1 81.56 216 ILE B O 1
ATOM 7644 N N . ILE B 1 217 ? 6.559 17.594 16.406 1 79.94 217 ILE B N 1
ATOM 7645 C CA . ILE B 1 217 ? 5.348 16.828 16.125 1 79.94 217 ILE B CA 1
ATOM 7646 C C . ILE B 1 217 ? 5.688 15.641 15.227 1 79.94 217 ILE B C 1
ATOM 7648 O O . ILE B 1 217 ? 6.492 15.758 14.297 1 79.94 217 ILE B O 1
ATOM 7652 N N . GLY B 1 218 ? 5.129 14.461 15.508 1 77.94 218 GLY B N 1
ATOM 7653 C CA . GLY B 1 218 ? 5.441 13.242 14.781 1 77.94 218 GLY B CA 1
ATOM 7654 C C . GLY B 1 218 ? 6.641 12.5 15.344 1 77.94 218 GLY B C 1
ATOM 7655 O O . GLY B 1 218 ? 7.48 12.008 14.586 1 77.94 218 GLY B O 1
ATOM 7656 N N . MET B 1 219 ? 6.699 12.562 16.578 1 78.31 219 MET B N 1
ATOM 7657 C CA . MET B 1 219 ? 7.84 11.969 17.281 1 78.31 219 MET B CA 1
ATOM 7658 C C . MET B 1 219 ? 7.691 10.453 17.359 1 78.31 219 MET B C 1
ATOM 7660 O O . MET B 1 219 ? 6.941 9.938 18.188 1 78.31 219 MET B O 1
ATOM 7664 N N . HIS B 1 220 ? 8.453 9.805 16.422 1 85.25 220 HIS B N 1
ATOM 7665 C CA . HIS B 1 220 ? 8.461 8.344 16.484 1 85.25 220 HIS B CA 1
ATOM 7666 C C . HIS B 1 220 ? 9.867 7.812 16.734 1 85.25 220 HIS B C 1
ATOM 7668 O O . HIS B 1 220 ? 10.047 6.613 16.953 1 85.25 220 HIS B O 1
ATOM 7674 N N . ILE B 1 221 ? 10.805 8.711 16.75 1 91.75 221 ILE B N 1
ATOM 7675 C CA . ILE B 1 221 ? 12.172 8.352 17.094 1 91.75 221 ILE B CA 1
ATOM 7676 C C . ILE B 1 221 ? 12.57 9.039 18.406 1 91.75 221 ILE B C 1
ATOM 7678 O O . ILE B 1 221 ? 12.492 10.266 18.516 1 91.75 221 ILE B O 1
ATOM 7682 N N . MET B 1 222 ? 12.984 8.305 19.359 1 92.38 222 MET B N 1
ATOM 7683 C CA . MET B 1 222 ? 13.414 8.852 20.656 1 92.38 222 MET B CA 1
ATOM 7684 C C . MET B 1 222 ? 14.82 9.438 20.547 1 92.38 222 MET B C 1
ATOM 7686 O O . MET B 1 222 ? 15.766 8.734 20.188 1 92.38 222 MET B O 1
ATOM 7690 N N . ARG B 1 223 ? 14.938 10.625 20.953 1 94.12 223 ARG B N 1
ATOM 7691 C CA . ARG B 1 223 ? 16.219 11.32 20.828 1 94.12 223 ARG B CA 1
ATOM 7692 C C . ARG B 1 223 ? 17.297 10.656 21.672 1 94.12 223 ARG B C 1
ATOM 7694 O O . ARG B 1 223 ? 18.406 10.406 21.203 1 94.12 223 ARG B O 1
ATOM 7701 N N . SER B 1 224 ? 16.969 10.359 22.922 1 92.94 224 SER B N 1
ATOM 7702 C CA . SER B 1 224 ? 17.953 9.812 23.844 1 92.94 224 SER B CA 1
ATOM 7703 C C . SER B 1 224 ? 18.516 8.492 23.344 1 92.94 224 SER B C 1
ATOM 7705 O O . SER B 1 224 ? 19.734 8.289 23.359 1 92.94 224 SER B O 1
ATOM 7707 N N . VAL B 1 225 ? 17.672 7.668 22.844 1 94.44 225 VAL B N 1
ATOM 7708 C CA . VAL B 1 225 ? 18.109 6.371 22.344 1 94.44 225 VAL B CA 1
ATOM 7709 C C . VAL B 1 225 ? 18.906 6.562 21.062 1 94.44 225 VAL B C 1
ATOM 7711 O O . VAL B 1 225 ? 19.969 5.965 20.891 1 94.44 225 VAL B O 1
ATOM 7714 N N . PHE B 1 226 ? 18.438 7.426 20.188 1 96.06 226 PHE B N 1
ATOM 7715 C CA . PHE B 1 226 ? 19.094 7.684 18.922 1 96.06 226 PHE B CA 1
ATOM 7716 C C . PHE B 1 226 ? 20.5 8.234 19.141 1 96.06 226 PHE B C 1
ATOM 7718 O O . PHE B 1 226 ? 21.453 7.812 18.484 1 96.06 226 PHE B O 1
ATOM 7725 N N . MET B 1 227 ? 20.625 9.125 20.078 1 95.62 227 MET B N 1
ATOM 7726 C CA . MET B 1 227 ? 21.922 9.727 20.344 1 95.62 227 MET B CA 1
ATOM 7727 C C . MET B 1 227 ? 22.875 8.711 20.984 1 95.62 227 MET B C 1
ATOM 7729 O O . MET B 1 227 ? 24.078 8.75 20.734 1 95.62 227 MET B O 1
ATOM 7733 N N . SER B 1 228 ? 22.297 7.848 21.766 1 94.56 228 SER B N 1
ATOM 7734 C CA . SER B 1 228 ? 23.125 6.758 22.297 1 94.56 228 SER B CA 1
ATOM 7735 C C . SER B 1 228 ? 23.609 5.84 21.172 1 94.56 228 SER B C 1
ATOM 7737 O O . SER B 1 228 ? 24.734 5.352 21.219 1 94.56 228 SER B O 1
ATOM 7739 N N . GLU B 1 229 ? 22.781 5.586 20.234 1 95.75 229 GLU B N 1
ATOM 7740 C CA . GLU B 1 229 ? 23.156 4.809 19.062 1 95.75 229 GLU B CA 1
ATOM 7741 C C . GLU B 1 229 ? 24.25 5.523 18.266 1 95.75 229 GLU B C 1
ATOM 7743 O O . GLU B 1 229 ? 25.172 4.887 17.75 1 95.75 229 GLU B O 1
ATOM 7748 N N . MET B 1 230 ? 24.125 6.824 18.188 1 96.06 230 MET B N 1
ATOM 7749 C CA . MET B 1 230 ? 25.125 7.621 17.484 1 96.06 230 MET B CA 1
ATOM 7750 C C . MET B 1 230 ? 26.484 7.516 18.172 1 96.06 230 MET B C 1
ATOM 7752 O O . MET B 1 230 ? 27.516 7.43 17.516 1 96.06 230 MET B O 1
ATOM 7756 N N . ASP B 1 231 ? 26.453 7.523 19.484 1 95.06 231 ASP B N 1
ATOM 7757 C CA . ASP B 1 231 ? 27.703 7.363 20.25 1 95.06 231 ASP B CA 1
ATOM 7758 C C . ASP B 1 231 ? 28.344 6.008 19.953 1 95.06 231 ASP B C 1
ATOM 7760 O O . ASP B 1 231 ? 29.562 5.918 19.797 1 95.06 231 ASP B O 1
ATOM 7764 N N . ARG B 1 232 ? 27.5 5.086 19.859 1 92.88 232 ARG B N 1
ATOM 7765 C CA . ARG B 1 232 ? 28 3.754 19.531 1 92.88 232 ARG B CA 1
ATOM 7766 C C . ARG B 1 232 ? 28.594 3.727 18.125 1 92.88 232 ARG B C 1
ATOM 7768 O O . ARG B 1 232 ? 29.625 3.08 17.906 1 92.88 232 ARG B O 1
ATOM 7775 N N . PHE B 1 233 ? 28.031 4.387 17.281 1 95.5 233 PHE B N 1
ATOM 7776 C CA . PHE B 1 233 ? 28.531 4.465 15.914 1 95.5 233 PHE B CA 1
ATOM 7777 C C . PHE B 1 233 ? 29.906 5.105 15.875 1 95.5 233 PHE B C 1
ATOM 7779 O O . PHE B 1 233 ? 30.812 4.609 15.195 1 95.5 233 PHE B O 1
ATOM 7786 N N . VAL B 1 234 ? 30 6.129 16.609 1 93.94 234 VAL B N 1
ATOM 7787 C CA . VAL B 1 234 ? 31.281 6.824 16.672 1 93.94 234 VAL B CA 1
ATOM 7788 C C . VAL B 1 234 ? 32.344 5.891 17.25 1 93.94 234 VAL B C 1
ATOM 7790 O O . VAL B 1 234 ? 33.469 5.867 16.766 1 93.94 234 VAL B O 1
ATOM 7793 N N . GLN B 1 235 ? 31.922 5.121 18.172 1 91.88 235 GLN B N 1
ATOM 7794 C CA . GLN B 1 235 ? 32.844 4.156 18.766 1 91.88 235 GLN B CA 1
ATOM 7795 C C . GLN B 1 235 ? 33.25 3.092 17.766 1 91.88 235 GLN B C 1
ATOM 7797 O O . GLN B 1 235 ? 34.438 2.752 17.656 1 91.88 235 GLN B O 1
ATOM 7802 N N . LEU B 1 236 ? 32.312 2.619 17.031 1 91.25 236 LEU B N 1
ATOM 7803 C CA . LEU B 1 236 ? 32.594 1.601 16.016 1 91.25 236 LEU B CA 1
ATOM 7804 C C . LEU B 1 236 ? 33.5 2.158 14.922 1 91.25 236 LEU B C 1
ATOM 7806 O O . LEU B 1 236 ? 34.375 1.464 14.43 1 91.25 236 LEU B O 1
ATOM 7810 N N . LYS B 1 237 ? 33.219 3.299 14.547 1 90.31 237 LYS B N 1
ATOM 7811 C CA . LYS B 1 237 ? 34.031 3.951 13.523 1 90.31 237 LYS B CA 1
ATOM 7812 C C . LYS B 1 237 ? 35.469 4.094 13.984 1 90.31 237 LYS B C 1
ATOM 7814 O O . LYS B 1 237 ? 36.406 3.838 13.219 1 90.31 237 LYS B O 1
ATOM 7819 N N . SER B 1 238 ? 35.688 4.434 15.195 1 90.62 238 SER B N 1
ATOM 7820 C CA . SER B 1 238 ? 37.031 4.602 15.742 1 90.62 238 SER B CA 1
ATOM 7821 C C . SER B 1 238 ? 37.781 3.279 15.789 1 90.62 238 SER B C 1
ATOM 7823 O O . SER B 1 238 ? 39 3.252 15.68 1 90.62 238 SER B O 1
ATOM 7825 N N . LEU B 1 239 ? 37.062 2.189 15.898 1 91.88 239 LEU B N 1
ATOM 7826 C CA . LEU B 1 239 ? 37.656 0.862 15.953 1 91.88 239 LEU B CA 1
ATOM 7827 C C . LEU B 1 239 ? 37.75 0.246 14.562 1 91.88 239 LEU B C 1
ATOM 7829 O O . LEU B 1 239 ? 38.062 -0.933 14.414 1 91.88 239 LEU B O 1
ATOM 7833 N N . ASN B 1 240 ? 37.344 0.923 13.555 1 88.69 240 ASN B N 1
ATOM 7834 C CA . ASN B 1 240 ? 37.344 0.478 12.164 1 88.69 240 ASN B CA 1
ATOM 7835 C C . ASN B 1 240 ? 36.406 -0.706 11.961 1 88.69 240 ASN B C 1
ATOM 7837 O O . ASN B 1 240 ? 36.719 -1.643 11.227 1 88.69 240 ASN B O 1
ATOM 7841 N N . LEU B 1 241 ? 35.281 -0.699 12.688 1 89 241 LEU B N 1
ATOM 7842 C CA . LEU B 1 241 ? 34.25 -1.746 12.586 1 89 241 LEU B CA 1
ATOM 7843 C C . LEU B 1 241 ? 32.969 -1.198 11.992 1 89 241 LEU B C 1
ATOM 7845 O O . LEU B 1 241 ? 31.875 -1.671 12.328 1 89 241 LEU B O 1
ATOM 7849 N N . GLN B 1 242 ? 33.062 -0.262 11.125 1 84.31 242 GLN B N 1
ATOM 7850 C CA . GLN B 1 242 ? 31.891 0.416 10.609 1 84.31 242 GLN B CA 1
ATOM 7851 C C . GLN B 1 242 ? 31.125 -0.481 9.648 1 84.31 242 GLN B C 1
ATOM 7853 O O . GLN B 1 242 ? 29.938 -0.259 9.398 1 84.31 242 GLN B O 1
ATOM 7858 N N . SER B 1 243 ? 31.75 -1.462 9.117 1 82.06 243 SER B N 1
ATOM 7859 C CA . SER B 1 243 ? 31.094 -2.365 8.18 1 82.06 243 SER B CA 1
ATOM 7860 C C . SER B 1 243 ? 30.109 -3.283 8.898 1 82.06 243 SER B C 1
ATOM 7862 O O . SER B 1 243 ? 29.266 -3.928 8.266 1 82.06 243 SER B O 1
ATOM 7864 N N . SER B 1 244 ? 30.172 -3.262 10.203 1 86.25 244 SER B N 1
ATOM 7865 C CA . SER B 1 244 ? 29.281 -4.113 10.977 1 86.25 244 SER B CA 1
ATOM 7866 C C . SER B 1 244 ? 27.984 -3.387 11.328 1 86.25 244 SER B C 1
ATOM 7868 O O . SER B 1 244 ? 27.062 -3.986 11.883 1 86.25 244 SER B O 1
ATOM 7870 N N . VAL B 1 245 ? 27.922 -2.156 10.922 1 92.25 245 VAL B N 1
ATOM 7871 C CA . VAL B 1 245 ? 26.766 -1.342 11.266 1 92.25 245 VAL B CA 1
ATOM 7872 C C . VAL B 1 245 ? 25.547 -1.806 10.461 1 92.25 245 VAL B C 1
ATOM 7874 O O . VAL B 1 245 ? 25.656 -2.111 9.273 1 92.25 245 VAL B O 1
ATOM 7877 N N . ASP B 1 246 ? 24.422 -1.874 11.117 1 91.69 246 ASP B N 1
ATOM 7878 C CA . ASP B 1 246 ? 23.156 -2.201 10.469 1 91.69 246 ASP B CA 1
ATOM 7879 C C . ASP B 1 246 ? 22.812 -1.171 9.391 1 91.69 246 ASP B C 1
ATOM 7881 O O . ASP B 1 246 ? 22.578 0.001 9.703 1 91.69 246 ASP B O 1
ATOM 7885 N N . PRO B 1 247 ? 22.703 -1.589 8.172 1 93.25 247 PRO B N 1
ATOM 7886 C CA . PRO B 1 247 ? 22.391 -0.622 7.113 1 93.25 247 PRO B CA 1
ATOM 7887 C C . PRO B 1 247 ? 21.016 0.033 7.297 1 93.25 247 PRO B C 1
ATOM 7889 O O . PRO B 1 247 ? 20.812 1.165 6.855 1 93.25 247 PRO B O 1
ATOM 7892 N N . ALA B 1 248 ? 20.078 -0.656 7.91 1 94.31 248 ALA B N 1
ATOM 7893 C CA . ALA B 1 248 ? 18.781 -0.047 8.172 1 94.31 248 ALA B CA 1
ATOM 7894 C C . ALA B 1 248 ? 18.906 1.146 9.117 1 94.31 248 ALA B C 1
ATOM 7896 O O . ALA B 1 248 ? 18.219 2.152 8.953 1 94.31 248 ALA B O 1
ATOM 7897 N N . TRP B 1 249 ? 19.734 1.015 10.07 1 96.38 249 TRP B N 1
ATOM 7898 C CA . TRP B 1 249 ? 20 2.141 10.953 1 96.38 249 TRP B CA 1
ATOM 7899 C C . TRP B 1 249 ? 20.688 3.277 10.203 1 96.38 249 TRP B C 1
ATOM 7901 O O . TRP B 1 249 ? 20.344 4.449 10.398 1 96.38 249 TRP B O 1
ATOM 7911 N N . LEU B 1 250 ? 21.625 2.922 9.352 1 96.56 250 LEU B N 1
ATOM 7912 C CA . LEU B 1 250 ? 22.297 3.938 8.547 1 96.56 250 LEU B CA 1
ATOM 7913 C C . LEU B 1 250 ? 21.297 4.684 7.676 1 96.56 250 LEU B C 1
ATOM 7915 O O . LEU B 1 250 ? 21.406 5.898 7.492 1 96.56 250 LEU B O 1
ATOM 7919 N N . ALA B 1 251 ? 20.359 3.885 7.125 1 97.44 251 ALA B N 1
ATOM 7920 C CA . ALA B 1 251 ? 19.312 4.52 6.336 1 97.44 251 ALA B CA 1
ATOM 7921 C C . ALA B 1 251 ? 18.562 5.555 7.164 1 97.44 251 ALA B C 1
ATOM 7923 O O . ALA B 1 251 ? 18.234 6.641 6.668 1 97.44 251 ALA B O 1
ATOM 7924 N N . GLN B 1 252 ? 18.297 5.25 8.375 1 96.81 252 GLN B N 1
ATOM 7925 C CA . GLN B 1 252 ? 17.609 6.168 9.266 1 96.81 252 GLN B CA 1
ATOM 7926 C C . GLN B 1 252 ? 18.422 7.434 9.5 1 96.81 252 GLN B C 1
ATOM 7928 O O . GLN B 1 252 ? 17.906 8.547 9.367 1 96.81 252 GLN B O 1
ATOM 7933 N N . VAL B 1 253 ? 19.672 7.23 9.781 1 97.69 253 VAL B N 1
ATOM 7934 C CA . VAL B 1 253 ? 20.562 8.367 10.023 1 97.69 253 VAL B CA 1
ATOM 7935 C C . VAL B 1 253 ? 20.641 9.242 8.773 1 97.69 253 VAL B C 1
ATOM 7937 O O . VAL B 1 253 ? 20.438 10.461 8.852 1 97.69 253 VAL B O 1
ATOM 7940 N N . VAL B 1 254 ? 20.875 8.633 7.68 1 97.75 254 VAL B N 1
ATOM 7941 C CA . VAL B 1 254 ? 21.047 9.352 6.422 1 97.75 254 VAL B CA 1
ATOM 7942 C C . VAL B 1 254 ? 19.766 10.102 6.07 1 97.75 254 VAL B C 1
ATOM 7944 O O . VAL B 1 254 ? 19.812 11.242 5.613 1 97.75 254 VAL B O 1
ATOM 7947 N N . CYS B 1 255 ? 18.641 9.484 6.305 1 95.88 255 CYS B N 1
ATOM 7948 C CA . CYS B 1 255 ? 17.359 10.109 5.992 1 95.88 255 CYS B CA 1
ATOM 7949 C C . CYS B 1 255 ? 17.125 11.344 6.859 1 95.88 255 CYS B C 1
ATOM 7951 O O . CYS B 1 255 ? 16.672 12.375 6.367 1 95.88 255 CYS B O 1
ATOM 7953 N N . ILE B 1 256 ? 17.406 11.18 8.125 1 96.12 256 ILE B N 1
ATOM 7954 C CA . ILE B 1 256 ? 17.25 12.312 9.039 1 96.12 256 ILE B CA 1
ATOM 7955 C C . ILE B 1 256 ? 18.125 13.469 8.578 1 96.12 256 ILE B C 1
ATOM 7957 O O . ILE B 1 256 ? 17.672 14.617 8.516 1 96.12 256 ILE B O 1
ATOM 7961 N N . LEU B 1 257 ? 19.344 13.141 8.234 1 96.75 257 LEU B N 1
ATOM 7962 C CA . LEU B 1 257 ? 20.25 14.18 7.75 1 96.75 257 LEU B CA 1
ATOM 7963 C C . LEU B 1 257 ? 19.719 14.812 6.465 1 96.75 257 LEU B C 1
ATOM 7965 O O . LEU B 1 257 ? 19.719 16.031 6.328 1 96.75 257 LEU B O 1
ATOM 7969 N N . TRP B 1 258 ? 19.312 13.977 5.57 1 93.69 258 TRP B N 1
ATOM 7970 C CA . TRP B 1 258 ? 18.812 14.422 4.277 1 93.69 258 TRP B CA 1
ATOM 7971 C C . TRP B 1 258 ? 17.609 15.359 4.453 1 93.69 258 TRP B C 1
ATOM 7973 O O . TRP B 1 258 ? 17.609 16.469 3.92 1 93.69 258 TRP B O 1
ATOM 7983 N N . VAL B 1 259 ? 16.609 14.969 5.23 1 91 259 VAL B N 1
ATOM 7984 C CA . VAL B 1 259 ? 15.398 15.742 5.445 1 91 259 VAL B CA 1
ATOM 7985 C C . VAL B 1 259 ? 15.75 17.062 6.137 1 91 259 VAL B C 1
ATOM 7987 O O . VAL B 1 259 ? 15.266 18.125 5.742 1 91 259 VAL B O 1
ATOM 7990 N N . THR B 1 260 ? 16.594 16.984 7.09 1 92.5 260 THR B N 1
ATOM 7991 C CA . THR B 1 260 ? 16.953 18.156 7.863 1 92.5 260 THR B CA 1
ATOM 7992 C C . THR B 1 260 ? 17.672 19.188 6.988 1 92.5 260 THR B C 1
ATOM 7994 O O . THR B 1 260 ? 17.438 20.391 7.125 1 92.5 260 THR B O 1
ATOM 7997 N N . CYS B 1 261 ? 18.5 18.719 6.098 1 91.81 261 CYS B N 1
ATOM 7998 C CA . CYS B 1 261 ? 19.234 19.609 5.211 1 91.81 261 CYS B CA 1
ATOM 7999 C C . CYS B 1 261 ? 18.281 20.422 4.34 1 91.81 261 CYS B C 1
ATOM 8001 O O . CYS B 1 261 ? 18.562 21.578 4.02 1 91.81 261 CYS B O 1
ATOM 8003 N N . HIS B 1 262 ? 17.188 19.875 4.012 1 87 262 HIS B N 1
ATOM 8004 C CA . HIS B 1 262 ? 16.219 20.594 3.203 1 87 262 HIS B CA 1
ATOM 8005 C C . HIS B 1 262 ? 15.617 21.766 3.98 1 87 262 HIS B C 1
ATOM 8007 O O . HIS B 1 262 ? 15.445 22.859 3.434 1 87 262 HIS B O 1
ATOM 8013 N N . PHE B 1 263 ? 15.383 21.516 5.207 1 84.31 263 PHE B N 1
ATOM 8014 C CA . PHE B 1 263 ? 14.805 22.578 6.031 1 84.31 263 PHE B CA 1
ATOM 8015 C C . PHE B 1 263 ? 15.867 23.609 6.41 1 84.31 263 PHE B C 1
ATOM 8017 O O . PHE B 1 263 ? 15.578 24.797 6.457 1 84.31 263 PHE B O 1
ATOM 8024 N N . LEU B 1 264 ? 17.016 23.094 6.598 1 88.62 264 LEU B N 1
ATOM 8025 C CA . LEU B 1 264 ? 18.109 23.984 6.961 1 88.62 264 LEU B CA 1
ATOM 8026 C C . LEU B 1 264 ? 18.469 24.906 5.805 1 88.62 264 LEU B C 1
ATOM 8028 O O . LEU B 1 264 ? 18.781 26.078 6.02 1 88.62 264 LEU B O 1
ATOM 8032 N N . ALA B 1 265 ? 18.422 24.406 4.625 1 86 265 ALA B N 1
ATOM 8033 C CA . ALA B 1 265 ? 18.781 25.188 3.438 1 86 265 ALA B CA 1
ATOM 8034 C C . ALA B 1 265 ? 17.844 26.375 3.27 1 86 265 ALA B C 1
ATOM 8036 O O . ALA B 1 265 ? 18.234 27.406 2.701 1 86 265 ALA B O 1
ATOM 8037 N N . GLU B 1 266 ? 16.688 26.266 3.873 1 79.69 266 GLU B N 1
ATOM 8038 C CA . GLU B 1 266 ? 15.703 27.344 3.736 1 79.69 266 GLU B CA 1
ATOM 8039 C C . GLU B 1 266 ? 15.688 28.234 4.973 1 79.69 266 GLU B C 1
ATOM 8041 O O . GLU B 1 266 ? 14.922 29.203 5.035 1 79.69 266 GLU B O 1
ATOM 8046 N N . ASN B 1 267 ? 16.516 27.922 5.871 1 83.88 267 ASN B N 1
ATOM 8047 C CA . ASN B 1 267 ? 16.594 28.719 7.094 1 83.88 267 ASN B CA 1
ATOM 8048 C C . ASN B 1 267 ? 17.844 29.578 7.113 1 83.88 267 ASN B C 1
ATOM 8050 O O . ASN B 1 267 ? 18.844 29.234 7.742 1 83.88 267 ASN B O 1
ATOM 8054 N N . ASP B 1 268 ? 17.734 30.75 6.641 1 83.06 268 ASP B N 1
ATOM 8055 C CA . ASP B 1 268 ? 18.859 31.656 6.504 1 83.06 268 ASP B CA 1
ATOM 8056 C C . ASP B 1 268 ? 19.391 32.094 7.871 1 83.06 268 ASP B C 1
ATOM 8058 O O . ASP B 1 268 ? 20.609 32.219 8.055 1 83.06 268 ASP B O 1
ATOM 8062 N N . THR B 1 269 ? 18.5 32.219 8.742 1 83.62 269 THR B N 1
ATOM 8063 C CA . THR B 1 269 ? 18.906 32.656 10.07 1 83.62 269 THR B CA 1
ATOM 8064 C C . THR B 1 269 ? 19.812 31.609 10.727 1 83.62 269 THR B C 1
ATOM 8066 O O . THR B 1 269 ? 20.812 31.969 11.352 1 83.62 269 THR B O 1
ATOM 8069 N N . ARG B 1 270 ? 19.531 30.375 10.531 1 87.5 270 ARG B N 1
ATOM 8070 C CA . ARG B 1 270 ? 20.312 29.297 11.133 1 87.5 270 ARG B CA 1
ATOM 8071 C C . ARG B 1 270 ? 21.625 29.094 10.391 1 87.5 270 ARG B C 1
ATOM 8073 O O . ARG B 1 270 ? 22.656 28.875 11.016 1 87.5 270 ARG B O 1
ATOM 8080 N N . LEU B 1 271 ? 21.609 29.188 9.156 1 90.81 271 LEU B N 1
ATOM 8081 C CA . LEU B 1 271 ? 22.797 28.891 8.367 1 90.81 271 LEU B CA 1
ATOM 8082 C C . LEU B 1 271 ? 23.781 30.062 8.414 1 90.81 271 LEU B C 1
ATOM 8084 O O . LEU B 1 271 ? 24.984 29.875 8.172 1 90.81 271 LEU B O 1
ATOM 8088 N N . ASN B 1 272 ? 23.297 31.266 8.719 1 90.25 272 ASN B N 1
ATOM 8089 C CA . ASN B 1 272 ? 24.172 32.438 8.82 1 90.25 272 ASN B CA 1
ATOM 8090 C C . ASN B 1 272 ? 24.672 32.625 10.25 1 90.25 272 ASN B C 1
ATOM 8092 O O . ASN B 1 272 ? 25.391 33.594 10.531 1 90.25 272 ASN B O 1
ATOM 8096 N N . SER B 1 273 ? 24.297 31.734 11.055 1 91.44 273 SER B N 1
ATOM 8097 C CA . SER B 1 273 ? 24.797 31.797 12.422 1 91.44 273 SER B CA 1
ATOM 8098 C C . SER B 1 273 ? 26.297 31.469 12.477 1 91.44 273 SER B C 1
ATOM 8100 O O . SER B 1 273 ? 26.812 30.766 11.617 1 91.44 273 SER B O 1
ATOM 8102 N N . SER B 1 274 ? 26.969 31.969 13.555 1 92.25 274 SER B N 1
ATOM 8103 C CA . SER B 1 274 ? 28.391 31.719 13.734 1 92.25 274 SER B CA 1
ATOM 8104 C C . SER B 1 274 ? 28.688 30.234 13.914 1 92.25 274 SER B C 1
ATOM 8106 O O . SER B 1 274 ? 29.703 29.734 13.445 1 92.25 274 SER B O 1
ATOM 8108 N N . ALA B 1 275 ? 27.797 29.594 14.531 1 92.25 275 ALA B N 1
ATOM 8109 C CA . ALA B 1 275 ? 27.969 28.172 14.781 1 92.25 275 ALA B CA 1
ATOM 8110 C C . ALA B 1 275 ? 27.984 27.375 13.477 1 92.25 275 ALA B C 1
ATOM 8112 O O . ALA B 1 275 ? 28.828 26.484 13.297 1 92.25 275 ALA B O 1
ATOM 8113 N N . ALA B 1 276 ? 27.109 27.688 12.539 1 93.44 276 ALA B N 1
ATOM 8114 C CA . ALA B 1 276 ? 27.016 26.984 11.258 1 93.44 276 ALA B CA 1
ATOM 8115 C C . ALA B 1 276 ? 28.219 27.312 10.367 1 93.44 276 ALA B C 1
ATOM 8117 O O . ALA B 1 276 ? 28.781 26.422 9.734 1 93.44 276 ALA B O 1
ATOM 8118 N N . ILE B 1 277 ? 28.625 28.547 10.367 1 92.31 277 ILE B N 1
ATOM 8119 C CA . ILE B 1 277 ? 29.734 29.016 9.523 1 92.31 277 ILE B CA 1
ATOM 8120 C C . ILE B 1 277 ? 31.031 28.375 9.984 1 92.31 277 ILE B C 1
ATOM 8122 O O . ILE B 1 277 ? 31.859 27.969 9.164 1 92.31 277 ILE B O 1
ATOM 8126 N N . SER B 1 278 ? 31.219 28.266 11.234 1 94.12 278 SER B N 1
ATOM 8127 C CA . SER B 1 278 ? 32.469 27.75 11.805 1 94.12 278 SER B CA 1
ATOM 8128 C C . SER B 1 278 ? 32.688 26.297 11.406 1 94.12 278 SER B C 1
ATOM 8130 O O . SER B 1 278 ? 33.812 25.828 11.344 1 94.12 278 SER B O 1
ATOM 8132 N N . ILE B 1 279 ? 31.609 25.625 11.102 1 94.88 279 ILE B N 1
ATOM 8133 C CA . ILE B 1 279 ? 31.75 24.219 10.789 1 94.88 279 ILE B CA 1
ATOM 8134 C C . ILE B 1 279 ? 31.594 24 9.281 1 94.88 279 ILE B C 1
ATOM 8136 O O . ILE B 1 279 ? 31.484 22.859 8.82 1 94.88 279 ILE B O 1
ATOM 8140 N N . GLY B 1 280 ? 31.484 25.109 8.539 1 92.25 280 GLY B N 1
ATOM 8141 C CA . GLY B 1 280 ? 31.516 25.047 7.09 1 92.25 280 GLY B CA 1
ATOM 8142 C C . GLY B 1 280 ? 30.172 24.734 6.477 1 92.25 280 GLY B C 1
ATOM 8143 O O . GLY B 1 280 ? 30.094 24.188 5.375 1 92.25 280 GLY B O 1
ATOM 8144 N N . LEU B 1 281 ? 29.078 24.969 7.16 1 94.19 281 LEU B N 1
ATOM 8145 C CA . LEU B 1 281 ? 27.734 24.75 6.617 1 94.19 281 LEU B CA 1
ATOM 8146 C C . LEU B 1 281 ? 27.188 26.016 6 1 94.19 281 LEU B C 1
ATOM 8148 O O . LEU B 1 281 ? 26.891 26.984 6.711 1 94.19 281 LEU B O 1
ATOM 8152 N N . THR B 1 282 ? 27.156 26.047 4.723 1 92.81 282 THR B N 1
ATOM 8153 C CA . THR B 1 282 ? 26.547 27.109 3.949 1 92.81 282 THR B CA 1
ATOM 8154 C C . THR B 1 282 ? 25.312 26.609 3.195 1 92.81 282 THR B C 1
ATOM 8156 O O . THR B 1 282 ? 25.062 25.406 3.146 1 92.81 282 THR B O 1
ATOM 8159 N N . LYS B 1 283 ? 24.594 27.516 2.721 1 90.19 283 LYS B N 1
ATOM 8160 C CA . LYS B 1 283 ? 23.422 27.109 1.955 1 90.19 283 LYS B CA 1
ATOM 8161 C C . LYS B 1 283 ? 23.812 26.203 0.791 1 90.19 283 LYS B C 1
ATOM 8163 O O . LYS B 1 283 ? 23.219 25.141 0.593 1 90.19 283 LYS B O 1
ATOM 8168 N N . ALA B 1 284 ? 24.844 26.594 0.05 1 88.38 284 ALA B N 1
ATOM 8169 C CA . ALA B 1 284 ? 25.312 25.828 -1.107 1 88.38 284 ALA B CA 1
ATOM 8170 C C . ALA B 1 284 ? 25.812 24.453 -0.689 1 88.38 284 ALA B C 1
ATOM 8172 O O . ALA B 1 284 ? 25.469 23.453 -1.315 1 88.38 284 ALA B O 1
ATOM 8173 N N . SER B 1 285 ? 26.594 24.453 0.356 1 91.94 285 SER B N 1
ATOM 8174 C CA . SER B 1 285 ? 27.141 23.172 0.812 1 91.94 285 SER B CA 1
ATOM 8175 C C . SER B 1 285 ? 26.047 22.266 1.367 1 91.94 285 SER B C 1
ATOM 8177 O O . SER B 1 285 ? 26.141 21.047 1.249 1 91.94 285 SER B O 1
ATOM 8179 N N . THR B 1 286 ? 25.047 22.891 1.976 1 93.12 286 THR B N 1
ATOM 8180 C CA . THR B 1 286 ? 23.938 22.125 2.543 1 93.12 286 THR B CA 1
ATOM 8181 C C . THR B 1 286 ? 23.094 21.5 1.438 1 93.12 286 THR B C 1
ATOM 8183 O O . THR B 1 286 ? 22.672 20.344 1.553 1 93.12 286 THR B O 1
ATOM 8186 N N . VAL B 1 287 ? 22.875 22.188 0.385 1 88.94 287 VAL B N 1
ATOM 8187 C CA . VAL B 1 287 ? 22.125 21.688 -0.753 1 88.94 287 VAL B CA 1
ATOM 8188 C C . VAL B 1 287 ? 22.891 20.547 -1.423 1 88.94 287 VAL B C 1
ATOM 8190 O O . VAL B 1 287 ? 22.312 19.516 -1.77 1 88.94 287 VAL B O 1
ATOM 8193 N N . ASP B 1 288 ? 24.172 20.719 -1.567 1 88.38 288 ASP B N 1
ATOM 8194 C CA . ASP B 1 288 ? 25 19.672 -2.148 1 88.38 288 ASP B CA 1
ATOM 8195 C C . ASP B 1 288 ? 25 18.406 -1.276 1 88.38 288 ASP B C 1
ATOM 8197 O O . ASP B 1 288 ? 24.922 17.297 -1.79 1 88.38 288 ASP B O 1
ATOM 8201 N N . LEU B 1 289 ? 25.109 18.688 -0.039 1 92.62 289 LEU B N 1
ATOM 8202 C CA . LEU B 1 289 ? 25.047 17.562 0.895 1 92.62 289 LEU B CA 1
ATOM 8203 C C . LEU B 1 289 ? 23.719 16.828 0.782 1 92.62 289 LEU B C 1
ATOM 8205 O O . LEU B 1 289 ? 23.688 15.586 0.806 1 92.62 289 LEU B O 1
ATOM 8209 N N . ALA B 1 290 ? 22.656 17.531 0.658 1 90.75 290 ALA B N 1
ATOM 8210 C CA . ALA B 1 290 ? 21.328 16.922 0.536 1 90.75 290 ALA B CA 1
ATOM 8211 C C . ALA B 1 290 ? 21.25 16.016 -0.679 1 90.75 290 ALA B C 1
ATOM 8213 O O . ALA B 1 290 ? 20.703 14.906 -0.6 1 90.75 290 ALA B O 1
ATOM 8214 N N . PHE B 1 291 ? 21.938 16.359 -1.686 1 86.25 291 PHE B N 1
ATOM 8215 C CA . PHE B 1 291 ? 21.938 15.562 -2.906 1 86.25 291 PHE B CA 1
ATOM 8216 C C . PHE B 1 291 ? 22.688 14.25 -2.691 1 86.25 291 PHE B C 1
ATOM 8218 O O . PHE B 1 291 ? 22.203 13.18 -3.062 1 86.25 291 PHE B O 1
ATOM 8225 N N . ARG B 1 292 ? 23.766 14.383 -2.129 1 90.19 292 ARG B N 1
ATOM 8226 C CA . ARG B 1 292 ? 24.594 13.203 -1.901 1 90.19 292 ARG B CA 1
ATOM 8227 C C . ARG B 1 292 ? 23.938 12.266 -0.892 1 90.19 292 ARG B C 1
ATOM 8229 O O . ARG B 1 292 ? 24.047 11.039 -1.012 1 90.19 292 ARG B O 1
ATOM 8236 N N . LEU B 1 293 ? 23.266 12.883 0.006 1 92.94 293 LEU B N 1
ATOM 8237 C CA . LEU B 1 293 ? 22.625 12.086 1.051 1 92.94 293 LEU B CA 1
ATOM 8238 C C . LEU B 1 293 ? 21.453 11.289 0.487 1 92.94 293 LEU B C 1
ATOM 8240 O O . LEU B 1 293 ? 21.188 10.172 0.94 1 92.94 293 LEU B O 1
ATOM 8244 N N . TYR B 1 294 ? 20.781 11.773 -0.476 1 89.56 294 TYR B N 1
ATOM 8245 C CA . TYR B 1 294 ? 19.688 11 -1.066 1 89.56 294 TYR B CA 1
ATOM 8246 C C . TYR B 1 294 ? 20.219 9.75 -1.752 1 89.56 294 TYR B C 1
ATOM 8248 O O . TYR B 1 294 ? 19.656 8.664 -1.613 1 89.56 294 TYR B O 1
ATOM 8256 N N . ASP B 1 295 ? 21.312 9.938 -2.426 1 89.5 295 ASP B N 1
ATOM 8257 C CA . ASP B 1 295 ? 21.969 8.781 -3.035 1 89.5 295 ASP B CA 1
ATOM 8258 C C . ASP B 1 295 ? 22.359 7.754 -1.979 1 89.5 295 ASP B C 1
ATOM 8260 O O . ASP B 1 295 ? 22.172 6.551 -2.17 1 89.5 295 ASP B O 1
ATOM 8264 N N . ALA B 1 296 ? 22.922 8.281 -0.977 1 95 296 ALA B N 1
ATOM 8265 C CA . ALA B 1 296 ? 23.344 7.41 0.116 1 95 296 ALA B CA 1
ATOM 8266 C C . ALA B 1 296 ? 22.141 6.703 0.747 1 95 296 ALA B C 1
ATOM 8268 O O . ALA B 1 296 ? 22.25 5.551 1.174 1 95 296 ALA B O 1
ATOM 8269 N N . LEU B 1 297 ? 21.047 7.402 0.829 1 94.44 297 LEU B N 1
ATOM 8270 C CA . LEU B 1 297 ? 19.828 6.816 1.389 1 94.44 297 LEU B CA 1
ATOM 8271 C C . LEU B 1 297 ? 19.375 5.621 0.56 1 94.44 297 LEU B C 1
ATOM 8273 O O . LEU B 1 297 ? 19.078 4.555 1.107 1 94.44 297 LEU B O 1
ATOM 8277 N N . GLU B 1 298 ? 19.328 5.738 -0.722 1 91.5 298 GLU B N 1
ATOM 8278 C CA . GLU B 1 298 ? 18.938 4.645 -1.604 1 91.5 298 GLU B CA 1
ATOM 8279 C C . GLU B 1 298 ? 19.859 3.445 -1.444 1 91.5 298 GLU B C 1
ATOM 8281 O O . GLU B 1 298 ? 19.406 2.303 -1.377 1 91.5 298 GLU B O 1
ATOM 8286 N N . MET B 1 299 ? 21.172 3.783 -1.336 1 93.94 299 MET B N 1
ATOM 8287 C CA . MET B 1 299 ? 22.156 2.721 -1.155 1 93.94 299 MET B CA 1
ATOM 8288 C C . MET B 1 299 ? 21.953 2.012 0.18 1 93.94 299 MET B C 1
ATOM 8290 O O . MET B 1 299 ? 22.031 0.785 0.257 1 93.94 299 MET B O 1
ATOM 8294 N N . ALA B 1 300 ? 21.688 2.807 1.172 1 96.19 300 ALA B N 1
ATOM 8295 C CA . ALA B 1 300 ? 21.5 2.229 2.5 1 96.19 300 ALA B CA 1
ATOM 8296 C C . ALA B 1 300 ? 20.266 1.328 2.537 1 96.19 300 ALA B C 1
ATOM 8298 O O . ALA B 1 300 ? 20.297 0.245 3.125 1 96.19 300 ALA B O 1
ATOM 8299 N N . LEU B 1 301 ? 19.219 1.726 1.932 1 94 301 LEU B N 1
ATOM 8300 C CA . LEU B 1 301 ? 18.016 0.921 1.862 1 94 301 LEU B CA 1
ATOM 8301 C C . LEU B 1 301 ? 18.266 -0.39 1.127 1 94 301 LEU B C 1
ATOM 8303 O O . LEU B 1 301 ? 17.844 -1.455 1.582 1 94 301 LEU B O 1
ATOM 8307 N N . ASN B 1 302 ? 18.969 -0.3 0.104 1 90.69 302 ASN B N 1
ATOM 8308 C CA . ASN B 1 302 ? 19.281 -1.503 -0.655 1 90.69 302 ASN B CA 1
ATOM 8309 C C . ASN B 1 302 ? 20.141 -2.467 0.163 1 90.69 302 ASN B C 1
ATOM 8311 O O . ASN B 1 302 ? 19.891 -3.672 0.173 1 90.69 302 ASN B O 1
ATOM 8315 N N . CYS B 1 303 ? 21.125 -1.89 0.823 1 90.94 303 CYS B N 1
ATOM 8316 C CA . CYS B 1 303 ? 22 -2.717 1.642 1 90.94 303 CYS B CA 1
ATOM 8317 C C . CYS B 1 303 ? 21.219 -3.383 2.773 1 90.94 303 CYS B C 1
ATOM 8319 O O . CYS B 1 303 ? 21.594 -4.465 3.232 1 90.94 303 CYS B O 1
ATOM 8321 N N . ALA B 1 304 ? 20.156 -2.752 3.184 1 89.94 304 ALA B N 1
ATOM 8322 C CA . ALA B 1 304 ? 19.344 -3.297 4.262 1 89.94 304 ALA B CA 1
ATOM 8323 C C . ALA B 1 304 ? 18.438 -4.41 3.748 1 89.94 304 ALA B C 1
ATOM 8325 O O . ALA B 1 304 ? 17.797 -5.117 4.535 1 89.94 304 ALA B O 1
ATOM 8326 N N . GLY B 1 305 ? 18.359 -4.633 2.418 1 84.69 305 GLY B N 1
ATOM 8327 C CA . GLY B 1 305 ? 17.469 -5.633 1.848 1 84.69 305 GLY B CA 1
ATOM 8328 C C . GLY B 1 305 ? 16 -5.348 2.107 1 84.69 305 GLY B C 1
ATOM 8329 O O . GLY B 1 305 ? 15.227 -6.262 2.408 1 84.69 305 GLY B O 1
ATOM 8330 N N . TRP B 1 306 ? 15.656 -4.023 2.008 1 86.81 306 TRP B N 1
ATOM 8331 C CA . TRP B 1 306 ? 14.344 -3.59 2.49 1 86.81 306 TRP B CA 1
ATOM 8332 C C . TRP B 1 306 ? 13.234 -4.113 1.59 1 86.81 306 TRP B C 1
ATOM 8334 O O . TRP B 1 306 ? 12.086 -4.238 2.021 1 86.81 306 TRP B O 1
ATOM 8344 N N . LEU B 1 307 ? 13.477 -4.492 0.347 1 80.88 307 LEU B N 1
ATOM 8345 C CA . LEU B 1 307 ? 12.461 -5.02 -0.557 1 80.88 307 LEU B CA 1
ATOM 8346 C C . LEU B 1 307 ? 12.164 -6.48 -0.241 1 80.88 307 LEU B C 1
ATOM 8348 O O . LEU B 1 307 ? 11.141 -7.02 -0.688 1 80.88 307 LEU B O 1
ATOM 8352 N N . PHE B 1 308 ? 13.016 -7.031 0.517 1 75.31 308 PHE B N 1
ATOM 8353 C CA . PHE B 1 308 ? 12.867 -8.453 0.812 1 75.31 308 PHE B CA 1
ATOM 8354 C C . PHE B 1 308 ? 12.383 -8.656 2.242 1 75.31 308 PHE B C 1
ATOM 8356 O O . PHE B 1 308 ? 11.68 -9.633 2.529 1 75.31 308 PHE B O 1
ATOM 8363 N N . ARG B 1 309 ? 12.852 -7.746 3.051 1 78.5 309 ARG B N 1
ATOM 8364 C CA . ARG B 1 309 ? 12.539 -7.895 4.469 1 78.5 309 ARG B CA 1
ATOM 8365 C C . ARG B 1 309 ? 12.008 -6.594 5.051 1 78.5 309 ARG B C 1
ATOM 8367 O O . ARG B 1 309 ? 12.734 -5.605 5.16 1 78.5 309 ARG B O 1
ATOM 8374 N N . PRO B 1 310 ? 10.742 -6.656 5.461 1 84.19 310 PRO B N 1
ATOM 8375 C CA . PRO B 1 310 ? 10.258 -5.469 6.168 1 84.19 310 PRO B CA 1
ATOM 8376 C C . PRO B 1 310 ? 10.961 -5.25 7.504 1 84.19 310 PRO B C 1
ATOM 8378 O O . PRO B 1 310 ? 11.242 -6.211 8.219 1 84.19 310 PRO B O 1
ATOM 8381 N N . GLN B 1 311 ? 11.312 -4.07 7.832 1 88.88 311 GLN B N 1
ATOM 8382 C CA . GLN B 1 311 ? 12.031 -3.721 9.055 1 88.88 311 GLN B CA 1
ATOM 8383 C C . GLN B 1 311 ? 11.453 -2.461 9.695 1 88.88 311 GLN B C 1
ATOM 8385 O O . GLN B 1 311 ? 11.086 -1.517 8.992 1 88.88 311 GLN B O 1
ATOM 8390 N N . ILE B 1 312 ? 11.508 -2.402 11 1 93.06 312 ILE B N 1
ATOM 8391 C CA . ILE B 1 312 ? 10.938 -1.276 11.727 1 93.06 312 ILE B CA 1
ATOM 8392 C C . ILE B 1 312 ? 11.766 -0.019 11.461 1 93.06 312 ILE B C 1
ATOM 8394 O O . ILE B 1 312 ? 11.211 1.073 11.312 1 93.06 312 ILE B O 1
ATOM 8398 N N . ARG B 1 313 ? 13.047 -0.125 11.383 1 94.69 313 ARG B N 1
ATOM 8399 C CA . ARG B 1 313 ? 13.891 1.042 11.156 1 94.69 313 ARG B CA 1
ATOM 8400 C C . ARG B 1 313 ? 13.648 1.642 9.781 1 94.69 313 ARG B C 1
ATOM 8402 O O . ARG B 1 313 ? 13.719 2.859 9.602 1 94.69 313 ARG B O 1
ATOM 8409 N N . VAL B 1 314 ? 13.414 0.752 8.852 1 95 314 VAL B N 1
ATOM 8410 C CA . VAL B 1 314 ? 13.094 1.246 7.52 1 95 314 VAL B CA 1
ATOM 8411 C C . VAL B 1 314 ? 11.758 1.977 7.543 1 95 314 VAL B C 1
ATOM 8413 O O . VAL B 1 314 ? 11.602 3.025 6.914 1 95 314 VAL B O 1
ATOM 8416 N N . LEU B 1 315 ? 10.812 1.421 8.289 1 95 315 LEU B N 1
ATOM 8417 C CA . LEU B 1 315 ? 9.531 2.1 8.445 1 95 315 LEU B CA 1
ATOM 8418 C C . LEU B 1 315 ? 9.719 3.492 9.039 1 95 315 LEU B C 1
ATOM 8420 O O . LEU B 1 315 ? 9.18 4.473 8.523 1 95 315 LEU B O 1
ATOM 8424 N N . GLN B 1 316 ? 10.484 3.553 10.07 1 95.06 316 GLN B N 1
ATOM 8425 C CA . GLN B 1 316 ? 10.75 4.832 10.711 1 95.06 316 GLN B CA 1
ATOM 8426 C C . GLN B 1 316 ? 11.445 5.793 9.758 1 95.06 316 GLN B C 1
ATOM 8428 O O . GLN B 1 316 ? 11.172 6.996 9.758 1 95.06 316 GLN B O 1
ATOM 8433 N N . THR B 1 317 ? 12.336 5.25 8.969 1 95.38 317 THR B N 1
ATOM 8434 C CA . THR B 1 317 ? 13.039 6.039 7.957 1 95.38 317 THR B CA 1
ATOM 8435 C C . THR B 1 317 ? 12.047 6.66 6.977 1 95.38 317 THR B C 1
ATOM 8437 O O . THR B 1 317 ? 12.117 7.859 6.691 1 95.38 317 THR B O 1
ATOM 8440 N N . LEU B 1 318 ? 11.125 5.852 6.555 1 92.5 318 LEU B N 1
ATOM 8441 C CA . LEU B 1 318 ? 10.125 6.324 5.605 1 92.5 318 LEU B CA 1
ATOM 8442 C C . LEU B 1 318 ? 9.219 7.371 6.246 1 92.5 318 LEU B C 1
ATOM 8444 O O . LEU B 1 318 ? 8.836 8.344 5.598 1 92.5 318 LEU B O 1
ATOM 8448 N N . LEU B 1 319 ? 8.875 7.223 7.477 1 92 319 LEU B N 1
ATOM 8449 C CA . LEU B 1 319 ? 8.031 8.18 8.18 1 92 319 LEU B CA 1
ATOM 8450 C C . LEU B 1 319 ? 8.703 9.547 8.25 1 92 319 LEU B C 1
ATOM 8452 O O . LEU B 1 319 ? 8.039 10.578 8.141 1 92 319 LEU B O 1
ATOM 8456 N N . VAL B 1 320 ? 10.008 9.516 8.391 1 91.62 320 VAL B N 1
ATOM 8457 C CA . VAL B 1 320 ? 10.75 10.766 8.398 1 91.62 320 VAL B CA 1
ATOM 8458 C C . VAL B 1 320 ? 10.672 11.422 7.02 1 91.62 320 VAL B C 1
ATOM 8460 O O . VAL B 1 320 ? 10.445 12.633 6.91 1 91.62 320 VAL B O 1
ATOM 8463 N N . ALA B 1 321 ? 10.758 10.57 6.008 1 87.88 321 ALA B N 1
ATOM 8464 C CA . ALA B 1 321 ? 10.805 11.07 4.637 1 87.88 321 ALA B CA 1
ATOM 8465 C C . ALA B 1 321 ? 9.438 11.594 4.199 1 87.88 321 ALA B C 1
ATOM 8467 O O . ALA B 1 321 ? 9.352 12.523 3.4 1 87.88 321 ALA B O 1
ATOM 8468 N N . ILE B 1 322 ? 8.367 10.977 4.672 1 81.75 322 ILE B N 1
ATOM 8469 C CA . ILE B 1 322 ? 7.012 11.32 4.266 1 81.75 322 ILE B CA 1
ATOM 8470 C C . ILE B 1 322 ? 6.723 12.781 4.629 1 81.75 322 ILE B C 1
ATOM 8472 O O . ILE B 1 322 ? 6.074 13.5 3.865 1 81.75 322 ILE B O 1
ATOM 8476 N N . TYR B 1 323 ? 7.234 13.227 5.73 1 69.94 323 TYR B N 1
ATOM 8477 C CA . TYR B 1 323 ? 7 14.594 6.18 1 69.94 323 TYR B CA 1
ATOM 8478 C C . TYR B 1 323 ? 7.547 15.602 5.172 1 69.94 323 TYR B C 1
ATOM 8480 O O . TYR B 1 323 ? 6.922 16.625 4.91 1 69.94 323 TYR B O 1
ATOM 8488 N N . LEU B 1 324 ? 8.688 15.227 4.57 1 71.38 324 LEU B N 1
ATOM 8489 C CA . LEU B 1 324 ? 9.289 16.094 3.561 1 71.38 324 LEU B CA 1
ATOM 8490 C C . LEU B 1 324 ? 8.523 16 2.244 1 71.38 324 LEU B C 1
ATOM 8492 O O . LEU B 1 324 ? 8.281 17.016 1.594 1 71.38 324 LEU B O 1
ATOM 8496 N N . ASN B 1 325 ? 8.117 14.82 1.951 1 64.5 325 ASN B N 1
ATOM 8497 C CA . ASN B 1 325 ? 7.48 14.586 0.659 1 64.5 325 ASN B CA 1
ATOM 8498 C C . ASN B 1 325 ? 6.109 15.25 0.582 1 64.5 325 ASN B C 1
ATOM 8500 O O . ASN B 1 325 ? 5.711 15.742 -0.476 1 64.5 325 ASN B O 1
ATOM 8504 N N . MET B 1 326 ? 5.543 15.297 1.646 1 60.78 326 MET B N 1
ATOM 8505 C CA . MET B 1 326 ? 4.219 15.914 1.691 1 60.78 326 MET B CA 1
ATOM 8506 C C . MET B 1 326 ? 4.309 17.406 1.441 1 60.78 326 MET B C 1
ATOM 8508 O O . MET B 1 326 ? 3.324 18.047 1.057 1 60.78 326 MET B O 1
ATOM 8512 N N . GLN B 1 327 ? 5.574 17.859 1.537 1 58.22 327 GLN B N 1
ATOM 8513 C CA . GLN B 1 327 ? 5.762 19.297 1.376 1 58.22 327 GLN B CA 1
ATOM 8514 C C . GLN B 1 327 ? 6.297 19.625 -0.015 1 58.22 327 GLN B C 1
ATOM 8516 O O . GLN B 1 327 ? 6.438 20.797 -0.369 1 58.22 327 GLN B O 1
ATOM 8521 N N . GLY B 1 328 ? 6.434 18.516 -0.738 1 55.12 328 GLY B N 1
ATOM 8522 C CA . GLY B 1 328 ? 6.953 18.75 -2.076 1 55.12 328 GLY B CA 1
ATOM 8523 C C . GLY B 1 328 ? 8.367 19.297 -2.076 1 55.12 328 GLY B C 1
ATOM 8524 O O . GLY B 1 328 ? 8.82 19.859 -3.08 1 55.12 328 GLY B O 1
ATOM 8525 N N . CYS B 1 329 ? 9.047 19.297 -1.009 1 52.47 329 CYS B N 1
ATOM 8526 C CA . CYS B 1 329 ? 10.305 20.016 -0.808 1 52.47 329 CYS B CA 1
ATOM 8527 C C . CYS B 1 329 ? 11.492 19.141 -1.177 1 52.47 329 CYS B C 1
ATOM 8529 O O . CYS B 1 329 ? 12.203 18.641 -0.299 1 52.47 329 CYS B O 1
ATOM 8531 N N . TYR B 1 330 ? 11.539 18.719 -2.457 1 60.06 330 TYR B N 1
ATOM 8532 C CA . TYR B 1 330 ? 12.711 17.875 -2.672 1 60.06 330 TYR B CA 1
ATOM 8533 C C . TYR B 1 330 ? 13.773 18.609 -3.469 1 60.06 330 TYR B C 1
ATOM 8535 O O . TYR B 1 330 ? 13.477 19.234 -4.492 1 60.06 330 TYR B O 1
ATOM 8543 N N . HIS B 1 331 ? 14.906 18.844 -2.809 1 49.34 331 HIS B N 1
ATOM 8544 C CA . HIS B 1 331 ? 16.047 19.297 -3.586 1 49.34 331 HIS B CA 1
ATOM 8545 C C . HIS B 1 331 ? 16.5 18.234 -4.582 1 49.34 331 HIS B C 1
ATOM 8547 O O . HIS B 1 331 ? 17.391 18.469 -5.402 1 49.34 331 HIS B O 1
ATOM 8553 N N . THR B 1 332 ? 15.766 17.156 -4.523 1 57.22 332 THR B N 1
ATOM 8554 C CA . THR B 1 332 ? 16.188 16.031 -5.359 1 57.22 332 THR B CA 1
ATOM 8555 C C . THR B 1 332 ? 15.664 16.203 -6.781 1 57.22 332 THR B C 1
ATOM 8557 O O . THR B 1 332 ? 15.969 15.391 -7.66 1 57.22 332 THR B O 1
ATOM 8560 N N . GLY B 1 333 ? 14.953 17.172 -6.93 1 58.88 333 GLY B N 1
ATOM 8561 C CA . GLY B 1 333 ? 14.461 17.484 -8.266 1 58.88 333 GLY B CA 1
ATOM 8562 C C . GLY B 1 333 ? 15.57 17.609 -9.297 1 58.88 333 GLY B C 1
ATOM 8563 O O . GLY B 1 333 ? 15.367 17.328 -10.477 1 58.88 333 GLY B O 1
ATOM 8564 N N . ARG B 1 334 ? 16.719 17.891 -8.797 1 55.75 334 ARG B N 1
ATOM 8565 C CA . ARG B 1 334 ? 17.844 18.016 -9.703 1 55.75 334 ARG B CA 1
ATOM 8566 C C . ARG B 1 334 ? 18.234 16.656 -10.297 1 55.75 334 ARG B C 1
ATOM 8568 O O . ARG B 1 334 ? 18.734 16.578 -11.414 1 55.75 334 ARG B O 1
ATOM 8575 N N . LEU B 1 335 ? 17.938 15.727 -9.469 1 53.81 335 LEU B N 1
ATOM 8576 C CA . LEU B 1 335 ? 18.328 14.398 -9.906 1 53.81 335 LEU B CA 1
ATOM 8577 C C . LEU B 1 335 ? 17.266 13.773 -10.805 1 53.81 335 LEU B C 1
ATOM 8579 O O . LEU B 1 335 ? 17.578 13.172 -11.828 1 53.81 335 LEU B O 1
ATOM 8583 N N . TYR B 1 336 ? 16.094 14 -10.359 1 59.5 336 TYR B N 1
ATOM 8584 C CA . TYR B 1 336 ? 15.062 13.242 -11.039 1 59.5 336 TYR B CA 1
ATOM 8585 C C . TYR B 1 336 ? 13.953 14.156 -11.547 1 59.5 336 TYR B C 1
ATOM 8587 O O . TYR B 1 336 ? 12.992 13.695 -12.164 1 59.5 336 TYR B O 1
ATOM 8595 N N . GLY B 1 337 ? 14.18 15.383 -11.523 1 57.59 337 GLY B N 1
ATOM 8596 C CA . GLY B 1 337 ? 13.141 16.312 -11.938 1 57.59 337 GLY B CA 1
ATOM 8597 C C . GLY B 1 337 ? 12.055 16.5 -10.891 1 57.59 337 GLY B C 1
ATOM 8598 O O . GLY B 1 337 ? 12.078 15.844 -9.844 1 57.59 337 GLY B O 1
ATOM 8599 N N . PRO B 1 338 ? 11.266 17.5 -11.148 1 56.94 338 PRO B N 1
ATOM 8600 C CA . PRO B 1 338 ? 10.188 17.734 -10.188 1 56.94 338 PRO B CA 1
ATOM 8601 C C . PRO B 1 338 ? 9.211 16.547 -10.109 1 56.94 338 PRO B C 1
ATOM 8603 O O . PRO B 1 338 ? 8.883 15.945 -11.125 1 56.94 338 PRO B O 1
ATOM 8606 N N . PRO B 1 339 ? 9.117 16.094 -8.859 1 56 339 PRO B N 1
ATOM 8607 C CA . PRO B 1 339 ? 8.141 14.992 -8.789 1 56 339 PRO B CA 1
ATOM 8608 C C . PRO B 1 339 ? 6.77 15.391 -9.32 1 56 339 PRO B C 1
ATOM 8610 O O . PRO B 1 339 ? 6.379 16.562 -9.227 1 56 339 PRO B O 1
ATOM 8613 N N . PRO B 1 340 ? 6.277 14.391 -10.156 1 52.59 340 PRO B N 1
ATOM 8614 C CA . PRO B 1 340 ? 4.895 14.711 -10.531 1 52.59 340 PRO B CA 1
ATOM 8615 C C . PRO B 1 340 ? 4.016 15.016 -9.32 1 52.59 340 PRO B C 1
ATOM 8617 O O . PRO B 1 340 ? 4.395 14.719 -8.18 1 52.59 340 PRO B O 1
ATOM 8620 N N . ASP B 1 341 ? 2.896 15.648 -9.508 1 49.12 341 ASP B N 1
ATOM 8621 C CA . ASP B 1 341 ? 1.921 16.016 -8.484 1 49.12 341 ASP B CA 1
ATOM 8622 C C . ASP B 1 341 ? 1.832 14.945 -7.402 1 49.12 341 ASP B C 1
ATOM 8624 O O . ASP B 1 341 ? 2.723 14.102 -7.285 1 49.12 341 ASP B O 1
ATOM 8628 N N . TRP B 1 342 ? 0.75 14.469 -6.934 1 48.44 342 TRP B N 1
ATOM 8629 C CA . TRP B 1 342 ? 0.302 13.633 -5.824 1 48.44 342 TRP B CA 1
ATOM 8630 C C . TRP B 1 342 ? 1.106 12.336 -5.758 1 48.44 342 TRP B C 1
ATOM 8632 O O . TRP B 1 342 ? 0.945 11.547 -4.824 1 48.44 342 TRP B O 1
ATOM 8642 N N . SER B 1 343 ? 2.057 12.227 -6.699 1 51.12 343 SER B N 1
ATOM 8643 C CA . SER B 1 343 ? 2.766 10.961 -6.777 1 51.12 343 SER B CA 1
ATOM 8644 C C . SER B 1 343 ? 3.637 10.734 -5.547 1 51.12 343 SER B C 1
ATOM 8646 O O . SER B 1 343 ? 4.258 9.68 -5.402 1 51.12 343 SER B O 1
ATOM 8648 N N . CYS B 1 344 ? 3.613 11.836 -4.648 1 53.97 344 CYS B N 1
ATOM 8649 C CA . CYS B 1 344 ? 4.547 11.828 -3.529 1 53.97 344 CYS B CA 1
ATOM 8650 C C . CYS B 1 344 ? 4.113 10.82 -2.469 1 53.97 344 CYS B C 1
ATOM 8652 O O . CYS B 1 344 ? 4.852 10.562 -1.515 1 53.97 344 CYS B O 1
ATOM 8654 N N . CYS B 1 345 ? 3.064 10.156 -2.791 1 64.75 345 CYS B N 1
ATOM 8655 C CA . CYS B 1 345 ? 2.617 9.336 -1.669 1 64.75 345 CYS B CA 1
ATOM 8656 C C . CYS B 1 345 ? 3.119 7.906 -1.806 1 64.75 345 CYS B C 1
ATOM 8658 O O . CYS B 1 345 ? 2.605 6.996 -1.147 1 64.75 345 CYS B O 1
ATOM 8660 N N . LEU B 1 346 ? 4.129 7.73 -2.602 1 77.94 346 LEU B N 1
ATOM 8661 C CA . LEU B 1 346 ? 4.66 6.383 -2.783 1 77.94 346 LEU B CA 1
ATOM 8662 C C . LEU B 1 346 ? 5.312 5.879 -1.498 1 77.94 346 LEU B C 1
ATOM 8664 O O . LEU B 1 346 ? 5.141 4.719 -1.126 1 77.94 346 LEU B O 1
ATOM 8668 N N . TRP B 1 347 ? 5.965 6.805 -0.806 1 83.62 347 TRP B N 1
ATOM 8669 C CA . TRP B 1 347 ? 6.641 6.43 0.432 1 83.62 347 TRP B CA 1
ATOM 8670 C C . TRP B 1 347 ? 5.633 5.992 1.489 1 83.62 347 TRP B C 1
ATOM 8672 O O . TRP B 1 347 ? 5.914 5.094 2.289 1 83.62 347 TRP B O 1
ATOM 8682 N N . PHE B 1 348 ? 4.441 6.633 1.428 1 85.12 348 PHE B N 1
ATOM 8683 C CA . PHE B 1 348 ? 3.393 6.242 2.361 1 85.12 348 PHE B CA 1
ATOM 8684 C C . PHE B 1 348 ? 2.924 4.82 2.086 1 85.12 348 PHE B C 1
ATOM 8686 O O . PHE B 1 348 ? 2.795 4.016 3.008 1 85.12 348 PHE B O 1
ATOM 8693 N N . ASP B 1 349 ? 2.727 4.484 0.885 1 82.44 349 ASP B N 1
ATOM 8694 C CA . ASP B 1 349 ? 2.244 3.154 0.521 1 82.44 349 ASP B CA 1
ATOM 8695 C C . ASP B 1 349 ? 3.277 2.084 0.86 1 82.44 349 ASP B C 1
ATOM 8697 O O . ASP B 1 349 ? 2.922 0.977 1.271 1 82.44 349 ASP B O 1
ATOM 8701 N N . ILE B 1 350 ? 4.527 2.471 0.646 1 86.62 350 ILE B N 1
ATOM 8702 C CA . ILE B 1 350 ? 5.594 1.544 1.009 1 86.62 350 ILE B CA 1
ATOM 8703 C C . ILE B 1 350 ? 5.594 1.328 2.521 1 86.62 350 ILE B C 1
ATOM 8705 O O . ILE B 1 350 ? 5.711 0.194 2.992 1 86.62 350 ILE B O 1
ATOM 8709 N N . ALA B 1 351 ? 5.422 2.451 3.232 1 91.94 351 ALA B N 1
ATOM 8710 C CA . ALA B 1 351 ? 5.363 2.355 4.688 1 91.94 351 ALA B CA 1
ATOM 8711 C C . ALA B 1 351 ? 4.195 1.478 5.133 1 91.94 351 ALA B C 1
ATOM 8713 O O . ALA B 1 351 ? 4.332 0.679 6.066 1 91.94 351 ALA B O 1
ATOM 8714 N N . VAL B 1 352 ? 3.068 1.639 4.484 1 90.12 352 VAL B N 1
ATOM 8715 C CA . VAL B 1 352 ? 1.896 0.823 4.777 1 90.12 352 VAL B CA 1
ATOM 8716 C C . VAL B 1 352 ? 2.223 -0.652 4.555 1 90.12 352 VAL B C 1
ATOM 8718 O O . VAL B 1 352 ? 1.882 -1.502 5.379 1 90.12 352 VAL B O 1
ATOM 8721 N N . GLY B 1 353 ? 2.902 -0.94 3.439 1 87.44 353 GLY B N 1
ATOM 8722 C CA . GLY B 1 353 ? 3.293 -2.311 3.146 1 87.44 353 GLY B CA 1
ATOM 8723 C C . GLY B 1 353 ? 4.176 -2.922 4.219 1 87.44 353 GLY B C 1
ATOM 8724 O O . GLY B 1 353 ? 3.982 -4.074 4.605 1 87.44 353 GLY B O 1
ATOM 8725 N N . ILE B 1 354 ? 5.113 -2.158 4.711 1 90.75 354 ILE B N 1
ATOM 8726 C CA . ILE B 1 354 ? 6.012 -2.635 5.758 1 90.75 354 ILE B CA 1
ATOM 8727 C C . ILE B 1 354 ? 5.23 -2.877 7.043 1 90.75 354 ILE B C 1
ATOM 8729 O O . ILE B 1 354 ? 5.426 -3.893 7.719 1 90.75 354 ILE B O 1
ATOM 8733 N N . CYS B 1 355 ? 4.352 -1.941 7.359 1 92.38 355 CYS B N 1
ATOM 8734 C CA . CYS B 1 355 ? 3.527 -2.076 8.555 1 92.38 355 CYS B CA 1
ATOM 8735 C C . CYS B 1 355 ? 2.699 -3.354 8.5 1 92.38 355 CYS B C 1
ATOM 8737 O O . CYS B 1 355 ? 2.664 -4.113 9.469 1 92.38 355 CYS B O 1
ATOM 8739 N N . LYS B 1 356 ? 2.082 -3.641 7.402 1 84.81 356 LYS B N 1
ATOM 8740 C CA . LYS B 1 356 ? 1.27 -4.84 7.23 1 84.81 356 LYS B CA 1
ATOM 8741 C C . LYS B 1 356 ? 2.137 -6.098 7.234 1 84.81 356 LYS B C 1
ATOM 8743 O O . LYS B 1 356 ? 1.761 -7.117 7.816 1 84.81 356 LYS B O 1
ATOM 8748 N N . GLY B 1 357 ? 3.305 -5.93 6.555 1 81.44 357 GLY B N 1
ATOM 8749 C CA . GLY B 1 357 ? 4.223 -7.059 6.508 1 81.44 357 GLY B CA 1
ATOM 8750 C C . GLY B 1 357 ? 4.703 -7.496 7.879 1 81.44 357 GLY B C 1
ATOM 8751 O O . GLY B 1 357 ? 4.898 -8.688 8.125 1 81.44 357 GLY B O 1
ATOM 8752 N N . LEU B 1 358 ? 4.82 -6.539 8.781 1 86.62 358 LEU B N 1
ATOM 8753 C CA . LEU B 1 358 ? 5.273 -6.824 10.141 1 86.62 358 LEU B CA 1
ATOM 8754 C C . LEU B 1 358 ? 4.086 -6.988 11.086 1 86.62 358 LEU B C 1
ATOM 8756 O O . LEU B 1 358 ? 4.27 -7.219 12.281 1 86.62 358 LEU B O 1
ATOM 8760 N N . GLU B 1 359 ? 2.887 -6.762 10.57 1 85.69 359 GLU B N 1
ATOM 8761 C CA . GLU B 1 359 ? 1.635 -6.867 11.312 1 85.69 359 GLU B CA 1
ATOM 8762 C C . GLU B 1 359 ? 1.626 -5.93 12.516 1 85.69 359 GLU B C 1
ATOM 8764 O O . GLU B 1 359 ? 1.162 -6.301 13.602 1 85.69 359 GLU B O 1
ATOM 8769 N N . LEU B 1 360 ? 2.139 -4.77 12.312 1 92.81 360 LEU B N 1
ATOM 8770 C CA . LEU B 1 360 ? 2.227 -3.805 13.398 1 92.81 360 LEU B CA 1
ATOM 8771 C C . LEU B 1 360 ? 0.851 -3.248 13.742 1 92.81 360 LEU B C 1
ATOM 8773 O O . LEU B 1 360 ? 0.639 -2.746 14.852 1 92.81 360 LEU B O 1
ATOM 8777 N N . HIS B 1 361 ? -0.072 -3.262 12.844 1 92.25 361 HIS B N 1
ATOM 8778 C CA . HIS B 1 361 ? -1.42 -2.746 13.055 1 92.25 361 HIS B CA 1
ATOM 8779 C C . HIS B 1 361 ? -2.26 -3.721 13.875 1 92.25 361 HIS B C 1
ATOM 8781 O O . HIS B 1 361 ? -3.377 -3.395 14.281 1 92.25 361 HIS B O 1
ATOM 8787 N N . LEU B 1 362 ? -1.642 -4.902 14.188 1 88.69 362 LEU B N 1
ATOM 8788 C CA . LEU B 1 362 ? -2.408 -5.941 14.875 1 88.69 362 LEU B CA 1
ATOM 8789 C C . LEU B 1 362 ? -1.947 -6.098 16.312 1 88.69 362 LEU B C 1
ATOM 8791 O O . LEU B 1 362 ? -2.188 -7.133 16.938 1 88.69 362 LEU B O 1
ATOM 8795 N N . ASP B 1 363 ? -1.226 -5.168 16.828 1 88.75 363 ASP B N 1
ATOM 8796 C CA . ASP B 1 363 ? -0.739 -5.172 18.203 1 88.75 363 ASP B CA 1
ATOM 8797 C C . ASP B 1 363 ? 0.044 -6.445 18.516 1 88.75 363 ASP B C 1
ATOM 8799 O O . ASP B 1 363 ? -0.358 -7.242 19.359 1 88.75 363 ASP B O 1
ATOM 8803 N N . PRO B 1 364 ? 1.191 -6.594 17.891 1 89.44 364 PRO B N 1
ATOM 8804 C CA . PRO B 1 364 ? 1.959 -7.824 18.078 1 89.44 364 PRO B CA 1
ATOM 8805 C C . PRO B 1 364 ? 2.326 -8.062 19.547 1 89.44 364 PRO B C 1
ATOM 8807 O O . PRO B 1 364 ? 2.639 -7.117 20.266 1 89.44 364 PRO B O 1
ATOM 8810 N N . SER B 1 365 ? 2.352 -9.367 19.859 1 84.62 365 SER B N 1
ATOM 8811 C CA . SER B 1 365 ? 2.775 -9.781 21.203 1 84.62 365 SER B CA 1
ATOM 8812 C C . SER B 1 365 ? 4.289 -9.695 21.359 1 84.62 365 SER B C 1
ATOM 8814 O O . SER B 1 365 ? 5.008 -9.5 20.375 1 84.62 365 SER B O 1
ATOM 8816 N N . ILE B 1 366 ? 4.703 -9.789 22.547 1 84.81 366 ILE B N 1
ATOM 8817 C CA . ILE B 1 366 ? 6.137 -9.727 22.812 1 84.81 366 ILE B CA 1
ATOM 8818 C C . ILE B 1 366 ? 6.844 -10.883 22.109 1 84.81 366 ILE B C 1
ATOM 8820 O O . ILE B 1 366 ? 7.945 -10.711 21.578 1 84.81 366 ILE B O 1
ATOM 8824 N N . ALA B 1 367 ? 6.195 -12.047 22.125 1 81.5 367 ALA B N 1
ATOM 8825 C CA . ALA B 1 367 ? 6.77 -13.203 21.438 1 81.5 367 ALA B CA 1
ATOM 8826 C C . ALA B 1 367 ? 6.922 -12.938 19.938 1 81.5 367 ALA B C 1
ATOM 8828 O O . ALA B 1 367 ? 7.93 -13.305 19.344 1 81.5 367 ALA B O 1
ATOM 8829 N N . GLU B 1 368 ? 5.961 -12.281 19.391 1 82.94 368 GLU B N 1
ATOM 8830 C CA . GLU B 1 368 ? 6.004 -11.945 17.969 1 82.94 368 GLU B CA 1
ATOM 8831 C C . GLU B 1 368 ? 7.074 -10.898 17.688 1 82.94 368 GLU B C 1
ATOM 8833 O O . GLU B 1 368 ? 7.734 -10.945 16.656 1 82.94 368 GLU B O 1
ATOM 8838 N N . ILE B 1 369 ? 7.215 -10.008 18.578 1 87 369 ILE B N 1
ATOM 8839 C CA . ILE B 1 369 ? 8.219 -8.953 18.438 1 87 369 ILE B CA 1
ATOM 8840 C C . ILE B 1 369 ? 9.617 -9.57 18.453 1 87 369 ILE B C 1
ATOM 8842 O O . ILE B 1 369 ? 10.477 -9.203 17.641 1 87 369 ILE B O 1
ATOM 8846 N N . VAL B 1 370 ? 9.758 -10.516 19.281 1 81.94 370 VAL B N 1
ATOM 8847 C CA . VAL B 1 370 ? 11.047 -11.188 19.391 1 81.94 370 VAL B CA 1
ATOM 8848 C C . VAL B 1 370 ? 11.359 -11.93 18.094 1 81.94 370 VAL B C 1
ATOM 8850 O O . VAL B 1 370 ? 12.508 -11.945 17.641 1 81.94 370 VAL B O 1
ATOM 8853 N N . LYS B 1 371 ? 10.352 -12.383 17.5 1 76.19 371 LYS B N 1
ATOM 8854 C CA . LYS B 1 371 ? 10.516 -13.148 16.281 1 76.19 371 LYS B CA 1
ATOM 8855 C C . LYS B 1 371 ? 10.984 -12.25 15.125 1 76.19 371 LYS B C 1
ATOM 8857 O O . LYS B 1 371 ? 11.586 -12.734 14.164 1 76.19 371 LYS B O 1
ATOM 8862 N N . MET B 1 372 ? 10.727 -11 15.266 1 79.38 372 MET B N 1
ATOM 8863 C CA . MET B 1 372 ? 11.125 -10.07 14.211 1 79.38 372 MET B CA 1
ATOM 8864 C C . MET B 1 372 ? 12.641 -9.914 14.172 1 79.38 372 MET B C 1
ATOM 8866 O O . MET B 1 372 ? 13.195 -9.477 13.156 1 79.38 372 MET B O 1
ATOM 8870 N N . GLN B 1 373 ? 13.32 -10.133 15.203 1 77.31 373 GLN B N 1
ATOM 8871 C CA . GLN B 1 373 ? 14.773 -10.055 15.312 1 77.31 373 GLN B CA 1
ATOM 8872 C C . GLN B 1 373 ? 15.289 -8.711 14.82 1 77.31 373 GLN B C 1
ATOM 8874 O O . GLN B 1 373 ? 16.234 -8.648 14.031 1 77.31 373 GLN B O 1
ATOM 8879 N N . ASP B 1 374 ? 14.625 -7.691 15.188 1 80.81 374 ASP B N 1
ATOM 8880 C CA . ASP B 1 374 ? 15.008 -6.328 14.828 1 80.81 374 ASP B CA 1
ATOM 8881 C C . ASP B 1 374 ? 15.781 -5.66 15.961 1 80.81 374 ASP B C 1
ATOM 8883 O O . ASP B 1 374 ? 15.289 -5.57 17.094 1 80.81 374 ASP B O 1
ATOM 8887 N N . PRO B 1 375 ? 16.922 -5.156 15.648 1 84.44 375 PRO B N 1
ATOM 8888 C CA . PRO B 1 375 ? 17.719 -4.531 16.703 1 84.44 375 PRO B CA 1
ATOM 8889 C C . PRO B 1 375 ? 17.047 -3.322 17.328 1 84.44 375 PRO B C 1
ATOM 8891 O O . PRO B 1 375 ? 17.391 -2.924 18.438 1 84.44 375 PRO B O 1
ATOM 8894 N N . ALA B 1 376 ? 16.156 -2.77 16.656 1 89.31 376 ALA B N 1
ATOM 8895 C CA . ALA B 1 376 ? 15.461 -1.602 17.188 1 89.31 376 ALA B CA 1
ATOM 8896 C C . ALA B 1 376 ? 14.438 -2.006 18.234 1 89.31 376 ALA B C 1
ATOM 8898 O O . ALA B 1 376 ? 13.922 -1.156 18.969 1 89.31 376 ALA B O 1
ATOM 8899 N N . LEU B 1 377 ? 14.188 -3.314 18.312 1 90.44 377 LEU B N 1
ATOM 8900 C CA . LEU B 1 377 ? 13.195 -3.84 19.25 1 90.44 377 LEU B CA 1
ATOM 8901 C C . LEU B 1 377 ? 13.82 -4.852 20.203 1 90.44 377 LEU B C 1
ATOM 8903 O O . LEU B 1 377 ? 13.664 -6.059 20.016 1 90.44 377 LEU B O 1
ATOM 8907 N N . PRO B 1 378 ? 14.438 -4.309 21.203 1 87.06 378 PRO B N 1
ATOM 8908 C CA . PRO B 1 378 ? 15.133 -5.219 22.109 1 87.06 378 PRO B CA 1
ATOM 8909 C C . PRO B 1 378 ? 14.18 -6.055 22.953 1 87.06 378 PRO B C 1
ATOM 8911 O O . PRO B 1 378 ? 13.281 -5.512 23.594 1 87.06 378 PRO B O 1
ATOM 8914 N N . PRO B 1 379 ? 14.445 -7.32 22.969 1 82.69 379 PRO B N 1
ATOM 8915 C CA . PRO B 1 379 ? 13.594 -8.18 23.797 1 82.69 379 PRO B CA 1
ATOM 8916 C C . PRO B 1 379 ? 13.711 -7.852 25.281 1 82.69 379 PRO B C 1
ATOM 8918 O O . PRO B 1 379 ? 12.773 -8.102 26.047 1 82.69 379 PRO B O 1
ATOM 8921 N N . SER B 1 380 ? 14.789 -7.262 25.703 1 84.31 380 SER B N 1
ATOM 8922 C CA . SER B 1 380 ? 15.039 -6.945 27.094 1 84.31 380 SER B CA 1
ATOM 8923 C C . SER B 1 380 ? 14.227 -5.734 27.547 1 84.31 380 SER B C 1
ATOM 8925 O O . SER B 1 380 ? 14.102 -5.469 28.734 1 84.31 380 SER B O 1
ATOM 8927 N N . ARG B 1 381 ? 13.656 -5.047 26.609 1 89.94 381 ARG B N 1
ATOM 8928 C CA . ARG B 1 381 ? 12.852 -3.863 26.906 1 89.94 381 ARG B CA 1
ATOM 8929 C C . ARG B 1 381 ? 11.492 -3.949 26.219 1 89.94 381 ARG B C 1
ATOM 8931 O O . ARG B 1 381 ? 11.219 -3.209 25.266 1 89.94 381 ARG B O 1
ATOM 8938 N N . PRO B 1 382 ? 10.625 -4.734 26.734 1 89.06 382 PRO B N 1
ATOM 8939 C CA . PRO B 1 382 ? 9.359 -5.008 26.047 1 89.06 382 PRO B CA 1
ATOM 8940 C C . PRO B 1 382 ? 8.445 -3.785 25.984 1 89.06 382 PRO B C 1
ATOM 8942 O O . PRO B 1 382 ? 7.75 -3.58 24.984 1 89.06 382 PRO B O 1
ATOM 8945 N N . VAL B 1 383 ? 8.445 -2.957 27.062 1 91.75 383 VAL B N 1
ATOM 8946 C CA . VAL B 1 383 ? 7.586 -1.776 27.047 1 91.75 383 VAL B CA 1
ATOM 8947 C C . VAL B 1 383 ? 8.078 -0.784 26 1 91.75 383 VAL B C 1
ATOM 8949 O O . VAL B 1 383 ? 7.281 -0.233 25.234 1 91.75 383 VAL B O 1
ATOM 8952 N N . TYR B 1 384 ? 9.352 -0.628 25.969 1 93.5 384 TYR B N 1
ATOM 8953 C CA . TYR B 1 384 ? 9.945 0.247 24.969 1 93.5 384 TYR B CA 1
ATOM 8954 C C . TYR B 1 384 ? 9.594 -0.217 23.562 1 93.5 384 TYR B C 1
ATOM 8956 O O . TYR B 1 384 ? 9.141 0.577 22.734 1 93.5 384 TYR B O 1
ATOM 8964 N N . SER B 1 385 ? 9.766 -1.525 23.359 1 93.56 385 SER B N 1
ATOM 8965 C CA . SER B 1 385 ? 9.516 -2.092 22.047 1 93.56 385 SER B CA 1
ATOM 8966 C C . SER B 1 385 ? 8.055 -1.919 21.625 1 93.56 385 SER B C 1
ATOM 8968 O O . SER B 1 385 ? 7.766 -1.556 20.484 1 93.56 385 SER B O 1
ATOM 8970 N N . ALA B 1 386 ? 7.195 -2.09 22.547 1 93.94 386 ALA B N 1
ATOM 8971 C CA . ALA B 1 386 ? 5.77 -1.938 22.266 1 93.94 386 ALA B CA 1
ATOM 8972 C C . ALA B 1 386 ? 5.43 -0.488 21.938 1 93.94 386 ALA B C 1
ATOM 8974 O O . ALA B 1 386 ? 4.668 -0.222 21 1 93.94 386 ALA B O 1
ATOM 8975 N N . GLN B 1 387 ? 6.016 0.419 22.672 1 94.69 387 GLN B N 1
ATOM 8976 C CA . GLN B 1 387 ? 5.723 1.833 22.453 1 94.69 387 GLN B CA 1
ATOM 8977 C C . GLN B 1 387 ? 6.305 2.324 21.125 1 94.69 387 GLN B C 1
ATOM 8979 O O . GLN B 1 387 ? 5.711 3.166 20.453 1 94.69 387 GLN B O 1
ATOM 8984 N N . VAL B 1 388 ? 7.461 1.796 20.781 1 95 388 VAL B N 1
ATOM 8985 C CA . VAL B 1 388 ? 8.055 2.152 19.484 1 95 388 VAL B CA 1
ATOM 8986 C C . VAL B 1 388 ? 7.125 1.734 18.359 1 95 388 VAL B C 1
ATOM 8988 O O . VAL B 1 388 ? 6.895 2.502 17.422 1 95 388 VAL B O 1
ATOM 8991 N N . ILE B 1 389 ? 6.555 0.581 18.484 1 96.19 389 ILE B N 1
ATOM 8992 C CA . ILE B 1 389 ? 5.648 0.045 17.469 1 96.19 389 ILE B CA 1
ATOM 8993 C C . ILE B 1 389 ? 4.379 0.89 17.422 1 96.19 389 ILE B C 1
ATOM 8995 O O . ILE B 1 389 ? 3.943 1.305 16.344 1 96.19 389 ILE B O 1
ATOM 8999 N N . ARG B 1 390 ? 3.854 1.186 18.562 1 95.88 390 ARG B N 1
ATOM 9000 C CA . ARG B 1 390 ? 2.607 1.942 18.625 1 95.88 390 ARG B CA 1
ATOM 9001 C C . ARG B 1 390 ? 2.793 3.352 18.078 1 95.88 390 ARG B C 1
ATOM 9003 O O . ARG B 1 390 ? 1.936 3.859 17.344 1 95.88 390 ARG B O 1
ATOM 9010 N N . ARG B 1 391 ? 3.883 3.943 18.375 1 95.75 391 ARG B N 1
ATOM 9011 C CA . ARG B 1 391 ? 4.164 5.289 17.891 1 95.75 391 ARG B CA 1
ATOM 9012 C C . ARG B 1 391 ? 4.32 5.305 16.375 1 95.75 391 ARG B C 1
ATOM 9014 O O . ARG B 1 391 ? 3.736 6.152 15.695 1 95.75 391 ARG B O 1
ATOM 9021 N N . ALA B 1 392 ? 5.035 4.355 15.898 1 95.81 392 ALA B N 1
ATOM 9022 C CA . ALA B 1 392 ? 5.234 4.277 14.453 1 95.81 392 ALA B CA 1
ATOM 9023 C C . ALA B 1 392 ? 3.912 4.043 13.727 1 95.81 392 ALA B C 1
ATOM 9025 O O . ALA B 1 392 ? 3.619 4.703 12.727 1 95.81 392 ALA B O 1
ATOM 9026 N N . PHE B 1 393 ? 3.123 3.141 14.211 1 95.88 393 PHE B N 1
ATOM 9027 C CA . PHE B 1 393 ? 1.86 2.812 13.555 1 95.88 393 PHE B CA 1
ATOM 9028 C C . PHE B 1 393 ? 0.911 4.004 13.586 1 95.88 393 PHE B C 1
ATOM 9030 O O . PHE B 1 393 ? 0.287 4.332 12.57 1 95.88 393 PHE B O 1
ATOM 9037 N N . HIS B 1 394 ? 0.83 4.621 14.695 1 95.56 394 HIS B N 1
ATOM 9038 C CA . HIS B 1 394 ? -0.161 5.688 14.82 1 95.56 394 HIS B CA 1
ATOM 9039 C C . HIS B 1 394 ? 0.291 6.945 14.086 1 95.56 394 HIS B C 1
ATOM 9041 O O . HIS B 1 394 ? -0.536 7.77 13.695 1 95.56 394 HIS B O 1
ATOM 9047 N N . ASP B 1 395 ? 1.574 7.098 13.914 1 93.19 395 ASP B N 1
ATOM 9048 C CA . ASP B 1 395 ? 2.027 8.141 13 1 93.19 395 ASP B CA 1
ATOM 9049 C C . ASP B 1 395 ? 1.619 7.824 11.562 1 93.19 395 ASP B C 1
ATOM 9051 O O . ASP B 1 395 ? 1.199 8.719 10.82 1 93.19 395 ASP B O 1
ATOM 9055 N N . LEU B 1 396 ? 1.785 6.609 11.273 1 93.12 396 LEU B N 1
ATOM 9056 C CA . LEU B 1 396 ? 1.34 6.164 9.953 1 93.12 396 LEU B CA 1
ATOM 9057 C C . LEU B 1 396 ? -0.166 6.355 9.797 1 93.12 396 LEU B C 1
ATOM 9059 O O . LEU B 1 396 ? -0.635 6.781 8.742 1 93.12 396 LEU B O 1
ATOM 9063 N N . LEU B 1 397 ? -0.881 5.984 10.836 1 93.31 397 LEU B N 1
ATOM 9064 C CA . LEU B 1 397 ? -2.334 6.129 10.836 1 93.31 397 LEU B CA 1
ATOM 9065 C C . LEU B 1 397 ? -2.734 7.594 10.68 1 93.31 397 LEU B C 1
ATOM 9067 O O . LEU B 1 397 ? -3.725 7.902 10.008 1 93.31 397 LEU B O 1
ATOM 9071 N N . LEU B 1 398 ? -1.957 8.438 11.305 1 91.12 398 LEU B N 1
ATOM 9072 C CA . LEU B 1 398 ? -2.182 9.875 11.172 1 91.12 398 LEU B CA 1
ATOM 9073 C C . LEU B 1 398 ? -2.064 10.312 9.719 1 91.12 398 LEU B C 1
ATOM 9075 O O . LEU B 1 398 ? -2.93 11.031 9.211 1 91.12 398 LEU B O 1
ATOM 9079 N N . PHE B 1 399 ? -1.097 9.844 9.039 1 85.94 399 PHE B N 1
ATOM 9080 C CA . PHE B 1 399 ? -0.905 10.172 7.629 1 85.94 399 PHE B CA 1
ATOM 9081 C C . PHE B 1 399 ? -2.029 9.594 6.777 1 85.94 399 PHE B C 1
ATOM 9083 O O . PHE B 1 399 ? -2.514 10.242 5.852 1 85.94 399 PHE B O 1
ATOM 9090 N N . ASP B 1 400 ? -2.389 8.375 7.074 1 87 400 ASP B N 1
ATOM 9091 C CA . ASP B 1 400 ? -3.5 7.727 6.383 1 87 400 ASP B CA 1
ATOM 9092 C C . ASP B 1 400 ? -4.766 8.578 6.469 1 87 400 ASP B C 1
ATOM 9094 O O . ASP B 1 400 ? -5.492 8.719 5.484 1 87 400 ASP B O 1
ATOM 9098 N N . THR B 1 401 ? -4.941 9.117 7.59 1 85.25 401 THR B N 1
ATOM 9099 C CA . THR B 1 401 ? -6.137 9.914 7.852 1 85.25 401 THR B CA 1
ATOM 9100 C C . THR B 1 401 ? -6.113 11.211 7.047 1 85.25 401 THR B C 1
ATOM 9102 O O . THR B 1 401 ? -7.09 11.547 6.375 1 85.25 401 THR B O 1
ATOM 9105 N N . TYR B 1 402 ? -5.047 11.82 7.02 1 77.5 402 TYR B N 1
ATOM 9106 C CA . TYR B 1 402 ? -5.031 13.172 6.453 1 77.5 402 TYR B CA 1
ATOM 9107 C C . TYR B 1 402 ? -4.758 13.125 4.957 1 77.5 402 TYR B C 1
ATOM 9109 O O . TYR B 1 402 ? -5.055 14.086 4.238 1 77.5 402 TYR B O 1
ATOM 9117 N N . THR B 1 403 ? -4.203 12.062 4.473 1 67.25 403 THR B N 1
ATOM 9118 C CA . THR B 1 403 ? -4.055 11.93 3.027 1 67.25 403 THR B CA 1
ATOM 9119 C C . THR B 1 403 ? -5.418 11.789 2.354 1 67.25 403 THR B C 1
ATOM 9121 O O . THR B 1 403 ? -5.605 12.242 1.22 1 67.25 403 THR B O 1
ATOM 9124 N N . ILE B 1 404 ? -6.371 11.195 3.031 1 57.72 404 ILE B N 1
ATOM 9125 C CA . ILE B 1 404 ? -7.645 10.836 2.42 1 57.72 404 ILE B CA 1
ATOM 9126 C C . ILE B 1 404 ? -8.688 11.906 2.721 1 57.72 404 ILE B C 1
ATOM 9128 O O . ILE B 1 404 ? -9.531 12.219 1.877 1 57.72 404 ILE B O 1
ATOM 9132 N N . ILE B 1 405 ? -8.703 12.414 3.879 1 49.78 405 ILE B N 1
ATOM 9133 C CA . ILE B 1 405 ? -9.828 13.156 4.426 1 49.78 405 ILE B CA 1
ATOM 9134 C C . ILE B 1 405 ? -9.992 14.477 3.68 1 49.78 405 ILE B C 1
ATOM 9136 O O . ILE B 1 405 ? -11.102 15 3.553 1 49.78 405 ILE B O 1
ATOM 9140 N N . ASN B 1 406 ? -8.891 14.953 3.193 1 50.53 406 ASN B N 1
ATOM 9141 C CA . ASN B 1 406 ? -9.102 16.281 2.613 1 50.53 406 ASN B CA 1
ATOM 9142 C C . ASN B 1 406 ? -9.859 16.203 1.294 1 50.53 406 ASN B C 1
ATOM 9144 O O . ASN B 1 406 ? -10.062 17.219 0.627 1 50.53 406 ASN B O 1
ATOM 9148 N N . SER B 1 407 ? -10.359 14.891 1.109 1 48.41 407 SER B N 1
ATOM 9149 C CA . SER B 1 407 ? -10.945 14.695 -0.213 1 48.41 407 SER B CA 1
ATOM 9150 C C . SER B 1 407 ? -12.469 14.641 -0.141 1 48.41 407 SER B C 1
ATOM 9152 O O . SER B 1 407 ? -13.039 14.43 0.933 1 48.41 407 SER B O 1
ATOM 9154 N N . SER B 1 408 ? -13.078 15.164 -1.118 1 49.84 408 SER B N 1
ATOM 9155 C CA . SER B 1 408 ? -14.523 15.023 -1.294 1 49.84 408 SER B CA 1
ATOM 9156 C C . SER B 1 408 ? -14.953 13.57 -1.133 1 49.84 408 SER B C 1
ATOM 9158 O O . SER B 1 408 ? -14.117 12.664 -1.104 1 49.84 408 SER B O 1
ATOM 9160 N N . ASP B 1 409 ? -16.188 13.344 -0.806 1 49.97 409 ASP B N 1
ATOM 9161 C CA . ASP B 1 409 ? -16.734 12.008 -0.652 1 49.97 409 ASP B CA 1
ATOM 9162 C C . ASP B 1 409 ? -16.312 11.094 -1.804 1 49.97 409 ASP B C 1
ATOM 9164 O O . ASP B 1 409 ? -15.953 9.938 -1.586 1 49.97 409 ASP B O 1
ATOM 9168 N N . ILE B 1 410 ? -16.328 11.68 -2.922 1 49.09 410 ILE B N 1
ATOM 9169 C CA . ILE B 1 410 ? -15.969 10.898 -4.102 1 49.09 410 ILE B CA 1
ATOM 9170 C C . ILE B 1 410 ? -14.492 10.523 -4.043 1 49.09 410 ILE B C 1
ATOM 9172 O O . ILE B 1 410 ? -14.125 9.367 -4.301 1 49.09 410 ILE B O 1
ATOM 9176 N N . THR B 1 411 ? -13.844 11.469 -3.549 1 60.38 411 THR B N 1
ATOM 9177 C CA . THR B 1 411 ? -12.414 11.219 -3.516 1 60.38 411 THR B CA 1
ATOM 9178 C C . THR B 1 411 ? -12.07 10.172 -2.461 1 60.38 411 THR B C 1
ATOM 9180 O O . THR B 1 411 ? -11.195 9.328 -2.674 1 60.38 411 THR B O 1
ATOM 9183 N N . ARG B 1 412 ? -12.914 10.148 -1.501 1 69.94 412 ARG B N 1
ATOM 9184 C CA . ARG B 1 412 ? -12.625 9.195 -0.433 1 69.94 412 ARG B CA 1
ATOM 9185 C C . ARG B 1 412 ? -12.977 7.773 -0.86 1 69.94 412 ARG B C 1
ATOM 9187 O O . ARG B 1 412 ? -12.336 6.816 -0.428 1 69.94 412 ARG B O 1
ATOM 9194 N N . THR B 1 413 ? -13.914 7.73 -1.713 1 70.81 413 THR B N 1
ATOM 9195 C CA . THR B 1 413 ? -14.281 6.414 -2.223 1 70.81 413 THR B CA 1
ATOM 9196 C C . THR B 1 413 ? -13.211 5.887 -3.176 1 70.81 413 THR B C 1
ATOM 9198 O O . THR B 1 413 ? -12.891 4.695 -3.164 1 70.81 413 THR B O 1
ATOM 9201 N N . LEU B 1 414 ? -12.672 6.824 -3.898 1 74.38 414 LEU B N 1
ATOM 9202 C CA . LEU B 1 414 ? -11.719 6.434 -4.926 1 74.38 414 LEU B CA 1
ATOM 9203 C C . LEU B 1 414 ? -10.32 6.27 -4.332 1 74.38 414 LEU B C 1
ATOM 9205 O O . LEU B 1 414 ? -9.453 5.629 -4.934 1 74.38 414 LEU B O 1
ATOM 9209 N N . PHE B 1 415 ? -10.141 6.895 -3.15 1 77.81 415 PHE B N 1
ATOM 9210 C CA . PHE B 1 415 ? -8.891 6.762 -2.418 1 77.81 415 PHE B CA 1
ATOM 9211 C C . PHE B 1 415 ? -9.148 6.355 -0.973 1 77.81 415 PHE B C 1
ATOM 9213 O O . PHE B 1 415 ? -9.023 7.172 -0.059 1 77.81 415 PHE B O 1
ATOM 9220 N N . PRO B 1 416 ? -9.438 5.133 -0.83 1 80.44 416 PRO B N 1
ATOM 9221 C CA . PRO B 1 416 ? -9.805 4.668 0.51 1 80.44 416 PRO B CA 1
ATOM 9222 C C . PRO B 1 416 ? -8.625 4.652 1.473 1 80.44 416 PRO B C 1
ATOM 9224 O O . PRO B 1 416 ? -7.469 4.664 1.037 1 80.44 416 PRO B O 1
ATOM 9227 N N . TYR B 1 417 ? -9 4.656 2.76 1 85.69 417 TYR B N 1
ATOM 9228 C CA . TYR B 1 417 ? -7.992 4.5 3.801 1 85.69 417 TYR B CA 1
ATOM 9229 C C . TYR B 1 417 ? -7.223 3.195 3.629 1 85.69 417 TYR B C 1
ATOM 9231 O O . TYR B 1 417 ? -7.809 2.166 3.281 1 85.69 417 TYR B O 1
ATOM 9239 N N . SER B 1 418 ? -5.957 3.264 3.885 1 86.5 418 SER B N 1
ATOM 9240 C CA . SER B 1 418 ? -5.18 2.029 3.932 1 86.5 418 SER B CA 1
ATOM 9241 C C . SER B 1 418 ? -5.543 1.196 5.156 1 86.5 418 SER B C 1
ATOM 9243 O O . SER B 1 418 ? -5.449 -0.033 5.129 1 86.5 418 SER B O 1
ATOM 9245 N N . PHE B 1 419 ? -5.922 1.943 6.238 1 90.81 419 PHE B N 1
ATOM 9246 C CA . PHE B 1 419 ? -6.367 1.303 7.469 1 90.81 419 PHE B CA 1
ATOM 9247 C C . PHE B 1 419 ? -7.746 1.809 7.875 1 90.81 419 PHE B C 1
ATOM 9249 O O . PHE B 1 419 ? -7.867 2.67 8.75 1 90.81 419 PHE B O 1
ATOM 9256 N N . PRO B 1 420 ? -8.758 1.263 7.328 1 86.44 420 PRO B N 1
ATOM 9257 C CA . PRO B 1 420 ? -10.109 1.652 7.758 1 86.44 420 PRO B CA 1
ATOM 9258 C C . PRO B 1 420 ? -10.367 1.359 9.234 1 86.44 420 PRO B C 1
ATOM 9260 O O . PRO B 1 420 ? -9.656 0.55 9.836 1 86.44 420 PRO B O 1
ATOM 9263 N N . ASP B 1 421 ? -11.461 2.086 9.922 1 80.88 421 ASP B N 1
ATOM 9264 C CA . ASP B 1 421 ? -11.703 2.098 11.367 1 80.88 421 ASP B CA 1
ATOM 9265 C C . ASP B 1 421 ? -11.953 0.686 11.891 1 80.88 421 ASP B C 1
ATOM 9267 O O . ASP B 1 421 ? -11.656 0.39 13.055 1 80.88 421 ASP B O 1
ATOM 9271 N N . ASP B 1 422 ? -11.766 -0.442 11.562 1 79.12 422 ASP B N 1
ATOM 9272 C CA . ASP B 1 422 ? -11.945 -1.795 12.078 1 79.12 422 ASP B CA 1
ATOM 9273 C C . ASP B 1 422 ? -10.867 -2.736 11.539 1 79.12 422 ASP B C 1
ATOM 9275 O O . ASP B 1 422 ? -10.883 -3.934 11.836 1 79.12 422 ASP B O 1
ATOM 9279 N N . SER B 1 423 ? -9.984 -2.09 11 1 87.19 423 SER B N 1
ATOM 9280 C CA . SER B 1 423 ? -8.984 -2.949 10.383 1 87.19 423 SER B CA 1
ATOM 9281 C C . SER B 1 423 ? -7.691 -2.969 11.195 1 87.19 423 SER B C 1
ATOM 9283 O O . SER B 1 423 ? -6.672 -3.49 10.742 1 87.19 423 SER B O 1
ATOM 9285 N N . PHE B 1 424 ? -7.617 -2.318 12.297 1 90.88 424 PHE B N 1
ATOM 9286 C CA . PHE B 1 424 ? -6.414 -2.33 13.125 1 90.88 424 PHE B CA 1
ATOM 9287 C C . PHE B 1 424 ? -6.773 -2.518 14.594 1 90.88 424 PHE B C 1
ATOM 9289 O O . PHE B 1 424 ? -7.859 -2.127 15.031 1 90.88 424 PHE B O 1
ATOM 9296 N N . LEU B 1 425 ? -5.84 -3.092 15.336 1 89.62 425 LEU B N 1
ATOM 9297 C CA . LEU B 1 425 ? -6.062 -3.453 16.734 1 89.62 425 LEU B CA 1
ATOM 9298 C C . LEU B 1 425 ? -5.062 -2.75 17.641 1 89.62 425 LEU B C 1
ATOM 9300 O O . LEU B 1 425 ? -5.25 -2.701 18.859 1 89.62 425 LEU B O 1
ATOM 9304 N N . THR B 1 426 ? -4.047 -2.23 17.078 1 94.31 426 THR B N 1
ATOM 9305 C CA . THR B 1 426 ? -2.986 -1.615 17.859 1 94.31 426 THR B CA 1
ATOM 9306 C C . THR B 1 426 ? -3.504 -0.38 18.594 1 94.31 426 THR B C 1
ATOM 9308 O O . THR B 1 426 ? -3.963 0.576 17.969 1 94.31 426 THR B O 1
ATOM 9311 N N . PRO B 1 427 ? -3.406 -0.391 19.891 1 92.19 427 PRO B N 1
ATOM 9312 C CA . PRO B 1 427 ? -3.891 0.764 20.656 1 92.19 427 PRO B CA 1
ATOM 9313 C C . PRO B 1 427 ? -3 1.994 20.484 1 92.19 427 PRO B C 1
ATOM 9315 O O . PRO B 1 427 ? -1.851 1.876 20.062 1 92.19 427 PRO B O 1
ATOM 9318 N N . PRO B 1 428 ? -3.561 3.143 20.859 1 93.06 428 PRO B N 1
ATOM 9319 C CA . PRO B 1 428 ? -2.74 4.355 20.812 1 93.06 428 PRO B CA 1
ATOM 9320 C C . PRO B 1 428 ? -1.558 4.309 21.781 1 93.06 428 PRO B C 1
ATOM 9322 O O . PRO B 1 428 ? -1.614 3.615 22.797 1 93.06 428 PRO B O 1
ATOM 9325 N N . PRO B 1 429 ? -0.525 5.016 21.375 1 94.81 429 PRO B N 1
ATOM 9326 C CA . PRO B 1 429 ? 0.6 5.117 22.312 1 94.81 429 PRO B CA 1
ATOM 9327 C C . PRO B 1 429 ? 0.227 5.824 23.609 1 94.81 429 PRO B C 1
ATOM 9329 O O . PRO B 1 429 ? -0.749 6.578 23.641 1 94.81 429 PRO B O 1
ATOM 9332 N N . VAL B 1 430 ? 1.055 5.539 24.609 1 93.62 430 VAL B N 1
ATOM 9333 C CA . VAL B 1 430 ? 0.867 6.133 25.922 1 93.62 430 VAL B CA 1
ATOM 9334 C C . VAL B 1 430 ? 1.889 7.246 26.141 1 93.62 430 VAL B C 1
ATOM 9336 O O . VAL B 1 430 ? 2.934 7.273 25.484 1 93.62 430 VAL B O 1
ATOM 9339 N N . ASN B 1 431 ? 1.52 8.164 27.031 1 95.06 431 ASN B N 1
ATOM 9340 C CA . ASN B 1 431 ? 2.387 9.312 27.266 1 95.06 431 ASN B CA 1
ATOM 9341 C C . ASN B 1 431 ? 3.557 8.953 28.172 1 95.06 431 ASN B C 1
ATOM 9343 O O . ASN B 1 431 ? 3.418 8.953 29.406 1 95.06 431 ASN B O 1
ATOM 9347 N N . TYR B 1 432 ? 4.711 8.719 27.562 1 94.06 432 TYR B N 1
ATOM 9348 C CA . TYR B 1 432 ? 5.945 8.461 28.297 1 94.06 432 TYR B CA 1
ATOM 9349 C C . TYR B 1 432 ? 6.953 9.586 28.078 1 94.06 432 TYR B C 1
ATOM 9351 O O . TYR B 1 432 ? 7.098 10.086 26.953 1 94.06 432 TYR B O 1
ATOM 9359 N N . SER B 1 433 ? 7.582 9.953 29.172 1 92.12 433 SER B N 1
ATOM 9360 C CA . SER B 1 433 ? 8.828 10.68 28.969 1 92.12 433 SER B CA 1
ATOM 9361 C C . SER B 1 433 ? 9.938 9.766 28.453 1 92.12 433 SER B C 1
ATOM 9363 O O . SER B 1 433 ? 9.836 8.539 28.578 1 92.12 433 SER B O 1
ATOM 9365 N N . GLU B 1 434 ? 10.938 10.305 27.844 1 90.88 434 GLU B N 1
ATOM 9366 C CA . GLU B 1 434 ? 12.031 9.477 27.344 1 90.88 434 GLU B CA 1
ATOM 9367 C C . GLU B 1 434 ? 12.688 8.688 28.469 1 90.88 434 GLU B C 1
ATOM 9369 O O . GLU B 1 434 ? 13.016 7.512 28.312 1 90.88 434 GLU B O 1
ATOM 9374 N N . GLU B 1 435 ? 12.797 9.312 29.594 1 90.88 435 GLU B N 1
ATOM 9375 C CA . GLU B 1 435 ? 13.414 8.672 30.75 1 90.88 435 GLU B CA 1
ATOM 9376 C C . GLU B 1 435 ? 12.547 7.527 31.266 1 90.88 435 GLU B C 1
ATOM 9378 O O . GLU B 1 435 ? 13.047 6.441 31.562 1 90.88 435 GLU B O 1
ATOM 9383 N N . SER B 1 436 ? 11.32 7.848 31.359 1 92.25 436 SER B N 1
ATOM 9384 C CA . SER B 1 436 ? 10.414 6.836 31.891 1 92.25 436 SER B CA 1
ATOM 9385 C C . SER B 1 436 ? 10.312 5.637 30.953 1 92.25 436 SER B C 1
ATOM 9387 O O . SER B 1 436 ? 10.203 4.496 31.422 1 92.25 436 SER B O 1
ATOM 9389 N N . LEU B 1 437 ? 10.352 5.844 29.672 1 92.38 437 LEU B N 1
ATOM 9390 C CA . LEU B 1 437 ? 10.211 4.762 28.703 1 92.38 437 LEU B CA 1
ATOM 9391 C C . LEU B 1 437 ? 11.453 3.879 28.703 1 92.38 437 LEU B C 1
ATOM 9393 O O . LEU B 1 437 ? 11.352 2.65 28.641 1 92.38 437 LEU B O 1
ATOM 9397 N N . THR B 1 438 ? 12.602 4.469 28.797 1 90.38 438 THR B N 1
ATOM 9398 C CA . THR B 1 438 ? 13.844 3.707 28.766 1 90.38 438 THR B CA 1
ATOM 9399 C C . THR B 1 438 ? 14.031 2.918 30.047 1 90.38 438 THR B C 1
ATOM 9401 O O . THR B 1 438 ? 14.641 1.845 30.047 1 90.38 438 THR B O 1
ATOM 9404 N N . SER B 1 439 ? 13.492 3.459 31.156 1 89.19 439 SER B N 1
ATOM 9405 C CA . SER B 1 439 ? 13.602 2.775 32.438 1 89.19 439 SER B CA 1
ATOM 9406 C C . SER B 1 439 ? 12.391 1.889 32.688 1 89.19 439 SER B C 1
ATOM 9408 O O . SER B 1 439 ? 12.32 1.203 33.719 1 89.19 439 SER B O 1
ATOM 9410 N N . GLU B 1 440 ? 11.484 1.936 31.75 1 86.44 440 GLU B N 1
ATOM 9411 C CA . GLU B 1 440 ? 10.234 1.188 31.844 1 86.44 440 GLU B CA 1
ATOM 9412 C C . GLU B 1 440 ? 9.461 1.537 33.094 1 86.44 440 GLU B C 1
ATOM 9414 O O . GLU B 1 440 ? 8.953 0.65 33.781 1 86.44 440 GLU B O 1
ATOM 9419 N N . ALA B 1 441 ? 9.508 2.816 33.344 1 88.56 441 ALA B N 1
ATOM 9420 C CA . ALA B 1 441 ? 8.727 3.357 34.469 1 88.56 441 ALA B CA 1
ATOM 9421 C C . ALA B 1 441 ? 7.281 3.598 34.062 1 88.56 441 ALA B C 1
ATOM 9423 O O . ALA B 1 441 ? 6.891 3.279 32.938 1 88.56 441 ALA B O 1
ATOM 9424 N N . LEU B 1 442 ? 6.539 4.086 34.969 1 90.12 442 LEU B N 1
ATOM 9425 C CA . LEU B 1 442 ? 5.125 4.332 34.719 1 90.12 442 LEU B CA 1
ATOM 9426 C C . LEU B 1 442 ? 4.945 5.52 33.781 1 90.12 442 LEU B C 1
ATOM 9428 O O . LEU B 1 442 ? 5.723 6.477 33.812 1 90.12 442 LEU B O 1
ATOM 9432 N N . PRO B 1 443 ? 3.934 5.422 33 1 93.38 443 PRO B N 1
ATOM 9433 C CA . PRO B 1 443 ? 3.658 6.535 32.094 1 93.38 443 PRO B CA 1
ATOM 9434 C C . PRO B 1 443 ? 3.08 7.754 32.781 1 93.38 443 PRO B C 1
ATOM 9436 O O . PRO B 1 443 ? 2.625 7.648 33.938 1 93.38 443 PRO B O 1
ATOM 9439 N N . CYS B 1 444 ? 3.133 8.875 32.125 1 91.06 444 CYS B N 1
ATOM 9440 C CA . CYS B 1 444 ? 2.533 10.117 32.594 1 91.06 444 CYS B CA 1
ATOM 9441 C C . CYS B 1 444 ? 1.092 10.242 32.125 1 91.06 444 CYS B C 1
ATOM 9443 O O . CYS B 1 444 ? 0.67 9.523 31.219 1 91.06 444 CYS B O 1
ATOM 9445 N N . SER B 1 445 ? 0.434 11.094 32.781 1 89.31 445 SER B N 1
ATOM 9446 C CA . SER B 1 445 ? -0.926 11.375 32.344 1 89.31 445 SER B CA 1
ATOM 9447 C C . SER B 1 445 ? -0.928 12.18 31.047 1 89.31 445 SER B C 1
ATOM 9449 O O . SER B 1 445 ? 0.108 12.711 30.641 1 89.31 445 SER B O 1
ATOM 9451 N N . ARG B 1 446 ? -2.027 12.383 30.469 1 89.19 446 ARG B N 1
ATOM 9452 C CA . ARG B 1 446 ? -2.174 13.133 29.234 1 89.19 446 ARG B CA 1
ATOM 9453 C C . ARG B 1 446 ? -2.1 14.633 29.5 1 89.19 446 ARG B C 1
ATOM 9455 O O . ARG B 1 446 ? -1.959 15.43 28.562 1 89.19 446 ARG B O 1
ATOM 9462 N N . THR B 1 447 ? -2.152 14.953 30.766 1 88.69 447 THR B N 1
ATOM 9463 C CA . THR B 1 447 ? -2.096 16.359 31.141 1 88.69 447 THR B CA 1
ATOM 9464 C C . THR B 1 447 ? -0.664 16.781 31.469 1 88.69 447 THR B C 1
ATOM 9466 O O . THR B 1 447 ? -0.381 17.969 31.641 1 88.69 447 THR B O 1
ATOM 9469 N N . ASP B 1 448 ? 0.178 15.773 31.516 1 89.5 448 ASP B N 1
ATOM 9470 C CA . ASP B 1 448 ? 1.573 16.062 31.844 1 89.5 448 ASP B CA 1
ATOM 9471 C C . ASP B 1 448 ? 2.393 16.281 30.578 1 89.5 448 ASP B C 1
ATOM 9473 O O . ASP B 1 448 ? 2.246 15.547 29.594 1 89.5 448 ASP B O 1
ATOM 9477 N N . LYS B 1 449 ? 3.164 17.266 30.641 1 91.38 449 LYS B N 1
ATOM 9478 C CA . LYS B 1 449 ? 4.016 17.562 29.5 1 91.38 449 LYS B CA 1
ATOM 9479 C C . LYS B 1 449 ? 5.16 16.562 29.375 1 91.38 449 LYS B C 1
ATOM 9481 O O . LYS B 1 449 ? 5.895 16.344 30.328 1 91.38 449 LYS B O 1
ATOM 9486 N N . THR B 1 450 ? 5.27 15.938 28.312 1 91.69 450 THR B N 1
ATOM 9487 C CA . THR B 1 450 ? 6.406 15.133 27.891 1 91.69 450 THR B CA 1
ATOM 9488 C C . THR B 1 450 ? 6.836 15.5 26.469 1 91.69 450 THR B C 1
ATOM 9490 O O . THR B 1 450 ? 6.18 16.312 25.812 1 91.69 450 THR B O 1
ATOM 9493 N N . ASP B 1 451 ? 7.863 14.969 26.031 1 88.5 451 ASP B N 1
ATOM 9494 C CA . ASP B 1 451 ? 8.336 15.234 24.672 1 88.5 451 ASP B CA 1
ATOM 9495 C C . ASP B 1 451 ? 7.363 14.68 23.625 1 88.5 451 ASP B C 1
ATOM 9497 O O . ASP B 1 451 ? 7.281 15.188 22.516 1 88.5 451 ASP B O 1
ATOM 9501 N N . PHE B 1 452 ? 6.574 13.758 24.031 1 93.12 452 PHE B N 1
ATOM 9502 C CA . PHE B 1 452 ? 5.719 13.023 23.109 1 93.12 452 PHE B CA 1
ATOM 9503 C C . PHE B 1 452 ? 4.297 13.57 23.141 1 93.12 452 PHE B C 1
ATOM 9505 O O . PHE B 1 452 ? 3.477 13.234 22.281 1 93.12 452 PHE B O 1
ATOM 9512 N N . ILE B 1 453 ? 3.975 14.477 23.953 1 93 453 ILE B N 1
ATOM 9513 C CA . ILE B 1 453 ? 2.602 14.836 24.281 1 93 453 ILE B CA 1
ATOM 9514 C C . ILE B 1 453 ? 1.929 15.492 23.078 1 93 453 ILE B C 1
ATOM 9516 O O . ILE B 1 453 ? 0.744 15.258 22.828 1 93 453 ILE B O 1
ATOM 9520 N N . TRP B 1 454 ? 2.664 16.297 22.328 1 91.56 454 TRP B N 1
ATOM 9521 C CA . TRP B 1 454 ? 2.088 16.969 21.172 1 91.56 454 TRP B CA 1
ATOM 9522 C C . TRP B 1 454 ? 1.667 15.961 20.109 1 91.56 454 TRP B C 1
ATOM 9524 O O . TRP B 1 454 ? 0.566 16.047 19.562 1 91.56 454 TRP B O 1
ATOM 9534 N N . THR B 1 455 ? 2.506 14.961 19.859 1 93 455 THR B N 1
ATOM 9535 C CA . THR B 1 455 ? 2.211 13.906 18.906 1 93 455 THR B CA 1
ATOM 9536 C C . THR B 1 455 ? 1.022 13.07 19.375 1 93 455 THR B C 1
ATOM 9538 O O . THR B 1 455 ? 0.178 12.68 18.562 1 93 455 THR B O 1
ATOM 9541 N N . LEU B 1 456 ? 1.024 12.828 20.625 1 95.25 456 LEU B N 1
ATOM 9542 C CA . LEU B 1 456 ? -0.071 12.039 21.172 1 95.25 456 LEU B CA 1
ATOM 9543 C C . LEU B 1 456 ? -1.414 12.711 20.906 1 95.25 456 LEU B C 1
ATOM 9545 O O . LEU B 1 456 ? -2.365 12.062 20.469 1 95.25 456 LEU B O 1
ATOM 9549 N N . HIS B 1 457 ? -1.474 13.977 21.156 1 94.44 457 HIS B N 1
ATOM 9550 C CA . HIS B 1 457 ? -2.727 14.688 20.922 1 94.44 457 HIS B CA 1
ATOM 9551 C C . HIS B 1 457 ? -3.074 14.719 19.438 1 94.44 457 HIS B C 1
ATOM 9553 O O . HIS B 1 457 ? -4.246 14.609 19.062 1 94.44 457 HIS B O 1
ATOM 9559 N N . GLN B 1 458 ? -2.084 14.859 18.625 1 93.06 458 GLN B N 1
ATOM 9560 C CA . GLN B 1 458 ? -2.348 14.805 17.188 1 93.06 458 GLN B CA 1
ATOM 9561 C C . GLN B 1 458 ? -2.926 13.453 16.781 1 93.06 458 GLN B C 1
ATOM 9563 O O . GLN B 1 458 ? -3.818 13.375 15.938 1 93.06 458 GLN B O 1
ATOM 9568 N N . ASN B 1 459 ? -2.377 12.438 17.359 1 93.25 459 ASN B N 1
ATOM 9569 C CA . ASN B 1 459 ? -2.898 11.094 17.109 1 93.25 459 ASN B CA 1
ATOM 9570 C C . ASN B 1 459 ? -4.352 10.969 17.562 1 93.25 459 ASN B C 1
ATOM 9572 O O . ASN B 1 459 ? -5.184 10.422 16.828 1 93.25 459 ASN B O 1
ATOM 9576 N N . LEU B 1 460 ? -4.641 11.508 18.703 1 93.19 460 LEU B N 1
ATOM 9577 C CA . LEU B 1 460 ? -5.992 11.438 19.25 1 93.19 460 LEU B CA 1
ATOM 9578 C C . LEU B 1 460 ? -6.969 12.219 18.375 1 93.19 460 LEU B C 1
ATOM 9580 O O . LEU B 1 460 ? -8.07 11.742 18.094 1 93.19 460 LEU B O 1
ATOM 9584 N N . ILE B 1 461 ? -6.535 13.367 17.969 1 93.38 461 ILE B N 1
ATOM 9585 C CA . ILE B 1 461 ? -7.363 14.203 17.094 1 93.38 461 ILE B CA 1
ATOM 9586 C C . ILE B 1 461 ? -7.648 13.461 15.789 1 93.38 461 ILE B C 1
ATOM 9588 O O . ILE B 1 461 ? -8.781 13.461 15.305 1 93.38 461 ILE B O 1
ATOM 9592 N N . SER B 1 462 ? -6.629 12.836 15.266 1 90.69 462 SER B N 1
ATOM 9593 C CA . SER B 1 462 ? -6.773 12.141 13.992 1 90.69 462 SER B CA 1
ATOM 9594 C C . SER B 1 462 ? -7.762 10.984 14.094 1 90.69 462 SER B C 1
ATOM 9596 O O . SER B 1 462 ? -8.547 10.742 13.18 1 90.69 462 SER B O 1
ATOM 9598 N N . GLN B 1 463 ? -7.738 10.289 15.133 1 91 463 GLN B N 1
ATOM 9599 C CA . GLN B 1 463 ? -8.656 9.172 15.336 1 91 463 GLN B CA 1
ATOM 9600 C C . GLN B 1 463 ? -10.094 9.664 15.477 1 91 463 GLN B C 1
ATOM 9602 O O . GLN B 1 463 ? -11.016 9.094 14.891 1 91 463 GLN B O 1
ATOM 9607 N N . GLU B 1 464 ? -10.211 10.688 16.219 1 91.31 464 GLU B N 1
ATOM 9608 C CA . GLU B 1 464 ? -11.547 11.258 16.375 1 91.31 464 GLU B CA 1
ATOM 9609 C C . GLU B 1 464 ? -12.055 11.867 15.07 1 91.31 464 GLU B C 1
ATOM 9611 O O . GLU B 1 464 ? -13.25 11.82 14.781 1 91.31 464 GLU B O 1
ATOM 9616 N N . TRP B 1 465 ? -11.156 12.406 14.367 1 90.69 465 TRP B N 1
ATOM 9617 C CA . TRP B 1 465 ? -11.508 13.023 13.086 1 90.69 465 TRP B CA 1
ATOM 9618 C C . TRP B 1 465 ? -12.125 12 12.148 1 90.69 465 TRP B C 1
ATOM 9620 O O . TRP B 1 465 ? -13.078 12.305 11.422 1 90.69 465 TRP B O 1
ATOM 9630 N N . ARG B 1 466 ? -11.586 10.844 12.078 1 88.19 466 ARG B N 1
ATOM 9631 C CA . ARG B 1 466 ? -12.141 9.781 11.25 1 88.19 466 ARG B CA 1
ATOM 9632 C C . ARG B 1 466 ? -13.602 9.523 11.602 1 88.19 466 ARG B C 1
ATOM 9634 O O . ARG B 1 466 ? -14.445 9.359 10.719 1 88.19 466 ARG B O 1
ATOM 9641 N N . LYS B 1 467 ? -13.93 9.492 12.836 1 88.25 467 LYS B N 1
ATOM 9642 C CA . LYS B 1 467 ? -15.297 9.273 13.297 1 88.25 467 LYS B CA 1
ATOM 9643 C C . LYS B 1 467 ? -16.203 10.445 12.922 1 88.25 467 LYS B C 1
ATOM 9645 O O . LYS B 1 467 ? -17.344 10.25 12.523 1 88.25 467 LYS B O 1
ATOM 9650 N N . ILE B 1 468 ? -15.633 11.586 13.078 1 88.12 468 ILE B N 1
ATOM 9651 C CA . ILE B 1 468 ? -16.391 12.789 12.742 1 88.12 468 ILE B CA 1
ATOM 9652 C C . ILE B 1 468 ? -16.719 12.789 11.25 1 88.12 468 ILE B C 1
ATOM 9654 O O . ILE B 1 468 ? -17.844 13.086 10.867 1 88.12 468 ILE B O 1
ATOM 9658 N N . VAL B 1 469 ? -15.812 12.453 10.43 1 83.62 469 VAL B N 1
ATOM 9659 C CA . VAL B 1 469 ? -16.016 12.43 8.984 1 83.62 469 VAL B CA 1
ATOM 9660 C C . VAL B 1 469 ? -17.109 11.422 8.641 1 83.62 469 VAL B C 1
ATOM 9662 O O . VAL B 1 469 ? -17.938 11.672 7.77 1 83.62 469 VAL B O 1
ATOM 9665 N N . ASN B 1 470 ? -17.094 10.312 9.289 1 80.75 470 ASN B N 1
ATOM 9666 C CA . ASN B 1 470 ? -18.141 9.32 9.078 1 80.75 470 ASN B CA 1
ATOM 9667 C C . ASN B 1 470 ? -19.516 9.883 9.406 1 80.75 470 ASN B C 1
ATOM 9669 O O . ASN B 1 470 ? -20.5 9.586 8.711 1 80.75 470 ASN B O 1
ATOM 9673 N N . VAL B 1 471 ? -19.594 10.672 10.422 1 81.38 471 VAL B N 1
ATOM 9674 C CA . VAL B 1 471 ? -20.844 11.312 10.82 1 81.38 471 VAL B CA 1
ATOM 9675 C C . VAL B 1 471 ? -21.266 12.336 9.766 1 81.38 471 VAL B C 1
ATOM 9677 O O . VAL B 1 471 ? -22.438 12.406 9.398 1 81.38 471 VAL B O 1
ATOM 9680 N N . LEU B 1 472 ? -20.328 13.023 9.273 1 79.44 472 LEU B N 1
ATOM 9681 C CA . LEU B 1 472 ? -20.609 14.102 8.328 1 79.44 472 LEU B CA 1
ATOM 9682 C C . LEU B 1 472 ? -21.016 13.547 6.969 1 79.44 472 LEU B C 1
ATOM 9684 O O . LEU B 1 472 ? -21.734 14.203 6.219 1 79.44 472 LEU B O 1
ATOM 9688 N N . GLU B 1 473 ? -20.594 12.375 6.66 1 75.06 473 GLU B N 1
ATOM 9689 C CA . GLU B 1 473 ? -20.953 11.734 5.398 1 75.06 473 GLU B CA 1
ATOM 9690 C C . GLU B 1 473 ? -22.406 11.258 5.418 1 75.06 473 GLU B C 1
ATOM 9692 O O . GLU B 1 473 ? -23.047 11.164 4.371 1 75.06 473 GLU B O 1
ATOM 9697 N N . LYS B 1 474 ? -22.953 10.961 6.5 1 76.69 474 LYS B N 1
ATOM 9698 C CA . LYS B 1 474 ? -24.328 10.5 6.648 1 76.69 474 LYS B CA 1
ATOM 9699 C C . LYS B 1 474 ? -25.156 11.477 7.477 1 76.69 474 LYS B C 1
ATOM 9701 O O . LYS B 1 474 ? -25.875 11.07 8.391 1 76.69 474 LYS B O 1
ATOM 9706 N N . LEU B 1 475 ? -24.953 12.734 7.156 1 73.94 475 LEU B N 1
ATOM 9707 C CA . LEU B 1 475 ? -25.516 13.781 8.016 1 73.94 475 LEU B CA 1
ATOM 9708 C C . LEU B 1 475 ? -27.031 13.695 8.055 1 73.94 475 LEU B C 1
ATOM 9710 O O . LEU B 1 475 ? -27.641 13.938 9.102 1 73.94 475 LEU B O 1
ATOM 9714 N N . ASP B 1 476 ? -27.609 13.336 6.934 1 69.88 476 ASP B N 1
ATOM 9715 C CA . ASP B 1 476 ? -29.062 13.289 6.855 1 69.88 476 ASP B CA 1
ATOM 9716 C C . ASP B 1 476 ? -29.625 12.195 7.762 1 69.88 476 ASP B C 1
ATOM 9718 O O . ASP B 1 476 ? -30.766 12.305 8.234 1 69.88 476 ASP B O 1
ATOM 9722 N N . ASP B 1 477 ? -28.812 11.328 8.023 1 73.75 477 ASP B N 1
ATOM 9723 C CA . ASP B 1 477 ? -29.281 10.172 8.773 1 73.75 477 ASP B CA 1
ATOM 9724 C C . ASP B 1 477 ? -28.828 10.25 10.234 1 73.75 477 ASP B C 1
ATOM 9726 O O . ASP B 1 477 ? -29.188 9.391 11.047 1 73.75 477 ASP B O 1
ATOM 9730 N N . VAL B 1 478 ? -28.156 11.383 10.594 1 77.56 478 VAL B N 1
ATOM 9731 C CA . VAL B 1 478 ? -27.547 11.398 11.922 1 77.56 478 VAL B CA 1
ATOM 9732 C C . VAL B 1 478 ? -28.25 12.438 12.797 1 77.56 478 VAL B C 1
ATOM 9734 O O . VAL B 1 478 ? -28.359 13.602 12.414 1 77.56 478 VAL B O 1
ATOM 9737 N N . PRO B 1 479 ? -28.781 11.922 13.844 1 83.38 479 PRO B N 1
ATOM 9738 C CA . PRO B 1 479 ? -29.406 12.875 14.766 1 83.38 479 PRO B CA 1
ATOM 9739 C C . PRO B 1 479 ? -28.391 13.859 15.359 1 83.38 479 PRO B C 1
ATOM 9741 O O . PRO B 1 479 ? -27.219 13.531 15.492 1 83.38 479 PRO B O 1
ATOM 9744 N N . TYR B 1 480 ? -28.844 15.023 15.773 1 89.44 480 TYR B N 1
ATOM 9745 C CA . TYR B 1 480 ? -28.016 16.062 16.359 1 89.44 480 TYR B CA 1
ATOM 9746 C C . TYR B 1 480 ? -27.344 15.578 17.641 1 89.44 480 TYR B C 1
ATOM 9748 O O . TYR B 1 480 ? -26.25 16.016 17.984 1 89.44 480 TYR B O 1
ATOM 9756 N N . SER B 1 481 ? -27.984 14.586 18.281 1 89 481 SER B N 1
ATOM 9757 C CA . SER B 1 481 ? -27.406 14.031 19.5 1 89 481 SER B CA 1
ATOM 9758 C C . SER B 1 481 ? -26.062 13.375 19.25 1 89 481 SER B C 1
ATOM 9760 O O . SER B 1 481 ? -25.172 13.406 20.109 1 89 481 SER B O 1
ATOM 9762 N N . MET B 1 482 ? -25.891 12.859 18.094 1 90.69 482 MET B N 1
ATOM 9763 C CA . MET B 1 482 ? -24.641 12.219 17.75 1 90.69 482 MET B CA 1
ATOM 9764 C C . MET B 1 482 ? -23.531 13.258 17.578 1 90.69 482 MET B C 1
ATOM 9766 O O . MET B 1 482 ? -22.375 13.008 17.922 1 90.69 482 MET B O 1
ATOM 9770 N N . VAL B 1 483 ? -23.859 14.398 17.062 1 91.75 483 VAL B N 1
ATOM 9771 C CA . VAL B 1 483 ? -22.906 15.5 16.938 1 91.75 483 VAL B CA 1
ATOM 9772 C C . VAL B 1 483 ? -22.453 15.961 18.312 1 91.75 483 VAL B C 1
ATOM 9774 O O . VAL B 1 483 ? -21.266 16.172 18.547 1 91.75 483 VAL B O 1
ATOM 9777 N N . MET B 1 484 ? -23.406 16 19.188 1 93.88 484 MET B N 1
ATOM 9778 C CA . MET B 1 484 ? -23.094 16.453 20.547 1 93.88 484 MET B CA 1
ATOM 9779 C C . MET B 1 484 ? -22.234 15.438 21.281 1 93.88 484 MET B C 1
ATOM 9781 O O . MET B 1 484 ? -21.359 15.812 22.078 1 93.88 484 MET B O 1
ATOM 9785 N N . GLU B 1 485 ? -22.469 14.203 20.984 1 92.62 485 GLU B N 1
ATOM 9786 C CA . GLU B 1 485 ? -21.656 13.156 21.578 1 92.62 485 GLU B CA 1
ATOM 9787 C C . GLU B 1 485 ? -20.203 13.25 21.125 1 92.62 485 GLU B C 1
ATOM 9789 O O . GLU B 1 485 ? -19.281 13.188 21.938 1 92.62 485 GLU B O 1
ATOM 9794 N N . ARG B 1 486 ? -20.031 13.414 19.844 1 94.19 486 ARG B N 1
ATOM 9795 C CA . ARG B 1 486 ? -18.688 13.547 19.312 1 94.19 486 ARG B CA 1
ATOM 9796 C C . ARG B 1 486 ? -18.016 14.82 19.812 1 94.19 486 ARG B C 1
ATOM 9798 O O . ARG B 1 486 ? -16.812 14.836 20.062 1 94.19 486 ARG B O 1
ATOM 9805 N N . SER B 1 487 ? -18.766 15.828 19.938 1 95.06 487 SER B N 1
ATOM 9806 C CA . SER B 1 487 ? -18.266 17.094 20.453 1 95.06 487 SER B CA 1
ATOM 9807 C C . SER B 1 487 ? -17.75 16.938 21.875 1 95.06 487 SER B C 1
ATOM 9809 O O . SER B 1 487 ? -16.719 17.531 22.234 1 95.06 487 SER B O 1
ATOM 9811 N N . GLN B 1 488 ? -18.453 16.141 22.594 1 93.44 488 GLN B N 1
ATOM 9812 C CA . GLN B 1 488 ? -18.031 15.93 23.969 1 93.44 488 GLN B CA 1
ATOM 9813 C C . GLN B 1 488 ? -16.703 15.18 24.031 1 93.44 488 GLN B C 1
ATOM 9815 O O . GLN B 1 488 ? -15.836 15.523 24.828 1 93.44 488 GLN B O 1
ATOM 9820 N N . VAL B 1 489 ? -16.578 14.172 23.25 1 94.06 489 VAL B N 1
ATOM 9821 C CA . VAL B 1 489 ? -15.336 13.406 23.203 1 94.06 489 VAL B CA 1
ATOM 9822 C C . VAL B 1 489 ? -14.18 14.328 22.844 1 94.06 489 VAL B C 1
ATOM 9824 O O . VAL B 1 489 ? -13.109 14.273 23.453 1 94.06 489 VAL B O 1
ATOM 9827 N N . LEU B 1 490 ? -14.398 15.156 21.844 1 95.06 490 LEU B N 1
ATOM 9828 C CA . LEU B 1 490 ? -13.383 16.109 21.406 1 95.06 490 LEU B CA 1
ATOM 9829 C C . LEU B 1 490 ? -13.047 17.094 22.531 1 95.06 490 LEU B C 1
ATOM 9831 O O . LEU B 1 490 ? -11.883 17.438 22.734 1 95.06 490 LEU B O 1
ATOM 9835 N N . ARG B 1 491 ? -14.023 17.484 23.203 1 95.12 491 ARG B N 1
ATOM 9836 C CA . ARG B 1 491 ? -13.844 18.453 24.281 1 95.12 491 ARG B CA 1
ATOM 9837 C C . ARG B 1 491 ? -13.031 17.844 25.422 1 95.12 491 ARG B C 1
ATOM 9839 O O . ARG B 1 491 ? -12.234 18.531 26.062 1 95.12 491 ARG B O 1
ATOM 9846 N N . ASP B 1 492 ? -13.289 16.625 25.734 1 92.25 492 ASP B N 1
ATOM 9847 C CA . ASP B 1 492 ? -12.516 15.953 26.781 1 92.25 492 ASP B CA 1
ATOM 9848 C C . ASP B 1 492 ? -11.031 15.93 26.422 1 92.25 492 ASP B C 1
ATOM 9850 O O . ASP B 1 492 ? -10.188 16.25 27.266 1 92.25 492 ASP B O 1
ATOM 9854 N N . GLY B 1 493 ? -10.805 15.586 25.203 1 93.38 493 GLY B N 1
ATOM 9855 C CA . GLY B 1 493 ? -9.414 15.625 24.766 1 93.38 493 GLY B CA 1
ATOM 9856 C C . GLY B 1 493 ? -8.828 17.016 24.781 1 93.38 493 GLY B C 1
ATOM 9857 O O . GLY B 1 493 ? -7.672 17.203 25.188 1 93.38 493 GLY B O 1
ATOM 9858 N N . PHE B 1 494 ? -9.609 17.953 24.422 1 95 494 PHE B N 1
ATOM 9859 C CA . PHE B 1 494 ? -9.188 19.344 24.391 1 95 494 PHE B CA 1
ATOM 9860 C C . PHE B 1 494 ? -8.906 19.859 25.797 1 95 494 PHE B C 1
ATOM 9862 O O . PHE B 1 494 ? -7.953 20.609 26 1 95 494 PHE B O 1
ATOM 9869 N N . THR B 1 495 ? -9.68 19.438 26.688 1 91.81 495 THR B N 1
ATOM 9870 C CA . THR B 1 495 ? -9.484 19.828 28.078 1 91.81 495 THR B CA 1
ATOM 9871 C C . THR B 1 495 ? -8.156 19.297 28.609 1 91.81 495 THR B C 1
ATOM 9873 O O . THR B 1 495 ? -7.406 20.016 29.266 1 91.81 495 THR B O 1
ATOM 9876 N N . ASP B 1 496 ? -7.91 18.047 28.344 1 90.56 496 ASP B N 1
ATOM 9877 C CA . ASP B 1 496 ? -6.617 17.484 28.703 1 90.56 496 ASP B CA 1
ATOM 9878 C C . ASP B 1 496 ? -5.469 18.281 28.094 1 90.56 496 ASP B C 1
ATOM 9880 O O . ASP B 1 496 ? -4.457 18.531 28.75 1 90.56 496 ASP B O 1
ATOM 9884 N N . PHE B 1 497 ? -5.672 18.688 26.875 1 93.81 497 PHE B N 1
ATOM 9885 C CA . PHE B 1 497 ? -4.652 19.422 26.141 1 93.81 497 PHE B CA 1
ATOM 9886 C C . PHE B 1 497 ? -4.414 20.797 26.75 1 93.81 497 PHE B C 1
ATOM 9888 O O . PHE B 1 497 ? -3.268 21.219 26.906 1 93.81 497 PHE B O 1
ATOM 9895 N N . LEU B 1 498 ? -5.441 21.516 27.078 1 91.19 498 LEU B N 1
ATOM 9896 C CA . LEU B 1 498 ? -5.336 22.875 27.609 1 91.19 498 LEU B CA 1
ATOM 9897 C C . LEU B 1 498 ? -4.625 22.875 28.969 1 91.19 498 LEU B C 1
ATOM 9899 O O . LEU B 1 498 ? -4.031 23.891 29.344 1 91.19 498 LEU B O 1
ATOM 9903 N N . ALA B 1 499 ? -4.664 21.75 29.609 1 87.44 499 ALA B N 1
ATOM 9904 C CA . ALA B 1 499 ? -4.004 21.641 30.906 1 87.44 499 ALA B CA 1
ATOM 9905 C C . ALA B 1 499 ? -2.49 21.766 30.766 1 87.44 499 ALA B C 1
ATOM 9907 O O . ALA B 1 499 ? -1.799 22.125 31.719 1 87.44 499 ALA B O 1
ATOM 9908 N N . LEU B 1 500 ? -1.96 21.5 29.609 1 87.81 500 LEU B N 1
ATOM 9909 C CA . LEU B 1 500 ? -0.523 21.547 29.359 1 87.81 500 LEU B CA 1
ATOM 9910 C C . LEU B 1 500 ? -0.007 22.984 29.422 1 87.81 500 LEU B C 1
ATOM 9912 O O . LEU B 1 500 ? 1.166 23.219 29.719 1 87.81 500 LEU B O 1
ATOM 9916 N N . LYS B 1 501 ? -0.64 23.906 28.875 1 77.44 501 LYS B N 1
ATOM 9917 C CA . LYS B 1 501 ? -0.215 25.297 28.875 1 77.44 501 LYS B CA 1
ATOM 9918 C C . LYS B 1 501 ? -0.272 25.891 30.297 1 77.44 501 LYS B C 1
ATOM 9920 O O . LYS B 1 501 ? 0.566 26.703 30.656 1 77.44 501 LYS B O 1
ATOM 9925 N N . ALA B 1 502 ? -1.203 25.547 31.094 1 59.69 502 ALA B N 1
ATOM 9926 C CA . ALA B 1 502 ? -1.404 26.078 32.438 1 59.69 502 ALA B CA 1
ATOM 9927 C C . ALA B 1 502 ? -0.24 25.719 33.344 1 59.69 502 ALA B C 1
ATOM 9929 O O . ALA B 1 502 ? 0.168 26.531 34.188 1 59.69 502 ALA B O 1
ATOM 9930 N N . ASP B 1 503 ? 0.27 24.719 33.219 1 51.5 503 ASP B N 1
ATOM 9931 C CA . ASP B 1 503 ? 1.159 24.172 34.219 1 51.5 503 ASP B CA 1
ATOM 9932 C C . ASP B 1 503 ? 2.623 24.312 33.812 1 51.5 503 ASP B C 1
ATOM 9934 O O . ASP B 1 503 ? 3.512 24.375 34.656 1 51.5 503 ASP B O 1
ATOM 9938 N N . ASP B 1 504 ? 2.82 24.344 32.438 1 63.56 504 ASP B N 1
ATOM 9939 C CA . ASP B 1 504 ? 4.227 24.094 32.125 1 63.56 504 ASP B CA 1
ATOM 9940 C C . ASP B 1 504 ? 4.832 25.281 31.359 1 63.56 504 ASP B C 1
ATOM 9942 O O . ASP B 1 504 ? 4.125 26 30.656 1 63.56 504 ASP B O 1
ATOM 9946 N N . GLY B 1 505 ? 5.84 25.953 31.812 1 77.12 505 GLY B N 1
ATOM 9947 C CA . GLY B 1 505 ? 6.684 26.875 31.094 1 77.12 505 GLY B CA 1
ATOM 9948 C C . GLY B 1 505 ? 7.156 26.344 29.75 1 77.12 505 GLY B C 1
ATOM 9949 O O . GLY B 1 505 ? 8.203 25.703 29.672 1 77.12 505 GLY B O 1
ATOM 9950 N N . LEU B 1 506 ? 6.398 26.609 28.562 1 86.31 506 LEU B N 1
ATOM 9951 C CA . LEU B 1 506 ? 6.723 26.094 27.234 1 86.31 506 LEU B CA 1
ATOM 9952 C C . LEU B 1 506 ? 7.809 26.953 26.578 1 86.31 506 LEU B C 1
ATOM 9954 O O . LEU B 1 506 ? 7.789 28.172 26.688 1 86.31 506 LEU B O 1
ATOM 9958 N N . ASN B 1 507 ? 8.789 26.281 26.094 1 86.5 507 ASN B N 1
ATOM 9959 C CA . ASN B 1 507 ? 9.719 27.016 25.266 1 86.5 507 ASN B CA 1
ATOM 9960 C C . ASN B 1 507 ? 9.078 27.453 23.953 1 86.5 507 ASN B C 1
ATOM 9962 O O . ASN B 1 507 ? 7.906 27.156 23.703 1 86.5 507 ASN B O 1
ATOM 9966 N N . GLN B 1 508 ? 9.758 28.141 23.203 1 86.56 508 GLN B N 1
ATOM 9967 C CA . GLN B 1 508 ? 9.18 28.75 22 1 86.56 508 GLN B CA 1
ATOM 9968 C C . GLN B 1 508 ? 8.688 27.672 21.047 1 86.56 508 GLN B C 1
ATOM 9970 O O . GLN B 1 508 ? 7.617 27.812 20.438 1 86.56 508 GLN B O 1
ATOM 9975 N N . TYR B 1 509 ? 9.414 26.672 20.828 1 87.38 509 TYR B N 1
ATOM 9976 C CA . TYR B 1 509 ? 9.031 25.625 19.906 1 87.38 509 TYR B CA 1
ATOM 9977 C C . TYR B 1 509 ? 7.828 24.844 20.422 1 87.38 509 TYR B C 1
ATOM 9979 O O . TYR B 1 509 ? 6.949 24.453 19.656 1 87.38 509 TYR B O 1
ATOM 9987 N N . GLU B 1 510 ? 7.762 24.656 21.688 1 89.25 510 GLU B N 1
ATOM 9988 C CA . GLU B 1 510 ? 6.613 24 22.297 1 89.25 510 GLU B CA 1
ATOM 9989 C C . GLU B 1 510 ? 5.363 24.875 22.203 1 89.25 510 GLU B C 1
ATOM 9991 O O . GLU B 1 510 ? 4.254 24.359 22.047 1 89.25 510 GLU B O 1
ATOM 9996 N N . THR B 1 511 ? 5.617 26.156 22.281 1 90.56 511 THR B N 1
ATOM 9997 C CA . THR B 1 511 ? 4.5 27.078 22.125 1 90.56 511 THR B CA 1
ATOM 9998 C C . THR B 1 511 ? 3.914 26.984 20.719 1 90.56 511 THR B C 1
ATOM 10000 O O . THR B 1 511 ? 2.693 27.031 20.547 1 90.56 511 THR B O 1
ATOM 10003 N N . ASP B 1 512 ? 4.766 26.906 19.766 1 91.25 512 ASP B N 1
ATOM 10004 C CA . ASP B 1 512 ? 4.301 26.734 18.391 1 91.25 512 ASP B CA 1
ATOM 10005 C C . ASP B 1 512 ? 3.545 25.422 18.234 1 91.25 512 ASP B C 1
ATOM 10007 O O . ASP B 1 512 ? 2.506 25.375 17.562 1 91.25 512 ASP B O 1
ATOM 10011 N N . ALA B 1 513 ? 4.098 24.359 18.844 1 90.81 513 ALA B N 1
ATOM 10012 C CA . ALA B 1 513 ? 3.441 23.062 18.781 1 90.81 513 ALA B CA 1
ATOM 10013 C C . ALA B 1 513 ? 2.064 23.109 19.438 1 90.81 513 ALA B C 1
ATOM 10015 O O . ALA B 1 513 ? 1.105 22.531 18.922 1 90.81 513 ALA B O 1
ATOM 10016 N N . PHE B 1 514 ? 2.025 23.797 20.5 1 92.69 514 PHE B N 1
ATOM 10017 C CA . PHE B 1 514 ? 0.757 23.984 21.203 1 92.69 514 PHE B CA 1
ATOM 10018 C C . PHE B 1 514 ? -0.243 24.719 20.312 1 92.69 514 PHE B C 1
ATOM 10020 O O . PHE B 1 514 ? -1.396 24.297 20.188 1 92.69 514 PHE B O 1
ATOM 10027 N N . ALA B 1 515 ? 0.226 25.75 19.719 1 92.75 515 ALA B N 1
ATOM 10028 C CA . ALA B 1 515 ? -0.65 26.547 18.859 1 92.75 515 ALA B CA 1
ATOM 10029 C C . ALA B 1 515 ? -1.164 25.734 17.688 1 92.75 515 ALA B C 1
ATOM 10031 O O . ALA B 1 515 ? -2.34 25.812 17.328 1 92.75 515 ALA B O 1
ATOM 10032 N N . LEU B 1 516 ? -0.33 24.984 17.125 1 91.69 516 LEU B N 1
ATOM 10033 C CA . LEU B 1 516 ? -0.717 24.156 15.992 1 91.69 516 LEU B CA 1
ATOM 10034 C C . LEU B 1 516 ? -1.721 23.094 16.406 1 91.69 516 LEU B C 1
ATOM 10036 O O . LEU B 1 516 ? -2.711 22.859 15.719 1 91.69 516 LEU B O 1
ATOM 10040 N N . THR B 1 517 ? -1.452 22.453 17.469 1 93.06 517 THR B N 1
ATOM 10041 C CA . THR B 1 517 ? -2.361 21.438 17.984 1 93.06 517 THR B CA 1
ATOM 10042 C C . THR B 1 517 ? -3.697 22.047 18.391 1 93.06 517 THR B C 1
ATOM 10044 O O . THR B 1 517 ? -4.754 21.469 18.141 1 93.06 517 THR B O 1
ATOM 10047 N N . TYR B 1 518 ? -3.572 23.203 18.984 1 93.5 518 TYR B N 1
ATOM 10048 C CA . TYR B 1 518 ? -4.762 23.969 19.359 1 93.5 518 TYR B CA 1
ATOM 10049 C C . TYR B 1 518 ? -5.637 24.234 18.141 1 93.5 518 TYR B C 1
ATOM 10051 O O . TYR B 1 518 ? -6.848 24.016 18.172 1 93.5 518 TYR B O 1
ATOM 10059 N N . SER B 1 519 ? -5.031 24.703 17.188 1 92.94 519 SER B N 1
ATOM 10060 C CA . SER B 1 519 ? -5.742 24.969 15.945 1 92.94 519 SER B CA 1
ATOM 10061 C C . SER B 1 519 ? -6.383 23.719 15.375 1 92.94 519 SER B C 1
ATOM 10063 O O . SER B 1 519 ? -7.48 23.766 14.82 1 92.94 519 SER B O 1
ATOM 10065 N N . SER B 1 520 ? -5.699 22.641 15.477 1 92.44 520 SER B N 1
ATOM 10066 C CA . SER B 1 520 ? -6.223 21.359 14.992 1 92.44 520 SER B CA 1
ATOM 10067 C C . SER B 1 520 ? -7.496 20.969 15.734 1 92.44 520 SER B C 1
ATOM 10069 O O . SER B 1 520 ? -8.453 20.484 15.125 1 92.44 520 SER B O 1
ATOM 10071 N N . TYR B 1 521 ? -7.504 21.141 17 1 94.69 521 TYR B N 1
ATOM 10072 C CA . TYR B 1 521 ? -8.727 20.891 17.766 1 94.69 521 TYR B CA 1
ATOM 10073 C C . TYR B 1 521 ? -9.852 21.812 17.297 1 94.69 521 TYR B C 1
ATOM 10075 O O . TYR B 1 521 ? -10.969 21.344 17.062 1 94.69 521 TYR B O 1
ATOM 10083 N N . GLN B 1 522 ? -9.5 23.062 17.188 1 94.31 522 GLN B N 1
ATOM 10084 C CA . GLN B 1 522 ? -10.516 24.031 16.781 1 94.31 522 GLN B CA 1
ATOM 10085 C C . GLN B 1 522 ? -11.102 23.672 15.422 1 94.31 522 GLN B C 1
ATOM 10087 O O . GLN B 1 522 ? -12.305 23.812 15.203 1 94.31 522 GLN B O 1
ATOM 10092 N N . GLN B 1 523 ? -10.281 23.234 14.539 1 92.62 523 GLN B N 1
ATOM 10093 C CA . GLN B 1 523 ? -10.75 22.859 13.211 1 92.62 523 GLN B CA 1
ATOM 10094 C C . GLN B 1 523 ? -11.742 21.703 13.289 1 92.62 523 GLN B C 1
ATOM 10096 O O . GLN B 1 523 ? -12.703 21.656 12.516 1 92.62 523 GLN B O 1
ATOM 10101 N N . ARG B 1 524 ? -11.539 20.812 14.148 1 93 524 ARG B N 1
ATOM 10102 C CA . ARG B 1 524 ? -12.453 19.688 14.297 1 93 524 ARG B CA 1
ATOM 10103 C C . ARG B 1 524 ? -13.789 20.141 14.875 1 93 524 ARG B C 1
ATOM 10105 O O . ARG B 1 524 ? -14.844 19.609 14.508 1 93 524 ARG B O 1
ATOM 10112 N N . PHE B 1 525 ? -13.734 21.047 15.836 1 94.38 525 PHE B N 1
ATOM 10113 C CA . PHE B 1 525 ? -14.969 21.609 16.359 1 94.38 525 PHE B CA 1
ATOM 10114 C C . PHE B 1 525 ? -15.75 22.328 15.273 1 94.38 525 PHE B C 1
ATOM 10116 O O . PHE B 1 525 ? -16.969 22.141 15.148 1 94.38 525 PHE B O 1
ATOM 10123 N N . LEU B 1 526 ? -15.016 23.062 14.555 1 93.06 526 LEU B N 1
ATOM 10124 C CA . LEU B 1 526 ? -15.648 23.828 13.484 1 93.06 526 LEU B CA 1
ATOM 10125 C C . LEU B 1 526 ? -16.344 22.922 12.484 1 93.06 526 LEU B C 1
ATOM 10127 O O . LEU B 1 526 ? -17.531 23.109 12.188 1 93.06 526 LEU B O 1
ATOM 10131 N N . ARG B 1 527 ? -15.672 21.906 12.039 1 88.81 527 ARG B N 1
ATOM 10132 C CA . ARG B 1 527 ? -16.203 21.016 11.008 1 88.81 527 ARG B CA 1
ATOM 10133 C C . ARG B 1 527 ? -17.359 20.188 11.555 1 88.81 527 ARG B C 1
ATOM 10135 O O . ARG B 1 527 ? -18.312 19.891 10.836 1 88.81 527 ARG B O 1
ATOM 10142 N N . LEU B 1 528 ? -17.234 19.766 12.742 1 90.81 528 LEU B N 1
ATOM 10143 C CA . LEU B 1 528 ? -18.25 18.938 13.359 1 90.81 528 LEU B CA 1
ATOM 10144 C C . LEU B 1 528 ? -19.578 19.688 13.492 1 90.81 528 LEU B C 1
ATOM 10146 O O . LEU B 1 528 ? -20.641 19.125 13.25 1 90.81 528 LEU B O 1
ATOM 10150 N N . HIS B 1 529 ? -19.562 20.938 13.789 1 91.88 529 HIS B N 1
ATOM 10151 C CA . HIS B 1 529 ? -20.75 21.703 14.117 1 91.88 529 HIS B CA 1
ATOM 10152 C C . HIS B 1 529 ? -21.219 22.531 12.93 1 91.88 529 HIS B C 1
ATOM 10154 O O . HIS B 1 529 ? -22.328 23.062 12.938 1 91.88 529 HIS B O 1
ATOM 10160 N N . ARG B 1 530 ? -20.469 22.594 11.953 1 90.25 530 ARG B N 1
ATOM 10161 C CA . ARG B 1 530 ? -20.703 23.484 10.82 1 90.25 530 ARG B CA 1
ATOM 10162 C C . ARG B 1 530 ? -22.062 23.188 10.172 1 90.25 530 ARG B C 1
ATOM 10164 O O . ARG B 1 530 ? -22.781 24.109 9.789 1 90.25 530 ARG B O 1
ATOM 10171 N N . PRO B 1 531 ? -22.438 21.922 10 1 85.5 531 PRO B N 1
ATOM 10172 C CA . PRO B 1 531 ? -23.703 21.625 9.352 1 85.5 531 PRO B CA 1
ATOM 10173 C C . PRO B 1 531 ? -24.906 22.266 10.062 1 85.5 531 PRO B C 1
ATOM 10175 O O . PRO B 1 531 ? -25.969 22.422 9.469 1 85.5 531 PRO B O 1
ATOM 10178 N N . PHE B 1 532 ? -24.781 22.703 11.266 1 88.75 532 PHE B N 1
ATOM 10179 C CA . PHE B 1 532 ? -25.891 23.234 12.047 1 88.75 532 PHE B CA 1
ATOM 10180 C C . PHE B 1 532 ? -25.688 24.719 12.336 1 88.75 532 PHE B C 1
ATOM 10182 O O . PHE B 1 532 ? -26.391 25.297 13.156 1 88.75 532 PHE B O 1
ATOM 10189 N N . PHE B 1 533 ? -24.703 25.297 11.703 1 90.38 533 PHE B N 1
ATOM 10190 C CA . PHE B 1 533 ? -24.297 26.672 11.938 1 90.38 533 PHE B CA 1
ATOM 10191 C C . PHE B 1 533 ? -25.406 27.641 11.539 1 90.38 533 PHE B C 1
ATOM 10193 O O . PHE B 1 533 ? -25.906 28.391 12.375 1 90.38 533 PHE B O 1
ATOM 10200 N N . ILE B 1 534 ? -25.859 27.531 10.32 1 87.81 534 ILE B N 1
ATOM 10201 C CA . ILE B 1 534 ? -26.859 28.453 9.812 1 87.81 534 ILE B CA 1
ATOM 10202 C C . ILE B 1 534 ? -28.203 28.203 10.492 1 87.81 534 ILE B C 1
ATOM 10204 O O . ILE B 1 534 ? -28.938 29.141 10.82 1 87.81 534 ILE B O 1
ATOM 10208 N N . ARG B 1 535 ? -28.484 26.906 10.695 1 86.56 535 ARG B N 1
ATOM 10209 C CA . ARG B 1 535 ? -29.719 26.531 11.359 1 86.56 535 ARG B CA 1
ATOM 10210 C C . ARG B 1 535 ? -29.797 27.141 12.758 1 86.56 535 ARG B C 1
ATOM 10212 O O . ARG B 1 535 ? -30.875 27.375 13.289 1 86.56 535 ARG B O 1
ATOM 10219 N N . GLY B 1 536 ? -28.672 27.391 13.242 1 91.19 536 GLY B N 1
ATOM 10220 C CA . GLY B 1 536 ? -28.594 27.906 14.602 1 91.19 536 GLY B CA 1
ATOM 10221 C C . GLY B 1 536 ? -29.078 29.344 14.719 1 91.19 536 GLY B C 1
ATOM 10222 O O . GLY B 1 536 ? -29.359 29.812 15.828 1 91.19 536 GLY B O 1
ATOM 10223 N N . TYR B 1 537 ? -29.281 30.031 13.633 1 89.94 537 TYR B N 1
ATOM 10224 C CA . TYR B 1 537 ? -29.828 31.391 13.664 1 89.94 537 TYR B CA 1
ATOM 10225 C C . TYR B 1 537 ? -31.344 31.375 13.727 1 89.94 537 TYR B C 1
ATOM 10227 O O . TYR B 1 537 ? -31.969 32.344 14.156 1 89.94 537 TYR B O 1
ATOM 10235 N N . GLN B 1 538 ? -31.906 30.234 13.258 1 87.62 538 GLN B N 1
ATOM 10236 C CA . GLN B 1 538 ? -33.375 30.156 13.156 1 87.62 538 GLN B CA 1
ATOM 10237 C C . GLN B 1 538 ? -33.938 29.266 14.258 1 87.62 538 GLN B C 1
ATOM 10239 O O . GLN B 1 538 ? -35.062 29.5 14.727 1 87.62 538 GLN B O 1
ATOM 10244 N N . ASP B 1 539 ? -33.188 28.25 14.586 1 90.31 539 ASP B N 1
ATOM 10245 C CA . ASP B 1 539 ? -33.656 27.25 15.547 1 90.31 539 ASP B CA 1
ATOM 10246 C C . ASP B 1 539 ? -32.75 27.219 16.781 1 90.31 539 ASP B C 1
ATOM 10248 O O . ASP B 1 539 ? -31.547 26.891 16.672 1 90.31 539 ASP B O 1
ATOM 10252 N N . HIS B 1 540 ? -33.312 27.469 17.938 1 89.69 540 HIS B N 1
ATOM 10253 C CA . HIS B 1 540 ? -32.531 27.547 19.188 1 89.69 540 HIS B CA 1
ATOM 10254 C C . HIS B 1 540 ? -31.906 26.203 19.531 1 89.69 540 HIS B C 1
ATOM 10256 O O . HIS B 1 540 ? -30.953 26.141 20.297 1 89.69 540 HIS B O 1
ATOM 10262 N N . ARG B 1 541 ? -32.406 25.078 19.047 1 88.38 541 ARG B N 1
ATOM 10263 C CA . ARG B 1 541 ? -31.875 23.75 19.281 1 88.38 541 ARG B CA 1
ATOM 10264 C C . ARG B 1 541 ? -30.406 23.672 18.844 1 88.38 541 ARG B C 1
ATOM 10266 O O . ARG B 1 541 ? -29.641 22.859 19.359 1 88.38 541 ARG B O 1
ATOM 10273 N N . TYR B 1 542 ? -30.094 24.562 17.875 1 93 542 TYR B N 1
ATOM 10274 C CA . TYR B 1 542 ? -28.766 24.453 17.266 1 93 542 TYR B CA 1
ATOM 10275 C C . TYR B 1 542 ? -27.906 25.656 17.641 1 93 542 TYR B C 1
ATOM 10277 O O . TYR B 1 542 ? -26.891 25.922 16.984 1 93 542 TYR B O 1
ATOM 10285 N N . GLU B 1 543 ? -28.297 26.391 18.641 1 93.75 543 GLU B N 1
ATOM 10286 C CA . GLU B 1 543 ? -27.562 27.578 19.078 1 93.75 543 GLU B CA 1
ATOM 10287 C C . GLU B 1 543 ? -26.156 27.219 19.531 1 93.75 543 GLU B C 1
ATOM 10289 O O . GLU B 1 543 ? -25.203 27.953 19.25 1 93.75 543 GLU B O 1
ATOM 10294 N N . HIS B 1 544 ? -26.078 26.141 20.188 1 93.62 544 HIS B N 1
ATOM 10295 C CA . HIS B 1 544 ? -24.766 25.688 20.641 1 93.62 544 HIS B CA 1
ATOM 10296 C C . HIS B 1 544 ? -23.812 25.516 19.469 1 93.62 544 HIS B C 1
ATOM 10298 O O . HIS B 1 544 ? -22.641 25.922 19.547 1 93.62 544 HIS B O 1
ATOM 10304 N N . SER B 1 545 ? -24.25 24.906 18.484 1 93.94 545 SER B N 1
ATOM 10305 C CA . SER B 1 545 ? -23.422 24.703 17.297 1 93.94 545 SER B CA 1
ATOM 10306 C C . SER B 1 545 ? -23.047 26.016 16.641 1 93.94 545 SER B C 1
ATOM 10308 O O . SER B 1 545 ? -21.906 26.188 16.203 1 93.94 545 SER B O 1
ATOM 10310 N N . ARG B 1 546 ? -23.953 26.922 16.594 1 94.25 546 ARG B N 1
ATOM 10311 C CA . ARG B 1 546 ? -23.656 28.234 16.047 1 94.25 546 ARG B CA 1
ATOM 10312 C C . ARG B 1 546 ? -22.547 28.922 16.812 1 94.25 546 ARG B C 1
ATOM 10314 O O . ARG B 1 546 ? -21.562 29.375 16.219 1 94.25 546 ARG B O 1
ATOM 10321 N N . ILE B 1 547 ? -22.656 28.906 18.062 1 95.12 547 ILE B N 1
ATOM 10322 C CA . ILE B 1 547 ? -21.688 29.594 18.922 1 95.12 547 ILE B CA 1
ATOM 10323 C C . ILE B 1 547 ? -20.328 28.906 18.797 1 95.12 547 ILE B C 1
ATOM 10325 O O . ILE B 1 547 ? -19.297 29.578 18.703 1 95.12 547 ILE B O 1
ATOM 10329 N N . THR B 1 548 ? -20.344 27.594 18.812 1 95.5 548 THR B N 1
ATOM 10330 C CA . THR B 1 548 ? -19.109 26.797 18.734 1 95.5 548 THR B CA 1
ATOM 10331 C C . THR B 1 548 ? -18.391 27.062 17.422 1 95.5 548 THR B C 1
ATOM 10333 O O . THR B 1 548 ? -17.172 27.234 17.406 1 95.5 548 THR B O 1
ATOM 10336 N N . VAL B 1 549 ? -19.094 27.125 16.344 1 95.44 549 VAL B N 1
ATOM 10337 C CA . VAL B 1 549 ? -18.516 27.297 15.023 1 95.44 549 VAL B CA 1
ATOM 10338 C C . VAL B 1 549 ? -17.875 28.688 14.922 1 95.44 549 VAL B C 1
ATOM 10340 O O . VAL B 1 549 ? -16.766 28.828 14.422 1 95.44 549 VAL B O 1
ATOM 10343 N N . ILE B 1 550 ? -18.562 29.688 15.398 1 95.69 550 ILE B N 1
ATOM 10344 C CA . ILE B 1 550 ? -18.062 31.062 15.336 1 95.69 550 ILE B CA 1
ATOM 10345 C C . ILE B 1 550 ? -16.812 31.188 16.203 1 95.69 550 ILE B C 1
ATOM 10347 O O . ILE B 1 550 ? -15.797 31.734 15.75 1 95.69 550 ILE B O 1
ATOM 10351 N N . ALA B 1 551 ? -16.922 30.672 17.344 1 96 551 ALA B N 1
ATOM 10352 C CA . ALA B 1 551 ? -15.781 30.734 18.25 1 96 551 ALA B CA 1
ATOM 10353 C C . ALA B 1 551 ? -14.562 30.016 17.672 1 96 551 ALA B C 1
ATOM 10355 O O . ALA B 1 551 ? -13.445 30.531 17.719 1 96 551 ALA B O 1
ATOM 10356 N N . ALA B 1 552 ? -14.781 28.844 17.156 1 96.56 552 ALA B N 1
ATOM 10357 C CA . ALA B 1 552 ? -13.703 28.047 16.578 1 96.56 552 ALA B CA 1
ATOM 10358 C C . ALA B 1 552 ? -13.07 28.766 15.391 1 96.56 552 ALA B C 1
ATOM 10360 O O . ALA B 1 552 ? -11.844 28.797 15.266 1 96.56 552 ALA B O 1
ATOM 10361 N N . ALA B 1 553 ? -13.891 29.312 14.539 1 95.88 553 ALA B N 1
ATOM 10362 C CA . ALA B 1 553 ? -13.383 30.031 13.367 1 95.88 553 ALA B CA 1
ATOM 10363 C C . ALA B 1 553 ? -12.5 31.203 13.773 1 95.88 553 ALA B C 1
ATOM 10365 O O . ALA B 1 553 ? -11.414 31.375 13.219 1 95.88 553 ALA B O 1
ATOM 10366 N N . ARG B 1 554 ? -12.961 31.922 14.734 1 96.81 554 ARG B N 1
ATOM 10367 C CA . ARG B 1 554 ? -12.203 33.062 15.211 1 96.81 554 ARG B CA 1
ATOM 10368 C C . ARG B 1 554 ? -10.883 32.625 15.844 1 96.81 554 ARG B C 1
ATOM 10370 O O . ARG B 1 554 ? -9.852 33.281 15.625 1 96.81 554 ARG B O 1
ATOM 10377 N N . GLN B 1 555 ? -10.969 31.578 16.531 1 95.88 555 GLN B N 1
ATOM 10378 C CA . GLN B 1 555 ? -9.766 31.094 17.203 1 95.88 555 GLN B CA 1
ATOM 10379 C C . GLN B 1 555 ? -8.75 30.562 16.188 1 95.88 555 GLN B C 1
ATOM 10381 O O . GLN B 1 555 ? -7.543 30.75 16.359 1 95.88 555 GLN B O 1
ATOM 10386 N N . ILE B 1 556 ? -9.18 29.828 15.18 1 95.88 556 ILE B N 1
ATOM 10387 C CA . ILE B 1 556 ? -8.305 29.359 14.117 1 95.88 556 ILE B CA 1
ATOM 10388 C C . ILE B 1 556 ? -7.582 30.531 13.477 1 95.88 556 ILE B C 1
ATOM 10390 O O . ILE B 1 556 ? -6.355 30.531 13.352 1 95.88 556 ILE B O 1
ATOM 10394 N N . ALA B 1 557 ? -8.359 31.531 13.148 1 96.75 557 ALA B N 1
ATOM 10395 C CA . ALA B 1 557 ? -7.801 32.719 12.484 1 96.75 557 ALA B CA 1
ATOM 10396 C C . ALA B 1 557 ? -6.809 33.438 13.391 1 96.75 557 ALA B C 1
ATOM 10398 O O . ALA B 1 557 ? -5.707 33.781 12.953 1 96.75 557 ALA B O 1
ATOM 10399 N N . LYS B 1 558 ? -7.207 33.625 14.578 1 96.06 558 LYS B N 1
ATOM 10400 C CA . LYS B 1 558 ? -6.352 34.312 15.531 1 96.06 558 LYS B CA 1
ATOM 10401 C C . LYS B 1 558 ? -5.035 33.594 15.742 1 96.06 558 LYS B C 1
ATOM 10403 O O . LYS B 1 558 ? -3.965 34.188 15.734 1 96.06 558 LYS B O 1
ATOM 10408 N N . THR B 1 559 ? -5.129 32.312 15.953 1 95.25 559 THR B N 1
ATOM 10409 C CA . THR B 1 559 ? -3.949 31.484 16.188 1 95.25 559 THR B CA 1
ATOM 10410 C C . THR B 1 559 ? -3.018 31.516 14.984 1 95.25 559 THR B C 1
ATOM 10412 O O . THR B 1 559 ? -1.801 31.641 15.133 1 95.25 559 THR B O 1
ATOM 10415 N N . HIS B 1 560 ? -3.605 31.375 13.875 1 94.88 560 HIS B N 1
ATOM 10416 C CA . HIS B 1 560 ? -2.803 31.391 12.656 1 94.88 560 HIS B CA 1
ATOM 10417 C C . HIS B 1 560 ? -2.104 32.75 12.469 1 94.88 560 HIS B C 1
ATOM 10419 O O . HIS B 1 560 ? -0.919 32.781 12.133 1 94.88 560 HIS B O 1
ATOM 10425 N N . ARG B 1 561 ? -2.799 33.844 12.672 1 94.88 561 ARG B N 1
ATOM 10426 C CA . ARG B 1 561 ? -2.197 35.156 12.57 1 94.88 561 ARG B CA 1
ATOM 10427 C C . ARG B 1 561 ? -1.012 35.312 13.516 1 94.88 561 ARG B C 1
ATOM 10429 O O . ARG B 1 561 ? 0.048 35.812 13.125 1 94.88 561 ARG B O 1
ATOM 10436 N N . ARG B 1 562 ? -1.212 34.812 14.625 1 92.88 562 ARG B N 1
ATOM 10437 C CA . ARG B 1 562 ? -0.144 34.875 15.617 1 92.88 562 ARG B CA 1
ATOM 10438 C C . ARG B 1 562 ? 1.079 34.094 15.164 1 92.88 562 ARG B C 1
ATOM 10440 O O . ARG B 1 562 ? 2.211 34.562 15.281 1 92.88 562 ARG B O 1
ATOM 10447 N N . LEU B 1 563 ? 0.861 32.906 14.68 1 93.06 563 LEU B N 1
ATOM 10448 C CA . LEU B 1 563 ? 1.956 32.062 14.227 1 93.06 563 LEU B CA 1
ATOM 10449 C C . LEU B 1 563 ? 2.688 32.688 13.047 1 93.06 563 LEU B C 1
ATOM 10451 O O . LEU B 1 563 ? 3.92 32.688 13 1 93.06 563 LEU B O 1
ATOM 10455 N N . LEU B 1 564 ? 1.979 33.281 12.141 1 90.38 564 LEU B N 1
ATOM 10456 C CA . LEU B 1 564 ? 2.574 33.906 10.961 1 90.38 564 LEU B CA 1
ATOM 10457 C C . LEU B 1 564 ? 3.352 35.156 11.336 1 90.38 564 LEU B C 1
ATOM 10459 O O . LEU B 1 564 ? 4.328 35.5 10.672 1 90.38 564 LEU B O 1
ATOM 10463 N N . LEU B 1 565 ? 2.941 35.75 12.383 1 88 565 LEU B N 1
ATOM 10464 C CA . LEU B 1 565 ? 3.586 37 12.797 1 88 565 LEU B CA 1
ATOM 10465 C C . LEU B 1 565 ? 4.773 36.719 13.711 1 88 565 LEU B C 1
ATOM 10467 O O . LEU B 1 565 ? 5.848 37.312 13.531 1 88 565 LEU B O 1
ATOM 10471 N N . ASP B 1 566 ? 4.637 35.781 14.625 1 87.75 566 ASP B N 1
ATOM 10472 C CA . ASP B 1 566 ? 5.609 35.625 15.703 1 87.75 566 ASP B CA 1
ATOM 10473 C C . ASP B 1 566 ? 6.598 34.5 15.367 1 87.75 566 ASP B C 1
ATOM 10475 O O . ASP B 1 566 ? 7.719 34.469 15.875 1 87.75 566 ASP B O 1
ATOM 10479 N N . SER B 1 567 ? 6.188 33.531 14.57 1 89.19 567 SER B N 1
ATOM 10480 C CA . SER B 1 567 ? 6.996 32.344 14.414 1 89.19 567 SER B CA 1
ATOM 10481 C C . SER B 1 567 ? 7.156 31.969 12.938 1 89.19 567 SER B C 1
ATOM 10483 O O . SER B 1 567 ? 7.293 30.797 12.594 1 89.19 567 SER B O 1
ATOM 10485 N N . SER B 1 568 ? 7.133 32.906 12.07 1 84.88 568 SER B N 1
ATOM 10486 C CA . SER B 1 568 ? 7.16 32.625 10.641 1 84.88 568 SER B CA 1
ATOM 10487 C C . SER B 1 568 ? 8.484 32 10.219 1 84.88 568 SER B C 1
ATOM 10489 O O . SER B 1 568 ? 8.555 31.312 9.195 1 84.88 568 SER B O 1
ATOM 10491 N N . GLY B 1 569 ? 9.469 32.188 10.992 1 81.25 569 GLY B N 1
ATOM 10492 C CA . GLY B 1 569 ? 10.781 31.656 10.648 1 81.25 569 GLY B CA 1
ATOM 10493 C C . GLY B 1 569 ? 11.008 30.25 11.156 1 81.25 569 GLY B C 1
ATOM 10494 O O . GLY B 1 569 ? 11.977 29.578 10.75 1 81.25 569 GLY B O 1
ATOM 10495 N N . HIS B 1 570 ? 10.125 29.75 11.961 1 86.31 570 HIS B N 1
ATOM 10496 C CA . HIS B 1 570 ? 10.289 28.422 12.523 1 86.31 570 HIS B CA 1
ATOM 10497 C C . HIS B 1 570 ? 9.852 27.344 11.523 1 86.31 570 HIS B C 1
ATOM 10499 O O . HIS B 1 570 ? 8.836 27.5 10.844 1 86.31 570 HIS B O 1
ATOM 10505 N N . SER B 1 571 ? 10.594 26.266 11.461 1 81.69 571 SER B N 1
ATOM 10506 C CA . SER B 1 571 ? 10.398 25.219 10.453 1 81.69 571 SER B CA 1
ATOM 10507 C C . SER B 1 571 ? 9.039 24.547 10.609 1 81.69 571 SER B C 1
ATOM 10509 O O . SER B 1 571 ? 8.398 24.188 9.625 1 81.69 571 SER B O 1
ATOM 10511 N N . ILE B 1 572 ? 8.609 24.391 11.805 1 82.62 572 ILE B N 1
ATOM 10512 C CA . ILE B 1 572 ? 7.355 23.688 12.047 1 82.62 572 ILE B CA 1
ATOM 10513 C C . ILE B 1 572 ? 6.188 24.516 11.508 1 82.62 572 ILE B C 1
ATOM 10515 O O . ILE B 1 572 ? 5.188 23.953 11.047 1 82.62 572 ILE B O 1
ATOM 10519 N N . VAL B 1 573 ? 6.336 25.812 11.562 1 84.44 573 VAL B N 1
ATOM 10520 C CA . VAL B 1 573 ? 5.293 26.703 11.07 1 84.44 573 VAL B CA 1
ATOM 10521 C C . VAL B 1 573 ? 5.359 26.781 9.547 1 84.44 573 VAL B C 1
ATOM 10523 O O . VAL B 1 573 ? 4.328 26.734 8.867 1 84.44 573 VAL B O 1
ATOM 10526 N N . LYS B 1 574 ? 6.551 26.797 9.047 1 78.31 574 LYS B N 1
ATOM 10527 C CA . LYS B 1 574 ? 6.758 26.859 7.602 1 78.31 574 LYS B CA 1
ATOM 10528 C C . LYS B 1 574 ? 6.215 25.609 6.918 1 78.31 574 LYS B C 1
ATOM 10530 O O . LYS B 1 574 ? 5.738 25.672 5.785 1 78.31 574 LYS B O 1
ATOM 10535 N N . SER B 1 575 ? 6.238 24.562 7.633 1 76.06 575 SER B N 1
ATOM 10536 C CA . SER B 1 575 ? 5.84 23.281 7.051 1 76.06 575 SER B CA 1
ATOM 10537 C C . SER B 1 575 ? 4.348 23.031 7.242 1 76.06 575 SER B C 1
ATOM 10539 O O . SER B 1 575 ? 3.787 22.109 6.645 1 76.06 575 SER B O 1
ATOM 10541 N N . ALA B 1 576 ? 3.738 23.844 8.039 1 79.88 576 ALA B N 1
ATOM 10542 C CA . ALA B 1 576 ? 2.336 23.609 8.383 1 79.88 576 ALA B CA 1
ATOM 10543 C C . ALA B 1 576 ? 1.41 24.266 7.363 1 79.88 576 ALA B C 1
ATOM 10545 O O . ALA B 1 576 ? 0.603 25.125 7.719 1 79.88 576 ALA B O 1
ATOM 10546 N N . VAL B 1 577 ? 1.404 23.797 6.18 1 75.88 577 VAL B N 1
ATOM 10547 C CA . VAL B 1 577 ? 0.627 24.375 5.094 1 75.88 577 VAL B CA 1
ATOM 10548 C C . VAL B 1 577 ? -0.864 24.203 5.371 1 75.88 577 VAL B C 1
ATOM 10550 O O . VAL B 1 577 ? -1.68 25.047 4.969 1 75.88 577 VAL B O 1
ATOM 10553 N N . PHE B 1 578 ? -1.191 23.188 6.164 1 76.5 578 PHE B N 1
ATOM 10554 C CA . PHE B 1 578 ? -2.588 22.906 6.469 1 76.5 578 PHE B CA 1
ATOM 10555 C C . PHE B 1 578 ? -3.215 24.047 7.254 1 76.5 578 PHE B C 1
ATOM 10557 O O . PHE B 1 578 ? -4.43 24.25 7.203 1 76.5 578 PHE B O 1
ATOM 10564 N N . MET B 1 579 ? -2.426 24.844 7.906 1 84.5 579 MET B N 1
ATOM 10565 C CA . MET B 1 579 ? -2.932 25.969 8.695 1 84.5 579 MET B CA 1
ATOM 10566 C C . MET B 1 579 ? -3.59 27.016 7.797 1 84.5 579 MET B C 1
ATOM 10568 O O . MET B 1 579 ? -4.582 27.625 8.188 1 84.5 579 MET B O 1
ATOM 10572 N N . PHE B 1 580 ? -3.041 27.156 6.617 1 84.06 580 PHE B N 1
ATOM 10573 C CA . PHE B 1 580 ? -3.619 28.109 5.672 1 84.06 580 PHE B CA 1
ATOM 10574 C C . PHE B 1 580 ? -5.004 27.656 5.23 1 84.06 580 PHE B C 1
ATOM 10576 O O . PHE B 1 580 ? -5.934 28.469 5.164 1 84.06 580 PHE B O 1
ATOM 10583 N N . GLN B 1 581 ? -5.066 26.391 5.039 1 80.12 581 GLN B N 1
ATOM 10584 C CA . GLN B 1 581 ? -6.359 25.844 4.633 1 80.12 581 GLN B CA 1
ATOM 10585 C C . GLN B 1 581 ? -7.395 26 5.746 1 80.12 581 GLN B C 1
ATOM 10587 O O . GLN B 1 581 ? -8.539 26.359 5.488 1 80.12 581 GLN B O 1
ATOM 10592 N N . HIS B 1 582 ? -6.977 25.688 6.887 1 86.06 582 HIS B N 1
ATOM 10593 C CA . HIS B 1 582 ? -7.867 25.859 8.031 1 86.06 582 HIS B CA 1
ATOM 10594 C C . HIS B 1 582 ? -8.32 27.312 8.172 1 86.06 582 HIS B C 1
ATOM 10596 O O . HIS B 1 582 ? -9.492 27.578 8.422 1 86.06 582 HIS B O 1
ATOM 10602 N N . HIS B 1 583 ? -7.402 28.156 8.008 1 91.12 583 HIS B N 1
ATOM 10603 C CA . HIS B 1 583 ? -7.676 29.594 8.125 1 91.12 583 HIS B CA 1
ATOM 10604 C C . HIS B 1 583 ? -8.641 30.062 7.043 1 91.12 583 HIS B C 1
ATOM 10606 O O . HIS B 1 583 ? -9.617 30.75 7.332 1 91.12 583 HIS B O 1
ATOM 10612 N N . ILE B 1 584 ? -8.43 29.672 5.883 1 88.12 584 ILE B N 1
ATOM 10613 C CA . ILE B 1 584 ? -9.25 30.094 4.75 1 88.12 584 ILE B CA 1
ATOM 10614 C C . ILE B 1 584 ? -10.664 29.531 4.906 1 88.12 584 ILE B C 1
ATOM 10616 O O . ILE B 1 584 ? -11.641 30.219 4.602 1 88.12 584 ILE B O 1
ATOM 10620 N N . THR B 1 585 ? -10.742 28.328 5.395 1 84.81 585 THR B N 1
ATOM 10621 C CA . THR B 1 585 ? -12.055 27.719 5.555 1 84.81 585 THR B CA 1
ATOM 10622 C C . THR B 1 585 ? -12.805 28.344 6.73 1 84.81 585 THR B C 1
ATOM 10624 O O . THR B 1 585 ? -14.023 28.219 6.836 1 84.81 585 THR B O 1
ATOM 10627 N N . ALA B 1 586 ? -12.117 28.953 7.598 1 91.44 586 ALA B N 1
ATOM 10628 C CA . ALA B 1 586 ? -12.734 29.625 8.742 1 91.44 586 ALA B CA 1
ATOM 10629 C C . ALA B 1 586 ? -13.312 30.984 8.336 1 91.44 586 ALA B C 1
ATOM 10631 O O . ALA B 1 586 ? -14.25 31.469 8.969 1 91.44 586 ALA B O 1
ATOM 10632 N N . LEU B 1 587 ? -12.898 31.578 7.293 1 93.62 587 LEU B N 1
ATOM 10633 C CA . LEU B 1 587 ? -13.234 32.969 6.926 1 93.62 587 LEU B CA 1
ATOM 10634 C C . LEU B 1 587 ? -14.688 33.062 6.492 1 93.62 587 LEU B C 1
ATOM 10636 O O . LEU B 1 587 ? -15.383 34 6.859 1 93.62 587 LEU B O 1
ATOM 10640 N N . PRO B 1 588 ? -15.188 32.094 5.707 1 91.62 588 PRO B N 1
ATOM 10641 C CA . PRO B 1 588 ? -16.594 32.156 5.324 1 91.62 588 PRO B CA 1
ATOM 10642 C C . PRO B 1 588 ? -17.531 32.188 6.527 1 91.62 588 PRO B C 1
ATOM 10644 O O . PRO B 1 588 ? -18.625 32.781 6.461 1 91.62 588 PRO B O 1
ATOM 10647 N N . ILE B 1 589 ? -17.109 31.562 7.578 1 93.94 589 ILE B N 1
ATOM 10648 C CA . ILE B 1 589 ? -17.922 31.578 8.789 1 93.94 589 ILE B CA 1
ATOM 10649 C C . ILE B 1 589 ? -18.016 33 9.344 1 93.94 589 ILE B C 1
ATOM 10651 O O . ILE B 1 589 ? -19.094 33.438 9.781 1 93.94 589 ILE B O 1
ATOM 10655 N N . LEU B 1 590 ? -16.953 33.688 9.367 1 95.69 590 LEU B N 1
ATOM 10656 C CA . LEU B 1 590 ? -16.953 35.094 9.82 1 95.69 590 LEU B CA 1
ATOM 10657 C C . LEU B 1 590 ? -17.844 35.938 8.938 1 95.69 590 LEU B C 1
ATOM 10659 O O . LEU B 1 590 ? -18.625 36.75 9.438 1 95.69 590 LEU B O 1
ATOM 10663 N N . LEU B 1 591 ? -17.75 35.719 7.664 1 94.75 591 LEU B N 1
ATOM 10664 C CA . LEU B 1 591 ? -18.578 36.469 6.715 1 94.75 591 LEU B CA 1
ATOM 10665 C C . LEU B 1 591 ? -20.062 36.219 6.988 1 94.75 591 LEU B C 1
ATOM 10667 O O . LEU B 1 591 ? -20.844 37.156 7.125 1 94.75 591 LEU B O 1
ATOM 10671 N N . LEU B 1 592 ? -20.406 34.938 7.078 1 92.75 592 LEU B N 1
ATOM 10672 C CA . LEU B 1 592 ? -21.797 34.562 7.25 1 92.75 592 LEU B CA 1
ATOM 10673 C C . LEU B 1 592 ? -22.328 35.062 8.594 1 92.75 592 LEU B C 1
ATOM 10675 O O . LEU B 1 592 ? -23.484 35.5 8.688 1 92.75 592 LEU B O 1
ATOM 10679 N N . ASN B 1 593 ? -21.5 35.031 9.555 1 94.44 593 ASN B N 1
ATOM 10680 C CA . ASN B 1 593 ? -21.906 35.562 10.844 1 94.44 593 ASN B CA 1
ATOM 10681 C C . ASN B 1 593 ? -22.188 37.062 10.758 1 94.44 593 ASN B C 1
ATOM 10683 O O . ASN B 1 593 ? -23.125 37.562 11.367 1 94.44 593 ASN B O 1
ATOM 10687 N N . ALA B 1 594 ? -21.375 37.75 10.062 1 95.5 594 ALA B N 1
ATOM 10688 C CA . ALA B 1 594 ? -21.562 39.188 9.875 1 95.5 594 ALA B CA 1
ATOM 10689 C C . ALA B 1 594 ? -22.875 39.5 9.133 1 95.5 594 ALA B C 1
ATOM 10691 O O . ALA B 1 594 ? -23.5 40.5 9.383 1 95.5 594 ALA B O 1
ATOM 10692 N N . LEU B 1 595 ? -23.266 38.594 8.258 1 93.31 595 LEU B N 1
ATOM 10693 C CA . LEU B 1 595 ? -24.469 38.812 7.461 1 93.31 595 LEU B CA 1
ATOM 10694 C C . LEU B 1 595 ? -25.719 38.469 8.266 1 93.31 595 LEU B C 1
ATOM 10696 O O . LEU B 1 595 ? -26.719 39.156 8.18 1 93.31 595 LEU B O 1
ATOM 10700 N N . TYR B 1 596 ? -25.625 37.406 9.062 1 91.81 596 TYR B N 1
ATOM 10701 C CA . TYR B 1 596 ? -26.797 36.969 9.828 1 91.81 596 TYR B CA 1
ATOM 10702 C C . TYR B 1 596 ? -26.953 37.781 11.094 1 91.81 596 TYR B C 1
ATOM 10704 O O . TYR B 1 596 ? -28.078 38 11.562 1 91.81 596 TYR B O 1
ATOM 10712 N N . ASP B 1 597 ? -25.844 38.188 11.656 1 92.44 597 ASP B N 1
ATOM 10713 C CA . ASP B 1 597 ? -25.828 39.031 12.844 1 92.44 597 ASP B CA 1
ATOM 10714 C C . ASP B 1 597 ? -25.062 40.344 12.57 1 92.44 597 ASP B C 1
ATOM 10716 O O . ASP B 1 597 ? -23.859 40.438 12.828 1 92.44 597 ASP B O 1
ATOM 10720 N N . ARG B 1 598 ? -25.766 41.375 12.305 1 91.56 598 ARG B N 1
ATOM 10721 C CA . ARG B 1 598 ? -25.172 42.656 11.859 1 91.56 598 ARG B CA 1
ATOM 10722 C C . ARG B 1 598 ? -24.453 43.344 13.008 1 91.56 598 ARG B C 1
ATOM 10724 O O . ARG B 1 598 ? -23.562 44.156 12.773 1 91.56 598 ARG B O 1
ATOM 10731 N N . SER B 1 599 ? -24.812 43 14.203 1 93.44 599 SER B N 1
ATOM 10732 C CA . SER B 1 599 ? -24.141 43.625 15.352 1 93.44 599 SER B CA 1
ATOM 10733 C C . SER B 1 599 ? -22.688 43.188 15.422 1 93.44 599 SER B C 1
ATOM 10735 O O . SER B 1 599 ? -21.844 43.906 16 1 93.44 599 SER B O 1
ATOM 10737 N N . SER B 1 600 ? -22.344 42.062 14.852 1 93.62 600 SER B N 1
ATOM 10738 C CA . SER B 1 600 ? -20.984 41.531 14.875 1 93.62 600 SER B CA 1
ATOM 10739 C C . SER B 1 600 ? -20.219 41.906 13.609 1 93.62 600 SER B C 1
ATOM 10741 O O . SER B 1 600 ? -19.047 41.562 13.461 1 93.62 600 SER B O 1
ATOM 10743 N N . ALA B 1 601 ? -20.828 42.594 12.703 1 95.5 601 ALA B N 1
ATOM 10744 C CA . ALA B 1 601 ? -20.281 42.875 11.375 1 95.5 601 ALA B CA 1
ATOM 10745 C C . ALA B 1 601 ? -18.953 43.625 11.477 1 95.5 601 ALA B C 1
ATOM 10747 O O . ALA B 1 601 ? -18 43.281 10.758 1 95.5 601 ALA B O 1
ATOM 10748 N N . HIS B 1 602 ? -18.969 44.625 12.367 1 95.94 602 HIS B N 1
ATOM 10749 C CA . HIS B 1 602 ? -17.75 45.438 12.5 1 95.94 602 HIS B CA 1
ATOM 10750 C C . HIS B 1 602 ? -16.578 44.594 12.984 1 95.94 602 HIS B C 1
ATOM 10752 O O . HIS B 1 602 ? -15.477 44.688 12.445 1 95.94 602 HIS B O 1
ATOM 10758 N N . GLN B 1 603 ? -16.828 43.844 13.953 1 96.31 603 GLN B N 1
ATOM 10759 C CA . GLN B 1 603 ? -15.789 42.969 14.508 1 96.31 603 GLN B CA 1
ATOM 10760 C C . GLN B 1 603 ? -15.312 41.938 13.477 1 96.31 603 GLN B C 1
ATOM 10762 O O . GLN B 1 603 ? -14.109 41.719 13.328 1 96.31 603 GLN B O 1
ATOM 10767 N N . MET B 1 604 ? -16.234 41.281 12.781 1 97.25 604 MET B N 1
ATOM 10768 C CA . MET B 1 604 ? -15.891 40.281 11.773 1 97.25 604 MET B CA 1
ATOM 10769 C C . MET B 1 604 ? -15.078 40.906 10.648 1 97.25 604 MET B C 1
ATOM 10771 O O . MET B 1 604 ? -14.133 40.312 10.141 1 97.25 604 MET B O 1
ATOM 10775 N N . ARG B 1 605 ? -15.492 42.062 10.258 1 97 605 ARG B N 1
ATOM 10776 C CA . ARG B 1 605 ? -14.781 42.812 9.211 1 97 605 ARG B CA 1
ATOM 10777 C C . ARG B 1 605 ? -13.328 43.062 9.617 1 97 605 ARG B C 1
ATOM 10779 O O . ARG B 1 605 ? -12.414 42.875 8.797 1 97 605 ARG B O 1
ATOM 10786 N N . GLN B 1 606 ? -13.164 43.5 10.836 1 97.38 606 GLN B N 1
ATOM 10787 C CA . GLN B 1 606 ? -11.82 43.75 11.344 1 97.38 606 GLN B CA 1
ATOM 10788 C C . GLN B 1 606 ? -10.984 42.469 11.344 1 97.38 606 GLN B C 1
ATOM 10790 O O . GLN B 1 606 ? -9.82 42.5 10.938 1 97.38 606 GLN B O 1
ATOM 10795 N N . GLU B 1 607 ? -11.508 41.406 11.781 1 97.19 607 GLU B N 1
ATOM 10796 C CA . GLU B 1 607 ? -10.797 40.156 11.836 1 97.19 607 GLU B CA 1
ATOM 10797 C C . GLU B 1 607 ? -10.445 39.656 10.438 1 97.19 607 GLU B C 1
ATOM 10799 O O . GLU B 1 607 ? -9.383 39.062 10.227 1 97.19 607 GLU B O 1
ATOM 10804 N N . LEU B 1 608 ? -11.312 39.844 9.484 1 97.62 608 LEU B N 1
ATOM 10805 C CA . LEU B 1 608 ? -11.016 39.5 8.094 1 97.62 608 LEU B CA 1
ATOM 10806 C C . LEU B 1 608 ? -9.859 40.344 7.566 1 97.62 608 LEU B C 1
ATOM 10808 O O . LEU B 1 608 ? -8.992 39.844 6.852 1 97.62 608 LEU B O 1
ATOM 10812 N N . SER B 1 609 ? -9.891 41.625 7.945 1 97.56 609 SER B N 1
ATOM 10813 C CA . SER B 1 609 ? -8.828 42.531 7.52 1 97.56 609 SER B CA 1
ATOM 10814 C C . SER B 1 609 ? -7.48 42.094 8.102 1 97.56 609 SER B C 1
ATOM 10816 O O . SER B 1 609 ? -6.461 42.156 7.414 1 97.56 609 SER B O 1
ATOM 10818 N N . GLU B 1 610 ? -7.504 41.75 9.312 1 97.12 610 GLU B N 1
ATOM 10819 C CA . GLU B 1 610 ? -6.285 41.281 9.953 1 97.12 610 GLU B CA 1
ATOM 10820 C C . GLU B 1 610 ? -5.785 39.969 9.305 1 97.12 610 GLU B C 1
ATOM 10822 O O . GLU B 1 610 ? -4.578 39.781 9.18 1 97.12 610 GLU B O 1
ATOM 10827 N N . SER B 1 611 ? -6.699 39.094 8.961 1 96.94 611 SER B N 1
ATOM 10828 C CA . SER B 1 611 ? -6.332 37.875 8.266 1 96.94 611 SER B CA 1
ATOM 10829 C C . SER B 1 611 ? -5.711 38.188 6.906 1 96.94 611 SER B C 1
ATOM 10831 O O . SER B 1 611 ? -4.695 37.562 6.539 1 96.94 611 SER B O 1
ATOM 10833 N N . SER B 1 612 ? -6.336 39.062 6.203 1 96.69 612 SER B N 1
ATOM 10834 C CA . SER B 1 612 ? -5.785 39.5 4.918 1 96.69 612 SER B CA 1
ATOM 10835 C C . SER B 1 612 ? -4.359 40 5.07 1 96.69 612 SER B C 1
ATOM 10837 O O . SER B 1 612 ? -3.482 39.656 4.273 1 96.69 612 SER B O 1
ATOM 10839 N N . ALA B 1 613 ? -4.164 40.781 6.07 1 96.25 613 ALA B N 1
ATOM 10840 C CA . ALA B 1 613 ? -2.84 41.344 6.328 1 96.25 613 ALA B CA 1
ATOM 10841 C C . ALA B 1 613 ? -1.827 40.25 6.641 1 96.25 613 ALA B C 1
ATOM 10843 O O . ALA B 1 613 ? -0.673 40.312 6.211 1 96.25 613 ALA B O 1
ATOM 10844 N N . ALA B 1 614 ? -2.23 39.312 7.387 1 95 614 ALA B N 1
ATOM 10845 C CA . ALA B 1 614 ? -1.348 38.219 7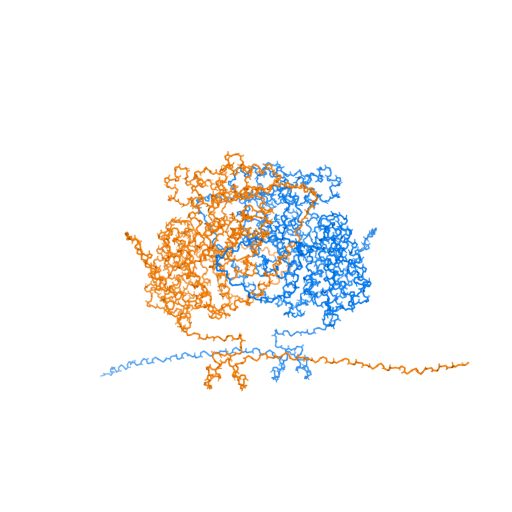.73 1 95 614 ALA B CA 1
ATOM 10846 C C . ALA B 1 614 ? -0.98 37.406 6.492 1 95 614 ALA B C 1
ATOM 10848 O O . ALA B 1 614 ? 0.176 37 6.32 1 95 614 ALA B O 1
ATOM 10849 N N . PHE B 1 615 ? -1.958 37.094 5.664 1 94.12 615 PHE B N 1
ATOM 10850 C CA . PHE B 1 615 ? -1.704 36.375 4.422 1 94.12 615 PHE B CA 1
ATOM 10851 C C . PHE B 1 615 ? -0.765 37.156 3.521 1 94.12 615 PHE B C 1
ATOM 10853 O O . PHE B 1 615 ? 0.111 36.594 2.871 1 94.12 615 PHE B O 1
ATOM 10860 N N . LEU B 1 616 ? -1.007 38.438 3.492 1 94.38 616 LEU B N 1
ATOM 10861 C CA . LEU B 1 616 ? -0.176 39.281 2.656 1 94.38 616 LEU B CA 1
ATOM 10862 C C . LEU B 1 616 ? 1.278 39.25 3.115 1 94.38 616 LEU B C 1
ATOM 10864 O O . LEU B 1 616 ? 2.193 39.219 2.291 1 94.38 616 LEU B O 1
ATOM 10868 N N . LYS B 1 617 ? 1.451 39.312 4.324 1 92.25 617 LYS B N 1
ATOM 10869 C CA . LYS B 1 617 ? 2.805 39.188 4.863 1 92.25 617 LYS B CA 1
ATOM 10870 C C . LYS B 1 617 ? 3.463 37.875 4.457 1 92.25 617 LYS B C 1
ATOM 10872 O O . LYS B 1 617 ? 4.641 37.844 4.098 1 92.25 617 LYS B O 1
ATOM 10877 N N . SER B 1 618 ? 2.748 36.812 4.602 1 90.81 618 SER B N 1
ATOM 10878 C CA . SER B 1 618 ? 3.264 35.5 4.191 1 90.81 618 SER B CA 1
ATOM 10879 C C . SER B 1 618 ? 3.58 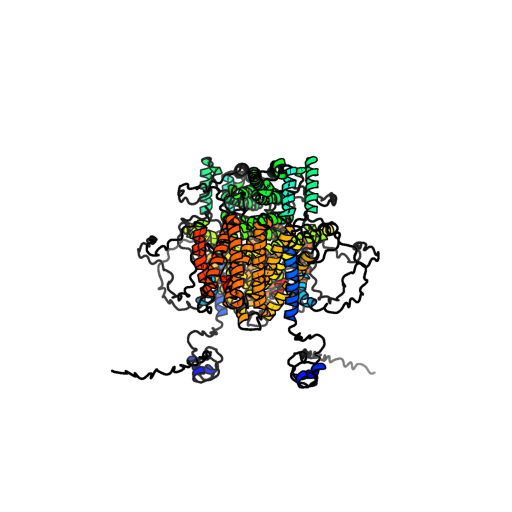35.5 2.699 1 90.81 618 SER B C 1
ATOM 10881 O O . SER B 1 618 ? 4.602 34.938 2.285 1 90.81 618 SER B O 1
ATOM 10883 N N . TYR B 1 619 ? 2.732 36.062 1.953 1 89.81 619 TYR B N 1
ATOM 10884 C CA . TYR B 1 619 ? 2.945 36.156 0.514 1 89.81 619 TYR B CA 1
ATOM 10885 C C . TYR B 1 619 ? 4.234 36.906 0.203 1 89.81 619 TYR B C 1
ATOM 10887 O O . TYR B 1 619 ? 5.012 36.5 -0.656 1 89.81 619 TYR B O 1
ATOM 10895 N N . GLN B 1 620 ? 4.473 37.906 0.894 1 88.88 620 GLN B N 1
ATOM 10896 C CA . GLN B 1 620 ? 5.617 38.781 0.657 1 88.88 620 GLN B CA 1
ATOM 10897 C C . GLN B 1 620 ? 6.918 38.125 1.104 1 88.88 620 GLN B C 1
ATOM 10899 O O . GLN B 1 620 ? 8 38.5 0.668 1 88.88 620 GLN B O 1
ATOM 10904 N N . SER B 1 621 ? 6.801 37.156 1.972 1 83.69 621 SER B N 1
ATOM 10905 C CA . SER B 1 621 ? 7.996 36.438 2.393 1 83.69 621 SER B CA 1
ATOM 10906 C C . SER B 1 621 ? 8.57 35.594 1.249 1 83.69 621 SER B C 1
ATOM 10908 O O . SER B 1 621 ? 9.719 35.156 1.32 1 83.69 621 SER B O 1
ATOM 10910 N N . ASN B 1 622 ? 7.879 35.281 0.221 1 77.88 622 ASN B N 1
ATOM 10911 C CA . ASN B 1 622 ? 8.273 34.594 -0.995 1 77.88 622 ASN B CA 1
ATOM 10912 C C . ASN B 1 622 ? 8.688 33.125 -0.702 1 77.88 622 ASN B C 1
ATOM 10914 O O . ASN B 1 622 ? 9.5 32.562 -1.424 1 77.88 622 ASN B O 1
ATOM 10918 N N . PHE B 1 623 ? 8.188 32.719 0.442 1 78.31 623 PHE B N 1
ATOM 10919 C CA . PHE B 1 623 ? 8.422 31.297 0.673 1 78.31 623 PHE B CA 1
ATOM 10920 C C . PHE B 1 623 ? 7.633 30.453 -0.319 1 78.31 623 PHE B C 1
ATOM 10922 O O . PHE B 1 623 ? 6.41 30.562 -0.41 1 78.31 623 PHE B O 1
ATOM 10929 N N . PRO B 1 624 ? 8.227 29.625 -0.995 1 71.19 624 PRO B N 1
ATOM 10930 C CA . PRO B 1 624 ? 7.598 28.953 -2.141 1 71.19 624 PRO B CA 1
ATOM 10931 C C . PRO B 1 624 ? 6.359 28.156 -1.75 1 71.19 624 PRO B C 1
ATOM 10933 O O . PRO B 1 624 ? 5.375 28.125 -2.494 1 71.19 624 PRO B O 1
ATOM 10936 N N . LEU B 1 625 ? 6.312 27.609 -0.65 1 70.88 625 LEU B N 1
ATOM 10937 C CA . LEU B 1 625 ? 5.199 26.75 -0.253 1 70.88 625 LEU B CA 1
ATOM 10938 C C . LEU B 1 625 ? 3.973 27.594 0.106 1 70.88 625 LEU B C 1
ATOM 10940 O O . LEU B 1 625 ? 2.85 27.078 0.116 1 70.88 625 LEU B O 1
ATOM 10944 N N . HIS B 1 626 ? 4.254 28.875 0.37 1 78.88 626 HIS B N 1
ATOM 10945 C CA . HIS B 1 626 ? 3.166 29.672 0.916 1 78.88 626 HIS B CA 1
ATOM 10946 C C . HIS B 1 626 ? 2.613 30.641 -0.132 1 78.88 626 HIS B C 1
ATOM 10948 O O . HIS B 1 626 ? 1.521 31.188 0.036 1 78.88 626 HIS B O 1
ATOM 10954 N N . ILE B 1 627 ? 3.334 30.797 -1.192 1 79.62 627 ILE B N 1
ATOM 10955 C CA . ILE B 1 627 ? 3.057 31.891 -2.109 1 79.62 627 ILE B CA 1
ATOM 10956 C C . ILE B 1 627 ? 1.639 31.766 -2.66 1 79.62 627 ILE B C 1
ATOM 10958 O O . ILE B 1 627 ? 0.847 32.719 -2.59 1 79.62 627 ILE B O 1
ATOM 10962 N N . HIS B 1 628 ? 1.257 30.641 -3.104 1 76.81 628 HIS B N 1
ATOM 10963 C CA . HIS B 1 628 ? -0.028 30.469 -3.771 1 76.81 628 HIS B CA 1
ATOM 10964 C C . HIS B 1 628 ? -1.18 30.516 -2.773 1 76.81 628 HIS B C 1
ATOM 10966 O O . HIS B 1 628 ? -2.189 31.172 -3.006 1 76.81 628 HIS B O 1
ATOM 10972 N N . VAL B 1 629 ? -1 29.844 -1.713 1 81.94 629 VAL B N 1
ATOM 10973 C CA . VAL B 1 629 ? -2.088 29.734 -0.748 1 81.94 629 VAL B CA 1
ATOM 10974 C C . VAL B 1 629 ? -2.281 31.062 -0.025 1 81.94 629 VAL B C 1
ATOM 10976 O O . VAL B 1 629 ? -3.406 31.438 0.317 1 81.94 629 VAL B O 1
ATOM 10979 N N . SER B 1 630 ? -1.233 31.766 0.203 1 88.12 630 SER B N 1
ATOM 10980 C CA . SER B 1 630 ? -1.33 33.094 0.832 1 88.12 630 SER B CA 1
ATOM 10981 C C . SER B 1 630 ? -2.025 34.094 -0.083 1 88.12 630 SER B C 1
ATOM 10983 O O . SER B 1 630 ? -2.836 34.906 0.374 1 88.12 630 SER B O 1
ATOM 10985 N N . ALA B 1 631 ? -1.674 33.969 -1.351 1 88.25 631 ALA B N 1
ATOM 10986 C CA . ALA B 1 631 ? -2.344 34.844 -2.309 1 88.25 631 ALA B CA 1
ATOM 10987 C C . ALA B 1 631 ? -3.848 34.594 -2.328 1 88.25 631 ALA B C 1
ATOM 10989 O O . ALA B 1 631 ? -4.645 35.531 -2.332 1 88.25 631 ALA B O 1
ATOM 10990 N N . LYS B 1 632 ? -4.195 33.375 -2.377 1 86.81 632 LYS B N 1
ATOM 10991 C CA . LYS B 1 632 ? -5.605 33 -2.33 1 86.81 632 LYS B CA 1
ATOM 10992 C C . LYS B 1 632 ? -6.277 33.531 -1.075 1 86.81 632 LYS B C 1
ATOM 10994 O O . LYS B 1 632 ? -7.387 34.062 -1.143 1 86.81 632 LYS B O 1
ATOM 10999 N N . GLY B 1 633 ? -5.602 33.406 0.071 1 90.5 633 GLY B N 1
ATOM 11000 C CA . GLY B 1 633 ? -6.133 33.906 1.33 1 90.5 633 GLY B CA 1
ATOM 11001 C C . GLY B 1 633 ? -6.379 35.406 1.327 1 90.5 633 GLY B C 1
ATOM 11002 O O . GLY B 1 633 ? -7.422 35.875 1.797 1 90.5 633 GLY B O 1
ATOM 11003 N N . VAL B 1 634 ? -5.477 36.125 0.737 1 94.25 634 VAL B N 1
ATOM 11004 C CA . VAL B 1 634 ? -5.613 37.594 0.648 1 94.25 634 VAL B CA 1
ATOM 11005 C C . VAL B 1 634 ? -6.852 37.938 -0.172 1 94.25 634 VAL B C 1
ATOM 11007 O O . VAL B 1 634 ? -7.684 38.75 0.263 1 94.25 634 VAL B O 1
ATOM 11010 N N . CYS B 1 635 ? -6.926 37.281 -1.3 1 93.12 635 CYS B N 1
ATOM 11011 C CA . CYS B 1 635 ? -7.973 37.625 -2.252 1 93.12 635 CYS B CA 1
ATOM 11012 C C . CYS B 1 635 ? -9.352 37.25 -1.717 1 93.12 635 CYS B C 1
ATOM 11014 O O . CYS B 1 635 ? -10.297 38.031 -1.827 1 93.12 635 CYS B O 1
ATOM 11016 N N . ILE B 1 636 ? -9.461 36.125 -1.15 1 92.5 636 ILE B N 1
ATOM 11017 C CA . ILE B 1 636 ? -10.734 35.688 -0.597 1 92.5 636 ILE B CA 1
ATOM 11018 C C . ILE B 1 636 ? -11.164 36.594 0.545 1 92.5 636 ILE B C 1
ATOM 11020 O O . ILE B 1 636 ? -12.32 37.031 0.612 1 92.5 636 ILE B O 1
ATOM 11024 N N . ALA B 1 637 ? -10.25 36.906 1.438 1 95.56 637 ALA B N 1
ATOM 11025 C CA . ALA B 1 637 ? -10.555 37.781 2.568 1 95.56 637 ALA B CA 1
ATOM 11026 C C . ALA B 1 637 ? -11.016 39.156 2.09 1 95.56 637 ALA B C 1
ATOM 11028 O O . ALA B 1 637 ? -12 39.688 2.598 1 95.56 637 ALA B O 1
ATOM 11029 N N . ASN B 1 638 ? -10.375 39.656 1.135 1 96.12 638 ASN B N 1
ATOM 11030 C CA . ASN B 1 638 ? -10.711 41 0.624 1 96.12 638 ASN B CA 1
ATOM 11031 C C . ASN B 1 638 ? -12.094 41 -0.027 1 96.12 638 ASN B C 1
ATOM 11033 O O . ASN B 1 638 ? -12.844 41.969 0.13 1 96.12 638 ASN B O 1
ATOM 11037 N N . GLU B 1 639 ? -12.352 39.969 -0.801 1 94.75 639 GLU B N 1
ATOM 11038 C CA . GLU B 1 639 ? -13.672 39.906 -1.423 1 94.75 639 GLU B CA 1
ATOM 11039 C C . GLU B 1 639 ? -14.773 39.75 -0.373 1 94.75 639 GLU B C 1
ATOM 11041 O O . GLU B 1 639 ? -15.867 40.312 -0.541 1 94.75 639 GLU B O 1
ATOM 11046 N N . MET B 1 640 ? -14.484 39.062 0.63 1 95.75 640 MET B N 1
ATOM 11047 C CA . MET B 1 640 ? -15.469 38.906 1.696 1 95.75 640 MET B CA 1
ATOM 11048 C C . MET B 1 640 ? -15.703 40.219 2.426 1 95.75 640 MET B C 1
ATOM 11050 O O . MET B 1 640 ? -16.828 40.531 2.834 1 95.75 640 MET B O 1
ATOM 11054 N N . ILE B 1 641 ? -14.703 41 2.609 1 97.31 641 ILE B N 1
ATOM 11055 C CA . ILE B 1 641 ? -14.82 42.312 3.232 1 97.31 641 ILE B CA 1
ATOM 11056 C C . ILE B 1 641 ? -15.742 43.188 2.396 1 97.31 641 ILE B C 1
ATOM 11058 O O . ILE B 1 641 ? -16.594 43.906 2.939 1 97.31 641 ILE B O 1
ATOM 11062 N N . LYS B 1 642 ? -15.617 43.062 1.102 1 96.31 642 LYS B N 1
ATOM 11063 C CA . LYS B 1 642 ? -16.484 43.844 0.213 1 96.31 642 LYS B CA 1
ATOM 11064 C C . LYS B 1 642 ? -17.938 43.438 0.396 1 96.31 642 LYS B C 1
ATOM 11066 O O . LYS B 1 642 ? -18.828 44.312 0.34 1 96.31 642 LYS B O 1
ATOM 11071 N N . VAL B 1 643 ? -18.125 42.188 0.56 1 94.94 643 VAL B N 1
ATOM 11072 C CA . VAL B 1 643 ? -19.484 41.688 0.729 1 94.94 643 VAL B CA 1
ATOM 11073 C C . VAL B 1 643 ? -20.062 42.219 2.033 1 94.94 643 VAL B C 1
ATOM 11075 O O . VAL B 1 643 ? -21.25 42.562 2.098 1 94.94 643 VAL B O 1
ATOM 11078 N N . ILE B 1 644 ? -19.266 42.281 3.084 1 95.75 644 ILE B N 1
ATOM 11079 C CA . ILE B 1 644 ? -19.75 42.812 4.359 1 95.75 644 ILE B CA 1
ATOM 11080 C C . ILE B 1 644 ? -20.047 44.312 4.223 1 95.75 644 ILE B C 1
ATOM 11082 O O . ILE B 1 644 ? -21.031 44.781 4.773 1 95.75 644 ILE B O 1
ATOM 11086 N N . ASP B 1 645 ? -19.25 45 3.525 1 95.75 645 ASP B N 1
ATOM 11087 C CA . ASP B 1 645 ? -19.406 46.438 3.342 1 95.75 645 ASP B CA 1
ATOM 11088 C C . ASP B 1 645 ? -20.641 46.75 2.482 1 95.75 645 ASP B C 1
ATOM 11090 O O . ASP B 1 645 ? -21.266 47.812 2.66 1 95.75 645 ASP B O 1
ATOM 11094 N N . ASN B 1 646 ? -20.859 45.844 1.479 1 93.19 646 ASN B N 1
ATOM 11095 C CA . ASN B 1 646 ? -22.031 45.938 0.615 1 93.19 646 ASN B CA 1
ATOM 11096 C C . ASN B 1 646 ? -22.844 44.656 0.616 1 93.19 646 ASN B C 1
ATOM 11098 O O . ASN B 1 646 ? -22.859 43.938 -0.372 1 93.19 646 ASN B O 1
ATOM 11102 N N . PRO B 1 647 ? -23.562 44.531 1.691 1 91.19 647 PRO B N 1
ATOM 11103 C CA . PRO B 1 647 ? -24.281 43.25 1.809 1 91.19 647 PRO B CA 1
ATOM 11104 C C . PRO B 1 647 ? -25.359 43.094 0.749 1 91.19 647 PRO B C 1
ATOM 11106 O O . PRO B 1 647 ? -26.031 44.062 0.389 1 91.19 647 PRO B O 1
ATOM 11109 N N . PRO B 1 648 ? -25.453 41.875 0.261 1 86.06 648 PRO B N 1
ATOM 11110 C CA . PRO B 1 648 ? -26.547 41.656 -0.681 1 86.06 648 PRO B CA 1
ATOM 11111 C C . PRO B 1 648 ? -27.922 41.844 -0.044 1 86.06 648 PRO B C 1
ATOM 11113 O O . PRO B 1 648 ? -28.047 41.75 1.18 1 86.06 648 PRO B O 1
ATOM 11116 N N . ALA B 1 649 ? -28.922 42.125 -0.979 1 76.94 649 ALA B N 1
ATOM 11117 C CA . ALA B 1 649 ? -30.297 42.375 -0.533 1 76.94 649 ALA B CA 1
ATOM 11118 C C . ALA B 1 649 ? -30.906 41.156 0.116 1 76.94 649 ALA B C 1
ATOM 11120 O O . ALA B 1 649 ? -31.672 41.25 1.069 1 76.94 649 ALA B O 1
ATOM 11121 N N . SER B 1 650 ? -30.609 39.938 -0.527 1 78.81 650 SER B N 1
ATOM 11122 C CA . SER B 1 650 ? -31.047 38.688 0.047 1 78.81 650 SER B CA 1
ATOM 11123 C C . SER B 1 650 ? -29.906 37.688 0.15 1 78.81 650 SER B C 1
ATOM 11125 O O . SER B 1 650 ? -29.016 37.656 -0.711 1 78.81 650 SER B O 1
ATOM 11127 N N . PHE B 1 651 ? -29.812 37.156 1.344 1 74.81 651 PHE B N 1
ATOM 11128 C CA . PHE B 1 651 ? -28.734 36.156 1.458 1 74.81 651 PHE B CA 1
ATOM 11129 C C . PHE B 1 651 ? -29.297 34.781 1.7 1 74.81 651 PHE B C 1
ATOM 11131 O O . PHE B 1 651 ? -28.672 33.969 2.391 1 74.81 651 PHE B O 1
ATOM 11138 N N . ASP B 1 652 ? -30.516 34.562 1.042 1 71.56 652 ASP B N 1
ATOM 11139 C CA . ASP B 1 652 ? -31.125 33.25 1.123 1 71.56 652 ASP B CA 1
ATOM 11140 C C . ASP B 1 652 ? -30.312 32.188 0.365 1 71.56 652 ASP B C 1
ATOM 11142 O O . ASP B 1 652 ? -30.297 31.016 0.726 1 71.56 652 ASP B O 1
ATOM 11146 N N . ASN B 1 653 ? -29.641 32.719 -0.632 1 79.88 653 ASN B N 1
ATOM 11147 C CA . ASN B 1 653 ? -28.812 31.781 -1.404 1 79.88 653 ASN B CA 1
ATOM 11148 C C . ASN B 1 653 ? -27.328 31.953 -1.084 1 79.88 653 ASN B C 1
ATOM 11150 O O . ASN B 1 653 ? -26.594 32.562 -1.852 1 79.88 653 ASN B O 1
ATOM 11154 N N . ILE B 1 654 ? -26.875 31.391 -0.089 1 81.75 654 ILE B N 1
ATOM 11155 C CA . ILE B 1 654 ? -25.5 31.484 0.423 1 81.75 654 ILE B CA 1
ATOM 11156 C C . ILE B 1 654 ? -24.531 30.938 -0.612 1 81.75 654 ILE B C 1
ATOM 11158 O O . ILE B 1 654 ? -23.422 31.438 -0.758 1 81.75 654 ILE B O 1
ATOM 11162 N N . GLU B 1 655 ? -24.922 29.891 -1.345 1 77.5 655 GLU B N 1
ATOM 11163 C CA . GLU B 1 655 ? -24.078 29.266 -2.355 1 77.5 655 GLU B CA 1
ATOM 11164 C C . GLU B 1 655 ? -23.672 30.266 -3.428 1 77.5 655 GLU B C 1
ATOM 11166 O O . GLU B 1 655 ? -22.516 30.312 -3.836 1 77.5 655 GLU B O 1
ATOM 11171 N N . GLU B 1 656 ? -24.594 31.016 -3.812 1 78.56 656 GLU B N 1
ATOM 11172 C CA . GLU B 1 656 ? -24.328 32 -4.855 1 78.56 656 GLU B CA 1
ATOM 11173 C C . GLU B 1 656 ? -23.375 33.094 -4.363 1 78.56 656 GLU B C 1
ATOM 11175 O O . GLU B 1 656 ? -22.5 33.531 -5.109 1 78.56 656 GLU B O 1
ATOM 11180 N N . ILE B 1 657 ? -23.547 33.531 -3.137 1 84.25 657 ILE B N 1
ATOM 11181 C CA . ILE B 1 657 ? -22.688 34.531 -2.549 1 84.25 657 ILE B CA 1
ATOM 11182 C C . ILE B 1 657 ? -21.25 34.031 -2.496 1 84.25 657 ILE B C 1
ATOM 11184 O O . ILE B 1 657 ? -20.312 34.719 -2.916 1 84.25 657 ILE B O 1
ATOM 11188 N N . LEU B 1 658 ? -21.078 32.844 -2.012 1 83.44 658 LEU B N 1
ATOM 11189 C CA . LEU B 1 658 ? -19.75 32.281 -1.845 1 83.44 658 LEU B CA 1
ATOM 11190 C C . LEU B 1 658 ? -19.109 31.969 -3.197 1 83.44 658 LEU B C 1
ATOM 11192 O O . LEU B 1 658 ? -17.891 32.094 -3.359 1 83.44 658 LEU B O 1
ATOM 11196 N N . GLN B 1 659 ? -19.906 31.547 -4.121 1 78.94 659 GLN B N 1
ATOM 11197 C CA . GLN B 1 659 ? -19.391 31.312 -5.473 1 78.94 659 GLN B CA 1
ATOM 11198 C C . GLN B 1 659 ? -18.906 32.625 -6.098 1 78.94 659 GLN B C 1
ATOM 11200 O O . GLN B 1 659 ? -17.891 32.625 -6.797 1 78.94 659 GLN B O 1
ATOM 11205 N N . ASP B 1 660 ? -19.734 33.625 -5.875 1 81.62 660 ASP B N 1
ATOM 11206 C CA . ASP B 1 660 ? -19.344 34.938 -6.387 1 81.62 660 ASP B CA 1
ATOM 11207 C C . ASP B 1 660 ? -18.031 35.406 -5.766 1 81.62 660 ASP B C 1
ATOM 11209 O O . ASP B 1 660 ? -17.156 35.938 -6.461 1 81.62 660 ASP B O 1
ATOM 11213 N N . VAL B 1 661 ? -17.906 35.219 -4.516 1 87.31 661 VAL B N 1
ATOM 11214 C CA . VAL B 1 661 ? -16.672 35.562 -3.809 1 87.31 661 VAL B CA 1
ATOM 11215 C C . VAL B 1 661 ? -15.5 34.781 -4.402 1 87.31 661 VAL B C 1
ATOM 11217 O O . VAL B 1 661 ? -14.43 35.375 -4.648 1 87.31 661 VAL B O 1
ATOM 11220 N N . ASN B 1 662 ? -15.656 33.531 -4.617 1 82.88 662 ASN B N 1
ATOM 11221 C CA . ASN B 1 662 ? -14.602 32.656 -5.148 1 82.88 662 ASN B CA 1
ATOM 11222 C C . ASN B 1 662 ? -14.195 33.094 -6.555 1 82.88 662 ASN B C 1
ATOM 11224 O O . ASN B 1 662 ? -13.008 33.094 -6.883 1 82.88 662 ASN B O 1
ATOM 11228 N N . THR B 1 663 ? -15.172 33.344 -7.344 1 81.62 663 THR B N 1
ATOM 11229 C CA . THR B 1 663 ? -14.906 33.719 -8.727 1 81.62 663 THR B CA 1
ATOM 11230 C C . THR B 1 663 ? -14.117 35.031 -8.773 1 81.62 663 THR B C 1
ATOM 11232 O O . THR B 1 663 ? -13.109 35.125 -9.484 1 81.62 663 THR B O 1
ATOM 11235 N N . LYS B 1 664 ? -14.562 35.938 -8.047 1 87.81 664 LYS B N 1
ATOM 11236 C CA . LYS B 1 664 ? -13.891 37.25 -8.016 1 87.81 664 LYS B CA 1
ATOM 11237 C C . LYS B 1 664 ? -12.5 37.125 -7.395 1 87.81 664 LYS B C 1
ATOM 11239 O O . LYS B 1 664 ? -11.562 37.781 -7.844 1 87.81 664 LYS B O 1
ATOM 11244 N N . ALA B 1 665 ? -12.414 36.375 -6.352 1 88.38 665 ALA B N 1
ATOM 11245 C CA . ALA B 1 665 ? -11.117 36.156 -5.711 1 88.38 665 ALA B CA 1
ATOM 11246 C C . ALA B 1 665 ? -10.125 35.5 -6.676 1 88.38 665 ALA B C 1
ATOM 11248 O O . ALA B 1 665 ? -8.938 35.844 -6.66 1 88.38 665 ALA B O 1
ATOM 11249 N N . LYS B 1 666 ? -10.562 34.594 -7.465 1 83.56 666 LYS B N 1
ATOM 11250 C CA . LYS B 1 666 ? -9.703 33.906 -8.43 1 83.56 666 LYS B CA 1
ATOM 11251 C C . LYS B 1 666 ? -9.156 34.906 -9.461 1 83.56 666 LYS B C 1
ATOM 11253 O O . LYS B 1 666 ? -8 34.781 -9.883 1 83.56 666 LYS B O 1
ATOM 11258 N N . GLU B 1 667 ? -9.938 35.781 -9.883 1 83.69 667 GLU B N 1
ATOM 11259 C CA . GLU B 1 667 ? -9.508 36.812 -10.828 1 83.69 667 GLU B CA 1
ATOM 11260 C C . GLU B 1 667 ? -8.391 37.656 -10.242 1 83.69 667 GLU B C 1
ATOM 11262 O O . GLU B 1 667 ? -7.371 37.906 -10.891 1 83.69 667 GLU B O 1
ATOM 11267 N N . THR B 1 668 ? -8.617 38.031 -9.07 1 88.94 668 THR B N 1
ATOM 11268 C CA . THR B 1 668 ? -7.629 38.875 -8.414 1 88.94 668 THR B CA 1
ATOM 11269 C C . THR B 1 668 ? -6.367 38.094 -8.094 1 88.94 668 THR B C 1
ATOM 11271 O O . THR B 1 668 ? -5.262 38.625 -8.109 1 88.94 668 THR B O 1
ATOM 11274 N N . GLU B 1 669 ? -6.523 36.906 -7.707 1 87.12 669 GLU B N 1
ATOM 11275 C CA . GLU B 1 669 ? -5.398 36.031 -7.422 1 87.12 669 GLU B CA 1
ATOM 11276 C C . GLU B 1 669 ? -4.488 35.875 -8.641 1 87.12 669 GLU B C 1
ATOM 11278 O O . GLU B 1 669 ? -3.262 35.906 -8.516 1 87.12 669 GLU B O 1
ATOM 11283 N N . ASN B 1 670 ? -5.094 35.719 -9.773 1 82.06 670 ASN B N 1
ATOM 11284 C CA . ASN B 1 670 ? -4.328 35.594 -11.008 1 82.06 670 ASN B CA 1
ATOM 11285 C C . ASN B 1 670 ? -3.498 36.844 -11.281 1 82.06 670 ASN B C 1
ATOM 11287 O O . ASN B 1 670 ? -2.357 36.75 -11.734 1 82.06 670 ASN B O 1
ATOM 11291 N N . VAL B 1 671 ? -4.051 37.906 -10.977 1 86.19 671 VAL B N 1
ATOM 11292 C CA . VAL B 1 671 ? -3.34 39.156 -11.141 1 86.19 671 VAL B CA 1
ATOM 11293 C C . VAL B 1 671 ? -2.172 39.219 -10.164 1 86.19 671 VAL B C 1
ATOM 11295 O O . VAL B 1 671 ? -1.06 39.625 -10.531 1 86.19 671 VAL B O 1
ATOM 11298 N N . MET B 1 672 ? -2.418 38.812 -8.969 1 88.06 672 MET B N 1
ATOM 11299 C CA . MET B 1 672 ? -1.398 38.875 -7.922 1 88.06 672 MET B CA 1
ATOM 11300 C C . MET B 1 672 ? -0.237 37.938 -8.258 1 88.06 672 MET B C 1
ATOM 11302 O O . MET B 1 672 ? 0.918 38.25 -7.961 1 88.06 672 MET B O 1
ATOM 11306 N N . LEU B 1 673 ? -0.545 36.781 -8.836 1 86.06 673 LEU B N 1
ATOM 11307 C CA . LEU B 1 673 ? 0.466 35.781 -9.148 1 86.06 673 LEU B CA 1
ATOM 11308 C C . LEU B 1 673 ? 1.067 36.031 -10.531 1 86.06 673 LEU B C 1
ATOM 11310 O O . LEU B 1 673 ? 1.966 35.312 -10.961 1 86.06 673 LEU B O 1
ATOM 11314 N N . GLY B 1 674 ? 0.716 37.031 -11.203 1 76 674 GLY B N 1
ATOM 11315 C CA . GLY B 1 674 ? 1.244 37.375 -12.508 1 76 674 GLY B CA 1
ATOM 11316 C C . GLY B 1 674 ? 0.796 36.406 -13.602 1 76 674 GLY B C 1
ATOM 11317 O O . GLY B 1 674 ? 1.514 36.219 -14.586 1 76 674 GLY B O 1
ATOM 11318 N N . ARG B 1 675 ? -0.108 35.562 -13.406 1 62.19 675 ARG B N 1
ATOM 11319 C CA . ARG B 1 675 ? -0.603 34.625 -14.422 1 62.19 675 ARG B CA 1
ATOM 11320 C C . ARG B 1 675 ? -1.54 35.344 -15.398 1 62.19 675 ARG B C 1
ATOM 11322 O O . ARG B 1 675 ? -2.291 36.25 -15 1 62.19 675 ARG B O 1
ATOM 11329 N N . PRO B 1 676 ? -1.198 35.281 -16.719 1 54.44 676 PRO B N 1
ATOM 11330 C CA . PRO B 1 676 ? -2.119 35.938 -17.656 1 54.44 676 PRO B CA 1
ATOM 11331 C C . PRO B 1 676 ? -3.576 35.562 -17.406 1 54.44 676 PRO B C 1
ATOM 11333 O O . PRO B 1 676 ? -3.869 34.406 -17.094 1 54.44 676 PRO B O 1
ATOM 11336 N N . VAL B 1 677 ? -4.395 36.438 -17.109 1 48.44 677 VAL B N 1
ATOM 11337 C CA . VAL B 1 677 ? -5.832 36.188 -17.016 1 48.44 677 VAL B CA 1
ATOM 11338 C C . VAL B 1 677 ? -6.305 35.375 -18.219 1 48.44 677 VAL B C 1
ATOM 11340 O O . VAL B 1 677 ? -6 35.688 -19.359 1 48.44 677 VAL B O 1
ATOM 11343 N N . PRO B 1 678 ? -6.668 34.156 -18.078 1 41.38 678 PRO B N 1
ATOM 11344 C CA . PRO B 1 678 ? -7.18 33.531 -19.312 1 41.38 678 PRO B CA 1
ATOM 11345 C C . PRO B 1 678 ? -8.078 34.469 -20.125 1 41.38 678 PRO B C 1
ATOM 11347 O O . PRO B 1 678 ? -9.016 35.062 -19.578 1 41.38 678 PRO B O 1
ATOM 11350 N N . GLN B 1 679 ? -7.641 35.219 -21.109 1 33.66 679 GLN B N 1
ATOM 11351 C CA . GLN B 1 679 ? -8.578 35.844 -22.016 1 33.66 679 GLN B CA 1
ATOM 11352 C C . GLN B 1 679 ? -9.797 34.969 -22.266 1 33.66 679 GLN B C 1
ATOM 11354 O O . GLN B 1 679 ? -9.672 33.75 -22.375 1 33.66 679 GLN B O 1
ATOM 11359 N N . GLN B 1 680 ? -10.906 35.562 -22 1 33.47 680 GLN B N 1
ATOM 11360 C CA . GLN B 1 680 ? -12.102 34.906 -22.531 1 33.47 680 GLN B CA 1
ATOM 11361 C C . GLN B 1 680 ? -11.867 34.375 -23.938 1 33.47 680 GLN B C 1
ATOM 11363 O O . GLN B 1 680 ? -11.695 35.156 -24.875 1 33.47 680 GLN B O 1
ATOM 11368 N N . VAL B 1 681 ? -11.141 33.469 -24.172 1 30.75 681 VAL B N 1
ATOM 11369 C CA . VAL B 1 681 ? -11.211 32.906 -25.516 1 30.75 681 VAL B CA 1
ATOM 11370 C C . VAL B 1 681 ? -12.672 32.781 -25.953 1 30.75 681 VAL B C 1
ATOM 11372 O O . VAL B 1 681 ? -13.477 32.156 -25.266 1 30.75 681 VAL B O 1
ATOM 11375 N N . ASP B 1 682 ? -13.117 33.75 -26.688 1 26.53 682 ASP B N 1
ATOM 11376 C CA . ASP B 1 682 ? -14.297 33.531 -27.531 1 26.53 682 ASP B CA 1
ATOM 11377 C C . ASP B 1 682 ? -14.273 32.156 -28.188 1 26.53 682 ASP B C 1
ATOM 11379 O O . ASP B 1 682 ? -13.289 31.781 -28.828 1 26.53 682 ASP B O 1
ATOM 11383 N N . ALA B 1 683 ? -15.039 31.297 -27.766 1 31.27 683 ALA B N 1
ATOM 11384 C CA . ALA B 1 683 ? -15.266 29.938 -28.266 1 31.27 683 ALA B CA 1
ATOM 11385 C C . ALA B 1 683 ? -15.227 29.891 -29.781 1 31.27 683 ALA B C 1
ATOM 11387 O O . ALA B 1 683 ? -15.461 28.844 -30.391 1 31.27 683 ALA B O 1
ATOM 11388 N N . SER B 1 684 ? -15.25 31.062 -30.438 1 28.58 684 SER B N 1
ATOM 11389 C CA . SER B 1 684 ? -15.406 30.938 -31.891 1 28.58 684 SER B CA 1
ATOM 11390 C C . SER B 1 684 ? -14.156 30.359 -32.531 1 28.58 684 SER B C 1
ATOM 11392 O O . SER B 1 684 ? -14.25 29.578 -33.5 1 28.58 684 SER B O 1
ATOM 11394 N N . ASP B 1 685 ? -12.984 30.953 -32.531 1 27.05 685 ASP B N 1
ATOM 11395 C CA . ASP B 1 685 ? -11.969 30.672 -33.531 1 27.05 685 ASP B CA 1
ATOM 11396 C C . ASP B 1 685 ? -11.141 29.453 -33.156 1 27.05 685 ASP B C 1
ATOM 11398 O O . ASP B 1 685 ? -10.031 29.266 -33.656 1 27.05 685 ASP B O 1
ATOM 11402 N N . THR B 1 686 ? -11.25 28.922 -32.094 1 27.59 686 THR B N 1
ATOM 11403 C CA . THR B 1 686 ? -10.367 27.766 -32 1 27.59 686 THR B CA 1
ATOM 11404 C C . THR B 1 686 ? -10.727 26.719 -33.062 1 27.59 686 THR B C 1
ATOM 11406 O O . THR B 1 686 ? -11.75 26.047 -32.938 1 27.59 686 THR B O 1
ATOM 11409 N N . GLY B 1 687 ? -10.336 27.016 -34.344 1 24.31 687 GLY B N 1
ATOM 11410 C CA . GLY B 1 687 ? -10.242 26.078 -35.438 1 24.31 687 GLY B CA 1
ATOM 11411 C C . GLY B 1 687 ? -9.594 24.75 -35.031 1 24.31 687 GLY B C 1
ATOM 11412 O O . GLY B 1 687 ? -8.383 24.578 -35.188 1 24.31 687 GLY B O 1
ATOM 11413 N N . ILE B 1 688 ? -9.805 24.312 -34.062 1 25.66 688 ILE B N 1
ATOM 11414 C CA . ILE B 1 688 ? -9.383 22.922 -33.906 1 25.66 688 ILE B CA 1
ATOM 11415 C C . ILE B 1 688 ? -9.773 22.125 -35.156 1 25.66 688 ILE B C 1
ATOM 11417 O O . ILE B 1 688 ? -10.953 22.031 -35.5 1 25.66 688 ILE B O 1
ATOM 11421 N N . SER B 1 689 ? -8.836 22.219 -36.125 1 24.42 689 SER B N 1
ATOM 11422 C CA . SER B 1 689 ? -8.984 21.312 -37.25 1 24.42 689 SER B CA 1
ATOM 11423 C C . SER B 1 689 ? -9.586 19.984 -36.812 1 24.42 689 SER B C 1
ATOM 11425 O O . SER B 1 689 ? -9.141 19.375 -35.844 1 24.42 689 SER B O 1
ATOM 11427 N N . GLN B 1 690 ? -10.719 19.797 -37.188 1 23.25 690 GLN B N 1
ATOM 11428 C CA . GLN B 1 690 ? -11.516 18.594 -37.062 1 23.25 690 GLN B CA 1
ATOM 11429 C C . GLN B 1 690 ? -10.75 17.375 -37.562 1 23.25 690 GLN B C 1
ATOM 11431 O O . GLN B 1 690 ? -10.148 17.406 -38.625 1 23.25 690 GLN B O 1
ATOM 11436 N N . PRO B 1 691 ? -10.18 16.656 -36.75 1 24.53 691 PRO B N 1
ATOM 11437 C CA . PRO B 1 691 ? -9.555 15.531 -37.438 1 24.53 691 PRO B CA 1
ATOM 11438 C C . PRO B 1 691 ? -10.391 15.023 -38.625 1 24.53 691 PRO B C 1
ATOM 11440 O O . PRO B 1 691 ? -11.617 15.117 -38.594 1 24.53 691 PRO B O 1
ATOM 11443 N N . PHE B 1 692 ? -9.891 15.211 -39.75 1 22.02 692 PHE B N 1
ATOM 11444 C CA . PHE B 1 692 ? -10.438 14.719 -41 1 22.02 692 PHE B CA 1
ATOM 11445 C C . PHE B 1 692 ? -10.992 13.312 -40.844 1 22.02 692 PHE B C 1
ATOM 11447 O O . PHE B 1 692 ? -10.25 12.367 -40.562 1 22.02 692 PHE B O 1
ATOM 11454 N N . VAL B 1 693 ? -12.188 13.266 -40.406 1 23.75 693 VAL B N 1
ATOM 11455 C CA . VAL B 1 693 ? -12.953 12.039 -40.594 1 23.75 693 VAL B CA 1
ATOM 11456 C C . VAL B 1 693 ? -13.094 11.75 -42.094 1 23.75 693 VAL B C 1
ATOM 11458 O O . VAL B 1 693 ? -13.695 12.539 -42.812 1 23.75 693 VAL B O 1
ATOM 11461 N N . ARG B 1 694 ? -12.07 11.211 -42.719 1 22.44 694 ARG B N 1
ATOM 11462 C CA . ARG B 1 694 ? -12.266 10.727 -44.062 1 22.44 694 ARG B CA 1
ATOM 11463 C C . ARG B 1 694 ? -13.625 10.055 -44.219 1 22.44 694 ARG B C 1
ATOM 11465 O O . ARG B 1 694 ? -14.055 9.312 -43.344 1 22.44 694 ARG B O 1
ATOM 11472 N N . GLU B 1 695 ? -14.594 10.555 -44.969 1 22.02 695 GLU B N 1
ATOM 11473 C CA . GLU B 1 695 ? -15.938 10.219 -45.438 1 22.02 695 GLU B CA 1
ATOM 11474 C C . GLU B 1 695 ? -15.969 8.82 -46.062 1 22.02 695 GLU B C 1
ATOM 11476 O O . GLU B 1 695 ? -17 8.398 -46.594 1 22.02 695 GLU B O 1
ATOM 11481 N N . ASP B 1 696 ? -14.938 8.289 -46.5 1 22.59 696 ASP B N 1
ATOM 11482 C CA . ASP B 1 696 ? -15.305 7.152 -47.344 1 22.59 696 ASP B CA 1
ATOM 11483 C C . ASP B 1 696 ? -16.094 6.113 -46.562 1 22.59 696 ASP B C 1
ATOM 11485 O O . ASP B 1 696 ? -15.859 5.91 -45.375 1 22.59 696 ASP B O 1
ATOM 11489 N N . GLY B 1 697 ? -17.453 5.633 -47.062 1 20.86 697 GLY B N 1
ATOM 11490 C CA . GLY B 1 697 ? -18.672 4.863 -46.844 1 20.86 697 GLY B CA 1
ATOM 11491 C C . GLY B 1 697 ? -18.422 3.551 -46.125 1 20.86 697 GLY B C 1
ATOM 11492 O O . GLY B 1 697 ? -19.344 2.738 -46 1 20.86 697 GLY B O 1
ATOM 11493 N N . GLN B 1 698 ? -17.344 2.902 -46.281 1 21.64 698 GLN B N 1
ATOM 11494 C CA . GLN B 1 698 ? -17.547 1.505 -45.906 1 21.64 698 GLN B CA 1
ATOM 11495 C C . GLN B 1 698 ? -17.891 1.367 -44.438 1 21.64 698 GLN B C 1
ATOM 11497 O O . GLN B 1 698 ? -17.234 1.953 -43.594 1 21.64 698 GLN B O 1
ATOM 11502 N N . ASN B 1 699 ? -19.312 1.112 -44.031 1 20.55 699 ASN B N 1
ATOM 11503 C CA . ASN B 1 699 ? -20.297 0.899 -42.969 1 20.55 699 ASN B CA 1
ATOM 11504 C C . ASN B 1 699 ? -19.672 0.162 -41.781 1 20.55 699 ASN B C 1
ATOM 11506 O O . ASN B 1 699 ? -19.766 -1.063 -41.688 1 20.55 699 ASN B O 1
ATOM 11510 N N . PHE B 1 700 ? -18.484 0.316 -41.469 1 22.88 700 PHE B N 1
ATOM 11511 C CA . PHE B 1 700 ? -18.266 -0.653 -40.406 1 22.88 700 PHE B CA 1
ATOM 11512 C C . PHE B 1 700 ? -19.188 -0.367 -39.219 1 22.88 700 PHE B C 1
ATOM 11514 O O . PHE B 1 700 ? -19.438 0.793 -38.906 1 22.88 700 PHE B O 1
ATOM 11521 N N . GLY B 1 701 ? -20.25 -1.183 -38.875 1 21.92 701 GLY B N 1
ATOM 11522 C CA . GLY B 1 701 ? -21.406 -1.172 -37.969 1 21.92 701 GLY B CA 1
ATOM 11523 C C . GLY B 1 701 ? -21.156 -0.416 -36.688 1 21.92 701 GLY B C 1
ATOM 11524 O O . GLY B 1 701 ? -20.344 -0.843 -35.875 1 21.92 701 GLY B O 1
ATOM 11525 N N . VAL B 1 702 ? -21.312 0.91 -36.719 1 22.31 702 VAL B N 1
ATOM 11526 C CA . VAL B 1 702 ? -21.172 2.008 -35.781 1 22.31 702 VAL B CA 1
ATOM 11527 C C . VAL B 1 702 ? -22.109 1.791 -34.594 1 22.31 702 VAL B C 1
ATOM 11529 O O . VAL B 1 702 ? -23.312 1.663 -34.75 1 22.31 702 VAL B O 1
ATOM 11532 N N . MET B 1 703 ? -21.75 1.161 -33.562 1 23.97 703 MET B N 1
ATOM 11533 C CA . MET B 1 703 ? -22.703 0.838 -32.5 1 23.97 703 MET B CA 1
ATOM 11534 C C . MET B 1 703 ? -23.5 2.068 -32.094 1 23.97 703 MET B C 1
ATOM 11536 O O . MET B 1 703 ? -22.984 3.186 -32.094 1 23.97 703 MET B O 1
ATOM 11540 N N . PRO B 1 704 ? -24.875 2.025 -32.25 1 20.94 704 PRO B N 1
ATOM 11541 C CA . PRO B 1 704 ? -25.875 3.09 -32.094 1 20.94 704 PRO B CA 1
ATOM 11542 C C . PRO B 1 704 ? -25.578 3.996 -30.906 1 20.94 704 PRO B C 1
ATOM 11544 O O . PRO B 1 704 ? -25.281 3.508 -29.812 1 20.94 704 PRO B O 1
ATOM 11547 N N . SER B 1 705 ? -25.328 5.211 -31.172 1 22.3 705 SER B N 1
ATOM 11548 C CA . SER B 1 705 ? -24.797 6.363 -30.438 1 22.3 705 SER B CA 1
ATOM 11549 C C . SER B 1 705 ? -25.812 6.91 -29.453 1 22.3 705 SER B C 1
ATOM 11551 O O . SER B 1 705 ? -25.453 7.363 -28.359 1 22.3 705 SER B O 1
ATOM 11553 N N . GLN B 1 706 ? -27.188 7.242 -29.828 1 21.88 706 GLN B N 1
ATOM 11554 C CA . GLN B 1 706 ? -27.797 8.539 -29.531 1 21.88 706 GLN B CA 1
ATOM 11555 C C . GLN B 1 706 ? -28.469 8.539 -28.172 1 21.88 706 GLN B C 1
ATOM 11557 O O . GLN B 1 706 ? -29.578 9.062 -28.016 1 21.88 706 GLN B O 1
ATOM 11562 N N . THR B 1 707 ? -28.625 7.66 -27.422 1 23.75 707 THR B N 1
ATOM 11563 C CA . THR B 1 707 ? -29.641 7.879 -26.391 1 23.75 707 THR B CA 1
ATOM 11564 C C . THR B 1 707 ? -29.422 9.219 -25.688 1 23.75 707 THR B C 1
ATOM 11566 O O . THR B 1 707 ? -28.297 9.539 -25.281 1 23.75 707 THR B O 1
ATOM 11569 N N . SER B 1 708 ? -30.344 10.211 -25.984 1 21.7 708 SER B N 1
ATOM 11570 C CA . SER B 1 708 ? -30.531 11.594 -25.547 1 21.7 708 SER B CA 1
ATOM 11571 C C . SER B 1 708 ? -30.328 11.719 -24.031 1 21.7 708 SER B C 1
ATOM 11573 O O . SER B 1 708 ? -31.188 11.328 -23.25 1 21.7 708 SER B O 1
ATOM 11575 N N . ILE B 1 709 ? -29.391 11.477 -23.562 1 23.5 709 ILE B N 1
ATOM 11576 C CA . ILE B 1 709 ? -29.109 11.688 -22.141 1 23.5 709 ILE B CA 1
ATOM 11577 C C . ILE B 1 709 ? -29.391 13.141 -21.766 1 23.5 709 ILE B C 1
ATOM 11579 O O . ILE B 1 709 ? -28.781 14.055 -22.328 1 23.5 709 ILE B O 1
ATOM 11583 N N . GLN B 1 710 ? -30.672 13.516 -21.547 1 24.41 710 GLN B N 1
ATOM 11584 C CA . GLN B 1 710 ? -30.984 14.859 -21.078 1 24.41 710 GLN B CA 1
ATOM 11585 C C . GLN B 1 710 ? -29.828 15.453 -20.297 1 24.41 710 GLN B C 1
ATOM 11587 O O . GLN B 1 710 ? -29.156 14.742 -19.531 1 24.41 710 GLN B O 1
ATOM 11592 N N . PRO B 1 711 ? -29.516 16.719 -20.75 1 22.39 711 PRO B N 1
ATOM 11593 C CA . PRO B 1 711 ? -28.328 17.391 -20.234 1 22.39 711 PRO B CA 1
ATOM 11594 C C . PRO B 1 711 ? -28.266 17.406 -18.703 1 22.39 711 PRO B C 1
ATOM 11596 O O . PRO B 1 711 ? -29.266 17.75 -18.047 1 22.39 711 PRO B O 1
ATOM 11599 N N . LEU B 1 712 ? -27.875 16.484 -18.203 1 25 712 LEU B N 1
ATOM 11600 C CA . LEU B 1 712 ? -27.734 16.562 -16.75 1 25 712 LEU B CA 1
ATOM 11601 C C . LEU B 1 712 ? -27.484 18 -16.312 1 25 712 LEU B C 1
ATOM 11603 O O . LEU B 1 712 ? -26.781 18.75 -16.984 1 25 712 LEU B O 1
ATOM 11607 N N . GLY B 1 713 ? -28.422 18.703 -15.711 1 24.67 713 GLY B N 1
ATOM 11608 C CA . GLY B 1 713 ? -28.281 20.125 -15.391 1 24.67 713 GLY B CA 1
ATOM 11609 C C . GLY B 1 713 ? -26.828 20.547 -15.227 1 24.67 713 GLY B C 1
ATOM 11610 O O . GLY B 1 713 ? -25.938 19.719 -15.086 1 24.67 713 GLY B O 1
ATOM 11611 N N . ASP B 1 714 ? -26.547 21.938 -15.492 1 23.44 714 ASP B N 1
ATOM 11612 C CA . ASP B 1 714 ? -25.344 22.75 -15.578 1 23.44 714 ASP B CA 1
ATOM 11613 C C . ASP B 1 714 ? -24.422 22.484 -14.391 1 23.44 714 ASP B C 1
ATOM 11615 O O . ASP B 1 714 ? -24.422 23.234 -13.414 1 23.44 714 ASP B O 1
ATOM 11619 N N . PHE B 1 715 ? -24.609 21.547 -13.852 1 25.41 715 PHE B N 1
ATOM 11620 C CA . PHE B 1 715 ? -23.594 21.531 -12.82 1 25.41 715 PHE B CA 1
ATOM 11621 C C . PHE B 1 715 ? -22.203 21.656 -13.43 1 25.41 715 PHE B C 1
ATOM 11623 O O . PHE B 1 715 ? -21.719 20.734 -14.094 1 25.41 715 PHE B O 1
ATOM 11630 N N . THR B 1 716 ? -21.938 22.922 -14.023 1 23.3 716 THR B N 1
ATOM 11631 C CA . THR B 1 716 ? -20.641 23.438 -14.469 1 23.3 716 THR B CA 1
ATOM 11632 C C . THR B 1 716 ? -19.516 22.828 -13.633 1 23.3 716 THR B C 1
ATOM 11634 O O . THR B 1 716 ? -19.516 22.953 -12.406 1 23.3 716 THR B O 1
ATOM 11637 N N . LEU B 1 717 ? -19.141 21.812 -14 1 27.73 717 LEU B N 1
ATOM 11638 C CA . LEU B 1 717 ? -17.781 21.484 -13.57 1 27.73 717 LEU B CA 1
ATOM 11639 C C . LEU B 1 717 ? -16.969 22.75 -13.352 1 27.73 717 LEU B C 1
ATOM 11641 O O . LEU B 1 717 ? -16.938 23.625 -14.211 1 27.73 717 LEU B O 1
ATOM 11645 N N . LEU B 1 718 ? -17.094 23.359 -12.273 1 26.89 718 LEU B N 1
ATOM 11646 C CA . LEU B 1 718 ? -16.203 24.516 -12.391 1 26.89 718 LEU B CA 1
ATOM 11647 C C . LEU B 1 718 ? -14.953 24.156 -13.188 1 26.89 718 LEU B C 1
ATOM 11649 O O . LEU B 1 718 ? -14.367 23.094 -12.977 1 26.89 718 LEU B O 1
ATOM 11653 N N . PRO B 1 719 ? -14.797 24.484 -14.484 1 28.64 719 PRO B N 1
ATOM 11654 C CA . PRO B 1 719 ? -13.781 24.266 -15.516 1 28.64 719 PRO B CA 1
ATOM 11655 C C . PRO B 1 719 ? -12.422 23.906 -14.922 1 28.64 719 PRO B C 1
ATOM 11657 O O . PRO B 1 719 ? -11.758 22.984 -15.414 1 28.64 719 PRO B O 1
ATOM 11660 N N . SER B 1 720 ? -11.594 24.938 -14.5 1 29.38 720 SER B N 1
ATOM 11661 C CA . SER B 1 720 ? -10.156 25.078 -14.32 1 29.38 720 SER B CA 1
ATOM 11662 C C . SER B 1 720 ? -9.672 24.234 -13.148 1 29.38 720 SER B C 1
ATOM 11664 O O . SER B 1 720 ? -9.578 24.719 -12.016 1 29.38 720 SER B O 1
ATOM 11666 N N . ALA B 1 721 ? -10.109 23.156 -13 1 29.55 721 ALA B N 1
ATOM 11667 C CA . ALA B 1 721 ? -9.844 22.312 -11.836 1 29.55 721 ALA B CA 1
ATOM 11668 C C . ALA B 1 721 ? -8.359 21.969 -11.734 1 29.55 721 ALA B C 1
ATOM 11670 O O . ALA B 1 721 ? -7.926 20.906 -12.156 1 29.55 721 ALA B O 1
ATOM 11671 N N . GLU B 1 722 ? -7.52 22.562 -12.352 1 30.95 722 GLU B N 1
ATOM 11672 C CA . GLU B 1 722 ? -6.18 22.484 -11.781 1 30.95 722 GLU B CA 1
ATOM 11673 C C . GLU B 1 722 ? -6.227 22.5 -10.258 1 30.95 722 GLU B C 1
ATOM 11675 O O . GLU B 1 722 ? -6.109 23.562 -9.641 1 30.95 722 GLU B O 1
ATOM 11680 N N . GLN B 1 723 ? -7.195 21.844 -9.703 1 33.47 723 GLN B N 1
ATOM 11681 C CA . GLN B 1 723 ? -7.355 21.922 -8.258 1 33.47 723 GLN B CA 1
ATOM 11682 C C . GLN B 1 723 ? -6.102 21.422 -7.539 1 33.47 723 GLN B C 1
ATOM 11684 O O . GLN B 1 723 ? -5.684 20.281 -7.723 1 33.47 723 GLN B O 1
ATOM 11689 N N . ASN B 1 724 ? -5.25 22.266 -7.375 1 38.75 724 ASN B N 1
ATOM 11690 C CA . ASN B 1 724 ? -4.07 22.125 -6.527 1 38.75 724 ASN B CA 1
ATOM 11691 C C . ASN B 1 724 ? -4.449 21.766 -5.094 1 38.75 724 ASN B C 1
ATOM 11693 O O . ASN B 1 724 ? -5.586 21.969 -4.676 1 38.75 724 ASN B O 1
ATOM 11697 N N . TRP B 1 725 ? -3.711 20.938 -4.41 1 42.12 725 TRP B N 1
ATOM 11698 C CA . TRP B 1 725 ? -3.834 20.578 -3.004 1 42.12 725 TRP B CA 1
ATOM 11699 C C . TRP B 1 725 ? -4.457 21.703 -2.197 1 42.12 725 TRP B C 1
ATOM 11701 O O . TRP B 1 725 ? -5.09 21.469 -1.165 1 42.12 725 TRP B O 1
ATOM 11711 N N . TRP B 1 726 ? -4.301 22.953 -2.828 1 41.78 726 TRP B N 1
ATOM 11712 C CA . TRP B 1 726 ? -4.613 24.109 -2.006 1 41.78 726 TRP B CA 1
ATOM 11713 C C . TRP B 1 726 ? -5.984 24.672 -2.361 1 41.78 726 TRP B C 1
ATOM 11715 O O . TRP B 1 726 ? -6.41 25.688 -1.8 1 41.78 726 TRP B O 1
ATOM 11725 N N . ASP B 1 727 ? -6.52 24.047 -3.398 1 42.34 727 ASP B N 1
ATOM 11726 C CA . ASP B 1 727 ? -7.793 24.672 -3.754 1 42.34 727 ASP B CA 1
ATOM 11727 C C . ASP B 1 727 ? -8.891 24.281 -2.766 1 42.34 727 ASP B C 1
ATOM 11729 O O . ASP B 1 727 ? -9.031 23.109 -2.416 1 42.34 727 ASP B O 1
ATOM 11733 N N . THR B 1 728 ? -9.133 25.172 -1.905 1 45.97 728 THR B N 1
ATOM 11734 C CA . THR B 1 728 ? -10.227 25.031 -0.949 1 45.97 728 THR B CA 1
ATOM 11735 C C . THR B 1 728 ? -11.492 24.531 -1.644 1 45.97 728 THR B C 1
ATOM 11737 O O . THR B 1 728 ? -11.984 25.172 -2.574 1 45.97 728 THR B O 1
ATOM 11740 N N . ASP B 1 729 ? -11.75 23.266 -1.549 1 45.78 729 ASP B N 1
ATOM 11741 C CA . ASP B 1 729 ? -13.008 22.766 -2.098 1 45.78 729 ASP B CA 1
ATOM 11742 C C . ASP B 1 729 ? -14.203 23.406 -1.412 1 45.78 729 ASP B C 1
ATOM 11744 O O . ASP B 1 729 ? -14.578 23.031 -0.304 1 45.78 729 ASP B O 1
ATOM 11748 N N . TRP B 1 730 ? -14.539 24.547 -1.997 1 54.47 730 TRP B N 1
ATOM 11749 C CA . TRP B 1 730 ? -15.734 25.25 -1.542 1 54.47 730 TRP B CA 1
ATOM 11750 C C . TRP B 1 730 ? -16.922 24.297 -1.457 1 54.47 730 TRP B C 1
ATOM 11752 O O . TRP B 1 730 ? -17.828 24.484 -0.635 1 54.47 730 TRP B O 1
ATOM 11762 N N . THR B 1 731 ? -16.688 23.266 -2.215 1 50.75 731 THR B N 1
ATOM 11763 C CA . THR B 1 731 ? -17.812 22.344 -2.242 1 50.75 731 THR B CA 1
ATOM 11764 C C . THR B 1 731 ? -17.969 21.641 -0.898 1 50.75 731 THR B C 1
ATOM 11766 O O . THR B 1 731 ? -19.078 21.438 -0.423 1 50.75 731 THR B O 1
ATOM 11769 N N . MET B 1 732 ? -16.828 21.484 -0.427 1 54.19 732 MET B N 1
ATOM 11770 C CA . MET B 1 732 ? -16.922 20.844 0.879 1 54.19 732 MET B CA 1
ATOM 11771 C C . MET B 1 732 ? -17.516 21.781 1.916 1 54.19 732 MET B C 1
ATOM 11773 O O . MET B 1 732 ? -18.328 21.359 2.75 1 54.19 732 MET B O 1
ATOM 11777 N N . PHE B 1 733 ? -17.109 22.984 1.799 1 56.91 733 PHE B N 1
ATOM 11778 C CA . PHE B 1 733 ? -17.688 23.969 2.705 1 56.91 733 PHE B CA 1
ATOM 11779 C C . PHE B 1 733 ? -19.188 24.078 2.51 1 56.91 733 PHE B C 1
ATOM 11781 O O . PHE B 1 733 ? -19.953 24.047 3.479 1 56.91 733 PHE B O 1
ATOM 11788 N N . LEU B 1 734 ? -19.594 24.094 1.304 1 52.78 734 LEU B N 1
ATOM 11789 C CA . LEU B 1 734 ? -21 24.297 0.986 1 52.78 734 LEU B CA 1
ATOM 11790 C C . LEU B 1 734 ? -21.828 23.078 1.391 1 52.78 734 LEU B C 1
ATOM 11792 O O . LEU B 1 734 ? -22.953 23.219 1.859 1 52.78 734 LEU B O 1
ATOM 11796 N N . ARG B 1 735 ? -21.172 22.016 1.21 1 50.62 735 ARG B N 1
ATOM 11797 C CA . ARG B 1 735 ? -21.875 20.781 1.562 1 50.62 735 ARG B CA 1
ATOM 11798 C C . ARG B 1 735 ? -22.188 20.734 3.053 1 50.62 735 ARG B C 1
ATOM 11800 O O . ARG B 1 735 ? -23.266 20.281 3.451 1 50.62 735 ARG B O 1
ATOM 11807 N N . ASP B 1 736 ? -21.312 21.297 3.688 1 51.97 736 ASP B N 1
ATOM 11808 C CA . ASP B 1 736 ? -21.438 21.141 5.133 1 51.97 736 ASP B CA 1
ATOM 11809 C C . ASP B 1 736 ? -22.312 22.234 5.734 1 51.97 736 ASP B C 1
ATOM 11811 O O . ASP B 1 736 ? -22.625 22.203 6.926 1 51.97 736 ASP B O 1
ATOM 11815 N N . ILE B 1 737 ? -22.594 23.25 5.027 1 50.12 737 ILE B N 1
ATOM 11816 C CA . ILE B 1 737 ? -23.406 24.312 5.625 1 50.12 737 ILE B CA 1
ATOM 11817 C C . ILE B 1 737 ? -24.844 24.188 5.145 1 50.12 737 ILE B C 1
ATOM 11819 O O . ILE B 1 737 ? -25.094 23.969 3.955 1 50.12 737 ILE B O 1
#

Nearest PDB structures (fo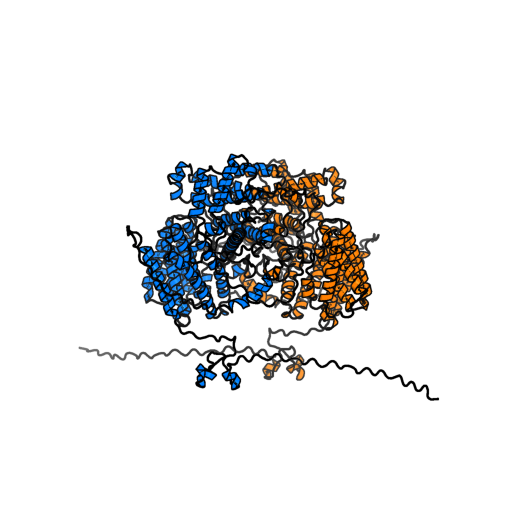ldseek):
  9dze-assembly1_c  TM=2.183E-01  e=1.291E+00  synthetic construct
  9dze-assembly1_c  TM=2.185E-01  e=1.202E+00  synthetic construct

Solvent-accessible surface area (backbone atoms only — not comparable to full-atom values): 83839 Å² total; per-residue (Å²): 140,96,78,72,87,77,84,75,77,89,72,81,74,78,77,76,71,78,75,78,79,71,77,78,73,75,80,75,80,73,78,35,28,50,55,27,53,75,66,73,45,83,42,73,61,41,66,45,18,63,55,31,45,76,68,72,40,30,90,70,43,38,55,63,93,89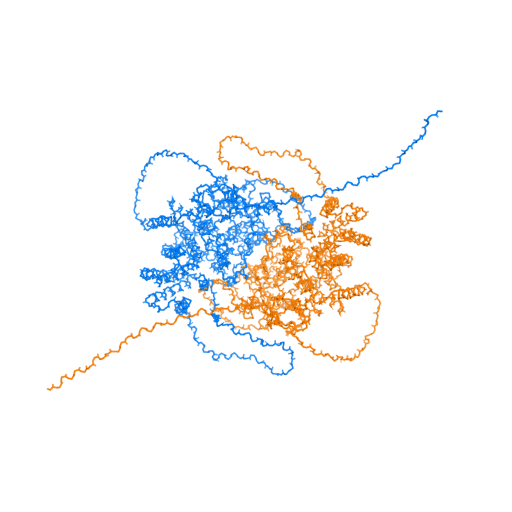,65,79,49,74,66,82,72,79,86,60,64,64,61,57,53,50,51,53,47,52,51,46,50,50,52,51,52,55,66,70,59,69,74,75,84,84,77,78,77,83,80,80,85,83,79,82,76,85,80,76,84,69,82,79,78,77,90,75,59,74,83,51,56,80,52,40,65,64,34,48,60,57,65,52,59,66,62,53,54,53,39,43,34,46,70,54,63,60,77,59,73,61,66,64,67,59,76,65,72,76,62,78,89,56,78,78,44,59,60,58,83,75,84,55,64,74,53,74,62,47,55,53,41,54,51,50,38,62,66,64,52,68,57,70,70,49,45,51,52,48,51,47,47,32,61,65,49,56,45,49,58,69,55,56,71,59,62,72,61,50,51,51,41,50,52,49,48,53,52,30,46,76,69,72,46,54,86,48,46,28,34,35,56,48,21,31,53,34,38,52,50,28,55,36,27,56,56,45,50,71,28,61,72,59,37,70,28,69,72,29,49,75,63,64,40,38,55,69,53,30,51,52,48,29,49,52,28,51,56,32,25,56,43,20,37,56,63,44,38,50,86,56,38,61,47,70,49,50,38,53,27,35,58,58,49,41,62,40,41,76,58,37,61,58,83,50,28,63,56,69,40,74,56,59,46,64,29,53,50,33,48,53,29,39,35,50,23,34,36,59,42,69,38,50,45,58,48,64,48,71,70,54,48,50,70,62,71,42,57,88,39,46,76,90,38,56,64,43,32,49,44,45,49,25,31,45,46,43,50,49,50,39,48,42,47,59,74,28,59,83,34,55,74,66,28,31,44,52,40,58,57,88,68,44,92,76,24,55,64,44,61,81,59,75,45,39,37,74,67,30,38,76,67,62,49,76,67,50,54,80,46,48,84,40,78,41,42,59,28,51,51,51,41,52,51,44,57,50,44,56,55,48,50,57,46,62,73,42,45,92,78,47,59,71,67,56,51,53,51,53,48,46,56,52,46,53,54,47,52,37,52,55,43,35,64,76,73,45,92,65,51,71,65,51,44,51,51,48,49,52,51,49,36,52,53,29,51,51,50,23,62,64,25,30,56,34,28,68,51,19,78,79,36,75,91,28,33,64,28,26,51,47,25,53,53,22,25,53,48,34,40,51,52,48,44,47,42,60,69,75,36,54,82,39,62,58,56,64,66,42,61,65,55,55,54,53,31,52,66,22,46,60,54,43,48,50,45,23,70,77,36,62,90,45,26,67,61,37,44,52,53,37,50,51,49,22,51,43,22,44,51,49,29,71,64,62,43,70,87,38,32,65,58,19,39,47,40,25,27,40,32,51,41,45,44,48,40,68,77,55,59,69,95,67,74,86,56,53,67,60,55,53,49,49,34,50,54,54,17,50,56,50,27,30,59,74,69,67,44,79,68,79,66,79,70,65,84,73,72,74,70,66,73,63,76,79,71,75,73,79,71,82,72,67,86,67,75,90,81,74,81,80,66,70,73,66,73,82,69,65,62,76,80,82,59,80,42,36,39,68,52,73,57,57,60,57,56,57,69,39,80,139,86,79,83,74,81,83,82,73,83,80,82,82,80,81,79,73,82,81,80,82,74,79,80,77,81,83,77,83,76,82,42,30,50,55,30,53,74,66,74,45,84,46,72,66,42,68,46,17,64,53,31,45,76,68,72,40,32,90,71,46,41,57,65,94,87,65,77,52,76,69,81,73,77,87,62,65,63,63,57,50,51,53,54,47,52,51,46,49,51,51,51,50,51,66,68,56,69,73,72,83,85,77,82,78,82,79,80,82,83,74,86,75,73,83,76,76,69,90,75,80,77,88,77,61,75,81,53,58,81,48,40,67,67,32,47,58,57,66,50,62,66,63,55,58,57,41,36,33,52,71,58,66,61,77,58,71,60,65,60,73,58,78,80,71,76,61,78,90,56,78,78,44,60,60,57,83,75,85,56,62,74,52,74,63,47,55,52,41,54,50,51,36,63,66,64,52,69,56,69,70,49,46,52,54,48,51,48,48,32,61,64,51,55,45,50,58,68,56,56,71,58,63,71,58,51,52,52,43,48,54,49,46,53,52,30,48,75,69,72,46,54,86,48,47,27,32,35,56,50,19,30,52,35,38,53,51,27,54,37,28,54,56,47,50,71,29,61,72,60,38,69,29,70,74,30,48,75,64,65,40,38,54,69,55,30,50,52,47,29,50,52,28,51,56,32,27,56,44,21,39,57,63,44,38,50,84,55,38,63,48,69,49,49,39,54,27,35,57,59,49,41,64,40,38,76,57,33,62,57,82,50,28,62,55,70,40,72,58,60,47,60,29,55,49,34,48,52,29,41,35,50,22,34,37,59,41,66,37,49,46,59,49,65,50,70,72,55,48,48,68,62,70,41,59,86,39,44,74,91,37,55,64,42,32,50,44,45,48,25,32,46,47,44,50,50,49,38,49,42,47,59,73,28,60,82,34,55,72,65,28,32,45,52,40,58,58,88,68,48,98,70,24,56,63,43,60,80,60,74,46,38,37,72,66,30,39,77,69,61,49,76,66,49,54,79,46,48,84,41,78,41,42,59,29,50,51,51,40,50,50,42,57,50,45,56,55,48,50,58,47,63,74,42,46,92,78,47,59,70,67,57,53,54,51,53,49,47,57,52,46,52,54,48,50,35,50,57,43,36,65,76,73,45,92,66,52,72,64,51,45,50,50,46,49,54,51,48,36,52,52,29,50,50,51,23,62,64,25,31,59,34,30,71,52,19,77,79,35,75,91,27,33,65,29,27,53,48,24,54,52,21,26,51,46,32,40,50,50,49,45,47,41,58,70,75,37,54,83,39,63,58,53,64,66,41,60,64,56,56,55,52,33,53,65,23,47,59,53,41,49,49,44,23,68,77,36,63,89,46,27,65,60,36,46,50,54,36,49,52,49,22,51,43,21,44,52,47,31,70,66,62,42,69,88,38,33,65,57,19,39,47,40,25,27,42,33,52,41,45,44,50,40,67,77,54,59,70,96,69,73,84,54,54,67,58,54,53,50,50,34,50,54,52,17,51,57,50,28,30,59,74,71,67,44,79,68,79,67,80,69,66,83,71,71,75,70,67,75,63,76,80,72,76,75,80,72,83,74,70,86,68,75,87,78,71,80,79,67,69,73,66,72,84,70,64,60,78,78,84,60,76,40,38,36,69,52,75,57,57,60,58,55,52,69,37,83

InterPro domains:
  IPR001138 Zn(2)Cys(6) fungal-type DNA-binding domain [PF00172] (33-64)
  IPR001138 Zn(2)Cys(6) fungal-type DNA-binding domain [PS00463] (32-61)
  IPR001138 Zn(2)Cys(6) fungal-type DNA-binding domain [PS50048] (32-63)
  IPR001138 Zn(2)Cys(6) fungal-type DNA-binding domain [SM00066] (27-72)
  IPR001138 Zn(2)Cys(6) fungal-type DNA-binding domain [cd00067] (28-63)
  IPR036864 Zn(2)-C6 fungal-type DNA-binding domain superfamily [G3DSA:4.10.240.10] (32-119)
  IPR036864 Zn(2)-C6 fungal-type DNA-binding domain superfamily [SSF57701] (23-66)

Organism: NCBI:txid1296121

Foldseek 3Di:
DDDDPCPDDDCPPPPPPPDDPPPPDDDDPDLAFPVCVVVVHDFPNAQQTPVCVVVVNSVVGHRDPPDDHPPPPDDCVVVVVVVVVVVVVVLVVVVVPPPDDDPDPDDDDDDDDPDDPPPPDDPPPDVVPVCVVLVVVLVCVPPPPPDDPPPPPPPPPVPCPVPPDPPDLDPLDQFDSDPPDDDPLLVVLLVLLVVLDDDPLVLVLLLCCCLPFPVLALDLDDPVRLVVVVVVCVVCVVVVNNSRGQLLNSLQSLLSLLLSLLLVLVQPVSCPDPSNVVSPHHSVVSLVSSQSSVVSNVSSCVSNVCVPAQALSNLNSLLSVLLCLVLQRDSNCVVVNRDDAPPSCPSLVSSLVSCVVLVLLAQDDLVSLVVSVHSNQRSVQNLLNSLSSQSSVLSSVLCLQVSQVLDDPVSCVVPPRSQDDSNGDRDHHFAAASVCSVVVHDHDDLLDDHSCNLNSLSSVLSVLLNVLSVCLVPVVPDDVVVLVVSVVVLVVSVVSLVSNSVPDDDDPSVVLSSLVSNLSSLLSLQLSLLLCQVVVLVDVVSVVSVVSNLVSLLSLLVSLLCCLVPPVSRSVNVSPLVSLLSNQLSLVSLLVCCVSPVVCLVVSLVSLVSSLVSLVSQCVVPPPSSNLSSLLSNLLSVLSSVCSVPPDPDCPPVVVSSVVSNVRSVQVSCVVVVNPDPPPPPVPPPPPPDPPPPPDDPCPPPPDDPDCPPPPPPPPPVPPCPVHVNNNPVVSSVSSD/DDPPPDDPPDDDPPPCPDDDPDDPDDDDPDLAWPVCVVVVHDFPNAQQTPVCVVVVNSVVGHHDPPDDHPPPPDDPPVVVVVVVVVVVVVLVVVVVPPPDDDPDDDDDDDDDPPDPDCPPDDPPPDVPDVCVVLVVVLVVLPPPPPDDPPPPPPPPPPPCCVDDDPPPLDPLDFFDPDPDDDDPLLVVLLVLLVVLDDDPLVLVLLLCCCLPFPVLALDLDQPVRLVVVVVVCVVCVVVVNNSRGQLLNSLQSLLSLLLSLLLVLVQPVSCPDPSNVVRPRHSVVSLVSSQSSVVSNVSSCVSNVCVPAQALSNLVSLLSVLLSLVLQRRSNCVVVNRDDAPPSCPSLVSSLVSCVVLVLLAQDDLVSLVVSVHSNQRSVQNLLNSLSSQSSVLSSVLCLQVSQLLDDPVSCVVPPRSAPPSRGDRDHHFAAASVCSVVVHDHDDLLDDHSCNLNSLSSVLSSLLSVLSVCLVPVVPDDVVVLVVSVVVLVVSVVSLVSNSVPDDDDPSVVLSSLVSNLSSLLSLQLSLLLCQVVVLVDVVSVVSVVSNLVSLLSLLVSLLCCLVPPVSRSVNVSPLVSLLSNLLSLLSLLVCCQSPVVCLVVSLVSLVSSLVSLVSQCVVPPPSSNLSSLLSNLLSVLSSVCSVPPDPDCPPVVVVSVVSNVRSVQVSCVVVVNPDPPPPPPPPPPPPDPPPPPDDPCPPDPDPPDCPPPPPPPPPVPPCCVHVNNNPVVSSVSSD

Secondary structure (DSSP, 8-state):
-------------------------------S-HHHHHHTPPP-S-SS-HHHHHTT-GGG----TT--------S-HHHHHHHHHHHHHHHHHHHHHTTS---------------------STTSGGGTHHHHHHHHHHS------------------------------SS--B--------HHHHHHHHHHHHHS--HHHHHHHHHHIIIIITTSS--S-HHHHHHHHHHHHHHHHTT-GGGB-HHHHHHHHHHHHHHHHHHHT-HHHHTSHHHHHTT--HHHHHHHHHHHHHHHHHHHHHTTTTTS--HHHHHHHHHHHHHHTTT--TTHHHH-SPPSGGGGHHHHHHHHHHHHTTGGG---HHHHHHH--TTS-TT-HHHHHHHHHHHHHHHHHHHHHHHHTS-HHHHHHS--SS-TTS--PPPPP---HHHHHTT-PPPPTTS--TTHHHHHHHHHHHHHHHHHHHHHTGGG--HHHHHHHHHHHHHHHHHHHHHHHHS---HHHHHHHHHHHHHHHHHHHHHHGGGTGGGGT-GGGHHHHHHHHHHHHHHHHHHHHHHHHSTTSHHHHT-THHHHHHHHHHHHHHHHHHH-GGGHHHHHHHHHHHHHHHHHHHHTT-HHHHHHHHHHHHHHHHHHHHHHS--S--S-HHHHHHHHHHHHHHHHHHHTT--------TT----------------------------------S-----TTS--HHHHHHH-/-------------------------------S-HHHHHHTPPP-S-SS-HHHHHTT-GGG--PPTT--------STHHHHHHHHHHHHHHHHHHHHHTTS---------------------STTSGGGTHHHHHHHHHHS--------------------TT--------SS--B----PPPPHHHHHHHHHHHHHS--HHHHHHHHHHIIIIITTSS--S-HHHHHHHHHHHHHHHHTT-GGGB-HHHHHHHHHHHHHHHHHHHT-HHHHTSHHHHHTT--HHHHHHHHHHHHHHHHHHHHHTTTTTS--HHHHHHHHHHHHHHTTT--TTHHHH-SPPSSGGGHHHHHHHHHHHHTTGGG---HHHHHHH--TTS-TT-HHHHHHHHHHHHHHHHHHHHHHHHTS-HHHHHHS--SS-TTS--PPPPP---HHHHHTT-PPPPTTS--TTHHHHHHHHHHHHHHHHHHHHHTGGG--HHHHHHHHHHHHHHHHHHHHHHHHS---HHHHHHHHHHHHHHHHHHHHHHGGGTGGGGT-GGGHHHHHHHHHHHHHHHHHHHHHHHHSTTSHHHHT-THHHHHHHHHHHHHHHHHHH-GGGHHHHHHHHHHHHHHHHHHHHTT-HHHHHHHHHHHHHHHHHHHHHHS--S--S-HHHHHHHHHHHHHHHHHHHTT--------TT----------------------------------S-----TT---HHHHHHH-

Sequence (1474 aa):
MYTSTSSATARSEEEDQPEERRKIKRPRAKLTCLNCKRRKTKCDKTLPCSSCITRGEGGSCHYEEGYEPIQTHPSSSNQEFKAIQDRLERIEAALTTHTLHSHLSPAATAQSKLTNGRSENDTSVRAATEERAHGVLVASRTKPNHGPSPIYQNHYEQETIQSRTTAPEIWPNIVLTSTYRRSARWHREMHSILETLPNQAQMDYILDFYFLELQIIGMHIMRSVFMSEMDRFVQLKSLNLQSSVDPAWLAQVVCILWVTCHFLAENDTRLNSSAAISIGLTKASTVDLAFRLYDALEMALNCAGWLFRPQIRVLQTLLVAIYLNMQGCYHTGRLYGPPPDWSCCLWFDIAVGICKGLELHLDPSIAEIVKMQDPALPPSRPVYSAQVIRRAFHDLLLFDTYTIINSSDITRTLFPYSFPDDSFLTPPPVNYSEESLTSEALPCSRTDKTDFIWTLHQNLISQEWRKIVNVLEKLDDVPYSMVMERSQVLRDGFTDFLALKADDGLNQYETDAFALTYSSYQQRFLRLHRPFFIRGYQDHRYEHSRITVIAAARQIAKTHRRLLLDSSGHSIVKSAVFMFQHHITALPILLLNALYDRSSAHQMRQELSESSAAFLKSYQSNFPLHIHVSAKGVCIANEMIKVIDNPPASFDNIEEILQDVNTKAKETENVMLGRPVPQQVDASDTGISQPFVREDGQNFGVMPSQTSIQPLGDFTLLPSAEQNWWDTDWTMFLRDIMYTSTSSATARSEEEDQPEERRKIKRPRAKLTCLNCKRRKTKCDKTLPCSSCITRGEGGSCHYEEGYEPIQTHPSSSNQEFKAIQDRLERIEAALTTHTLHSHLSPAATAQSKLTNGRSENDTSVRAATEERAHGVLVASRTKPNHGPSPIYQNHYEQETIQSRTTAPEIWPNIVLTSTYRRSARWHREMHSILETLPNQAQMDYILDFYFLELQIIGMHIMRSVFMSEMDRFVQLKSLNLQSSVDPAWLAQVVCILWVTCHFLAENDTRLNSSAAISIGLTKASTVDLAFRLYDALEMALNCAGWLFRPQIRVLQTLLVAIYLNMQGCYHTGRLYGPPPDWSCCLWFDIAVGICKGLELHLDPSIAEIVKMQDPALPPSRPVYSAQVIRRAFHDLLLFDTYTIINSSDITRTLFPYSFPDDSFLTPPPVNYSEESLTSEALPCSRTDKTDFIWTLHQNLISQEWRKIVNVLEKLDDVPYSMVMERSQVLRDGFTDFLALKADDGLNQYETDAFALTYSSYQQRFLRLHRPFFIRGYQDHRYEHSRITVIAAARQIAKTHRRLLLDSSGHSIVKSAVFMFQHHITALPILLLNALYDRSSAHQMRQELSESSAAFLKSYQSNFPLHIHVSAKGVCIANEMIKVIDNPPASFDNIEEILQDVNTKAKETENVMLGRPVPQQVDASDTGISQPFVREDGQNFGVMPSQTSIQPLGDFTLLPSAEQNWWDTDWTMFLRDI

pLDDT: mean 70.67, std 27.05, range [15.89, 97.75]

Radius of gyration: 37.15 Å; Cα contacts (8 Å, |Δi|>4): 1623; chains: 2; bounding box: 102×172×103 Å